Protein AF-A0A7J6GQM0-F1 (afdb_monomer)

Mean predicted aligned error: 21.77 Å

Structure (mmCIF, N/CA/C/O backbone):
data_AF-A0A7J6GQM0-F1
#
_entry.id   AF-A0A7J6GQM0-F1
#
loop_
_atom_site.group_PDB
_atom_site.id
_atom_site.type_symbol
_atom_site.label_atom_id
_atom_site.label_alt_id
_atom_site.label_comp_id
_atom_site.label_asym_id
_atom_site.label_entity_id
_atom_site.label_seq_id
_atom_site.pdbx_PDB_ins_code
_atom_site.Cartn_x
_atom_site.Cartn_y
_atom_site.Cartn_z
_atom_site.occupancy
_atom_site.B_iso_or_equiv
_atom_site.auth_seq_id
_atom_site.auth_comp_id
_atom_site.auth_asym_id
_atom_site.auth_atom_id
_atom_site.pdbx_PDB_model_num
ATOM 1 N N . MET A 1 1 ? -52.317 -37.912 -36.755 1.00 29.14 1 MET A N 1
ATOM 2 C CA . MET A 1 1 ? -51.676 -37.954 -38.094 1.00 29.14 1 MET A CA 1
ATOM 3 C C . MET A 1 1 ? -50.210 -37.571 -37.911 1.00 29.14 1 MET A C 1
ATOM 5 O O . MET A 1 1 ? -49.960 -36.454 -37.502 1.00 29.14 1 MET A O 1
ATOM 9 N N . ARG A 1 2 ? -49.258 -38.501 -37.773 1.00 28.95 2 ARG A N 1
ATOM 10 C CA . ARG A 1 2 ? -48.484 -39.226 -38.807 1.00 28.95 2 ARG A CA 1
ATOM 11 C C . ARG A 1 2 ? -47.806 -38.334 -39.877 1.00 28.95 2 ARG A C 1
ATOM 13 O O . ARG A 1 2 ? -48.496 -37.763 -40.707 1.00 28.95 2 ARG A O 1
ATOM 20 N N . VAL A 1 3 ? -46.462 -38.456 -39.889 1.00 28.52 3 VAL A N 1
ATOM 21 C CA . VAL A 1 3 ? -45.443 -38.267 -40.961 1.00 28.52 3 VAL A CA 1
ATOM 22 C C . VAL A 1 3 ? -45.070 -36.795 -41.310 1.00 28.52 3 VAL A C 1
ATOM 24 O O . VAL A 1 3 ? -45.959 -35.972 -41.415 1.00 28.52 3 VAL A O 1
ATOM 27 N N . ARG A 1 4 ? -43.803 -36.351 -41.486 1.00 32.09 4 ARG A N 1
ATOM 28 C CA . ARG A 1 4 ? -42.564 -36.996 -41.990 1.00 32.09 4 ARG A CA 1
ATOM 29 C C . ARG A 1 4 ? -41.253 -36.461 -41.381 1.00 32.09 4 ARG A C 1
ATOM 31 O O . ARG A 1 4 ? -41.116 -35.283 -41.087 1.00 32.09 4 ARG A O 1
ATOM 38 N N . LYS A 1 5 ? -40.283 -37.382 -41.279 1.00 39.91 5 LYS A N 1
ATOM 39 C CA . LYS A 1 5 ? -38.862 -37.182 -40.955 1.00 39.91 5 LYS A CA 1
ATOM 40 C C . LYS A 1 5 ? -38.153 -36.382 -42.057 1.00 39.91 5 LYS A C 1
ATOM 42 O O . LYS A 1 5 ? -38.300 -36.722 -43.229 1.00 39.91 5 LYS A O 1
ATOM 47 N N . ILE A 1 6 ? -37.339 -35.402 -41.667 1.00 41.41 6 ILE A N 1
ATOM 48 C CA . ILE A 1 6 ? -36.337 -34.759 -42.530 1.00 41.41 6 ILE A CA 1
ATOM 49 C C . ILE A 1 6 ? -35.056 -35.619 -42.483 1.00 41.41 6 ILE A C 1
ATOM 51 O O . ILE A 1 6 ? -34.670 -36.044 -41.390 1.00 41.41 6 ILE A O 1
ATOM 55 N N . PRO A 1 7 ? -34.398 -35.928 -43.617 1.00 42.06 7 PRO A N 1
ATOM 56 C CA . PRO A 1 7 ? -33.161 -36.707 -43.626 1.00 42.06 7 PRO A CA 1
ATOM 57 C C . PRO A 1 7 ? -32.012 -35.946 -42.948 1.00 42.06 7 PRO A C 1
ATOM 59 O O . PRO A 1 7 ? -31.762 -34.784 -43.257 1.00 42.06 7 PRO A O 1
ATOM 62 N N . PHE A 1 8 ? -31.270 -36.629 -42.075 1.00 39.94 8 PHE A N 1
ATOM 63 C CA . PHE A 1 8 ? -30.104 -36.119 -41.335 1.00 39.94 8 PHE A CA 1
ATOM 64 C C . PHE A 1 8 ? -29.053 -35.347 -42.182 1.00 39.94 8 PHE A C 1
ATOM 66 O O . PHE A 1 8 ? -28.513 -34.365 -41.673 1.00 39.94 8 PHE A O 1
ATOM 73 N N . PRO A 1 9 ? -28.810 -35.659 -43.477 1.00 42.69 9 PRO A N 1
ATOM 74 C CA . PRO A 1 9 ? -27.889 -34.878 -44.313 1.00 42.69 9 PRO A CA 1
ATOM 75 C C . PRO A 1 9 ? -28.345 -33.434 -44.591 1.00 42.69 9 PRO A C 1
ATOM 77 O O . PRO A 1 9 ? -27.513 -32.541 -44.724 1.00 42.69 9 PRO A O 1
ATOM 80 N N . LEU A 1 10 ? -29.659 -33.178 -44.636 1.00 40.97 10 LEU A N 1
ATOM 81 C CA . LEU A 1 10 ? -30.222 -31.842 -44.885 1.00 40.97 10 LEU A CA 1
ATOM 82 C C . LEU A 1 10 ? -30.111 -30.926 -43.659 1.00 40.97 10 LEU A C 1
ATOM 84 O O . LEU A 1 10 ? -29.972 -29.717 -43.818 1.00 40.97 10 LEU A O 1
ATOM 88 N N . LEU A 1 11 ? -30.101 -31.494 -42.447 1.00 44.31 11 LEU A N 1
ATOM 89 C CA . LEU A 1 11 ? -29.850 -30.740 -41.213 1.00 44.31 11 LEU A CA 1
ATOM 90 C C . LEU A 1 11 ? -28.381 -30.309 -41.097 1.00 44.31 11 LEU A C 1
ATOM 92 O O . LEU A 1 11 ? -28.103 -29.212 -40.622 1.00 44.31 11 LEU A O 1
ATOM 96 N N . ILE A 1 12 ? -27.452 -31.141 -41.581 1.00 49.47 12 ILE A N 1
ATOM 97 C CA . ILE A 1 12 ? -26.017 -30.823 -41.611 1.00 49.47 12 ILE A CA 1
ATOM 98 C C . ILE A 1 12 ? -25.740 -29.717 -42.635 1.00 49.47 12 ILE A C 1
ATOM 100 O O . ILE A 1 12 ? -25.023 -28.771 -42.326 1.00 49.47 12 ILE A O 1
ATOM 104 N N . PHE A 1 13 ? -26.374 -29.765 -43.811 1.00 44.88 13 PHE A N 1
ATOM 105 C CA . PHE A 1 13 ? -26.228 -28.705 -44.813 1.00 44.88 13 PHE A CA 1
ATOM 106 C C . PHE A 1 13 ? -26.787 -27.356 -44.324 1.00 44.88 13 PHE A C 1
ATOM 108 O O . PHE A 1 13 ? -26.188 -26.315 -44.582 1.00 44.88 13 PHE A O 1
ATOM 115 N N . PHE A 1 14 ? -27.882 -27.368 -43.551 1.00 40.97 14 PHE A N 1
ATOM 116 C CA . PHE A 1 14 ? -28.454 -26.156 -42.952 1.00 40.97 14 PHE A CA 1
ATOM 117 C C . PHE A 1 14 ? -27.559 -25.564 -41.849 1.00 40.97 14 PHE A C 1
ATOM 119 O O . PHE A 1 14 ? -27.432 -24.346 -41.758 1.00 40.97 14 PHE A O 1
ATOM 126 N N . PHE A 1 15 ? -26.890 -26.407 -41.053 1.00 43.44 15 PHE A N 1
ATOM 127 C CA . PHE A 1 15 ? -25.941 -25.961 -40.023 1.00 43.44 15 PHE A CA 1
ATOM 128 C C . PHE A 1 15 ? -24.617 -25.448 -40.608 1.00 43.44 15 PHE A C 1
ATOM 130 O O . PHE A 1 15 ? -24.075 -24.461 -40.116 1.00 43.44 15 PHE A O 1
ATOM 137 N N . VAL A 1 16 ? -24.127 -26.061 -41.690 1.00 46.06 16 VAL A N 1
ATOM 138 C CA . VAL A 1 16 ? -22.923 -25.599 -42.402 1.00 46.06 16 VAL A CA 1
ATOM 139 C C . VAL A 1 16 ? -23.194 -24.285 -43.146 1.00 46.06 16 VAL A C 1
ATOM 141 O O . VAL A 1 16 ? -22.364 -23.382 -43.103 1.00 46.06 16 VAL A O 1
ATOM 144 N N . ALA A 1 17 ? -24.380 -24.111 -43.742 1.00 36.34 17 ALA A N 1
ATOM 145 C CA . ALA A 1 17 ? -24.769 -22.850 -44.379 1.00 36.34 17 ALA A CA 1
ATOM 146 C C . ALA A 1 17 ? -24.942 -21.695 -43.370 1.00 36.34 17 ALA A C 1
ATOM 148 O O . ALA A 1 17 ? -24.562 -20.563 -43.670 1.00 36.34 17 ALA A O 1
ATOM 149 N N . LEU A 1 18 ? -25.439 -21.974 -42.156 1.00 35.12 18 LEU A N 1
ATOM 150 C CA . LEU A 1 18 ? -25.548 -20.964 -41.094 1.00 35.12 18 LEU A CA 1
ATOM 151 C C . LEU A 1 18 ? -24.172 -20.515 -40.575 1.00 35.12 18 LEU A C 1
ATOM 153 O O . LEU A 1 18 ? -23.980 -19.326 -40.324 1.00 35.12 18 LEU A O 1
ATOM 157 N N . LEU A 1 19 ? -23.202 -21.432 -40.493 1.00 35.22 19 LEU A N 1
ATOM 158 C CA . LEU A 1 19 ? -21.825 -21.134 -40.077 1.00 35.22 19 LEU A CA 1
ATOM 159 C C . LEU A 1 19 ? -21.033 -20.341 -41.129 1.00 35.22 19 LEU A C 1
ATOM 161 O O . LEU A 1 19 ? -20.202 -19.515 -40.765 1.00 35.22 19 LEU A O 1
ATOM 165 N N . ILE A 1 20 ? -21.330 -20.518 -42.420 1.00 36.22 20 ILE A N 1
ATOM 166 C CA . ILE A 1 20 ? -20.688 -19.752 -43.503 1.00 36.22 20 ILE A CA 1
ATOM 167 C C . ILE A 1 20 ? -21.278 -18.329 -43.617 1.00 36.22 20 ILE A C 1
ATOM 169 O O . ILE A 1 20 ? -20.591 -17.409 -44.054 1.00 36.22 20 ILE A O 1
ATOM 173 N N . SER A 1 21 ? -22.512 -18.098 -43.148 1.00 29.75 21 SER A N 1
ATOM 174 C CA . SER A 1 21 ? -23.171 -16.778 -43.213 1.00 29.75 21 SER A CA 1
ATOM 175 C C . SER A 1 21 ? -22.806 -15.781 -42.099 1.00 29.75 21 SER A C 1
ATOM 177 O O . SER A 1 21 ? -23.196 -14.621 -42.185 1.00 29.75 21 SER A O 1
ATOM 179 N N . TYR A 1 22 ? -22.033 -16.190 -41.085 1.00 31.69 22 TYR A N 1
ATOM 180 C CA . TYR A 1 22 ? -21.578 -15.308 -39.991 1.00 31.69 22 TYR A CA 1
ATOM 181 C C . TYR A 1 22 ? -20.083 -14.936 -40.058 1.00 31.69 22 TYR A C 1
ATOM 183 O O . TYR A 1 22 ? -19.583 -14.246 -39.174 1.00 31.69 22 TYR A O 1
ATOM 191 N N . GLY A 1 23 ? -19.371 -15.364 -41.108 1.00 29.86 23 GLY A N 1
ATOM 192 C CA . GLY A 1 23 ? -17.925 -15.159 -41.280 1.00 29.86 23 GLY A CA 1
ATOM 193 C C . GLY A 1 23 ? -17.512 -13.988 -42.179 1.00 29.86 23 GLY A C 1
ATOM 194 O O . GLY A 1 23 ? -16.373 -13.957 -42.631 1.00 29.86 23 GLY A O 1
ATOM 195 N N . GLY A 1 24 ? -18.403 -13.042 -42.486 1.00 32.16 24 GLY A N 1
ATOM 196 C CA . GLY A 1 24 ? -18.094 -11.940 -43.402 1.00 32.16 24 GLY A CA 1
ATOM 197 C C . GLY A 1 24 ? -18.663 -10.607 -42.939 1.00 32.16 24 GLY A C 1
ATOM 198 O O . GLY A 1 24 ? -19.796 -10.282 -43.278 1.00 32.16 24 GLY A O 1
ATOM 199 N N . GLY A 1 25 ? -17.866 -9.822 -42.206 1.00 27.19 25 GLY A N 1
ATOM 200 C CA . GLY A 1 25 ? -18.149 -8.400 -41.998 1.00 27.19 25 GLY A CA 1
ATOM 201 C C . GLY A 1 25 ? -17.739 -7.823 -40.644 1.00 27.19 25 GLY A C 1
ATOM 202 O O . GLY A 1 25 ? -18.605 -7.504 -39.840 1.00 27.19 25 GLY A O 1
ATOM 203 N N . ALA A 1 26 ? -16.441 -7.609 -40.428 1.00 25.06 26 ALA A N 1
ATOM 204 C CA . ALA A 1 26 ? -15.921 -6.468 -39.670 1.00 25.06 26 ALA A CA 1
ATOM 205 C C . ALA A 1 26 ? -14.442 -6.291 -40.036 1.00 25.06 26 ALA A C 1
ATOM 207 O O . ALA A 1 26 ? -13.631 -7.186 -39.833 1.00 25.06 26 ALA A O 1
ATOM 208 N N . VAL A 1 27 ? -14.138 -5.157 -40.660 1.00 24.62 27 VAL A N 1
ATOM 209 C CA . VAL A 1 27 ? -12.792 -4.735 -41.051 1.00 24.62 27 VAL A CA 1
ATOM 210 C C . VAL A 1 27 ? -12.012 -4.343 -39.800 1.00 24.62 27 VAL A C 1
ATOM 212 O O . VAL A 1 27 ? -12.531 -3.642 -38.931 1.00 24.62 27 VAL A O 1
ATOM 215 N N . ASP A 1 28 ? -10.776 -4.823 -39.752 1.00 24.88 28 ASP A N 1
ATOM 216 C CA . ASP A 1 28 ? -9.807 -4.682 -38.677 1.00 24.88 28 ASP A CA 1
ATOM 217 C C . ASP A 1 28 ? -9.418 -3.227 -38.380 1.00 24.88 28 ASP A C 1
ATOM 219 O O . ASP A 1 28 ? -8.971 -2.484 -39.254 1.00 24.88 28 ASP A O 1
ATOM 223 N N . LEU A 1 29 ? -9.541 -2.859 -37.106 1.00 27.70 29 LEU A N 1
ATOM 224 C CA . LEU A 1 29 ? -8.802 -1.789 -36.436 1.00 27.70 29 LEU A CA 1
ATOM 225 C C . LEU A 1 29 ? -8.517 -2.275 -35.003 1.00 27.70 29 LEU A C 1
ATOM 227 O O . LEU A 1 29 ? -9.018 -1.691 -34.042 1.00 27.70 29 LEU A O 1
ATOM 231 N N . SER A 1 30 ? -7.791 -3.390 -34.830 1.00 30.02 30 SER A N 1
ATOM 232 C CA . SER A 1 30 ? -7.350 -3.794 -33.479 1.00 30.02 30 SER A CA 1
ATOM 233 C C . SER A 1 30 ? -6.086 -4.658 -33.352 1.00 30.02 30 SER A C 1
ATOM 235 O O . SER A 1 30 ? -5.738 -5.003 -32.224 1.00 30.02 30 SER A O 1
ATOM 237 N N . GLU A 1 31 ? -5.338 -4.954 -34.419 1.00 25.91 31 GLU A N 1
ATOM 238 C CA . GLU A 1 31 ? -4.113 -5.771 -34.280 1.00 25.91 31 GLU A CA 1
ATOM 239 C C . GLU A 1 31 ? -2.927 -5.060 -33.591 1.00 25.91 31 GLU A C 1
ATOM 241 O O . GLU A 1 31 ? -2.050 -5.732 -33.054 1.00 25.91 31 GLU A O 1
ATOM 246 N N . ASP A 1 32 ? -2.931 -3.728 -33.460 1.00 25.86 32 ASP A N 1
ATOM 247 C CA . ASP A 1 32 ? -1.832 -2.998 -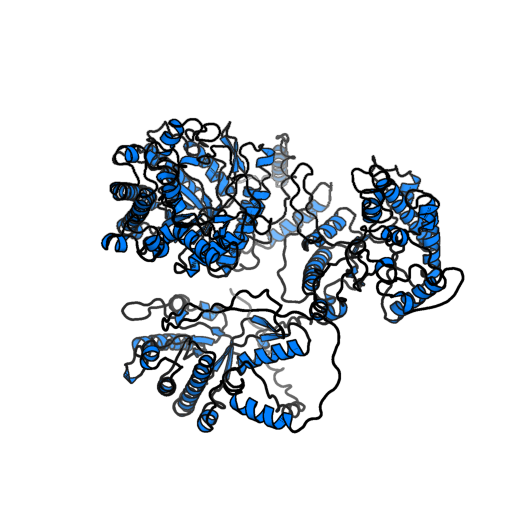32.798 1.00 25.86 32 ASP A CA 1
ATOM 248 C C . ASP A 1 32 ? -1.952 -2.898 -31.258 1.00 25.86 32 ASP A C 1
ATOM 250 O O . ASP A 1 32 ? -1.039 -2.407 -30.595 1.00 25.86 32 ASP A O 1
ATOM 254 N N . ALA A 1 33 ? -3.043 -3.379 -30.644 1.00 27.81 33 ALA A N 1
ATOM 255 C CA . ALA A 1 33 ? -3.247 -3.282 -29.188 1.00 27.81 33 ALA A CA 1
ATOM 256 C C . ALA A 1 33 ? -2.881 -4.561 -28.405 1.00 27.81 33 ALA A C 1
ATOM 258 O O . ALA A 1 33 ? -2.662 -4.500 -27.192 1.00 27.81 33 ALA A O 1
ATOM 259 N N . ALA A 1 34 ? -2.803 -5.719 -29.068 1.00 27.20 34 ALA A N 1
ATOM 260 C CA . ALA A 1 34 ? -2.588 -7.010 -28.406 1.00 27.20 34 ALA A CA 1
ATOM 261 C C . ALA A 1 34 ? -1.100 -7.321 -28.146 1.00 27.20 34 ALA A C 1
ATOM 263 O O . ALA A 1 34 ? -0.753 -7.938 -27.138 1.00 27.20 34 ALA A O 1
ATOM 264 N N . THR A 1 35 ? -0.197 -6.827 -28.994 1.00 24.97 35 THR A N 1
ATOM 265 C CA . THR A 1 35 ? 1.240 -7.164 -28.979 1.00 24.97 35 THR A CA 1
ATOM 266 C C . THR A 1 35 ? 2.061 -6.370 -27.956 1.00 24.97 35 THR A C 1
ATOM 268 O O . THR A 1 35 ? 3.233 -6.668 -27.739 1.00 24.97 35 THR A O 1
ATOM 271 N N . VAL A 1 36 ? 1.455 -5.386 -27.279 1.00 26.73 36 VAL A N 1
ATOM 272 C CA . VAL A 1 36 ? 2.123 -4.534 -26.271 1.00 26.73 36 VAL A CA 1
ATOM 273 C C . VAL A 1 36 ? 1.781 -4.954 -24.823 1.00 26.73 36 VAL A C 1
ATOM 275 O O . VAL A 1 36 ? 2.278 -4.381 -23.856 1.00 26.73 36 VAL A O 1
ATOM 278 N N . LEU A 1 37 ? 0.968 -6.004 -24.633 1.00 30.50 37 LEU A N 1
ATOM 279 C CA . LEU A 1 37 ? 0.473 -6.444 -23.315 1.00 30.50 37 LEU A CA 1
ATOM 280 C C . LEU A 1 37 ? 1.299 -7.558 -22.635 1.00 30.50 37 LEU A C 1
ATOM 282 O O . LEU A 1 37 ? 0.975 -7.957 -21.512 1.00 30.50 37 LEU A O 1
ATOM 286 N N . SER A 1 38 ? 2.398 -8.029 -23.232 1.00 26.70 38 SER A N 1
ATOM 287 C CA . SER A 1 38 ? 3.288 -9.042 -22.635 1.00 26.70 38 SER A CA 1
ATOM 288 C C . SER A 1 38 ? 4.434 -8.422 -21.814 1.00 26.70 38 SER A C 1
ATOM 290 O O . SER A 1 38 ? 5.616 -8.644 -22.080 1.00 26.70 38 SER A O 1
ATOM 292 N N . GLY A 1 39 ? 4.078 -7.624 -20.802 1.00 24.97 39 GLY A N 1
ATOM 293 C CA . GLY A 1 39 ? 4.976 -7.189 -19.722 1.00 24.97 39 GLY A CA 1
ATOM 294 C C . GLY A 1 39 ? 5.089 -8.237 -18.596 1.00 24.97 39 GLY A C 1
ATOM 295 O O . GLY A 1 39 ? 4.226 -9.105 -18.473 1.00 24.97 39 GLY A O 1
ATOM 296 N N . PRO A 1 40 ? 6.144 -8.184 -17.761 1.00 28.80 40 PRO A N 1
ATOM 297 C CA . PRO A 1 40 ? 6.618 -9.296 -16.934 1.00 28.80 40 PRO A CA 1
ATOM 298 C C . PRO A 1 40 ? 5.586 -9.743 -15.892 1.00 28.80 40 PRO A C 1
ATOM 300 O O . PRO A 1 40 ? 5.004 -8.924 -15.177 1.00 28.80 40 PRO A O 1
ATOM 303 N N . GLU A 1 41 ? 5.398 -11.057 -15.777 1.00 34.56 41 GLU A N 1
ATOM 304 C CA . GLU A 1 41 ? 4.544 -11.722 -14.789 1.00 34.56 41 GLU A CA 1
ATOM 305 C C . GLU A 1 41 ? 4.865 -11.258 -13.354 1.00 34.56 41 GLU A C 1
ATOM 307 O O . GLU A 1 41 ? 5.984 -10.859 -13.017 1.00 34.56 41 GLU A O 1
ATOM 312 N N . SER A 1 42 ? 3.845 -11.192 -12.495 1.00 31.31 42 SER A N 1
ATOM 313 C CA . SER A 1 42 ? 4.021 -11.001 -11.051 1.00 31.31 42 SER A CA 1
ATOM 314 C C . SER A 1 42 ? 4.877 -12.134 -10.484 1.00 31.31 42 SER A C 1
ATOM 316 O O . SER A 1 42 ? 4.828 -13.254 -10.973 1.00 31.31 42 SER A O 1
ATOM 318 N N . ASN A 1 43 ? 5.644 -11.858 -9.429 1.00 33.75 43 ASN A N 1
ATOM 319 C CA . ASN A 1 43 ? 6.389 -12.851 -8.646 1.00 33.75 43 ASN A CA 1
ATOM 320 C C . ASN A 1 43 ? 5.456 -13.882 -7.958 1.00 33.75 43 ASN A C 1
ATOM 322 O O . ASN A 1 43 ? 5.397 -13.923 -6.733 1.00 33.75 43 ASN A O 1
ATOM 326 N N . GLY A 1 44 ? 4.667 -14.666 -8.701 1.00 52.19 44 GLY A N 1
ATOM 327 C CA . GLY A 1 44 ? 3.773 -15.700 -8.168 1.00 52.19 44 GLY A CA 1
ATOM 328 C C . GLY A 1 44 ? 2.699 -15.210 -7.186 1.00 52.19 44 GLY A C 1
ATOM 329 O O . GLY A 1 44 ? 2.112 -16.036 -6.492 1.00 52.19 44 GLY A O 1
ATOM 330 N N . LEU A 1 45 ? 2.461 -13.894 -7.084 1.00 68.81 45 LEU A N 1
ATOM 331 C CA . LEU A 1 45 ? 1.446 -13.311 -6.206 1.00 68.81 45 LEU A CA 1
ATOM 332 C C . LEU A 1 45 ? 0.071 -13.341 -6.882 1.00 68.81 45 LEU A C 1
ATOM 334 O O . LEU A 1 45 ? -0.072 -12.791 -7.976 1.00 68.81 45 LEU A O 1
ATOM 338 N N . ASN A 1 46 ? -0.921 -13.946 -6.226 1.00 84.31 46 ASN A N 1
ATOM 339 C CA . ASN A 1 46 ? -2.327 -13.963 -6.646 1.00 84.31 46 ASN A CA 1
ATOM 340 C C . ASN A 1 46 ? -3.273 -13.833 -5.438 1.00 84.31 46 ASN A C 1
ATOM 342 O O . ASN A 1 46 ? -2.859 -13.988 -4.283 1.00 84.31 46 ASN A O 1
ATOM 346 N N . ARG A 1 47 ? -4.562 -13.570 -5.693 1.00 89.94 47 ARG A N 1
ATOM 347 C CA . ARG A 1 47 ? -5.566 -13.420 -4.625 1.00 89.94 47 ARG A CA 1
ATOM 348 C C . ARG A 1 47 ? -5.680 -14.631 -3.694 1.00 89.94 47 ARG A C 1
ATOM 350 O O . ARG A 1 47 ? -5.992 -14.450 -2.523 1.00 89.94 47 ARG A O 1
ATOM 357 N N . ALA A 1 48 ? -5.444 -15.848 -4.193 1.00 86.25 48 ALA A N 1
ATOM 358 C CA . ALA A 1 48 ? -5.671 -17.092 -3.451 1.00 86.25 48 ALA A CA 1
ATOM 359 C C . ALA A 1 48 ? -4.662 -17.304 -2.315 1.00 86.25 48 ALA A C 1
ATOM 361 O O . ALA A 1 48 ? -4.879 -18.140 -1.442 1.00 86.25 48 ALA A O 1
ATOM 362 N N . GLN A 1 49 ? -3.565 -16.548 -2.309 1.00 86.81 49 GLN A N 1
ATOM 363 C CA . GLN A 1 49 ? -2.605 -16.581 -1.213 1.00 86.81 49 GLN A CA 1
ATOM 364 C C . GLN A 1 49 ? -3.070 -15.768 -0.001 1.00 86.81 49 GLN A C 1
ATOM 366 O O . GLN A 1 49 ? -2.551 -15.986 1.091 1.00 86.81 49 GLN A O 1
ATOM 371 N N . PHE A 1 50 ? -4.012 -14.837 -0.165 1.00 90.44 50 PHE A N 1
ATOM 372 C CA . PHE A 1 50 ? -4.573 -14.062 0.940 1.00 90.44 50 PHE A CA 1
ATOM 373 C C . PHE A 1 50 ? -5.631 -14.875 1.702 1.00 90.44 50 PHE A C 1
ATOM 375 O O . PHE A 1 50 ? -6.208 -15.808 1.139 1.00 90.44 50 PHE A O 1
ATOM 382 N N . PRO A 1 51 ? -5.903 -14.546 2.981 1.00 90.19 51 PRO A N 1
ATOM 383 C CA . PRO A 1 51 ? -6.918 -15.234 3.767 1.00 90.19 51 PRO A CA 1
ATOM 384 C C . PRO A 1 51 ? -8.266 -15.306 3.048 1.00 90.19 51 PRO A C 1
ATOM 386 O O . PRO A 1 51 ? -8.673 -14.379 2.346 1.00 90.19 51 PRO A O 1
ATOM 389 N N . MET A 1 52 ? -8.990 -16.406 3.250 1.00 87.94 52 MET A N 1
ATOM 390 C CA . MET A 1 52 ? -10.336 -16.545 2.703 1.00 87.94 52 MET A CA 1
ATOM 391 C C . MET A 1 52 ? -11.220 -15.386 3.184 1.00 87.94 52 MET A C 1
ATOM 393 O O . MET A 1 52 ? -11.241 -15.063 4.369 1.00 87.94 52 MET A O 1
ATOM 397 N N . GLY A 1 53 ? -11.937 -14.752 2.255 1.00 88.75 53 GLY A N 1
ATOM 398 C CA . GLY A 1 53 ? -12.748 -13.567 2.541 1.00 88.75 53 GLY A CA 1
ATOM 399 C C . GLY A 1 53 ? -11.985 -12.237 2.519 1.00 88.75 53 GLY A C 1
ATOM 400 O O . GLY A 1 53 ? -12.607 -11.204 2.756 1.00 88.75 53 GLY A O 1
ATOM 401 N N . PHE A 1 54 ? -10.681 -12.228 2.209 1.00 96.38 54 PHE A N 1
ATOM 402 C CA . PHE A 1 54 ? -9.935 -10.987 1.995 1.00 96.38 54 PHE A CA 1
ATOM 403 C C . PHE A 1 54 ? -10.518 -10.206 0.811 1.00 96.38 54 PHE A C 1
ATOM 405 O O . PHE A 1 54 ? -10.672 -10.743 -0.291 1.00 96.38 54 PHE A O 1
ATOM 412 N N . VAL A 1 55 ? -10.850 -8.937 1.047 1.00 97.06 55 VAL A N 1
ATOM 413 C CA . VAL A 1 55 ? -11.544 -8.091 0.070 1.00 97.06 55 VAL A CA 1
ATOM 414 C C . VAL A 1 55 ? -10.543 -7.305 -0.763 1.00 97.06 55 VAL A C 1
ATOM 416 O O . VAL A 1 55 ? -9.753 -6.534 -0.221 1.00 97.06 55 VAL A O 1
ATOM 419 N N . PHE A 1 56 ? -10.630 -7.432 -2.085 1.00 98.19 56 PHE A N 1
ATOM 420 C CA . PHE A 1 56 ? -9.920 -6.555 -3.009 1.00 98.19 56 PHE A CA 1
ATOM 421 C C . PHE A 1 56 ? -10.893 -5.579 -3.656 1.00 98.19 56 PHE A C 1
ATOM 423 O O . PHE A 1 56 ? -11.835 -5.975 -4.343 1.00 98.19 56 PHE A O 1
ATOM 430 N N . GLY A 1 57 ? -10.659 -4.292 -3.438 1.00 98.00 57 GLY A N 1
ATOM 431 C CA . GLY A 1 57 ? -11.458 -3.218 -3.998 1.00 98.00 57 GLY A CA 1
ATOM 432 C C . GLY A 1 57 ? -10.616 -2.148 -4.673 1.00 98.00 57 GLY A C 1
ATOM 433 O O . GLY A 1 57 ? -9.386 -2.189 -4.714 1.00 98.00 57 GLY A O 1
ATOM 434 N N . THR A 1 58 ? -11.315 -1.150 -5.181 1.00 98.19 58 THR A N 1
ATOM 435 C CA . THR A 1 58 ? -10.749 0.125 -5.624 1.00 98.19 58 THR A CA 1
ATOM 436 C C . THR A 1 58 ? -11.648 1.247 -5.122 1.00 98.19 58 THR A C 1
ATOM 438 O O . THR A 1 58 ? -12.752 0.986 -4.623 1.00 98.19 58 THR A O 1
ATOM 441 N N . ALA A 1 59 ? -11.155 2.479 -5.154 1.00 97.62 59 ALA A N 1
ATOM 442 C CA . ALA A 1 59 ? -11.798 3.578 -4.464 1.00 97.62 59 ALA A CA 1
ATOM 443 C C . ALA A 1 59 ? -11.721 4.909 -5.223 1.00 97.62 59 ALA A C 1
ATOM 445 O O . ALA A 1 59 ? -10.862 5.104 -6.089 1.00 97.62 59 ALA A O 1
ATOM 446 N N . THR A 1 60 ? -12.656 5.803 -4.896 1.00 97.25 60 THR A N 1
ATOM 447 C CA . THR A 1 60 ? -12.712 7.200 -5.352 1.00 97.25 60 THR A CA 1
ATOM 448 C C . THR A 1 60 ? -13.275 8.109 -4.251 1.00 97.25 60 THR A C 1
ATOM 450 O O . THR A 1 60 ? -13.779 7.644 -3.225 1.00 97.25 60 THR A O 1
ATOM 453 N N . SER A 1 61 ? -13.223 9.421 -4.484 1.00 96.44 61 SER A N 1
ATOM 454 C CA . SER A 1 61 ? -13.870 10.453 -3.668 1.00 96.44 61 SER A CA 1
ATOM 455 C C . SER A 1 61 ? -14.943 11.186 -4.465 1.00 96.44 61 SER A C 1
ATOM 457 O O . SER A 1 61 ? -14.744 11.458 -5.648 1.00 96.44 61 SER A O 1
ATOM 459 N N . ALA A 1 62 ? -16.044 11.556 -3.812 1.00 97.44 62 ALA A N 1
ATOM 460 C CA . ALA A 1 62 ? -17.161 12.283 -4.402 1.00 97.44 62 ALA A CA 1
ATOM 461 C C . ALA A 1 62 ? -16.705 13.549 -5.138 1.00 97.44 62 ALA A C 1
ATOM 463 O O . ALA A 1 62 ? -16.980 13.698 -6.327 1.00 97.44 62 ALA A O 1
ATOM 464 N N . TYR A 1 63 ? -15.948 14.419 -4.461 1.00 97.38 63 TYR A N 1
ATOM 465 C CA . TYR A 1 63 ? -15.481 15.680 -5.045 1.00 97.38 63 TYR A CA 1
ATOM 466 C C . TYR A 1 63 ? -14.584 15.462 -6.270 1.00 97.38 63 TYR A C 1
ATOM 468 O O . TYR A 1 63 ? -14.628 16.222 -7.229 1.00 97.38 63 TYR A O 1
ATOM 476 N N . GLN A 1 64 ? -13.802 14.383 -6.260 1.00 97.00 64 GLN A N 1
ATOM 477 C CA . GLN A 1 64 ? -12.836 14.091 -7.311 1.00 97.00 64 GLN A CA 1
ATOM 478 C C . GLN A 1 64 ? -13.479 13.522 -8.580 1.00 97.00 64 GLN A C 1
ATOM 480 O O . GLN A 1 64 ? -12.933 13.729 -9.665 1.00 97.00 64 GLN A O 1
ATOM 485 N N . VAL A 1 65 ? -14.604 12.793 -8.468 1.00 97.88 65 VAL A N 1
ATOM 486 C CA . VAL A 1 65 ? -15.182 12.057 -9.611 1.00 97.88 65 VAL A CA 1
ATOM 487 C C . VAL A 1 65 ? -16.620 12.399 -9.981 1.00 97.88 65 VAL A C 1
ATOM 489 O O . VAL A 1 65 ? -16.984 12.207 -11.141 1.00 97.88 65 VAL A O 1
ATOM 492 N N . GLU A 1 66 ? -17.454 12.878 -9.055 1.00 97.94 66 GLU A N 1
ATOM 493 C CA . GLU A 1 66 ? -18.893 13.015 -9.318 1.00 97.94 66 GLU A CA 1
ATOM 494 C C . GLU A 1 66 ? -19.211 14.106 -10.334 1.00 97.94 66 GLU A C 1
ATOM 496 O O . GLU A 1 66 ? -19.983 13.852 -11.260 1.00 97.94 66 GLU A O 1
ATOM 501 N N . GLY A 1 67 ? -18.652 15.305 -10.146 1.00 94.62 67 GLY A N 1
ATOM 502 C CA . GLY A 1 67 ? -19.072 16.495 -10.879 1.00 94.62 67 GLY A CA 1
ATOM 503 C C . GLY A 1 67 ? -20.505 16.901 -10.548 1.00 94.62 67 GLY A C 1
ATOM 504 O O . GLY A 1 67 ? -21.004 16.671 -9.442 1.00 94.62 67 GLY A O 1
ATOM 505 N N . MET A 1 68 ? -21.197 17.510 -11.515 1.00 94.12 68 MET A N 1
ATOM 506 C CA . MET A 1 68 ? -22.566 18.007 -11.340 1.00 94.12 68 MET A CA 1
ATOM 507 C C . MET A 1 68 ? -22.700 18.898 -10.097 1.00 94.12 68 MET A C 1
ATOM 509 O O . MET A 1 68 ? -23.629 18.748 -9.297 1.00 94.12 68 MET A O 1
ATOM 513 N N . ALA A 1 69 ? -21.732 19.802 -9.918 1.00 92.00 69 ALA A N 1
ATOM 514 C CA . ALA A 1 69 ? -21.647 20.668 -8.744 1.00 92.00 69 ALA A CA 1
ATOM 515 C C . ALA A 1 69 ? -22.744 21.745 -8.717 1.00 92.00 69 ALA A C 1
ATOM 517 O O . ALA A 1 69 ? -23.253 22.064 -7.648 1.00 92.00 69 ALA A O 1
ATOM 518 N N . LEU A 1 70 ? -23.133 22.258 -9.894 1.00 91.81 70 LEU A N 1
ATOM 519 C CA . LEU A 1 70 ? -24.013 23.428 -10.063 1.00 91.81 70 LEU A CA 1
ATOM 520 C C . LEU A 1 70 ? -25.466 23.082 -10.445 1.00 91.81 70 LEU A C 1
ATOM 522 O O . LEU A 1 70 ? -26.259 23.966 -10.773 1.00 91.81 70 LEU A O 1
ATOM 526 N N . LYS A 1 71 ? -25.824 21.794 -10.486 1.00 92.62 71 LYS A N 1
ATOM 527 C CA . LYS A 1 71 ? -27.143 21.308 -10.931 1.00 92.62 71 LYS A CA 1
ATOM 528 C C . LYS A 1 71 ? -27.736 20.324 -9.925 1.00 92.62 71 LYS A C 1
ATOM 530 O O . LYS A 1 71 ? -27.070 19.864 -9.004 1.00 92.62 71 LYS A O 1
ATOM 535 N N . ASP A 1 72 ? -29.023 20.021 -10.098 1.00 93.50 72 ASP A N 1
ATOM 536 C CA . ASP A 1 72 ? -29.780 19.067 -9.273 1.00 93.50 72 ASP A CA 1
ATOM 537 C C . ASP A 1 72 ? -29.730 19.324 -7.760 1.00 93.50 72 ASP A C 1
ATOM 539 O O . ASP A 1 72 ? -29.875 18.408 -6.951 1.00 93.50 72 ASP A O 1
ATOM 543 N N . GLY A 1 73 ? -29.607 20.599 -7.387 1.00 93.25 73 GLY A N 1
ATOM 544 C CA . GLY A 1 73 ? -29.822 21.074 -6.026 1.00 93.25 73 GLY A CA 1
ATOM 545 C C . GLY A 1 73 ? -28.723 20.710 -5.034 1.00 93.25 73 GLY A C 1
ATOM 546 O O . GLY A 1 73 ? -28.994 20.763 -3.844 1.00 93.25 73 GLY A O 1
ATOM 547 N N . ARG A 1 74 ? -27.519 20.323 -5.481 1.00 96.56 74 ARG A N 1
ATOM 548 C CA . ARG A 1 74 ? -26.338 20.265 -4.603 1.00 96.56 74 ARG A CA 1
ATOM 549 C C . ARG A 1 74 ? -25.963 21.688 -4.160 1.00 96.56 74 ARG A C 1
ATOM 551 O O . ARG A 1 74 ? -25.908 22.580 -5.000 1.00 96.56 74 ARG A O 1
ATOM 558 N N . GLY A 1 75 ? -25.710 21.883 -2.866 1.00 96.88 75 GLY A N 1
ATOM 559 C CA . GLY A 1 75 ? -25.135 23.126 -2.339 1.00 96.88 75 GLY A CA 1
ATOM 560 C C . GLY A 1 75 ? -23.614 23.177 -2.542 1.00 96.88 75 GLY A C 1
ATOM 561 O O . GLY A 1 75 ? -23.000 22.133 -2.779 1.00 96.88 75 GLY A O 1
ATOM 562 N N . PRO A 1 76 ? -22.979 24.357 -2.465 1.00 97.12 76 PRO A N 1
ATOM 563 C CA . PRO A 1 76 ? -21.525 24.454 -2.514 1.00 97.12 76 PRO A CA 1
ATOM 564 C C . PRO A 1 76 ? -20.883 23.785 -1.291 1.00 97.12 76 PRO A C 1
ATOM 566 O O . PRO A 1 76 ? -21.393 23.837 -0.170 1.00 97.12 76 PRO A O 1
ATOM 569 N N . SER A 1 77 ? -19.739 23.152 -1.515 1.00 97.38 77 SER A N 1
ATOM 570 C CA . SER A 1 77 ? -18.817 22.731 -0.462 1.00 97.38 77 SER A CA 1
ATOM 571 C C . SER A 1 77 ? -17.691 23.747 -0.289 1.00 97.38 77 SER A C 1
ATOM 573 O O . SER A 1 77 ? -17.426 24.536 -1.199 1.00 97.38 77 SER A O 1
ATOM 575 N N . ILE A 1 78 ? -16.959 23.648 0.820 1.00 97.00 78 ILE A N 1
ATOM 576 C CA . ILE A 1 78 ? -15.782 24.484 1.092 1.00 97.00 78 ILE A CA 1
ATOM 577 C C . ILE A 1 78 ? -14.740 24.432 -0.032 1.00 97.00 78 ILE A C 1
ATOM 579 O O . ILE A 1 78 ? -14.055 25.417 -0.285 1.00 97.00 78 ILE A O 1
ATOM 583 N N . TRP A 1 79 ? -14.631 23.314 -0.761 1.00 96.44 79 TRP A N 1
ATOM 584 C CA . TRP A 1 79 ? -13.724 23.216 -1.906 1.00 96.44 79 TRP A CA 1
ATOM 585 C C . TRP A 1 79 ? -14.204 24.011 -3.118 1.00 96.44 79 TRP A C 1
ATOM 587 O O . TRP A 1 79 ? -13.378 24.620 -3.792 1.00 96.44 79 TRP A O 1
ATOM 597 N N . ASP A 1 80 ? -15.515 24.063 -3.366 1.00 95.19 80 ASP A N 1
ATOM 598 C CA . ASP A 1 80 ? -16.069 24.845 -4.477 1.00 95.19 80 ASP A CA 1
ATOM 599 C C . ASP A 1 80 ? -15.747 26.330 -4.287 1.00 95.19 80 ASP A C 1
ATOM 601 O O . ASP A 1 80 ? -15.282 27.003 -5.206 1.00 95.19 80 ASP A O 1
ATOM 605 N N . VAL A 1 81 ? -15.930 26.829 -3.064 1.00 94.25 81 VAL A N 1
ATOM 606 C CA . VAL A 1 81 ? -15.643 28.224 -2.716 1.00 94.25 81 VAL A CA 1
ATOM 607 C C . VAL A 1 81 ? -14.142 28.500 -2.693 1.00 94.25 81 VAL A C 1
ATOM 609 O O . VAL A 1 81 ? -13.692 29.495 -3.262 1.00 94.25 81 VAL A O 1
ATOM 612 N N . PHE A 1 82 ? -13.348 27.604 -2.107 1.00 92.75 82 PHE A N 1
ATOM 613 C CA . PHE A 1 82 ? -11.893 27.750 -2.021 1.00 92.75 82 PHE A CA 1
ATOM 614 C C . PHE A 1 82 ? -11.227 27.863 -3.400 1.00 92.75 82 PHE A C 1
ATOM 616 O O . PHE A 1 82 ? -10.350 28.708 -3.593 1.00 92.75 82 PHE A O 1
ATOM 623 N N . ILE A 1 83 ? -11.671 27.052 -4.366 1.00 92.44 83 ILE A N 1
ATOM 624 C CA . ILE A 1 83 ? -11.168 27.076 -5.746 1.00 92.44 83 ILE A CA 1
ATOM 625 C C . ILE A 1 83 ? -11.613 28.355 -6.463 1.00 92.44 83 ILE A C 1
ATOM 627 O O . ILE A 1 83 ? -10.785 29.036 -7.067 1.00 92.44 83 ILE A O 1
ATOM 631 N N . ASN A 1 84 ? -12.899 28.705 -6.375 1.00 88.81 84 ASN A N 1
ATOM 632 C CA . ASN A 1 84 ? -13.463 29.835 -7.116 1.00 88.81 84 ASN A CA 1
ATOM 633 C C . ASN A 1 84 ? -12.969 31.201 -6.613 1.00 88.81 84 ASN A C 1
ATOM 635 O O . ASN A 1 84 ? -12.815 32.128 -7.408 1.00 88.81 84 ASN A O 1
ATOM 639 N N . ASN A 1 85 ? -12.677 31.329 -5.316 1.00 85.94 85 ASN A N 1
ATOM 640 C CA . ASN A 1 85 ? -12.285 32.606 -4.717 1.00 85.94 85 ASN A CA 1
ATOM 641 C C . ASN A 1 85 ? -10.788 32.924 -4.834 1.00 85.94 85 ASN A C 1
ATOM 643 O O . ASN A 1 85 ? -10.390 34.052 -4.542 1.00 85.94 85 ASN A O 1
ATOM 647 N N . THR A 1 86 ? -9.950 31.971 -5.259 1.00 81.00 86 THR A N 1
ATOM 648 C CA . THR A 1 86 ? -8.491 32.166 -5.292 1.00 81.00 86 THR A CA 1
ATOM 649 C C . THR A 1 86 ? -7.880 31.726 -6.627 1.00 81.00 86 THR A C 1
ATOM 651 O O . THR A 1 86 ? -7.383 30.603 -6.755 1.00 81.00 86 THR A O 1
ATOM 654 N N . PRO A 1 87 ? -7.855 32.608 -7.644 1.00 83.94 87 PRO A N 1
ATOM 655 C CA . PRO A 1 87 ? -7.164 32.326 -8.899 1.00 83.94 87 PRO A CA 1
ATOM 656 C C . PRO A 1 87 ? -5.680 31.989 -8.684 1.00 83.94 87 PRO A C 1
ATOM 658 O O . PRO A 1 87 ? -4.993 32.616 -7.879 1.00 83.94 87 PRO A O 1
ATOM 661 N N . GLY A 1 88 ? -5.169 31.004 -9.423 1.00 83.69 88 GLY A N 1
ATOM 662 C CA . GLY A 1 88 ? -3.782 30.528 -9.352 1.00 83.69 88 GLY A CA 1
ATOM 663 C C . GLY A 1 88 ? -3.513 29.507 -8.243 1.00 83.69 88 GLY A C 1
ATOM 664 O O . GLY A 1 88 ? -2.398 28.997 -8.138 1.00 83.69 88 GLY A O 1
ATOM 665 N N . LEU A 1 89 ? -4.515 29.189 -7.419 1.00 86.19 89 LEU A N 1
ATOM 666 C CA . LEU A 1 89 ? -4.374 28.262 -6.299 1.00 86.19 89 LEU A CA 1
ATOM 667 C C . LEU A 1 89 ? -4.301 26.795 -6.746 1.00 86.19 89 LEU A C 1
ATOM 669 O O . LEU A 1 89 ? -3.490 26.024 -6.218 1.00 86.19 89 LEU A O 1
ATOM 673 N N . ILE A 1 90 ? -5.154 26.422 -7.702 1.00 90.06 90 ILE A N 1
ATOM 674 C CA . ILE A 1 90 ? -5.192 25.098 -8.331 1.00 90.06 90 ILE A CA 1
ATOM 675 C C . ILE A 1 90 ? -4.362 25.130 -9.607 1.00 90.06 90 ILE A C 1
ATOM 677 O O . ILE A 1 90 ? -4.422 26.098 -10.369 1.00 90.06 90 ILE A O 1
ATOM 681 N N . ALA A 1 91 ? -3.611 24.060 -9.870 1.00 89.56 91 ALA A N 1
ATOM 682 C CA . ALA A 1 91 ? -2.860 23.934 -11.112 1.00 89.56 91 ALA A CA 1
ATOM 683 C C . ALA A 1 91 ? -3.774 24.157 -12.334 1.00 89.56 91 ALA A C 1
ATOM 685 O O . ALA A 1 91 ? -4.843 23.553 -12.454 1.00 89.56 91 ALA A O 1
ATOM 686 N N . ASN A 1 92 ? -3.349 25.052 -13.231 1.00 89.50 92 ASN A N 1
ATOM 687 C CA . ASN A 1 92 ? -4.097 25.481 -14.419 1.00 89.50 92 ASN A CA 1
ATOM 688 C C . ASN A 1 92 ? -5.519 26.014 -14.136 1.00 89.50 92 ASN A C 1
ATOM 690 O O . ASN A 1 92 ? -6.351 26.000 -15.039 1.00 89.50 92 ASN A O 1
ATOM 694 N N . ASN A 1 93 ? -5.808 26.477 -12.910 1.00 90.50 93 ASN A N 1
ATOM 695 C CA . ASN A 1 93 ? -7.140 26.924 -12.475 1.00 90.50 93 ASN A CA 1
ATOM 696 C C . ASN A 1 93 ? -8.252 25.892 -12.745 1.00 90.50 93 ASN A C 1
ATOM 698 O O . ASN A 1 93 ? -9.379 26.259 -13.070 1.00 90.50 93 ASN A O 1
ATOM 702 N N . GLY A 1 94 ? -7.933 24.596 -12.653 1.00 90.56 94 GLY A N 1
ATOM 703 C CA . GLY A 1 94 ? -8.924 23.540 -12.847 1.00 90.56 94 GLY A CA 1
ATOM 704 C C . GLY A 1 94 ? -10.026 23.575 -11.783 1.00 90.56 94 GLY A C 1
ATOM 705 O O . GLY A 1 94 ? -9.760 23.895 -10.625 1.00 90.56 94 GLY A O 1
ATOM 706 N N . THR A 1 95 ? -11.241 23.173 -12.164 1.00 92.81 95 THR A N 1
ATOM 707 C CA . THR A 1 95 ? -12.381 23.000 -11.250 1.00 92.81 95 THR A CA 1
ATOM 708 C C . THR A 1 95 ? -12.887 21.557 -11.258 1.00 92.81 95 THR A C 1
ATOM 710 O O . THR A 1 95 ? -12.639 20.790 -12.199 1.00 92.81 95 THR A O 1
ATOM 713 N N . ALA A 1 96 ? -13.621 21.190 -10.208 1.00 93.50 96 ALA A N 1
ATOM 714 C CA . ALA A 1 96 ? -14.304 19.904 -10.085 1.00 93.50 96 ALA A CA 1
ATOM 715 C C . ALA A 1 96 ? -15.798 19.979 -10.465 1.00 93.50 96 ALA A C 1
ATOM 717 O O . ALA A 1 96 ? -16.551 19.048 -10.186 1.00 93.50 96 ALA A O 1
ATOM 718 N N . ASP A 1 97 ? -16.241 21.056 -11.132 1.00 94.00 97 ASP A N 1
ATOM 719 C CA . ASP A 1 97 ? -17.664 21.267 -11.451 1.00 94.00 97 ASP A CA 1
ATOM 720 C C . ASP A 1 97 ? -18.255 20.119 -12.279 1.00 94.00 97 ASP A C 1
ATOM 722 O O . ASP A 1 97 ? -19.397 19.697 -12.068 1.00 94.00 97 ASP A O 1
ATOM 726 N N . VAL A 1 98 ? -17.450 19.615 -13.221 1.00 94.94 98 VAL A N 1
ATOM 727 C CA . VAL A 1 98 ? -17.734 18.437 -14.054 1.00 94.94 98 VAL A CA 1
ATOM 728 C C . VAL A 1 98 ? -16.929 17.219 -13.595 1.00 94.94 98 VAL A C 1
ATOM 730 O O . VAL A 1 98 ? -17.434 16.101 -13.683 1.00 94.94 98 VAL A O 1
ATOM 733 N N . ALA A 1 99 ? -15.707 17.416 -13.085 1.00 94.88 99 ALA A N 1
ATOM 734 C CA . ALA A 1 99 ? -14.791 16.336 -12.715 1.00 94.88 99 ALA A CA 1
ATOM 735 C C . ALA A 1 99 ? -14.647 15.306 -13.856 1.00 94.88 99 ALA A C 1
ATOM 737 O O . ALA A 1 99 ? -14.301 15.667 -14.981 1.00 94.88 99 ALA A O 1
ATOM 738 N N . VAL A 1 100 ? -14.964 14.033 -13.593 1.00 97.31 100 VAL A N 1
ATOM 739 C CA . VAL A 1 100 ? -15.081 12.986 -14.626 1.00 97.31 100 VAL A CA 1
ATOM 740 C C . VAL A 1 100 ? -16.512 12.483 -14.825 1.00 97.31 100 VAL A C 1
ATOM 742 O O . VAL A 1 100 ? -16.737 11.457 -15.477 1.00 97.31 100 VAL A O 1
ATOM 745 N N . ASP A 1 101 ? -17.486 13.234 -14.311 1.00 97.38 101 ASP A N 1
ATOM 746 C CA . ASP A 1 101 ? -18.924 13.034 -14.494 1.00 97.38 101 ASP A CA 1
ATOM 747 C C . ASP A 1 101 ? -19.422 11.629 -14.109 1.00 97.38 101 ASP A C 1
ATOM 749 O O . ASP A 1 101 ? -20.270 11.023 -14.776 1.00 97.38 101 ASP A O 1
ATOM 753 N N . GLN A 1 102 ? -18.897 11.069 -13.013 1.00 97.25 102 GLN A N 1
ATOM 754 C CA . GLN A 1 102 ? -19.396 9.798 -12.482 1.00 97.25 102 GLN A CA 1
ATOM 755 C C . GLN A 1 102 ? -20.882 9.892 -12.100 1.00 97.25 102 GLN A C 1
ATOM 757 O O . GLN A 1 102 ? -21.595 8.887 -12.190 1.00 97.25 102 GLN A O 1
ATOM 762 N N . TYR A 1 103 ? -21.384 11.091 -11.770 1.00 97.75 103 TYR A N 1
ATOM 763 C CA . TYR A 1 103 ? -22.798 11.317 -11.464 1.00 97.75 103 TYR A CA 1
ATOM 764 C C . TYR A 1 103 ? -23.738 10.710 -12.523 1.00 97.75 103 TYR A C 1
ATOM 766 O O . TYR A 1 103 ? -24.739 10.060 -12.194 1.00 97.75 103 TYR A O 1
ATOM 774 N N . HIS A 1 104 ? -23.381 10.847 -13.803 1.00 97.56 104 HIS A N 1
ATOM 775 C CA . HIS A 1 104 ? -24.113 10.234 -14.911 1.00 97.56 104 HIS A CA 1
ATOM 776 C C . HIS A 1 104 ? -23.524 8.893 -15.364 1.00 97.56 104 HIS A C 1
ATOM 778 O O . HIS A 1 104 ? -24.263 8.027 -15.841 1.00 97.56 104 HIS A O 1
ATOM 784 N N . ARG A 1 105 ? -22.209 8.702 -15.213 1.00 98.00 105 ARG A N 1
ATOM 785 C CA . ARG A 1 105 ? -21.458 7.592 -15.827 1.00 98.00 105 ARG A CA 1
ATOM 786 C C . ARG A 1 105 ? -21.126 6.429 -14.896 1.00 98.00 105 ARG A C 1
ATOM 788 O O . ARG A 1 105 ? -20.495 5.475 -15.337 1.00 98.00 105 ARG A O 1
ATOM 795 N N . TYR A 1 106 ? -21.632 6.424 -13.663 1.00 97.81 106 TYR A N 1
ATOM 796 C CA . TYR A 1 106 ? -21.391 5.362 -12.675 1.00 97.81 106 TYR A CA 1
ATOM 797 C C . TYR A 1 106 ? -21.574 3.927 -13.208 1.00 97.81 106 TYR A C 1
ATOM 799 O O . TYR A 1 106 ? -20.868 3.017 -12.783 1.00 97.81 106 TYR A O 1
ATOM 807 N N . ARG A 1 107 ? -22.494 3.691 -14.157 1.00 98.25 107 ARG A N 1
ATOM 808 C CA . ARG A 1 107 ? -22.682 2.359 -14.763 1.00 98.25 107 ARG A CA 1
ATOM 809 C C . ARG A 1 107 ? -21.472 1.906 -15.577 1.00 98.25 107 ARG A C 1
ATOM 811 O O . ARG A 1 107 ? -21.129 0.730 -15.528 1.00 98.25 107 ARG A O 1
ATOM 818 N N . GLU A 1 108 ? -20.862 2.815 -16.335 1.00 97.69 108 GLU A N 1
ATOM 819 C CA . GLU A 1 108 ? -19.650 2.555 -17.118 1.00 97.69 108 GLU A CA 1
ATOM 820 C C . GLU A 1 108 ? -18.500 2.181 -16.177 1.00 97.69 108 GLU A C 1
ATOM 822 O O . GLU A 1 108 ? -17.895 1.120 -16.335 1.00 97.69 108 GLU A O 1
ATOM 827 N N . ASP A 1 109 ? -18.300 2.984 -15.131 1.00 97.69 109 ASP A N 1
ATOM 828 C CA . ASP A 1 109 ? -17.239 2.791 -14.141 1.00 97.69 109 ASP A CA 1
ATOM 829 C C . ASP A 1 109 ? -17.399 1.449 -13.392 1.00 97.69 109 ASP A C 1
ATOM 831 O O . ASP A 1 109 ? -16.452 0.667 -13.284 1.00 97.69 109 ASP A O 1
ATOM 835 N N . ILE A 1 110 ? -18.619 1.107 -12.958 1.00 98.38 110 ILE A N 1
ATOM 836 C CA . ILE A 1 110 ? -18.914 -0.163 -12.266 1.00 98.38 110 ILE A CA 1
ATOM 837 C C . ILE A 1 110 ? -18.774 -1.369 -13.203 1.00 98.38 110 ILE A C 1
ATOM 839 O O . ILE A 1 110 ? -18.292 -2.428 -12.793 1.00 98.38 110 ILE A O 1
ATOM 843 N N . ASN A 1 111 ? -19.159 -1.231 -14.474 1.00 97.62 111 ASN A N 1
ATOM 844 C CA . ASN A 1 111 ? -18.964 -2.296 -15.457 1.00 97.62 111 ASN A CA 1
ATOM 845 C C . ASN A 1 111 ? -17.476 -2.583 -15.682 1.00 97.62 111 ASN A C 1
ATOM 847 O O . ASN A 1 111 ? -17.106 -3.748 -15.837 1.00 97.62 111 ASN A O 1
ATOM 851 N N . ILE A 1 112 ? -16.625 -1.550 -15.675 1.00 96.38 112 ILE A N 1
ATOM 852 C CA . ILE A 1 112 ? -15.170 -1.721 -15.725 1.00 96.38 112 ILE A CA 1
ATOM 853 C C . ILE A 1 112 ? -14.697 -2.472 -14.479 1.00 96.38 112 ILE A C 1
ATOM 855 O O . ILE A 1 112 ? -14.064 -3.513 -14.620 1.00 96.38 112 ILE A O 1
ATOM 859 N N . MET A 1 113 ? -15.079 -2.039 -13.274 1.00 96.50 113 MET A N 1
ATOM 860 C CA . MET A 1 113 ? -14.707 -2.735 -12.032 1.00 96.50 113 MET A CA 1
ATOM 861 C C . MET A 1 113 ? -15.060 -4.224 -12.049 1.00 96.50 113 MET A C 1
ATOM 863 O O . MET A 1 113 ? -14.237 -5.064 -11.684 1.00 96.50 113 MET A O 1
ATOM 867 N N . LYS A 1 114 ? -16.271 -4.552 -12.516 1.00 95.00 114 LYS A N 1
ATOM 868 C CA . LYS A 1 114 ? -16.741 -5.934 -12.629 1.00 95.00 114 LYS A CA 1
ATOM 869 C C . LYS A 1 114 ? -15.877 -6.742 -13.597 1.00 95.00 114 LYS A C 1
ATOM 871 O O . LYS A 1 114 ? -15.509 -7.868 -13.280 1.00 95.00 114 LYS A O 1
ATOM 876 N N . LYS A 1 115 ? -15.532 -6.171 -14.757 1.00 94.25 115 LYS A N 1
ATOM 877 C CA . LYS A 1 115 ? -14.628 -6.807 -15.733 1.00 94.25 115 LYS A CA 1
ATOM 878 C C . LYS A 1 115 ? -13.230 -7.041 -15.158 1.00 94.25 115 LYS A C 1
ATOM 880 O O . LYS A 1 115 ? -12.588 -8.013 -15.537 1.00 94.25 115 LYS A O 1
ATOM 885 N N . LEU A 1 116 ? -12.775 -6.178 -14.252 1.00 92.50 116 LEU A N 1
ATOM 886 C CA . LEU A 1 116 ? -11.470 -6.261 -13.593 1.00 92.50 116 LEU A CA 1
ATOM 887 C C . LEU A 1 116 ? -11.461 -7.156 -12.337 1.00 92.50 116 LEU A C 1
ATOM 889 O O . LEU A 1 116 ? -10.464 -7.177 -11.622 1.00 92.50 116 LEU A O 1
ATOM 893 N N . ASN A 1 117 ? -12.536 -7.905 -12.064 1.00 95.12 117 ASN A N 1
ATOM 894 C CA . ASN A 1 117 ? -12.642 -8.861 -10.951 1.00 95.12 117 ASN A CA 1
ATOM 895 C C . ASN A 1 117 ? -12.549 -8.259 -9.529 1.00 95.12 117 ASN A C 1
ATOM 897 O O . ASN A 1 117 ? -12.289 -8.994 -8.572 1.00 95.12 117 ASN A O 1
ATOM 901 N N . PHE A 1 118 ? -12.799 -6.956 -9.352 1.00 96.69 118 PHE A N 1
ATOM 902 C CA . PHE A 1 118 ? -12.863 -6.342 -8.018 1.00 96.69 118 PHE A CA 1
ATOM 903 C C . PHE A 1 118 ? -14.107 -6.788 -7.234 1.00 96.69 118 PHE A C 1
ATOM 905 O O . PHE A 1 118 ? -15.201 -6.905 -7.784 1.00 96.69 118 PHE A O 1
ATOM 912 N N . ASP A 1 119 ? -13.943 -6.991 -5.925 1.00 97.38 119 ASP A N 1
ATOM 913 C CA . ASP A 1 119 ? -15.003 -7.445 -5.017 1.00 97.38 119 ASP A CA 1
ATOM 914 C C . ASP A 1 119 ? -15.779 -6.273 -4.384 1.00 97.38 119 ASP A C 1
ATOM 916 O O . ASP A 1 119 ? -16.938 -6.424 -3.985 1.00 97.38 119 ASP A O 1
ATOM 920 N N . ALA A 1 120 ? -15.147 -5.101 -4.262 1.00 98.38 120 ALA A N 1
ATOM 921 C CA . ALA A 1 120 ? -15.695 -3.965 -3.526 1.00 98.38 120 ALA A CA 1
ATOM 922 C C . ALA A 1 120 ? -15.374 -2.607 -4.157 1.00 98.38 120 ALA A C 1
ATOM 924 O O . ALA A 1 120 ? -14.330 -2.418 -4.784 1.00 98.38 120 ALA A O 1
ATOM 925 N N . TYR A 1 121 ? -16.266 -1.645 -3.922 1.00 98.75 121 TYR A N 1
ATOM 926 C CA . TYR A 1 121 ? -16.068 -0.247 -4.278 1.00 98.75 121 TYR A CA 1
ATOM 927 C C . TYR A 1 121 ? -16.180 0.635 -3.046 1.00 98.75 121 TYR A C 1
ATOM 929 O O . TYR A 1 121 ? -17.219 0.641 -2.378 1.00 98.75 121 TYR A O 1
ATOM 937 N N . ARG A 1 122 ? -15.118 1.392 -2.768 1.00 98.69 122 ARG A N 1
ATOM 938 C CA . ARG A 1 122 ? -15.147 2.440 -1.754 1.00 98.69 122 ARG A CA 1
ATOM 939 C C . ARG A 1 122 ? -15.393 3.794 -2.412 1.00 98.69 122 ARG A C 1
ATOM 941 O O . ARG A 1 122 ? -14.594 4.245 -3.222 1.00 98.69 122 ARG A O 1
ATOM 948 N N . PHE A 1 123 ? -16.475 4.450 -2.025 1.00 98.62 123 PHE A N 1
ATOM 949 C CA . PHE A 1 123 ? -16.855 5.777 -2.510 1.00 98.62 123 PHE A CA 1
ATOM 950 C C . PHE A 1 123 ? -17.238 6.659 -1.324 1.00 98.62 123 PHE A C 1
ATOM 952 O O . PHE A 1 123 ? -17.512 6.142 -0.237 1.00 98.62 123 PHE A O 1
ATOM 959 N N . SER A 1 124 ? -17.269 7.979 -1.508 1.00 98.62 124 SER A N 1
ATOM 960 C CA . SER A 1 124 ? -17.824 8.882 -0.499 1.00 98.62 124 SER A CA 1
ATOM 961 C C . SER A 1 124 ? -19.188 9.434 -0.890 1.00 98.62 124 SER A C 1
ATOM 963 O O . SER A 1 124 ? -19.527 9.512 -2.068 1.00 98.62 124 SER A O 1
ATOM 965 N N . ILE A 1 125 ? -19.978 9.786 0.120 1.00 98.81 125 ILE A N 1
ATOM 966 C CA . ILE A 1 125 ? -21.259 10.473 -0.035 1.00 98.81 125 ILE A CA 1
ATOM 967 C C . ILE A 1 125 ? -21.002 11.957 0.214 1.00 98.81 125 ILE A C 1
ATOM 969 O O . ILE A 1 125 ? -20.461 12.321 1.253 1.00 98.81 125 ILE A O 1
ATOM 973 N N . SER A 1 126 ? -21.370 12.809 -0.738 1.00 98.44 126 SER A N 1
ATOM 974 C CA . SER A 1 126 ? -21.163 14.246 -0.626 1.00 98.44 126 SER A CA 1
ATOM 975 C C . SER A 1 126 ? -22.223 14.869 0.270 1.00 98.44 126 SER A C 1
ATOM 977 O O . SER A 1 126 ? -23.410 14.904 -0.078 1.00 98.44 126 SER A O 1
ATOM 979 N N . TRP A 1 127 ? -21.795 15.390 1.421 1.00 98.56 127 TRP A N 1
ATOM 980 C CA . TRP A 1 127 ? -22.692 15.986 2.411 1.00 98.56 127 TRP A CA 1
ATOM 981 C C . TRP A 1 127 ? -23.488 17.147 1.802 1.00 98.56 127 TRP A C 1
ATOM 983 O O . TRP A 1 127 ? -24.716 17.145 1.858 1.00 98.56 127 TRP A O 1
ATOM 993 N N . SER A 1 128 ? -22.822 18.059 1.092 1.00 97.62 128 SER A N 1
ATOM 994 C CA . SER A 1 128 ? -23.459 19.199 0.409 1.00 97.62 128 SER A CA 1
ATOM 995 C C . SER A 1 128 ? -24.434 18.789 -0.706 1.00 97.62 128 SER A C 1
ATOM 997 O O . SER A 1 128 ? -25.320 19.557 -1.092 1.00 97.62 128 SER A O 1
ATOM 999 N N . ARG A 1 129 ? -24.328 17.556 -1.222 1.00 98.12 129 ARG A N 1
ATOM 1000 C CA . ARG A 1 129 ? -25.300 16.998 -2.172 1.00 98.12 129 ARG A CA 1
ATOM 1001 C C . ARG A 1 129 ? -26.546 16.455 -1.481 1.00 98.12 129 ARG A C 1
ATOM 1003 O O . ARG A 1 129 ? -27.613 16.521 -2.087 1.00 98.12 129 ARG A O 1
ATOM 1010 N N . ILE A 1 130 ? -26.424 15.911 -0.269 1.00 98.56 130 ILE A N 1
ATOM 1011 C CA . ILE A 1 130 ? -27.556 15.398 0.521 1.00 98.56 130 ILE A CA 1
ATOM 1012 C C . ILE A 1 130 ? -28.281 16.536 1.245 1.00 98.56 130 ILE A C 1
ATOM 1014 O O . ILE A 1 130 ? -29.504 16.634 1.141 1.00 98.56 130 ILE A O 1
ATOM 1018 N N . PHE A 1 131 ? -27.534 17.407 1.924 1.00 98.38 131 PHE A N 1
ATOM 1019 C CA . PHE A 1 131 ? -28.024 18.583 2.642 1.00 98.38 131 PHE A CA 1
ATOM 1020 C C . PHE A 1 131 ? -27.343 19.842 2.089 1.00 98.38 131 PHE A C 1
ATOM 1022 O O . PHE A 1 131 ? -26.238 20.177 2.518 1.00 98.38 131 PHE A O 1
ATOM 1029 N N . PRO A 1 132 ? -27.983 20.549 1.139 1.00 97.19 132 PRO A N 1
ATOM 1030 C CA . PRO A 1 132 ? -27.394 21.723 0.491 1.00 97.19 132 PRO A CA 1
ATOM 1031 C C . PRO A 1 132 ? -27.036 22.853 1.459 1.00 97.19 132 PRO A C 1
ATOM 1033 O O . PRO A 1 132 ? -25.989 23.466 1.298 1.00 97.19 132 PRO A O 1
ATOM 1036 N N . ASP A 1 133 ? -27.852 23.058 2.498 1.00 95.56 133 ASP A N 1
ATOM 1037 C CA . ASP A 1 133 ? -27.644 24.079 3.541 1.00 95.56 133 ASP A CA 1
ATOM 1038 C C . ASP A 1 133 ? -26.859 23.538 4.760 1.00 95.56 133 ASP A C 1
ATOM 1040 O O . ASP A 1 133 ? -26.865 24.130 5.849 1.00 95.56 133 ASP A O 1
ATOM 1044 N N . GLY A 1 134 ? -26.245 22.360 4.595 1.00 94.62 134 GLY A N 1
ATOM 1045 C CA . GLY A 1 134 ? -25.533 21.581 5.609 1.00 94.62 134 GLY A CA 1
ATOM 1046 C C . GLY A 1 134 ? -26.425 20.764 6.543 1.00 94.62 134 GLY A C 1
ATOM 1047 O O . GLY A 1 134 ? -26.090 19.632 6.886 1.00 94.62 134 GLY A O 1
ATOM 1048 N N . THR A 1 135 ? -27.604 21.280 6.879 1.00 95.38 135 THR A N 1
ATOM 1049 C CA . THR A 1 135 ? -28.610 20.607 7.712 1.00 95.38 135 THR A CA 1
ATOM 1050 C C . THR A 1 135 ? -30.023 20.838 7.170 1.00 95.38 135 THR A C 1
ATOM 1052 O O . THR A 1 135 ? -30.242 21.610 6.235 1.00 95.38 135 THR A O 1
ATOM 1055 N N . GLY A 1 136 ? -31.019 20.160 7.745 1.00 93.88 136 GLY A N 1
ATOM 1056 C CA . GLY A 1 136 ? -32.428 20.431 7.456 1.00 93.88 136 GLY A CA 1
ATOM 1057 C C . GLY A 1 136 ? -32.928 19.815 6.147 1.00 93.88 136 GLY A C 1
ATOM 1058 O O . GLY A 1 136 ? -33.233 18.623 6.098 1.00 93.88 136 GLY A O 1
ATOM 1059 N N . LYS A 1 137 ? -33.120 20.626 5.097 1.00 95.19 137 LYS A N 1
ATOM 1060 C CA . LYS A 1 137 ? -33.832 20.188 3.884 1.00 95.19 137 LYS A CA 1
ATOM 1061 C C . LYS A 1 137 ? -32.993 19.202 3.066 1.00 95.19 137 LYS A C 1
ATOM 1063 O O . LYS A 1 137 ? -31.940 19.543 2.539 1.00 95.19 137 LYS A O 1
ATOM 1068 N N . VAL A 1 138 ? -33.523 17.992 2.890 1.00 98.44 138 VAL A N 1
ATOM 1069 C CA . VAL A 1 138 ? -32.908 16.939 2.071 1.00 98.44 138 VAL A CA 1
ATOM 1070 C C . VAL A 1 138 ? -33.059 17.246 0.579 1.00 98.44 138 VAL A C 1
ATOM 1072 O O . VAL A 1 138 ? -34.162 17.511 0.088 1.00 98.44 138 VAL A O 1
ATOM 1075 N N . ASN A 1 139 ? -31.970 17.103 -0.173 1.00 98.19 139 ASN A N 1
ATOM 1076 C CA . ASN A 1 139 ? -32.002 17.026 -1.627 1.00 98.19 139 ASN A CA 1
ATOM 1077 C C . ASN A 1 139 ? -32.231 15.578 -2.095 1.00 98.19 139 ASN A C 1
ATOM 1079 O O . ASN A 1 139 ? -31.306 14.779 -2.270 1.00 98.19 139 ASN A O 1
ATOM 1083 N N . TRP A 1 140 ? -33.491 15.249 -2.376 1.00 98.06 140 TRP A N 1
ATOM 1084 C CA . TRP A 1 140 ? -33.880 13.910 -2.823 1.00 98.06 140 TRP A CA 1
ATOM 1085 C C . TRP A 1 140 ? -33.294 13.496 -4.180 1.00 98.06 140 TRP A C 1
ATOM 1087 O O . TRP A 1 140 ? -33.179 12.298 -4.438 1.00 98.06 140 TRP A O 1
ATOM 1097 N N . LYS A 1 141 ? -32.858 14.435 -5.037 1.00 98.00 141 LYS A N 1
ATOM 1098 C CA . LYS A 1 141 ? -32.135 14.081 -6.273 1.00 98.00 141 LYS A CA 1
ATOM 1099 C C . LYS A 1 141 ? -30.729 13.558 -5.977 1.00 98.00 141 LYS A C 1
ATOM 1101 O O . LYS A 1 141 ? -30.289 12.601 -6.617 1.00 98.00 141 LYS A O 1
ATOM 1106 N N . GLY A 1 142 ? -30.056 14.142 -4.984 1.00 97.81 142 GLY A N 1
ATOM 1107 C CA . GLY A 1 142 ? -28.798 13.635 -4.436 1.00 97.81 142 GLY A CA 1
ATOM 1108 C C . GLY A 1 142 ? -28.962 12.228 -3.864 1.00 97.81 142 GLY A C 1
ATOM 1109 O O . GLY A 1 142 ? -28.244 11.311 -4.256 1.00 97.81 142 GLY A O 1
ATOM 1110 N N . VAL A 1 143 ? -29.990 12.023 -3.035 1.00 98.75 143 VAL A N 1
ATOM 1111 C CA . VAL A 1 143 ? -30.342 10.696 -2.493 1.00 98.75 143 VAL A CA 1
ATOM 1112 C C . VAL A 1 143 ? -30.619 9.683 -3.611 1.00 98.75 143 VAL A C 1
ATOM 1114 O O . VAL A 1 143 ? -30.132 8.552 -3.569 1.00 98.75 143 VAL A O 1
ATOM 1117 N N . ALA A 1 144 ? -31.362 10.083 -4.646 1.00 98.50 144 ALA A N 1
ATOM 1118 C CA . ALA A 1 144 ? -31.660 9.225 -5.787 1.00 98.50 144 ALA A CA 1
ATOM 1119 C C . ALA A 1 144 ? -30.399 8.814 -6.562 1.00 98.50 144 ALA A C 1
ATOM 1121 O O . ALA A 1 144 ? -30.351 7.699 -7.079 1.00 98.50 144 ALA A O 1
ATOM 1122 N N . TYR A 1 145 ? -29.382 9.674 -6.652 1.00 98.62 145 TYR A N 1
ATOM 1123 C CA . TYR A 1 145 ? -28.099 9.313 -7.256 1.00 98.62 145 TYR A CA 1
ATOM 1124 C C . TYR A 1 145 ? -27.391 8.203 -6.473 1.00 98.62 145 TYR A C 1
ATOM 1126 O O . TYR A 1 145 ? -27.088 7.163 -7.060 1.00 98.62 145 TYR A O 1
ATOM 1134 N N . TYR A 1 146 ? -27.214 8.362 -5.158 1.00 98.81 146 TYR A N 1
ATOM 1135 C CA . TYR A 1 146 ? -26.549 7.337 -4.346 1.00 98.81 146 TYR A CA 1
ATOM 1136 C C . TYR A 1 146 ? -27.333 6.025 -4.296 1.00 98.81 146 TYR A C 1
ATOM 1138 O O . TYR A 1 146 ? -26.721 4.964 -4.371 1.00 98.81 146 TYR A O 1
ATOM 1146 N N . ASN A 1 147 ? -28.672 6.067 -4.281 1.00 98.75 147 ASN A N 1
ATOM 1147 C CA . ASN A 1 147 ? -29.484 4.857 -4.442 1.00 98.75 147 ASN A CA 1
ATOM 1148 C C . ASN A 1 147 ? -29.165 4.136 -5.758 1.00 98.75 147 ASN A C 1
ATOM 1150 O O . ASN A 1 147 ? -28.834 2.955 -5.734 1.00 98.75 147 ASN A O 1
ATOM 1154 N N . ARG A 1 148 ? -29.168 4.846 -6.897 1.00 98.62 148 ARG A N 1
ATOM 1155 C CA . ARG A 1 148 ? -28.830 4.241 -8.198 1.00 98.62 148 ARG A CA 1
ATOM 1156 C C . ARG A 1 148 ? -27.414 3.665 -8.228 1.00 98.62 148 ARG A C 1
ATOM 1158 O O . ARG A 1 148 ? -27.218 2.603 -8.816 1.00 98.62 148 ARG A O 1
ATOM 1165 N N . LEU A 1 149 ? -26.447 4.357 -7.623 1.00 98.69 149 LEU A N 1
ATOM 1166 C CA . LEU A 1 149 ? -25.065 3.893 -7.520 1.00 98.69 149 LEU A CA 1
ATOM 1167 C C . LEU A 1 149 ? -24.987 2.591 -6.709 1.00 98.69 149 LEU A C 1
ATOM 1169 O O . LEU A 1 149 ? -24.496 1.583 -7.214 1.00 98.69 149 LEU A O 1
ATOM 1173 N N . ILE A 1 150 ? -25.523 2.596 -5.486 1.00 98.88 150 ILE A N 1
ATOM 1174 C CA . ILE A 1 150 ? -25.505 1.459 -4.554 1.00 98.88 150 ILE A CA 1
ATOM 1175 C C . ILE A 1 150 ? -26.251 0.255 -5.136 1.00 98.88 150 ILE A C 1
ATOM 1177 O O . ILE A 1 150 ? -25.728 -0.860 -5.122 1.00 98.88 150 ILE A O 1
ATOM 1181 N N . ASP A 1 151 ? -27.434 0.474 -5.708 1.00 98.69 151 ASP A N 1
ATOM 1182 C CA . ASP A 1 151 ? -28.226 -0.589 -6.330 1.00 98.69 151 ASP A CA 1
ATOM 1183 C C . ASP A 1 151 ? -27.479 -1.222 -7.505 1.00 98.69 151 ASP A C 1
ATOM 1185 O O . ASP A 1 151 ? -27.496 -2.443 -7.679 1.00 98.69 151 ASP A O 1
ATOM 1189 N N . TYR A 1 152 ? -26.786 -0.412 -8.309 1.00 98.69 152 TYR A N 1
ATOM 1190 C CA . TYR A 1 152 ? -26.030 -0.918 -9.449 1.00 98.69 152 TYR A CA 1
ATOM 1191 C C . TYR A 1 152 ? -24.742 -1.644 -9.036 1.00 98.69 152 TYR A C 1
ATOM 1193 O O . TYR A 1 152 ? -24.389 -2.636 -9.680 1.00 98.69 152 TYR A O 1
ATOM 1201 N N . LEU A 1 153 ? -24.077 -1.219 -7.953 1.00 98.69 153 LEU A N 1
ATOM 1202 C CA . LEU A 1 153 ? -22.953 -1.950 -7.349 1.00 98.69 153 LEU A CA 1
ATOM 1203 C C . LEU A 1 153 ? -23.390 -3.355 -6.933 1.00 98.69 153 LEU A C 1
ATOM 1205 O O . LEU A 1 153 ? -22.827 -4.345 -7.406 1.00 98.69 153 LEU A O 1
ATOM 1209 N N . LEU A 1 154 ? -24.459 -3.445 -6.138 1.00 98.56 154 LEU A N 1
ATOM 1210 C CA . LEU A 1 154 ? -24.984 -4.719 -5.650 1.00 98.56 154 LEU A CA 1
ATOM 1211 C C . LEU A 1 154 ? -25.480 -5.610 -6.790 1.00 98.56 154 LEU A C 1
ATOM 1213 O O . LEU A 1 154 ? -25.127 -6.788 -6.845 1.00 98.56 154 LEU A O 1
ATOM 1217 N N . LYS A 1 155 ? -26.210 -5.044 -7.762 1.00 98.12 155 LYS A N 1
ATOM 1218 C CA . LYS A 1 155 ? -26.619 -5.759 -8.984 1.00 98.12 155 LYS A CA 1
ATOM 1219 C C . LYS A 1 155 ? -25.420 -6.309 -9.765 1.00 98.12 155 LYS A C 1
ATOM 1221 O O . LYS A 1 155 ? -25.527 -7.337 -10.433 1.00 98.12 155 LYS A O 1
ATOM 1226 N N . SER A 1 156 ? -24.280 -5.629 -9.697 1.00 97.44 156 SER A N 1
ATOM 1227 C CA . SER A 1 156 ? -23.042 -6.031 -10.368 1.00 97.44 156 SER A CA 1
ATOM 1228 C C . SER A 1 156 ? -22.202 -7.022 -9.559 1.00 97.44 156 SER A C 1
ATOM 1230 O O . SER A 1 156 ? -21.217 -7.526 -10.097 1.00 97.44 156 SER A O 1
ATOM 1232 N N . GLY A 1 157 ? -22.609 -7.353 -8.328 1.00 96.88 157 GLY A N 1
ATOM 1233 C CA . GLY A 1 157 ? -21.865 -8.223 -7.414 1.00 96.88 157 GLY A CA 1
ATOM 1234 C C . GLY A 1 157 ? -20.704 -7.522 -6.705 1.00 96.88 157 GLY A C 1
ATOM 1235 O O . GLY A 1 157 ? -19.804 -8.197 -6.217 1.00 96.88 157 GLY A O 1
ATOM 1236 N N . ILE A 1 158 ? -20.706 -6.187 -6.669 1.00 98.38 158 ILE A N 1
ATOM 1237 C CA . ILE A 1 158 ? -19.667 -5.366 -6.042 1.00 98.38 158 ILE A CA 1
ATOM 1238 C C . ILE A 1 158 ? -20.196 -4.832 -4.710 1.00 98.38 158 ILE A C 1
ATOM 1240 O O . ILE A 1 158 ? -21.270 -4.233 -4.639 1.00 98.38 158 ILE A O 1
ATOM 1244 N N . THR A 1 159 ? -19.426 -5.035 -3.644 1.00 98.62 159 THR A N 1
ATOM 1245 C CA . THR A 1 159 ? -19.819 -4.644 -2.286 1.00 98.62 159 THR A CA 1
ATOM 1246 C C . THR A 1 159 ? -19.569 -3.148 -2.050 1.00 98.62 159 THR A C 1
ATOM 1248 O O . THR A 1 159 ? -18.438 -2.694 -2.245 1.00 98.62 159 THR A O 1
ATOM 1251 N N . PRO A 1 160 ? -20.568 -2.366 -1.597 1.00 98.69 160 PRO A N 1
ATOM 1252 C CA . PRO A 1 160 ? -20.389 -0.949 -1.293 1.00 98.69 160 PRO A CA 1
ATOM 1253 C C . PRO A 1 160 ? -19.675 -0.726 0.052 1.00 98.69 160 PRO A C 1
ATOM 1255 O O . PRO A 1 160 ? -20.036 -1.311 1.080 1.00 98.69 160 PRO A O 1
ATOM 1258 N N . TYR A 1 161 ? -18.685 0.165 0.036 1.00 98.69 161 TYR A N 1
ATOM 1259 C CA . TYR A 1 161 ? -17.984 0.703 1.203 1.00 98.69 161 TYR A CA 1
ATOM 1260 C C . TYR A 1 161 ? -18.147 2.227 1.194 1.00 98.69 161 TYR A C 1
ATOM 1262 O O . TYR A 1 161 ? -17.531 2.910 0.378 1.00 98.69 161 TYR A O 1
ATOM 1270 N N . ALA A 1 162 ? -19.006 2.763 2.057 1.00 98.69 162 ALA A N 1
ATOM 1271 C CA . ALA A 1 162 ? -19.366 4.178 2.008 1.00 98.69 162 ALA A CA 1
ATOM 1272 C C . ALA A 1 162 ? -18.581 4.988 3.042 1.00 98.69 162 ALA A C 1
ATOM 1274 O O . ALA A 1 162 ? -18.623 4.697 4.239 1.00 98.69 162 ALA A O 1
ATOM 1275 N N . ASN A 1 163 ? -17.908 6.035 2.573 1.00 98.62 163 ASN A N 1
ATOM 1276 C CA . ASN A 1 163 ? -17.277 7.048 3.405 1.00 98.62 163 ASN A CA 1
ATOM 1277 C C . ASN A 1 163 ? -18.176 8.290 3.512 1.00 98.62 163 ASN A C 1
ATOM 1279 O O . ASN A 1 163 ? -18.577 8.857 2.500 1.00 98.62 163 ASN A O 1
ATOM 1283 N N . LEU A 1 164 ? -18.508 8.717 4.726 1.00 98.81 164 LEU A N 1
ATOM 1284 C CA . LEU A 1 164 ? -19.475 9.793 4.951 1.00 98.81 164 LEU A CA 1
ATOM 1285 C C . LEU A 1 164 ? -18.895 11.177 4.658 1.00 98.81 164 LEU A C 1
ATOM 1287 O O . LEU A 1 164 ? -19.635 12.047 4.213 1.00 98.81 164 LEU A O 1
ATOM 1291 N N . TYR A 1 165 ? -17.594 11.372 4.882 1.00 98.69 165 TYR A N 1
ATOM 1292 C CA . TYR A 1 165 ? -16.929 12.652 4.657 1.00 98.69 165 TYR A CA 1
ATOM 1293 C C . TYR A 1 165 ? -15.560 12.487 4.003 1.00 98.69 165 TYR A C 1
ATOM 1295 O O . TYR A 1 165 ? -14.666 11.825 4.548 1.00 98.69 165 TYR A O 1
ATOM 1303 N N . HIS A 1 166 ? -15.373 13.137 2.852 1.00 98.12 166 HIS A N 1
ATOM 1304 C CA . HIS A 1 166 ? -14.100 13.170 2.135 1.00 98.12 166 HIS A CA 1
ATOM 1305 C C . HIS A 1 166 ? -13.753 14.613 1.745 1.00 98.12 166 HIS A C 1
ATOM 1307 O O . HIS A 1 166 ? -13.703 14.966 0.571 1.00 98.12 166 HIS A O 1
ATOM 1313 N N . TYR A 1 167 ? -13.490 15.426 2.773 1.00 97.06 167 TYR A N 1
ATOM 1314 C CA . TYR A 1 167 ? -13.049 16.831 2.711 1.00 97.06 167 TYR A CA 1
ATOM 1315 C C . TYR A 1 167 ? -14.093 17.852 2.244 1.00 97.06 167 TYR A C 1
ATOM 1317 O O . TYR A 1 167 ? -13.809 19.046 2.243 1.00 97.06 167 TYR A O 1
ATOM 1325 N N . ASP A 1 168 ? -15.292 17.421 1.878 1.00 94.88 168 ASP A N 1
ATOM 1326 C CA . ASP A 1 168 ? -16.304 18.211 1.182 1.00 94.88 168 ASP A CA 1
ATOM 1327 C C . ASP A 1 168 ? -17.405 18.755 2.111 1.00 94.88 168 ASP A C 1
ATOM 1329 O O . ASP A 1 168 ? -18.600 18.567 1.862 1.00 94.88 168 ASP A O 1
ATOM 1333 N N . LEU A 1 169 ? -16.999 19.458 3.180 1.00 98.38 169 LEU A N 1
ATOM 1334 C CA . LEU A 1 169 ? -17.920 20.127 4.113 1.00 98.38 169 LEU A CA 1
ATOM 1335 C C . LEU A 1 169 ? -18.850 21.091 3.353 1.00 98.38 169 LEU A C 1
ATOM 1337 O O . LEU A 1 169 ? -18.353 21.836 2.507 1.00 98.38 169 LEU A O 1
ATOM 1341 N N . PRO A 1 170 ? -20.167 21.115 3.632 1.00 98.50 170 PRO A N 1
ATOM 1342 C CA . PRO A 1 170 ? -21.065 22.132 3.090 1.00 98.50 170 PRO A CA 1
ATOM 1343 C C . PRO A 1 170 ? -20.607 23.536 3.497 1.00 98.50 170 PRO A C 1
ATOM 1345 O O . PRO A 1 170 ? -20.417 23.796 4.686 1.00 98.50 170 PRO A O 1
ATOM 1348 N N . GLU A 1 171 ? -20.468 24.441 2.527 1.00 97.75 171 GLU A N 1
ATOM 1349 C CA . GLU A 1 171 ? -19.974 25.807 2.763 1.00 97.75 171 GLU A CA 1
ATOM 1350 C C . GLU A 1 171 ? -20.824 26.543 3.802 1.00 97.75 171 GLU A C 1
ATOM 1352 O O . GLU A 1 171 ? -20.306 27.229 4.674 1.00 97.75 171 GLU A O 1
ATOM 1357 N N . THR A 1 172 ? -22.138 26.327 3.781 1.00 97.31 172 THR A N 1
ATOM 1358 C CA . THR A 1 172 ? -23.068 26.964 4.716 1.00 97.31 172 THR A CA 1
ATOM 1359 C C . THR A 1 172 ? -22.731 26.687 6.188 1.00 97.31 172 THR A C 1
ATOM 1361 O O . THR A 1 172 ? -23.059 27.501 7.048 1.00 97.31 172 THR A O 1
ATOM 1364 N N . LEU A 1 173 ? -22.081 25.563 6.518 1.00 98.25 173 LEU A N 1
ATOM 1365 C CA . LEU A 1 173 ? -21.628 25.287 7.890 1.00 98.25 173 LEU A CA 1
ATOM 1366 C C . LEU A 1 173 ? -20.358 26.078 8.245 1.00 98.25 173 LEU A C 1
ATOM 1368 O O . LEU A 1 173 ? -20.202 26.517 9.387 1.00 98.25 173 LEU A O 1
ATOM 1372 N N . GLU A 1 174 ? -19.476 26.304 7.269 1.00 97.25 174 GLU A N 1
ATOM 1373 C CA . GLU A 1 174 ? -18.326 27.203 7.419 1.00 97.25 174 GLU A CA 1
ATOM 1374 C C . GLU A 1 174 ? -18.803 28.654 7.607 1.00 97.25 174 GLU A C 1
ATOM 1376 O O . GLU A 1 174 ? -18.374 29.321 8.544 1.00 97.25 174 GLU A O 1
ATOM 1381 N N . GLU A 1 175 ? -19.780 29.115 6.823 1.00 97.00 175 GLU A N 1
ATOM 1382 C CA . GLU A 1 175 ? -20.356 30.463 6.952 1.00 97.00 175 GLU A CA 1
ATOM 1383 C C . GLU A 1 175 ? -21.102 30.676 8.278 1.00 97.00 175 GLU A C 1
ATOM 1385 O O . GLU A 1 175 ? -20.968 31.726 8.909 1.00 97.00 175 GLU A O 1
ATOM 1390 N N . LYS A 1 176 ? -21.898 29.690 8.720 1.00 96.62 176 LYS A N 1
ATOM 1391 C CA . LYS A 1 176 ? -22.727 29.812 9.933 1.00 96.62 176 LYS A CA 1
ATOM 1392 C C . LYS A 1 176 ? -21.894 29.883 11.205 1.00 96.62 176 LYS A C 1
ATOM 1394 O O . LYS A 1 176 ? -22.241 30.637 12.115 1.00 96.62 176 LYS A O 1
ATOM 1399 N N . TYR A 1 177 ? -20.862 29.049 11.315 1.00 97.69 177 TYR A N 1
ATOM 1400 C CA . TYR A 1 177 ? -20.148 28.888 12.581 1.00 97.69 177 TYR A CA 1
ATOM 1401 C C . TYR A 1 177 ? -18.675 28.484 12.450 1.00 97.69 177 TYR A C 1
ATOM 1403 O O . TYR A 1 177 ? -18.074 28.128 13.462 1.00 97.69 177 TYR A O 1
ATOM 1411 N N . LEU A 1 178 ? -18.074 28.580 11.260 1.00 97.12 178 LEU A N 1
ATOM 1412 C CA . LEU A 1 178 ? -16.682 28.196 10.970 1.00 97.12 178 LEU A CA 1
ATOM 1413 C C . LEU A 1 178 ? -16.430 26.678 11.017 1.00 97.12 178 LEU A C 1
ATOM 1415 O O . LEU A 1 178 ? -15.357 26.223 11.420 1.00 97.12 178 LEU A O 1
ATOM 1419 N N . GLY A 1 179 ? -17.434 25.880 10.643 1.00 97.06 179 GLY A N 1
ATOM 1420 C CA . GLY A 1 179 ? -17.249 24.461 10.349 1.00 97.06 179 GLY A CA 1
ATOM 1421 C C . GLY A 1 179 ? -16.603 23.677 11.493 1.00 97.06 179 GLY A C 1
ATOM 1422 O O . GLY A 1 179 ? -17.129 23.623 12.607 1.00 97.06 179 GLY A O 1
ATOM 1423 N N . TRP A 1 180 ? -15.451 23.054 11.224 1.00 98.31 180 TRP A N 1
ATOM 1424 C CA . TRP A 1 180 ? -14.813 22.109 12.148 1.00 98.31 180 TRP A CA 1
ATOM 1425 C C . TRP A 1 180 ? -14.287 22.724 13.444 1.00 98.31 180 TRP A C 1
ATOM 1427 O O . TRP A 1 180 ? -14.053 21.984 14.398 1.00 98.31 180 TRP A O 1
ATOM 1437 N N . ILE A 1 181 ? -14.120 24.046 13.537 1.00 98.12 181 ILE A N 1
ATOM 1438 C CA . ILE A 1 181 ? -13.635 24.677 14.776 1.00 98.12 181 ILE A CA 1
ATOM 1439 C C . ILE A 1 181 ? -14.753 25.015 15.774 1.00 98.12 181 ILE A C 1
ATOM 1441 O O . ILE A 1 181 ? -14.467 25.476 16.879 1.00 98.12 181 ILE A O 1
ATOM 1445 N N . ASN A 1 182 ? -16.015 24.722 15.447 1.00 98.38 182 ASN A N 1
ATOM 1446 C CA . ASN A 1 182 ? -17.151 24.880 16.353 1.00 98.38 182 ASN A CA 1
ATOM 1447 C C . ASN A 1 182 ? -17.733 23.524 16.769 1.00 98.38 182 ASN A C 1
ATOM 1449 O O . ASN A 1 182 ? -17.922 22.645 15.934 1.00 98.38 182 ASN A O 1
ATOM 1453 N N . LYS A 1 183 ? -18.074 23.362 18.056 1.00 97.75 183 LYS A N 1
ATOM 1454 C CA . LYS A 1 183 ? -18.641 22.110 18.583 1.00 97.75 183 LYS A CA 1
ATOM 1455 C C . LYS A 1 183 ? -20.004 21.741 17.974 1.00 97.75 183 LYS A C 1
ATOM 1457 O O . LYS A 1 183 ? -20.329 20.560 17.969 1.00 97.75 183 LYS A O 1
ATOM 1462 N N . GLN A 1 184 ? -20.771 22.691 17.425 1.00 98.44 184 GLN A N 1
ATOM 1463 C CA . GLN A 1 184 ? -22.064 22.405 16.778 1.00 98.44 184 GLN A CA 1
ATOM 1464 C C . GLN A 1 184 ? -21.938 21.393 15.624 1.00 98.44 184 GLN A C 1
ATOM 1466 O O . GLN A 1 184 ? -22.840 20.585 15.416 1.00 98.44 184 GLN A O 1
ATOM 1471 N N . VAL A 1 185 ? -20.790 21.363 14.934 1.00 98.50 185 VAL A N 1
ATOM 1472 C CA . VAL A 1 185 ? -20.533 20.423 13.828 1.00 98.50 185 VAL A CA 1
ATOM 1473 C C . VAL A 1 185 ? -20.637 18.952 14.244 1.00 98.50 185 VAL A C 1
ATOM 1475 O O . VAL A 1 185 ? -20.898 18.101 13.399 1.00 98.50 185 VAL A O 1
ATOM 1478 N N . ILE A 1 186 ? -20.444 18.653 15.535 1.00 98.75 186 ILE A N 1
ATOM 1479 C CA . ILE A 1 186 ? -20.489 17.293 16.078 1.00 98.75 186 ILE A CA 1
ATOM 1480 C C . ILE A 1 186 ? -21.894 16.715 15.923 1.00 98.75 186 ILE A C 1
ATOM 1482 O O . ILE A 1 186 ? -22.045 15.611 15.399 1.00 98.75 186 ILE A O 1
ATOM 1486 N N . GLU A 1 187 ? -22.915 17.472 16.326 1.00 98.44 187 GLU A N 1
ATOM 1487 C CA . GLU A 1 187 ? -24.309 17.044 16.196 1.00 98.44 187 GLU A CA 1
ATOM 1488 C C . GLU A 1 187 ? -24.770 17.078 14.740 1.00 98.44 187 GLU A C 1
ATOM 1490 O O . GLU A 1 187 ? -25.364 16.109 14.271 1.00 98.44 187 GLU A O 1
ATOM 1495 N N . ASP A 1 188 ? -24.416 18.124 13.990 1.00 98.69 188 ASP A N 1
ATOM 1496 C CA . ASP A 1 188 ? -24.817 18.266 12.586 1.00 98.69 188 ASP A CA 1
ATOM 1497 C C . ASP A 1 188 ? -24.246 17.125 11.715 1.00 98.69 188 ASP A C 1
ATOM 1499 O O . ASP A 1 188 ? -24.946 16.564 10.865 1.00 98.69 188 ASP A O 1
ATOM 1503 N N . PHE A 1 189 ? -22.991 16.718 11.954 1.00 98.88 189 PHE A N 1
ATOM 1504 C CA . PHE A 1 189 ? -22.397 15.554 11.288 1.00 98.88 189 PHE A CA 1
ATOM 1505 C C . PHE A 1 189 ? -23.066 14.248 11.722 1.00 98.88 189 PHE A C 1
ATOM 1507 O O . PHE A 1 189 ? -23.304 13.371 10.889 1.00 98.88 189 PHE A O 1
ATOM 1514 N N . ALA A 1 190 ? -23.375 14.099 13.010 1.00 98.75 190 ALA A N 1
ATOM 1515 C CA . ALA A 1 190 ? -24.013 12.899 13.531 1.00 98.75 190 ALA A CA 1
ATOM 1516 C C . ALA A 1 190 ? -25.457 12.737 13.001 1.00 98.75 190 ALA A C 1
ATOM 1518 O O . ALA A 1 190 ? -25.861 11.615 12.685 1.00 98.75 190 ALA A O 1
ATOM 1519 N N . ASP A 1 191 ? -26.193 13.839 12.813 1.00 98.69 191 ASP A N 1
ATOM 1520 C CA . ASP A 1 191 ? -27.504 13.891 12.147 1.00 98.69 191 ASP A CA 1
ATOM 1521 C C . ASP A 1 191 ? -27.406 13.489 10.670 1.00 98.69 191 ASP A C 1
ATOM 1523 O O . ASP A 1 191 ? -28.187 12.658 10.191 1.00 98.69 191 ASP A O 1
ATOM 1527 N N . TYR A 1 192 ? -26.416 14.021 9.948 1.00 98.88 192 TYR A N 1
ATOM 1528 C CA . TYR A 1 192 ? -26.143 13.630 8.565 1.00 98.88 192 TYR A CA 1
ATOM 1529 C C . TYR A 1 192 ? -25.778 12.141 8.444 1.00 98.88 192 TYR A C 1
ATOM 1531 O O . TYR A 1 192 ? -26.324 11.431 7.592 1.00 98.88 192 TYR A O 1
ATOM 1539 N N . ALA A 1 193 ? -24.903 11.643 9.319 1.00 98.88 193 ALA A N 1
ATOM 1540 C CA . ALA A 1 193 ? -24.519 10.237 9.371 1.00 98.88 193 ALA A CA 1
ATOM 1541 C C . ALA A 1 193 ? -25.733 9.336 9.645 1.00 98.88 193 ALA A C 1
ATOM 1543 O O . ALA A 1 193 ? -25.954 8.363 8.924 1.00 98.88 193 ALA A O 1
ATOM 1544 N N . GLU A 1 194 ? -26.565 9.692 10.628 1.00 98.75 194 GLU A N 1
ATOM 1545 C CA . GLU A 1 194 ? -27.807 8.985 10.947 1.00 98.75 194 GLU A CA 1
ATOM 1546 C C . GLU A 1 194 ? -28.780 8.950 9.764 1.00 98.75 194 GLU A C 1
ATOM 1548 O O . GLU A 1 194 ? -29.345 7.893 9.464 1.00 98.75 194 GLU A O 1
ATOM 1553 N N . PHE A 1 195 ? -28.936 10.063 9.042 1.00 98.88 195 PHE A N 1
ATOM 1554 C CA . PHE A 1 195 ? -29.732 10.091 7.818 1.00 98.88 195 PHE A CA 1
ATOM 1555 C C . PHE A 1 195 ? -29.195 9.100 6.772 1.00 98.88 195 PHE A C 1
ATOM 1557 O O . PHE A 1 195 ? -29.972 8.333 6.193 1.00 98.88 195 PHE A O 1
ATOM 1564 N N . CYS A 1 196 ? -27.878 9.062 6.557 1.00 98.88 196 CYS A N 1
ATOM 1565 C CA . CYS A 1 196 ? -27.237 8.118 5.640 1.00 98.88 196 CYS A CA 1
ATOM 1566 C C . CYS A 1 196 ? -27.420 6.657 6.080 1.00 98.88 196 CYS A C 1
ATOM 1568 O O . CYS A 1 196 ? -27.772 5.814 5.250 1.00 98.88 196 CYS A O 1
ATOM 1570 N N . PHE A 1 197 ? -27.261 6.349 7.371 1.00 98.81 197 PHE A N 1
ATOM 1571 C CA . PHE A 1 197 ? -27.490 5.003 7.911 1.00 98.81 197 PHE A CA 1
ATOM 1572 C C . PHE A 1 197 ? -28.936 4.559 7.716 1.00 98.81 197 PHE A C 1
ATOM 1574 O O . PHE A 1 197 ? -29.183 3.444 7.256 1.00 98.81 197 PHE A O 1
ATOM 1581 N N . LYS A 1 198 ? -29.897 5.439 8.002 1.00 98.62 198 LYS A N 1
ATOM 1582 C CA . LYS A 1 198 ? -31.323 5.162 7.810 1.00 98.62 198 LYS A CA 1
ATOM 1583 C C . LYS A 1 198 ? -31.678 4.938 6.339 1.00 98.62 198 LYS A C 1
ATOM 1585 O O . LYS A 1 198 ? -32.507 4.087 6.037 1.00 98.62 198 LYS A O 1
ATOM 1590 N N . THR A 1 199 ? -31.068 5.704 5.438 1.00 98.69 199 THR A N 1
ATOM 1591 C CA . THR A 1 199 ? -31.447 5.734 4.016 1.00 98.69 199 THR A CA 1
ATOM 1592 C C . THR A 1 199 ? -30.762 4.647 3.187 1.00 98.69 199 THR A C 1
ATOM 1594 O O . THR A 1 199 ? -31.360 4.132 2.244 1.00 98.69 199 THR A O 1
ATOM 1597 N N . PHE A 1 200 ? -29.515 4.299 3.516 1.00 98.81 200 PHE A N 1
ATOM 1598 C CA . PHE A 1 200 ? -28.688 3.397 2.705 1.00 98.81 200 PHE A CA 1
ATOM 1599 C C . PHE A 1 200 ? -28.183 2.160 3.462 1.00 98.81 200 PHE A C 1
ATOM 1601 O O . PHE A 1 200 ? -27.646 1.239 2.845 1.00 98.81 200 PHE A O 1
ATOM 1608 N N . GLY A 1 201 ? -28.305 2.120 4.792 1.00 98.38 201 GLY A N 1
ATOM 1609 C CA . GLY A 1 201 ? -27.735 1.059 5.632 1.00 98.38 201 GLY A CA 1
ATOM 1610 C C . GLY A 1 201 ? -28.445 -0.295 5.534 1.00 98.38 201 GLY A C 1
ATOM 1611 O O . GLY A 1 201 ? -27.924 -1.320 5.985 1.00 98.38 201 GLY A O 1
ATOM 1612 N N . ASP A 1 202 ? -29.596 -0.349 4.862 1.00 97.56 202 ASP A N 1
ATOM 1613 C CA . ASP A 1 202 ? -30.205 -1.601 4.414 1.00 97.56 202 ASP A CA 1
ATOM 1614 C C . ASP A 1 202 ? -29.268 -2.366 3.456 1.00 97.56 202 ASP A C 1
ATOM 1616 O O . ASP A 1 202 ? -29.127 -3.587 3.576 1.00 97.56 202 ASP A O 1
ATOM 1620 N N . ARG A 1 203 ? -28.532 -1.636 2.605 1.00 98.44 203 ARG A N 1
ATOM 1621 C CA . ARG A 1 203 ? -27.634 -2.148 1.552 1.00 98.44 203 ARG A CA 1
ATOM 1622 C C . ARG A 1 203 ? -26.143 -1.951 1.846 1.00 98.44 203 ARG A C 1
ATOM 1624 O O . ARG A 1 203 ? -25.326 -2.775 1.440 1.00 98.44 203 ARG A O 1
ATOM 1631 N N . VAL A 1 204 ? -25.772 -0.895 2.567 1.00 98.62 204 VAL A N 1
ATOM 1632 C CA . VAL A 1 204 ? -24.379 -0.583 2.922 1.00 98.62 204 VAL A CA 1
ATOM 1633 C C . VAL A 1 204 ? -24.034 -1.167 4.289 1.00 98.62 204 VAL A C 1
ATOM 1635 O O . VAL A 1 204 ? -24.653 -0.833 5.296 1.00 98.62 204 VAL A O 1
ATOM 1638 N N . LYS A 1 205 ? -23.018 -2.038 4.325 1.00 98.12 205 LYS A N 1
ATOM 1639 C CA . LYS A 1 205 ? -22.584 -2.754 5.542 1.00 98.12 205 LYS A CA 1
ATOM 1640 C C . LYS A 1 205 ? -21.195 -2.362 6.037 1.00 98.12 205 LYS A C 1
ATOM 1642 O O . LYS A 1 205 ? -20.770 -2.834 7.087 1.00 98.12 205 LYS A O 1
ATOM 1647 N N . ASN A 1 206 ? -20.487 -1.517 5.294 1.00 98.31 206 ASN A N 1
ATOM 1648 C CA . ASN A 1 206 ? -19.159 -1.034 5.647 1.00 98.31 206 ASN A CA 1
ATOM 1649 C C . ASN A 1 206 ? -19.181 0.492 5.606 1.00 98.31 206 ASN A C 1
ATOM 1651 O O . ASN A 1 206 ? -19.249 1.075 4.523 1.00 98.31 206 ASN A O 1
ATOM 1655 N N . TRP A 1 207 ? -19.152 1.102 6.786 1.00 98.81 207 TRP A N 1
ATOM 1656 C CA . TRP A 1 207 ? -19.225 2.545 6.965 1.00 98.81 207 TRP A CA 1
ATOM 1657 C C . TRP A 1 207 ? -17.887 3.108 7.415 1.00 98.81 207 TRP A C 1
ATOM 1659 O O . TRP A 1 207 ? -17.234 2.561 8.304 1.00 98.81 207 TRP A O 1
ATOM 1669 N N . MET A 1 208 ? -17.506 4.236 6.835 1.00 98.62 208 MET A N 1
ATOM 1670 C CA . MET A 1 208 ? -16.372 5.031 7.277 1.00 98.62 208 MET A CA 1
ATOM 1671 C C . MET A 1 208 ? -16.833 6.454 7.541 1.00 98.62 208 MET A C 1
ATOM 1673 O O . MET A 1 208 ? -17.566 7.016 6.732 1.00 98.62 208 MET A O 1
ATOM 1677 N N . THR A 1 209 ? -16.449 7.041 8.671 1.00 98.81 209 THR A N 1
ATOM 1678 C CA . THR A 1 209 ? -16.881 8.409 8.986 1.00 98.81 209 THR A CA 1
ATOM 1679 C C . THR A 1 209 ? -16.068 9.440 8.208 1.00 98.81 209 THR A C 1
ATOM 1681 O O . THR A 1 209 ? -16.640 10.236 7.470 1.00 98.81 209 THR A O 1
ATOM 1684 N N . PHE A 1 210 ? -14.742 9.401 8.343 1.00 98.81 210 PHE A N 1
ATOM 1685 C CA . PHE A 1 210 ? -13.822 10.385 7.777 1.00 98.81 210 PHE A CA 1
ATOM 1686 C C . PHE A 1 210 ? -12.725 9.707 6.967 1.00 98.81 210 PHE A C 1
ATOM 1688 O O . PHE A 1 210 ? -12.175 8.691 7.406 1.00 98.81 210 PHE A O 1
ATOM 1695 N N . ASN A 1 211 ? -12.371 10.322 5.835 1.00 98.62 211 ASN A N 1
ATOM 1696 C CA . ASN A 1 211 ? -11.081 10.108 5.192 1.00 98.62 211 ASN A CA 1
ATOM 1697 C C . ASN A 1 211 ? -10.049 11.095 5.730 1.00 98.62 211 ASN A C 1
ATOM 1699 O O . ASN A 1 211 ? -10.304 12.295 5.691 1.00 98.62 211 ASN A O 1
ATOM 1703 N N . GLU A 1 212 ? -8.915 10.584 6.217 1.00 98.12 212 GLU A N 1
ATOM 1704 C CA . GLU A 1 212 ? -7.694 11.346 6.520 1.00 98.12 212 GLU A CA 1
ATOM 1705 C C . GLU A 1 212 ? -7.961 12.652 7.302 1.00 98.12 212 GLU A C 1
ATOM 1707 O O . GLU A 1 212 ? -7.583 13.747 6.878 1.00 98.12 212 GLU A O 1
ATOM 1712 N N . PRO A 1 213 ? -8.621 12.586 8.474 1.00 98.31 213 PRO A N 1
ATOM 1713 C CA . PRO A 1 213 ? -9.016 13.781 9.226 1.00 98.31 213 PRO A CA 1
ATOM 1714 C C . PRO A 1 213 ? -7.820 14.657 9.645 1.00 98.31 213 PRO A C 1
ATOM 1716 O O . PRO A 1 213 ? -7.976 15.861 9.859 1.00 98.31 213 PRO A O 1
ATOM 1719 N N . ARG A 1 214 ? -6.603 14.093 9.698 1.00 97.25 214 ARG A N 1
ATOM 1720 C CA . ARG A 1 214 ? -5.370 14.862 9.896 1.00 97.25 214 ARG A CA 1
ATOM 1721 C C . ARG A 1 214 ? -5.130 15.848 8.761 1.00 97.25 214 ARG A C 1
ATOM 1723 O O . ARG A 1 214 ? -4.718 16.969 9.031 1.00 97.25 214 ARG A O 1
ATOM 1730 N N . VAL A 1 215 ? -5.366 15.458 7.511 1.00 96.44 215 VAL A N 1
ATOM 1731 C CA . VAL A 1 215 ? -5.191 16.342 6.353 1.00 96.44 215 VAL A CA 1
ATOM 1732 C C . VAL A 1 215 ? -6.147 17.529 6.447 1.00 96.44 215 VAL A C 1
ATOM 1734 O O . VAL A 1 215 ? -5.718 18.657 6.222 1.00 96.44 215 VAL A O 1
ATOM 1737 N N . VAL A 1 216 ? -7.395 17.308 6.873 1.00 97.88 216 VAL A N 1
ATOM 1738 C CA . VAL A 1 216 ? -8.372 18.385 7.119 1.00 97.88 216 VAL A CA 1
ATOM 1739 C C . VAL A 1 216 ? -7.848 19.360 8.173 1.00 97.88 216 VAL A C 1
ATOM 1741 O O . VAL A 1 216 ? -7.769 20.558 7.922 1.00 97.88 216 VAL A O 1
ATOM 1744 N N . ALA A 1 217 ? -7.433 18.852 9.335 1.00 98.00 217 ALA A N 1
ATOM 1745 C CA . ALA A 1 217 ? -6.959 19.689 10.433 1.00 98.00 217 ALA A CA 1
ATOM 1746 C C . ALA A 1 217 ? -5.637 20.410 10.103 1.00 98.00 217 ALA A C 1
ATOM 1748 O O . ALA A 1 217 ? -5.525 21.624 10.258 1.00 98.00 217 ALA A O 1
ATOM 1749 N N . ALA A 1 218 ? -4.634 19.676 9.618 1.00 95.69 218 ALA A N 1
ATOM 1750 C CA . ALA A 1 218 ? -3.291 20.195 9.383 1.00 95.69 218 ALA A CA 1
ATOM 1751 C C . ALA A 1 218 ? -3.185 21.028 8.100 1.00 95.69 218 ALA A C 1
ATOM 1753 O O . ALA A 1 218 ? -2.514 22.052 8.096 1.00 95.69 218 ALA A O 1
ATOM 1754 N N . LEU A 1 219 ? -3.807 20.622 6.990 1.00 95.25 219 LEU A N 1
ATOM 1755 C CA . LEU A 1 219 ? -3.703 21.391 5.744 1.00 95.25 219 LEU A CA 1
ATOM 1756 C C . LEU A 1 219 ? -4.793 22.461 5.624 1.00 95.25 219 LEU A C 1
ATOM 1758 O O . LEU A 1 219 ? -4.576 23.456 4.940 1.00 95.25 219 LEU A O 1
ATOM 1762 N N . GLY A 1 220 ? -5.938 22.281 6.288 1.00 95.88 220 GLY A N 1
ATOM 1763 C CA . GLY A 1 220 ? -7.042 23.243 6.276 1.00 95.88 220 GLY A CA 1
ATOM 1764 C C . GLY A 1 220 ? -6.904 24.383 7.287 1.00 95.88 220 GLY A C 1
ATOM 1765 O O . GLY A 1 220 ? -7.289 25.503 6.961 1.00 95.88 220 GLY A O 1
ATOM 1766 N N . TYR A 1 221 ? -6.344 24.113 8.478 1.00 97.62 221 TYR A N 1
ATOM 1767 C CA . TYR A 1 221 ? -6.336 25.058 9.610 1.00 97.62 221 TYR A CA 1
ATOM 1768 C C . TYR A 1 221 ? -4.934 25.425 10.151 1.00 97.62 221 TYR A C 1
ATOM 1770 O O . TYR A 1 221 ? -4.840 26.248 11.063 1.00 97.62 221 TYR A O 1
ATOM 1778 N N . ASP A 1 222 ? -3.838 24.836 9.639 1.00 96.31 222 ASP A N 1
ATOM 1779 C CA . ASP A 1 222 ? -2.463 25.190 10.057 1.00 96.31 222 ASP A CA 1
ATOM 1780 C C . ASP A 1 222 ? -1.720 26.007 8.997 1.00 96.31 222 ASP A C 1
ATOM 1782 O O . ASP A 1 222 ? -1.270 27.114 9.282 1.00 96.31 222 ASP A O 1
ATOM 1786 N N . ASN A 1 223 ? -1.595 25.482 7.773 1.00 93.50 223 ASN A N 1
ATOM 1787 C CA . ASN A 1 223 ? -0.874 26.138 6.672 1.00 93.50 223 ASN A CA 1
ATOM 1788 C C . ASN A 1 223 ? -1.788 26.610 5.525 1.00 93.50 223 ASN A C 1
ATOM 1790 O O . ASN A 1 223 ? -1.302 27.221 4.574 1.00 93.50 223 ASN A O 1
ATOM 1794 N N . GLY A 1 224 ? -3.094 26.336 5.614 1.00 92.81 224 GLY A N 1
ATOM 1795 C CA . GLY A 1 224 ? -4.102 26.752 4.637 1.00 92.81 224 GLY A CA 1
ATOM 1796 C C . GLY A 1 224 ? -3.880 26.223 3.217 1.00 92.81 224 GLY A C 1
ATOM 1797 O O . GLY A 1 224 ? -4.339 26.833 2.251 1.00 92.81 224 GLY A O 1
ATOM 1798 N N . LEU A 1 225 ? -3.153 25.112 3.052 1.00 91.94 225 LEU A N 1
ATOM 1799 C CA . LEU A 1 225 ? -2.961 24.488 1.743 1.00 91.94 225 LEU A CA 1
ATOM 1800 C C . LEU A 1 225 ? -4.261 23.896 1.185 1.00 91.94 225 LEU A C 1
ATOM 1802 O O . LEU A 1 225 ? -4.434 23.892 -0.037 1.00 91.94 225 LEU A O 1
ATOM 1806 N N . HIS A 1 226 ? -5.155 23.405 2.043 1.00 94.06 226 HIS A N 1
ATOM 1807 C CA . HIS A 1 226 ? -6.466 22.852 1.682 1.00 94.06 226 HIS A CA 1
ATOM 1808 C C . HIS A 1 226 ? -7.598 23.756 2.182 1.00 94.06 226 HIS A C 1
ATOM 1810 O O . HIS A 1 226 ? -7.384 24.595 3.055 1.00 94.06 226 HIS A O 1
ATOM 1816 N N . ALA A 1 227 ? -8.810 23.561 1.652 1.00 94.38 227 ALA A N 1
ATOM 1817 C CA . ALA A 1 227 ? -10.005 24.223 2.169 1.00 94.38 227 ALA A CA 1
ATOM 1818 C C . ALA A 1 227 ? -10.193 23.912 3.677 1.00 94.38 227 ALA A C 1
ATOM 1820 O O . ALA A 1 227 ? -9.915 22.782 4.093 1.00 94.38 227 ALA A O 1
ATOM 1821 N N . PRO A 1 228 ? -10.643 24.876 4.505 1.00 95.56 228 PRO A N 1
ATOM 1822 C CA . PRO A 1 228 ? -11.103 26.224 4.143 1.00 95.56 228 PRO A CA 1
ATOM 1823 C C . PRO A 1 228 ? -9.984 27.276 3.990 1.00 95.56 228 PRO A C 1
ATOM 1825 O O . PRO A 1 228 ? -10.274 28.454 3.809 1.00 95.56 228 PRO A O 1
ATOM 1828 N N . GLY A 1 229 ? -8.705 26.890 4.045 1.00 94.44 229 GLY A N 1
ATOM 1829 C CA . GLY A 1 229 ? -7.593 27.810 3.800 1.00 94.44 229 GLY A CA 1
ATOM 1830 C C . GLY A 1 229 ? -7.316 28.763 4.959 1.00 94.44 229 GLY A C 1
ATOM 1831 O O . GLY A 1 229 ? -7.044 29.940 4.732 1.00 94.44 229 GLY A O 1
ATOM 1832 N N . ARG A 1 230 ? -7.409 28.276 6.201 1.00 95.50 230 ARG A N 1
ATOM 1833 C CA . ARG A 1 230 ? -7.199 29.070 7.416 1.00 95.50 230 ARG A CA 1
ATOM 1834 C C . ARG A 1 230 ? -5.801 28.839 7.981 1.00 95.50 230 ARG A C 1
ATOM 1836 O O . ARG A 1 230 ? -5.358 27.704 8.132 1.00 95.50 230 ARG A O 1
ATOM 1843 N N . CYS A 1 231 ? -5.092 29.922 8.282 1.00 96.00 231 CYS A N 1
ATOM 1844 C CA . CYS A 1 231 ? -3.751 29.883 8.861 1.00 96.00 231 CYS A CA 1
ATOM 1845 C C . CYS A 1 231 ? -3.314 31.255 9.393 1.00 96.00 231 CYS A C 1
ATOM 1847 O O . CYS A 1 231 ? -3.910 32.285 9.082 1.00 96.00 231 CYS A O 1
ATOM 1849 N N . SER A 1 232 ? -2.225 31.280 10.159 1.00 95.31 232 SER A N 1
ATOM 1850 C CA . SER A 1 232 ? -1.549 32.497 10.620 1.00 95.31 232 SER A CA 1
ATOM 1851 C C . SER A 1 232 ? -0.070 32.498 10.221 1.00 95.31 232 SER A C 1
ATOM 1853 O O . SER A 1 232 ? 0.548 31.442 10.066 1.00 95.31 232 SER A O 1
ATOM 1855 N N . LYS A 1 233 ? 0.535 33.685 10.086 1.00 91.94 233 LYS A N 1
ATOM 1856 C CA . LYS A 1 233 ? 1.988 33.810 9.876 1.00 91.94 233 LYS A CA 1
ATOM 1857 C C . LYS A 1 233 ? 2.759 33.176 11.054 1.00 91.94 233 LYS A C 1
ATOM 1859 O O . LYS A 1 233 ? 2.301 33.311 12.186 1.00 91.94 233 LYS A O 1
ATOM 1864 N N . PRO A 1 234 ? 3.923 32.541 10.822 1.00 91.25 234 PRO A N 1
ATOM 1865 C CA . PRO A 1 234 ? 4.627 32.403 9.540 1.00 91.25 234 PRO A CA 1
ATOM 1866 C C . PRO A 1 234 ? 4.202 31.191 8.683 1.00 91.25 234 PRO A C 1
ATOM 1868 O O . PRO A 1 234 ? 4.798 30.970 7.633 1.00 91.25 234 PRO A O 1
ATOM 1871 N N . PHE A 1 235 ? 3.205 30.402 9.093 1.00 90.62 235 PHE A N 1
ATOM 1872 C CA . PHE A 1 235 ? 2.902 29.093 8.487 1.00 90.62 235 PHE A CA 1
ATOM 1873 C C . PHE A 1 235 ? 2.172 29.167 7.142 1.00 90.62 235 PHE A C 1
ATOM 1875 O O . PHE A 1 235 ? 2.269 28.245 6.334 1.00 90.62 235 PHE A O 1
ATOM 1882 N N . GLY A 1 236 ? 1.486 30.275 6.874 1.00 89.56 236 GLY A N 1
ATOM 1883 C CA . GLY A 1 236 ? 0.928 30.582 5.564 1.00 89.56 236 GLY A CA 1
ATOM 1884 C C . GLY A 1 236 ? 0.464 32.034 5.469 1.00 89.56 236 GLY A C 1
ATOM 1885 O O . GLY A 1 236 ? 0.604 32.816 6.413 1.00 89.56 236 GLY A O 1
ATOM 1886 N N . ASN A 1 237 ? -0.067 32.404 4.304 1.00 89.75 237 ASN A N 1
ATOM 1887 C CA . ASN A 1 237 ? -0.515 33.766 3.998 1.00 89.75 237 ASN A CA 1
ATOM 1888 C C . ASN A 1 237 ? -2.043 33.839 3.845 1.00 89.75 237 ASN A C 1
ATOM 1890 O O . ASN A 1 237 ? -2.550 34.380 2.865 1.00 89.75 237 ASN A O 1
ATOM 1894 N N . CYS A 1 238 ? -2.764 33.234 4.788 1.00 91.56 238 CYS A N 1
ATOM 1895 C CA . CYS A 1 238 ? -4.222 33.221 4.804 1.00 91.56 238 CYS A CA 1
ATOM 1896 C C . CYS A 1 238 ? -4.786 34.546 5.328 1.00 91.56 238 CYS A C 1
ATOM 1898 O O . CYS A 1 238 ? -4.122 35.280 6.063 1.00 91.56 238 CYS A O 1
ATOM 1900 N N . THR A 1 239 ? -6.032 34.843 4.963 1.00 89.88 239 THR A N 1
ATOM 1901 C CA . THR A 1 239 ? -6.749 36.052 5.403 1.00 89.88 239 THR A CA 1
ATOM 1902 C C . THR A 1 239 ? -7.284 35.939 6.832 1.00 89.88 239 THR A C 1
ATOM 1904 O O . THR A 1 239 ? -7.517 36.958 7.478 1.00 89.88 239 THR A O 1
ATOM 1907 N N . ALA A 1 240 ? -7.459 34.716 7.334 1.00 93.75 240 ALA A N 1
ATOM 1908 C CA . ALA A 1 240 ? -7.921 34.412 8.681 1.00 93.75 240 ALA A CA 1
ATOM 1909 C C . ALA A 1 240 ? -7.375 33.054 9.151 1.00 93.75 240 ALA A C 1
ATOM 1911 O O . ALA A 1 240 ? -6.922 32.239 8.346 1.00 93.75 240 ALA A O 1
ATOM 1912 N N . GLY A 1 241 ? -7.473 32.805 10.456 1.00 96.31 241 GLY A N 1
ATOM 1913 C CA . GLY A 1 241 ? -7.097 31.544 11.086 1.00 96.31 241 GLY A CA 1
ATOM 1914 C C . GLY A 1 241 ? -6.073 31.711 12.202 1.00 96.31 241 GLY A C 1
ATOM 1915 O O . GLY A 1 241 ? -5.473 32.773 12.376 1.00 96.31 241 GLY A O 1
ATOM 1916 N N . ASN A 1 242 ? -5.869 30.643 12.967 1.00 96.94 242 ASN A N 1
ATOM 1917 C CA . ASN A 1 242 ? -4.866 30.593 14.027 1.00 96.94 242 ASN A CA 1
ATOM 1918 C C . ASN A 1 242 ? -4.216 29.208 14.079 1.00 96.94 242 ASN A C 1
ATOM 1920 O O . ASN A 1 242 ? -4.725 28.291 14.729 1.00 96.94 242 ASN A O 1
ATOM 1924 N N . SER A 1 243 ? -3.052 29.099 13.439 1.00 97.12 243 SER A N 1
ATOM 1925 C CA . SER A 1 243 ? -2.243 27.879 13.329 1.00 97.12 243 SER A CA 1
ATOM 1926 C C . SER A 1 243 ? -1.878 27.275 14.692 1.00 97.12 243 SER A C 1
ATOM 1928 O O . SER A 1 243 ? -1.698 26.066 14.818 1.00 97.12 243 SER A O 1
ATOM 1930 N N . ALA A 1 244 ? -1.815 28.090 15.751 1.00 95.69 244 ALA A N 1
ATOM 1931 C CA . ALA A 1 244 ? -1.470 27.616 17.086 1.00 95.69 244 ALA A CA 1
ATOM 1932 C C . ALA A 1 244 ? -2.586 26.781 17.740 1.00 95.69 244 ALA A C 1
ATOM 1934 O O . ALA A 1 244 ? -2.284 25.937 18.588 1.00 95.69 244 ALA A O 1
ATOM 1935 N N . THR A 1 245 ? -3.857 27.024 17.400 1.00 97.44 245 THR A N 1
ATOM 1936 C CA . THR A 1 245 ? -5.013 26.448 18.117 1.00 97.44 245 THR A CA 1
ATOM 1937 C C . THR A 1 245 ? -6.044 25.785 17.211 1.00 97.44 245 THR A C 1
ATOM 1939 O O . THR A 1 245 ? -6.558 24.728 17.568 1.00 97.44 245 THR A O 1
ATOM 1942 N N . GLU A 1 246 ? -6.354 26.364 16.049 1.00 98.44 246 GLU A N 1
ATOM 1943 C CA . GLU A 1 246 ? -7.423 25.872 15.167 1.00 98.44 246 GLU A CA 1
ATOM 1944 C C . GLU A 1 246 ? -7.215 24.425 14.680 1.00 98.44 246 GLU A C 1
ATOM 1946 O O . GLU A 1 246 ? -8.186 23.671 14.752 1.00 98.44 246 GLU A O 1
ATOM 1951 N N . PRO A 1 247 ? -6.000 23.958 14.303 1.00 98.50 247 PRO A N 1
ATOM 1952 C CA . PRO A 1 247 ? -5.787 22.555 13.925 1.00 98.50 247 PRO A CA 1
ATOM 1953 C C . PRO A 1 247 ? -6.184 21.572 15.031 1.00 98.50 247 PRO A C 1
ATOM 1955 O O . PRO A 1 247 ? -6.784 20.531 14.767 1.00 98.50 247 PRO A O 1
ATOM 1958 N N . TYR A 1 248 ? -5.881 21.912 16.286 1.00 98.69 248 TYR A N 1
ATOM 1959 C CA . TYR A 1 248 ? -6.181 21.070 17.442 1.00 98.69 248 TYR A CA 1
ATOM 1960 C C . TYR A 1 248 ? -7.666 21.068 17.793 1.00 98.69 248 TYR A C 1
ATOM 1962 O O . TYR A 1 248 ? -8.199 20.014 18.134 1.00 98.69 248 TYR A O 1
ATOM 1970 N N . ILE A 1 249 ? -8.344 22.209 17.655 1.00 98.81 249 ILE A N 1
ATOM 1971 C CA . ILE A 1 249 ? -9.798 22.303 17.843 1.00 98.81 249 ILE A CA 1
ATOM 1972 C C . ILE A 1 249 ? -10.523 21.516 16.743 1.00 98.81 249 ILE A C 1
ATOM 1974 O O . ILE A 1 249 ? -11.389 20.699 17.053 1.00 98.81 249 ILE A O 1
ATOM 1978 N N . ALA A 1 250 ? -10.125 21.695 15.479 1.00 98.81 250 ALA A N 1
ATOM 1979 C CA . ALA A 1 250 ? -10.705 20.983 14.344 1.00 98.81 250 ALA A CA 1
ATOM 1980 C C . ALA A 1 250 ? -10.543 19.462 14.484 1.00 98.81 250 ALA A C 1
ATOM 1982 O O . ALA A 1 250 ? -11.519 18.723 14.374 1.00 98.81 250 ALA A O 1
ATOM 1983 N N . ALA A 1 251 ? -9.336 18.979 14.798 1.00 98.75 251 ALA A N 1
ATOM 1984 C CA . ALA A 1 251 ? -9.100 17.551 15.012 1.00 98.75 251 ALA A CA 1
ATOM 1985 C C . ALA A 1 251 ? -9.882 16.988 16.204 1.00 98.75 251 ALA A C 1
ATOM 1987 O O . ALA A 1 251 ? -10.401 15.876 16.123 1.00 98.75 251 ALA A O 1
ATOM 1988 N N . HIS A 1 252 ? -9.999 17.745 17.298 1.00 98.88 252 HIS A N 1
ATOM 1989 C CA . HIS A 1 252 ? -10.794 17.336 18.453 1.00 98.88 252 HIS A CA 1
ATOM 1990 C C . HIS A 1 252 ? -12.271 17.169 18.084 1.00 98.88 252 HIS A C 1
ATOM 1992 O O . HIS A 1 252 ? -12.853 16.117 18.347 1.00 98.88 252 HIS A O 1
ATOM 1998 N N . ASN A 1 253 ? -12.856 18.145 17.386 1.00 98.88 253 ASN A N 1
ATOM 1999 C CA . ASN A 1 253 ? -14.243 18.062 16.934 1.00 98.88 253 ASN A CA 1
ATOM 2000 C C . ASN A 1 253 ? -14.446 16.959 15.884 1.00 98.88 253 ASN A C 1
ATOM 2002 O O . ASN A 1 253 ? -15.477 16.294 15.919 1.00 98.88 253 ASN A O 1
ATOM 2006 N N . LEU A 1 254 ? -13.474 16.689 15.005 1.00 98.88 254 LEU A N 1
ATOM 2007 C CA . LEU A 1 254 ? -13.510 15.546 14.076 1.00 98.88 254 LEU A CA 1
ATOM 2008 C C . LEU A 1 254 ? -13.535 14.199 14.822 1.00 98.88 254 LEU A C 1
ATOM 2010 O O . LEU A 1 254 ? -14.324 13.319 14.476 1.00 98.88 254 LEU A O 1
ATOM 2014 N N . ILE A 1 255 ? -12.721 14.039 15.874 1.00 98.94 255 ILE A N 1
ATOM 2015 C CA . ILE A 1 255 ? -12.718 12.832 16.722 1.00 98.94 255 ILE A CA 1
ATOM 2016 C C . ILE A 1 255 ? -14.066 12.667 17.438 1.00 98.94 255 ILE A C 1
ATOM 2018 O O . ILE A 1 255 ? -14.626 11.570 17.448 1.00 98.94 255 ILE A O 1
ATOM 2022 N N . LEU A 1 256 ? -14.622 13.749 17.988 1.00 98.94 256 LEU A N 1
ATOM 2023 C CA . LEU A 1 256 ? -15.935 13.720 18.640 1.00 98.94 256 LEU A CA 1
ATOM 2024 C C . LEU A 1 256 ? -17.069 13.427 17.653 1.00 98.94 256 LEU A C 1
ATOM 2026 O O . LEU A 1 256 ? -17.934 12.609 17.949 1.00 98.94 256 LEU A O 1
ATOM 2030 N N . SER A 1 257 ? -17.028 14.020 16.460 1.00 98.94 257 SER A N 1
ATOM 2031 C CA . SER A 1 257 ? -17.995 13.770 15.381 1.00 98.94 257 SER A CA 1
ATOM 2032 C C . SER A 1 257 ? -17.964 12.307 14.928 1.00 98.94 257 SER A C 1
ATOM 2034 O O . SER A 1 257 ? -19.009 11.701 14.689 1.00 98.94 257 SER A O 1
ATOM 2036 N N . HIS A 1 258 ? -16.771 11.703 14.859 1.00 98.88 258 HIS A N 1
ATOM 2037 C CA . HIS A 1 258 ? -16.603 10.280 14.551 1.00 98.88 258 HIS A CA 1
ATOM 2038 C C . HIS A 1 258 ? -17.279 9.421 15.619 1.00 98.88 258 HIS A C 1
ATOM 2040 O O . HIS A 1 258 ? -18.109 8.568 15.303 1.00 98.88 258 HIS A O 1
ATOM 2046 N N . ALA A 1 259 ? -16.951 9.688 16.880 1.00 98.88 259 ALA A N 1
ATOM 2047 C CA . ALA A 1 259 ? -17.458 8.933 18.010 1.00 98.88 259 ALA A CA 1
ATOM 2048 C C . ALA A 1 259 ? -18.986 9.075 18.168 1.00 98.88 259 ALA A C 1
ATOM 2050 O O . ALA A 1 259 ? -19.666 8.077 18.408 1.00 98.88 259 ALA A O 1
ATOM 2051 N N . ALA A 1 260 ? -19.541 10.268 17.928 1.00 98.88 260 ALA A N 1
ATOM 2052 C CA . ALA A 1 260 ? -20.983 10.519 17.920 1.00 98.88 260 ALA A CA 1
ATOM 2053 C C . ALA A 1 260 ? -21.701 9.737 16.804 1.00 98.88 260 ALA A C 1
ATOM 2055 O O . ALA A 1 260 ? -22.700 9.058 17.058 1.00 98.88 260 ALA A O 1
ATOM 2056 N N . ALA A 1 261 ? -21.168 9.742 15.576 1.00 98.88 261 ALA A N 1
ATOM 2057 C CA . ALA A 1 261 ? -21.725 8.960 14.470 1.00 98.88 261 ALA A CA 1
ATOM 2058 C C . ALA A 1 261 ? -21.677 7.444 14.746 1.00 98.88 261 ALA A C 1
ATOM 2060 O O . ALA A 1 261 ? -22.652 6.732 14.493 1.00 98.88 261 ALA A O 1
ATOM 2061 N N . VAL A 1 262 ? -20.574 6.947 15.316 1.00 98.88 262 VAL A N 1
ATOM 2062 C CA . VAL A 1 262 ? -20.428 5.537 15.717 1.00 98.88 262 VAL A CA 1
ATOM 2063 C C . VAL A 1 262 ? -21.429 5.173 16.804 1.00 98.88 262 VAL A C 1
ATOM 2065 O O . VAL A 1 262 ? -22.096 4.144 16.697 1.00 98.88 262 VAL A O 1
ATOM 2068 N N . GLN A 1 263 ? -21.577 6.015 17.826 1.00 98.56 263 GLN A N 1
ATOM 2069 C CA . GLN A 1 263 ? -22.544 5.802 18.896 1.00 98.56 263 GLN A CA 1
ATOM 2070 C C . GLN A 1 263 ? -23.970 5.690 18.336 1.00 98.56 263 GLN A C 1
ATOM 2072 O O . GLN A 1 263 ? -24.665 4.720 18.647 1.00 98.56 263 GLN A O 1
ATOM 2077 N N . ARG A 1 264 ? -24.376 6.604 17.443 1.00 98.56 264 ARG A N 1
ATOM 2078 C CA . ARG A 1 264 ? -25.691 6.559 16.783 1.00 98.56 264 ARG A CA 1
ATOM 2079 C C . ARG A 1 264 ? -25.871 5.303 15.934 1.00 98.56 264 ARG A C 1
ATOM 2081 O O . ARG A 1 264 ? -26.918 4.661 16.022 1.00 98.56 264 ARG A O 1
ATOM 2088 N N . TYR A 1 265 ? -24.855 4.907 15.164 1.00 98.75 265 TYR A N 1
ATOM 2089 C CA . TYR A 1 265 ? -24.900 3.675 14.375 1.00 98.75 265 TYR A CA 1
ATOM 2090 C C . TYR A 1 265 ? -25.107 2.439 15.259 1.00 98.75 265 TYR A C 1
ATOM 2092 O O . TYR A 1 265 ? -26.026 1.653 15.023 1.00 98.75 265 TYR A O 1
ATOM 2100 N N . ARG A 1 266 ? -24.299 2.296 16.316 1.00 98.44 266 ARG A N 1
ATOM 2101 C CA . ARG A 1 266 ? -24.355 1.158 17.247 1.00 98.44 266 ARG A CA 1
ATOM 2102 C C . ARG A 1 266 ? -25.692 1.069 17.980 1.00 98.44 266 ARG A C 1
ATOM 2104 O O . ARG A 1 266 ? -26.252 -0.018 18.084 1.00 98.44 266 ARG A O 1
ATOM 2111 N N . GLN A 1 267 ? -26.209 2.200 18.458 1.00 98.06 267 GLN A N 1
ATOM 2112 C CA . GLN A 1 267 ? -27.438 2.246 19.253 1.00 98.06 267 GLN A CA 1
ATOM 2113 C C . GLN A 1 267 ? -28.707 2.044 18.422 1.00 98.06 267 GLN A C 1
ATOM 2115 O O . GLN A 1 267 ? -29.636 1.394 18.893 1.00 98.06 267 GLN A O 1
ATOM 2120 N N . LYS A 1 268 ? -28.765 2.612 17.212 1.00 98.44 268 LYS A N 1
ATOM 2121 C CA . LYS A 1 268 ? -30.011 2.682 16.433 1.00 98.44 268 LYS A CA 1
ATOM 2122 C C . LYS A 1 268 ? -30.073 1.707 15.259 1.00 98.44 268 LYS A C 1
ATOM 2124 O O . LYS A 1 268 ? -31.168 1.343 14.856 1.00 98.44 268 LYS A O 1
ATOM 2129 N N . PHE A 1 269 ? -28.934 1.301 14.692 1.00 98.44 269 PHE A N 1
ATOM 2130 C CA . PHE A 1 269 ? -28.915 0.631 13.384 1.00 98.44 269 PHE A CA 1
ATOM 2131 C C . PHE A 1 269 ? -28.141 -0.687 13.358 1.00 98.44 269 PHE A C 1
ATOM 2133 O O . PHE A 1 269 ? -28.540 -1.602 12.642 1.00 98.44 269 PHE A O 1
ATOM 2140 N N . GLN A 1 270 ? -27.052 -0.830 14.119 1.00 97.38 270 GLN A N 1
ATOM 2141 C CA . GLN A 1 270 ? -26.141 -1.969 13.974 1.00 97.38 270 GLN A CA 1
ATOM 2142 C C . GLN A 1 270 ? -26.812 -3.322 14.249 1.00 97.38 270 GLN A C 1
ATOM 2144 O O . GLN A 1 270 ? -26.530 -4.284 13.535 1.00 97.38 270 GLN A O 1
ATOM 2149 N N . ALA A 1 271 ? -27.720 -3.397 15.227 1.00 96.75 271 ALA A N 1
ATOM 2150 C CA . ALA A 1 271 ? -28.436 -4.632 15.556 1.00 96.75 271 ALA A CA 1
ATOM 2151 C C . ALA A 1 271 ? -29.277 -5.162 14.377 1.00 96.75 271 ALA A C 1
ATOM 2153 O O . ALA A 1 271 ? -29.279 -6.363 14.102 1.00 96.75 271 ALA A O 1
ATOM 2154 N N . GLU A 1 272 ? -29.946 -4.266 13.648 1.00 96.44 272 GLU A N 1
ATOM 2155 C CA . GLU A 1 272 ? -30.804 -4.612 12.509 1.00 96.44 272 GLU A CA 1
ATOM 2156 C C . GLU A 1 272 ? -30.002 -4.736 11.209 1.00 96.44 272 GLU A C 1
ATOM 2158 O O . GLU A 1 272 ? -30.132 -5.709 10.463 1.00 96.44 272 GLU A O 1
ATOM 2163 N N . GLN A 1 273 ? -29.135 -3.758 10.940 1.00 97.56 273 GLN A N 1
ATOM 2164 C CA . GLN A 1 273 ? -28.404 -3.649 9.682 1.00 97.56 273 GLN A CA 1
ATOM 2165 C C . GLN A 1 273 ? -27.189 -4.573 9.618 1.00 97.56 273 GLN A C 1
ATOM 2167 O O . GLN A 1 273 ? -26.788 -4.938 8.513 1.00 97.56 273 GLN A O 1
ATOM 2172 N N . LYS A 1 274 ? -26.615 -4.969 10.762 1.00 97.31 274 LYS A N 1
ATOM 2173 C CA . LYS A 1 274 ? -25.456 -5.877 10.885 1.00 97.31 274 LYS A CA 1
ATOM 2174 C C . LYS A 1 274 ? -24.196 -5.421 10.137 1.00 97.31 274 LYS A C 1
ATOM 2176 O O . LYS A 1 274 ? -23.360 -6.244 9.773 1.00 97.31 274 LYS A O 1
ATOM 2181 N N . GLY A 1 275 ? -24.060 -4.124 9.867 1.00 97.44 275 GLY A N 1
ATOM 2182 C CA . GLY A 1 275 ? -22.830 -3.562 9.305 1.00 97.44 275 GLY A CA 1
ATOM 2183 C C . GLY A 1 275 ? -21.800 -3.198 10.377 1.00 97.44 275 GLY A C 1
ATOM 2184 O O . GLY A 1 275 ? -22.081 -3.241 11.576 1.00 97.44 275 GLY A O 1
ATOM 2185 N N . ARG A 1 276 ? -20.624 -2.775 9.922 1.00 98.19 276 ARG A N 1
ATOM 2186 C CA . ARG A 1 276 ? -19.498 -2.310 10.740 1.00 98.19 276 ARG A CA 1
ATOM 2187 C C . ARG A 1 276 ? -19.119 -0.876 10.385 1.00 98.19 276 ARG A C 1
ATOM 2189 O O . ARG A 1 276 ? -19.284 -0.470 9.231 1.00 98.19 276 ARG A O 1
ATOM 2196 N N . ILE A 1 277 ? -18.578 -0.145 11.352 1.00 98.69 277 ILE A N 1
ATOM 2197 C CA . ILE A 1 277 ? -18.195 1.262 11.201 1.00 98.69 277 ILE A CA 1
ATOM 2198 C C . ILE A 1 277 ? -16.759 1.527 11.671 1.00 98.69 277 ILE A C 1
ATOM 2200 O O . ILE A 1 277 ? -16.297 0.961 12.661 1.00 98.69 277 ILE A O 1
ATOM 2204 N N . GLY A 1 278 ? -16.044 2.383 10.945 1.00 98.44 278 GLY A N 1
ATOM 2205 C CA . GLY A 1 278 ? -14.658 2.742 11.232 1.00 98.44 278 GLY A CA 1
ATOM 2206 C C . GLY A 1 278 ? -14.285 4.147 10.761 1.00 98.44 278 GLY A C 1
ATOM 2207 O O . GLY A 1 278 ? -15.136 4.952 10.377 1.00 98.44 278 GLY A O 1
ATOM 2208 N N . ILE A 1 279 ? -12.986 4.430 10.778 1.00 98.69 279 ILE A N 1
ATOM 2209 C CA . ILE A 1 279 ? -12.375 5.684 10.314 1.00 98.69 279 ILE A CA 1
ATOM 2210 C C . ILE A 1 279 ? -11.162 5.371 9.437 1.00 98.69 279 ILE A C 1
ATOM 2212 O O . ILE A 1 279 ? -10.532 4.331 9.626 1.00 98.69 279 ILE A O 1
ATOM 2216 N N . LEU A 1 280 ? -10.840 6.239 8.478 1.00 98.69 280 LEU A N 1
ATOM 2217 C CA . LEU A 1 280 ? -9.711 6.063 7.565 1.00 98.69 280 LEU A CA 1
ATOM 2218 C C . LEU A 1 280 ? -8.628 7.089 7.888 1.00 98.69 280 LEU A C 1
ATOM 2220 O O . LEU A 1 280 ? -8.897 8.289 7.898 1.00 98.69 280 LEU A O 1
ATOM 2224 N N . LEU A 1 281 ? -7.415 6.623 8.160 1.00 98.69 281 LEU A N 1
ATOM 2225 C CA . LEU A 1 281 ? -6.299 7.450 8.607 1.00 98.69 281 LEU A CA 1
ATOM 2226 C C . LEU A 1 281 ? -5.154 7.369 7.602 1.00 98.69 281 LEU A C 1
ATOM 2228 O O . LEU A 1 281 ? -4.731 6.273 7.231 1.00 98.69 281 LEU A O 1
ATOM 2232 N N . ASP A 1 282 ? -4.613 8.515 7.199 1.00 96.69 282 ASP A N 1
ATOM 2233 C CA . ASP A 1 282 ? -3.348 8.553 6.477 1.00 96.69 282 ASP A CA 1
ATOM 2234 C C . ASP A 1 282 ? -2.201 8.209 7.419 1.00 96.69 282 ASP A C 1
ATOM 2236 O O . ASP A 1 282 ? -2.143 8.681 8.556 1.00 96.69 282 ASP A O 1
ATOM 2240 N N . PHE A 1 283 ? -1.268 7.387 6.943 1.00 97.31 283 PHE A N 1
ATOM 2241 C CA . PHE A 1 283 ? -0.088 7.045 7.719 1.00 97.31 283 PHE A CA 1
ATOM 2242 C C . PHE A 1 283 ? 1.145 6.871 6.833 1.00 97.31 283 PHE A C 1
ATOM 2244 O O . PHE A 1 283 ? 1.344 5.839 6.196 1.00 97.31 283 PHE A O 1
ATOM 2251 N N . SER A 1 284 ? 2.023 7.871 6.846 1.00 95.44 284 SER A N 1
ATOM 2252 C CA . SER A 1 284 ? 3.372 7.742 6.294 1.00 95.44 284 SER A CA 1
ATOM 2253 C C . SER A 1 284 ? 4.281 7.039 7.296 1.00 95.44 284 SER A C 1
ATOM 2255 O O . SER A 1 284 ? 4.249 7.339 8.491 1.00 95.44 284 SER A O 1
ATOM 2257 N N . TRP A 1 285 ? 5.146 6.137 6.826 1.00 97.50 285 TRP A N 1
ATOM 2258 C CA . TRP A 1 285 ? 6.158 5.584 7.722 1.00 97.50 285 TRP A CA 1
ATOM 2259 C C . TRP A 1 285 ? 7.279 6.600 7.959 1.00 97.50 285 TRP A C 1
ATOM 2261 O O . TRP A 1 285 ? 7.880 7.110 7.014 1.00 97.50 285 TRP A O 1
ATOM 2271 N N . TYR A 1 286 ? 7.605 6.839 9.227 1.00 95.94 286 TYR A N 1
ATOM 2272 C CA . TYR A 1 286 ? 8.690 7.725 9.640 1.00 95.94 286 TYR A CA 1
ATOM 2273 C C . TYR A 1 286 ? 9.870 6.913 10.171 1.00 95.94 286 TYR A C 1
ATOM 2275 O O . TYR A 1 286 ? 9.843 6.408 11.297 1.00 95.94 286 TYR A O 1
ATOM 2283 N N . GLU A 1 287 ? 10.905 6.771 9.347 1.00 96.25 287 GLU A N 1
ATOM 2284 C CA . GLU A 1 287 ? 12.127 6.043 9.678 1.00 96.25 287 GLU A CA 1
ATOM 2285 C C . GLU A 1 287 ? 13.171 7.002 10.268 1.00 96.25 287 GLU A C 1
ATOM 2287 O O . GLU A 1 287 ? 13.444 8.031 9.662 1.00 96.25 287 GLU A O 1
ATOM 2292 N N . PRO A 1 288 ? 13.822 6.701 11.401 1.00 91.56 288 PRO A N 1
ATOM 2293 C CA . PRO A 1 288 ? 14.894 7.559 11.900 1.00 91.56 288 PRO A CA 1
ATOM 2294 C C . PRO A 1 288 ? 16.079 7.591 10.916 1.00 91.56 288 PRO A C 1
ATOM 2296 O O . PRO A 1 288 ? 16.552 6.545 10.453 1.00 91.56 288 PRO A O 1
ATOM 2299 N N . LEU A 1 289 ? 16.589 8.788 10.610 1.00 92.88 289 LEU A N 1
ATOM 2300 C CA . LEU A 1 289 ? 17.707 8.990 9.683 1.00 92.88 289 LEU A CA 1
ATOM 2301 C C . LEU A 1 289 ? 18.952 8.231 10.163 1.00 92.88 289 LEU A C 1
ATOM 2303 O O . LEU A 1 289 ? 19.584 7.495 9.391 1.00 92.88 289 LEU A O 1
ATOM 2307 N N . THR A 1 290 ? 19.274 8.330 11.456 1.00 89.88 290 THR A N 1
ATOM 2308 C CA . THR A 1 290 ? 20.398 7.626 12.085 1.00 89.88 290 THR A CA 1
ATOM 2309 C C . THR A 1 290 ? 19.968 6.693 13.229 1.00 89.88 290 THR A C 1
ATOM 2311 O O . THR A 1 290 ? 18.793 6.469 13.500 1.00 89.88 290 THR A O 1
ATOM 2314 N N . ARG A 1 291 ? 20.948 6.056 13.888 1.00 85.62 291 ARG A N 1
ATOM 2315 C CA . ARG A 1 291 ? 20.747 5.258 15.117 1.00 85.62 291 ARG A CA 1
ATOM 2316 C C . ARG A 1 291 ? 20.665 6.127 16.374 1.00 85.62 291 ARG A C 1
ATOM 2318 O O . ARG A 1 291 ? 20.549 5.564 17.458 1.00 85.62 291 ARG A O 1
ATOM 2325 N N . SER A 1 292 ? 20.793 7.449 16.253 1.00 90.44 292 SER A N 1
ATOM 2326 C CA . SER A 1 292 ? 20.852 8.333 17.410 1.00 90.44 292 SER A CA 1
ATOM 2327 C C . SER A 1 292 ? 19.546 8.273 18.204 1.00 90.44 292 SER A C 1
ATOM 2329 O O . SER A 1 292 ? 18.457 8.081 17.655 1.00 90.44 292 SER A O 1
ATOM 2331 N N . LYS A 1 293 ? 19.651 8.443 19.522 1.00 92.75 293 LYS A N 1
ATOM 2332 C CA . LYS A 1 293 ? 18.480 8.525 20.402 1.00 92.75 293 LYS A CA 1
ATOM 2333 C C . LYS A 1 293 ? 17.553 9.673 19.979 1.00 92.75 293 LYS A C 1
ATOM 2335 O O . LYS A 1 293 ? 16.339 9.509 19.996 1.00 92.75 293 LYS A O 1
ATOM 2340 N N . ALA A 1 294 ? 18.136 10.791 19.544 1.00 93.12 294 ALA A N 1
ATOM 2341 C CA . ALA A 1 294 ? 17.408 11.969 19.094 1.00 93.12 294 ALA A CA 1
ATOM 2342 C C . ALA A 1 294 ? 16.551 11.686 17.848 1.00 93.12 294 ALA A C 1
ATOM 2344 O O . ALA A 1 294 ? 15.348 11.926 17.887 1.00 93.12 294 ALA A O 1
ATOM 2345 N N . ASP A 1 295 ? 17.114 11.074 16.800 1.00 94.00 295 ASP A N 1
ATOM 2346 C CA . ASP A 1 295 ? 16.362 10.760 15.574 1.00 94.00 295 ASP A CA 1
ATOM 2347 C C . ASP A 1 295 ? 15.269 9.718 15.822 1.00 94.00 295 ASP A C 1
ATOM 2349 O O . ASP A 1 295 ? 14.187 9.799 15.246 1.00 94.00 295 ASP A O 1
ATOM 2353 N N . ASN A 1 296 ? 15.519 8.743 16.705 1.00 94.12 296 ASN A N 1
ATOM 2354 C CA . ASN A 1 296 ? 14.494 7.771 17.095 1.00 94.12 296 ASN A CA 1
ATOM 2355 C C . ASN A 1 296 ? 13.321 8.444 17.816 1.00 94.12 296 ASN A C 1
ATOM 2357 O O . ASN A 1 296 ? 12.167 8.109 17.546 1.00 94.12 296 ASN A O 1
ATOM 2361 N N . TYR A 1 297 ? 13.597 9.412 18.693 1.00 95.00 297 TYR A N 1
ATOM 2362 C CA . TYR A 1 297 ? 12.549 10.209 19.321 1.00 95.00 297 TYR A CA 1
ATOM 2363 C C . TYR A 1 297 ? 11.840 11.118 18.325 1.00 95.00 297 TYR A C 1
ATOM 2365 O O . TYR A 1 297 ? 10.617 11.160 18.357 1.00 95.00 297 TYR A O 1
ATOM 2373 N N . ALA A 1 298 ? 12.552 11.771 17.406 1.00 94.50 298 ALA A N 1
ATOM 2374 C CA . ALA A 1 298 ? 11.935 12.560 16.342 1.00 94.50 298 ALA A CA 1
ATOM 2375 C C . ALA A 1 298 ? 10.991 11.704 15.481 1.00 94.50 298 ALA A C 1
ATOM 2377 O O . ALA A 1 298 ? 9.846 12.083 15.254 1.00 94.50 298 ALA A O 1
ATOM 2378 N N . ALA A 1 299 ? 11.414 10.499 15.091 1.00 95.12 299 ALA A N 1
ATOM 2379 C CA . ALA A 1 299 ? 10.570 9.566 14.350 1.00 95.12 299 ALA A CA 1
ATOM 2380 C C . ALA A 1 299 ? 9.336 9.106 15.154 1.00 95.12 299 ALA A C 1
ATOM 2382 O O . ALA A 1 299 ? 8.263 8.942 14.577 1.00 95.12 299 ALA A O 1
ATOM 2383 N N . GLN A 1 300 ? 9.456 8.906 16.474 1.00 96.62 300 GLN A N 1
ATOM 2384 C CA . GLN A 1 300 ? 8.301 8.588 17.325 1.00 96.62 300 GLN A CA 1
ATOM 2385 C C . GLN A 1 300 ? 7.345 9.780 17.457 1.00 96.62 300 GLN A C 1
ATOM 2387 O O . GLN A 1 300 ? 6.153 9.601 17.223 1.00 96.62 300 GLN A O 1
ATOM 2392 N N . ARG A 1 301 ? 7.861 10.995 17.705 1.00 96.38 301 ARG A N 1
ATOM 2393 C CA . ARG A 1 301 ? 7.057 12.230 17.705 1.00 96.38 301 ARG A CA 1
ATOM 2394 C C . ARG A 1 301 ? 6.301 12.396 16.387 1.00 96.38 301 ARG A C 1
ATOM 2396 O O . ARG A 1 301 ? 5.121 12.721 16.408 1.00 96.38 301 ARG A O 1
ATOM 2403 N N . ALA A 1 302 ? 6.950 12.115 15.255 1.00 96.81 302 ALA A N 1
ATOM 2404 C CA . ALA A 1 302 ? 6.315 12.175 13.942 1.00 96.81 302 ALA A CA 1
ATOM 2405 C C . ALA A 1 302 ? 5.110 11.224 13.826 1.00 96.81 302 ALA A C 1
ATOM 2407 O O . ALA A 1 302 ? 4.055 11.621 13.341 1.00 96.81 302 ALA A O 1
ATOM 2408 N N . ARG A 1 303 ? 5.228 9.986 14.331 1.00 97.88 303 ARG A N 1
ATOM 2409 C CA . ARG A 1 303 ? 4.109 9.025 14.362 1.00 97.88 303 ARG A CA 1
ATOM 2410 C C . ARG A 1 303 ? 2.990 9.456 15.312 1.00 97.88 303 ARG A C 1
ATOM 2412 O O . ARG A 1 303 ? 1.824 9.316 14.944 1.00 97.88 303 ARG A O 1
ATOM 2419 N N . ASP A 1 304 ? 3.330 10.003 16.478 1.00 97.75 304 ASP A N 1
ATOM 2420 C CA . ASP A 1 304 ? 2.351 10.472 17.468 1.00 97.75 304 ASP A CA 1
ATOM 2421 C C . ASP A 1 304 ? 1.527 11.648 16.934 1.00 97.75 304 ASP A C 1
ATOM 2423 O O . ASP A 1 304 ? 0.305 11.615 17.009 1.00 97.75 304 ASP A O 1
ATOM 2427 N N . PHE A 1 305 ? 2.172 12.640 16.315 1.00 97.50 305 PHE A N 1
ATOM 2428 C CA . PHE A 1 305 ? 1.502 13.800 15.710 1.00 97.50 305 PHE A CA 1
ATOM 2429 C C . PHE A 1 305 ? 0.818 13.498 14.365 1.00 97.50 305 PHE A C 1
ATOM 2431 O O . PHE A 1 305 ? 0.054 14.332 13.874 1.00 97.50 305 PHE A O 1
ATOM 2438 N N . HIS A 1 306 ? 1.077 12.334 13.756 1.00 97.00 306 HIS A N 1
ATOM 2439 C CA . HIS A 1 306 ? 0.436 11.899 12.509 1.00 97.00 306 HIS A CA 1
ATOM 2440 C C . HIS A 1 306 ? -0.719 10.936 12.776 1.00 97.00 306 HIS A C 1
ATOM 2442 O O . HIS A 1 306 ? -1.869 11.364 12.837 1.00 97.00 306 HIS A O 1
ATOM 2448 N N . VAL A 1 307 ? -0.433 9.638 12.904 1.00 97.88 307 VAL A N 1
ATOM 2449 C CA . VAL A 1 307 ? -1.471 8.610 13.071 1.00 97.88 307 VAL A CA 1
ATOM 2450 C C . VAL A 1 307 ? -1.955 8.551 14.521 1.00 97.88 307 VAL A C 1
ATOM 2452 O O . VAL A 1 307 ? -3.151 8.387 14.766 1.00 97.88 307 VAL A O 1
ATOM 2455 N N . GLY A 1 308 ? -1.044 8.753 15.483 1.00 98.19 308 GLY A N 1
ATOM 2456 C CA . GLY A 1 308 ? -1.334 8.718 16.917 1.00 98.19 308 GLY A CA 1
ATOM 2457 C C . GLY A 1 308 ? -2.376 9.748 17.345 1.00 98.19 308 GLY A C 1
ATOM 2458 O O . GLY A 1 308 ? -3.220 9.439 18.180 1.00 98.19 308 GLY A O 1
ATOM 2459 N N . TRP A 1 309 ? -2.384 10.922 16.716 1.00 98.50 309 TRP A N 1
ATOM 2460 C CA . TRP A 1 309 ? -3.298 12.021 17.021 1.00 98.50 309 TRP A CA 1
ATOM 2461 C C . TRP A 1 309 ? -4.776 11.612 16.944 1.00 98.50 309 TRP A C 1
ATOM 2463 O O . TRP A 1 309 ? -5.583 12.099 17.733 1.00 98.50 309 TRP A O 1
ATOM 2473 N N . PHE A 1 310 ? -5.116 10.672 16.056 1.00 98.75 310 PHE A N 1
ATOM 2474 C CA . PHE A 1 310 ? -6.483 10.183 15.870 1.00 98.75 310 PHE A CA 1
ATOM 2475 C C . PHE A 1 310 ? -6.700 8.783 16.445 1.00 98.75 310 PHE A C 1
ATOM 2477 O O . PHE A 1 310 ? -7.675 8.563 17.162 1.00 98.75 310 PHE A O 1
ATOM 2484 N N . ILE A 1 311 ? -5.803 7.827 16.176 1.00 98.50 311 ILE A N 1
ATOM 2485 C CA . ILE A 1 311 ? -6.031 6.439 16.607 1.00 98.50 311 ILE A CA 1
ATOM 2486 C C . ILE A 1 311 ? -5.818 6.249 18.117 1.00 98.50 311 ILE A C 1
ATOM 2488 O O . ILE A 1 311 ? -6.481 5.410 18.722 1.00 98.50 311 ILE A O 1
ATOM 2492 N N . HIS A 1 312 ? -4.929 7.024 18.751 1.00 98.56 312 HIS A N 1
ATOM 2493 C CA . HIS A 1 312 ? -4.635 6.872 20.180 1.00 98.56 312 HIS A CA 1
ATOM 2494 C C . HIS A 1 312 ? -5.838 7.269 21.058 1.00 98.56 312 HIS A C 1
ATOM 2496 O O . HIS A 1 312 ? -6.220 6.444 21.890 1.00 98.56 312 HIS A O 1
ATOM 2502 N N . PRO A 1 313 ? -6.536 8.403 20.814 1.00 98.56 313 PRO A N 1
ATOM 2503 C CA . PRO A 1 313 ? -7.802 8.696 21.489 1.00 98.56 313 PRO A CA 1
ATOM 2504 C C . PRO A 1 313 ? -8.863 7.620 21.276 1.00 98.56 313 PRO A C 1
ATOM 2506 O O . PRO A 1 313 ? -9.495 7.189 22.236 1.00 98.56 313 PRO A O 1
ATOM 2509 N N . ILE A 1 314 ? -9.024 7.127 20.045 1.00 98.69 314 ILE A N 1
ATOM 2510 C CA . ILE A 1 314 ? -10.035 6.109 19.724 1.00 98.69 314 ILE A CA 1
ATOM 2511 C C . ILE A 1 314 ? -9.755 4.790 20.455 1.00 98.69 314 ILE A C 1
ATOM 2513 O O . ILE A 1 314 ? -10.688 4.107 20.861 1.00 98.69 314 ILE A O 1
ATOM 2517 N N . VAL A 1 315 ? -8.494 4.411 20.661 1.00 98.00 315 VAL A N 1
ATOM 2518 C CA . VAL A 1 315 ? -8.142 3.147 21.334 1.00 98.00 315 VAL A CA 1
ATOM 2519 C C . VAL A 1 315 ? -8.105 3.304 22.856 1.00 98.00 315 VAL A C 1
ATOM 2521 O O . VAL A 1 315 ? -8.639 2.462 23.581 1.00 98.00 315 VAL A O 1
ATOM 2524 N N . TYR A 1 316 ? -7.489 4.375 23.355 1.00 97.44 316 TYR A N 1
ATOM 2525 C CA . TYR A 1 316 ? -7.151 4.515 24.773 1.00 97.44 316 TYR A CA 1
ATOM 2526 C C . TYR A 1 316 ? -8.024 5.521 25.528 1.00 97.44 316 TYR A C 1
ATOM 2528 O O . TYR A 1 316 ? -8.202 5.359 26.740 1.00 97.44 316 TYR A O 1
ATOM 2536 N N . GLY A 1 317 ? -8.663 6.459 24.824 1.00 96.88 317 GLY A N 1
ATOM 2537 C CA . GLY A 1 317 ? -9.475 7.534 25.403 1.00 96.88 317 GLY A CA 1
ATOM 2538 C C . GLY A 1 317 ? -8.686 8.801 25.745 1.00 96.88 317 GLY A C 1
ATOM 2539 O O . GLY A 1 317 ? -9.219 9.674 26.415 1.00 96.88 317 GLY A O 1
ATOM 2540 N N . GLU A 1 318 ? -7.433 8.913 25.302 1.00 96.81 318 GLU A N 1
ATOM 2541 C CA . GLU A 1 318 ? -6.543 10.046 25.581 1.00 96.81 318 GLU A CA 1
ATOM 2542 C C . GLU A 1 318 ? -5.672 10.386 24.364 1.00 96.81 318 GLU A C 1
ATOM 2544 O O . GLU A 1 318 ? -5.497 9.564 23.462 1.00 96.81 318 GLU A O 1
ATOM 2549 N N . TYR A 1 319 ? -5.132 11.604 24.310 1.00 98.62 319 TYR A N 1
ATOM 2550 C CA . TYR A 1 319 ? -4.146 11.961 23.288 1.00 98.62 319 TYR A CA 1
ATOM 2551 C C . TYR A 1 319 ? -2.781 11.336 23.608 1.00 98.62 319 TYR A C 1
ATOM 2553 O O . TYR A 1 319 ? -2.494 11.064 24.771 1.00 98.62 319 TYR A O 1
ATOM 2561 N N . PRO A 1 320 ? -1.893 11.129 22.612 1.00 98.25 320 PRO A N 1
ATOM 2562 C CA . PRO A 1 320 ? -0.539 10.671 22.895 1.00 98.25 320 PRO A CA 1
ATOM 2563 C C . PRO A 1 320 ? 0.158 11.613 23.884 1.00 98.25 320 PRO A C 1
ATOM 2565 O O . PRO A 1 320 ? 0.231 12.819 23.640 1.00 98.25 320 PRO A O 1
ATOM 2568 N N . ARG A 1 321 ? 0.747 11.065 24.951 1.00 96.94 321 ARG A N 1
ATOM 2569 C CA . ARG A 1 321 ? 1.451 11.835 25.996 1.00 96.94 321 ARG A CA 1
ATOM 2570 C C . ARG A 1 321 ? 2.457 12.847 25.436 1.00 96.94 321 ARG A C 1
ATOM 2572 O O . ARG A 1 321 ? 2.566 13.969 25.917 1.00 96.94 321 ARG A O 1
ATOM 2579 N N . THR A 1 322 ? 3.174 12.472 24.379 1.00 95.69 322 THR A N 1
ATOM 2580 C CA . THR A 1 322 ? 4.109 13.356 23.675 1.00 95.69 322 THR A CA 1
ATOM 2581 C C . THR A 1 322 ? 3.435 14.611 23.112 1.00 95.69 322 THR A C 1
ATOM 2583 O O . THR A 1 322 ? 4.020 15.690 23.179 1.00 95.69 322 THR A O 1
ATOM 2586 N N . MET A 1 323 ? 2.211 14.504 22.592 1.00 97.44 323 MET A N 1
ATOM 2587 C CA . MET A 1 323 ? 1.441 15.668 22.146 1.00 97.44 323 MET A CA 1
ATOM 2588 C C . MET A 1 323 ? 0.977 16.512 23.331 1.00 97.44 323 MET A C 1
ATOM 2590 O O . MET A 1 323 ? 1.112 17.732 23.286 1.00 97.44 323 MET A O 1
ATOM 2594 N N . GLU A 1 324 ? 0.488 15.888 24.404 1.00 97.38 324 GLU A N 1
ATOM 2595 C CA . GLU A 1 324 ? 0.044 16.607 25.607 1.00 97.38 324 GLU A CA 1
ATOM 2596 C C . GLU A 1 324 ? 1.171 17.451 26.219 1.00 97.38 324 GLU A C 1
ATOM 2598 O O . GLU A 1 324 ? 0.974 18.623 26.542 1.00 97.38 324 GLU A O 1
ATOM 2603 N N . GLU A 1 325 ? 2.375 16.881 26.322 1.00 95.25 325 GLU A N 1
ATOM 2604 C CA . GLU A 1 325 ? 3.554 17.549 26.884 1.00 95.25 325 GLU A CA 1
ATOM 2605 C C . GLU A 1 325 ? 4.079 18.688 25.992 1.00 95.25 325 GLU A C 1
ATOM 2607 O O . GLU A 1 325 ? 4.561 19.707 26.496 1.00 95.25 325 GLU A O 1
ATOM 2612 N N . ILE A 1 326 ? 4.008 18.534 24.666 1.00 93.88 326 ILE A N 1
ATOM 2613 C CA . ILE A 1 326 ? 4.537 19.515 23.707 1.00 93.88 326 ILE A CA 1
ATOM 2614 C C . ILE A 1 326 ? 3.549 20.658 23.467 1.00 93.88 326 ILE A C 1
ATOM 2616 O O . ILE A 1 326 ? 3.934 21.829 23.523 1.00 93.88 326 ILE A O 1
ATOM 2620 N N . VAL A 1 327 ? 2.288 20.325 23.197 1.00 95.69 327 VAL A N 1
ATOM 2621 C CA . VAL A 1 327 ? 1.245 21.284 22.808 1.00 95.69 327 VAL A CA 1
ATOM 2622 C C . VAL A 1 327 ? 0.662 21.979 24.044 1.00 95.69 327 VAL A C 1
ATOM 2624 O O . VAL A 1 327 ? 0.345 23.175 24.011 1.00 95.69 327 VAL A O 1
ATOM 2627 N N . GLY A 1 328 ? 0.570 21.258 25.165 1.00 95.00 328 GLY A N 1
ATOM 2628 C CA . GLY A 1 328 ? 0.102 21.781 26.441 1.00 95.00 328 GLY A CA 1
ATOM 2629 C C . GLY A 1 328 ? -1.340 22.281 26.370 1.00 95.00 328 GLY A C 1
ATOM 2630 O O . GLY A 1 328 ? -2.225 21.620 25.840 1.00 95.00 328 GLY A O 1
ATOM 2631 N N . LYS A 1 329 ? -1.588 23.487 26.894 1.00 95.50 329 LYS A N 1
ATOM 2632 C CA . LYS A 1 329 ? -2.942 24.062 27.031 1.00 95.50 329 LYS A CA 1
ATOM 2633 C C . LYS A 1 329 ? -3.672 24.318 25.704 1.00 95.50 329 LYS A C 1
ATOM 2635 O O . LYS A 1 329 ? -4.871 24.562 25.738 1.00 95.50 329 LYS A O 1
ATOM 2640 N N . ARG A 1 330 ? -2.964 24.313 24.566 1.00 96.75 330 ARG A N 1
ATOM 2641 C CA . ARG A 1 330 ? -3.569 24.487 23.232 1.00 96.75 330 ARG A CA 1
ATOM 2642 C C . ARG A 1 330 ? -4.254 23.216 22.732 1.00 96.75 330 ARG A C 1
ATOM 2644 O O . ARG A 1 330 ? -5.111 23.314 21.861 1.00 96.75 330 ARG A O 1
ATOM 2651 N N . LEU A 1 331 ? -3.889 22.051 23.274 1.00 98.06 331 LEU A N 1
ATOM 2652 C CA . LEU A 1 331 ? -4.542 20.786 22.970 1.00 98.06 331 LEU A CA 1
ATOM 2653 C C . LEU A 1 331 ? -5.841 20.705 23.789 1.00 98.06 331 LEU A C 1
ATOM 2655 O O . LEU A 1 331 ? -5.772 20.776 25.022 1.00 98.06 331 LEU A O 1
ATOM 2659 N N . PRO A 1 332 ? -7.018 20.583 23.148 1.00 97.88 332 PRO A N 1
ATOM 2660 C CA . PRO A 1 332 ? -8.270 20.401 23.869 1.00 97.88 332 PRO A CA 1
ATOM 2661 C C . PRO A 1 332 ? -8.236 19.147 24.747 1.00 97.88 332 PRO A C 1
ATOM 2663 O O . PRO A 1 332 ? -7.515 18.191 24.465 1.00 97.88 332 PRO A O 1
ATOM 2666 N N . LYS A 1 333 ? -9.036 19.142 25.812 1.00 96.56 333 LYS A N 1
ATOM 2667 C CA . LYS A 1 333 ? -9.172 17.994 26.712 1.00 96.56 333 LYS A CA 1
ATOM 2668 C C . LYS A 1 333 ? -10.535 17.357 26.527 1.00 96.56 333 LYS A C 1
ATOM 2670 O O . LYS A 1 333 ? -11.526 18.078 26.461 1.00 96.56 333 LYS A O 1
ATOM 2675 N N . PHE A 1 334 ? -10.566 16.030 26.500 1.00 97.94 334 PHE A N 1
ATOM 2676 C CA . PHE A 1 334 ? -11.817 15.289 26.564 1.00 97.94 334 PHE A CA 1
ATOM 2677 C C . PHE A 1 334 ? -12.396 15.357 27.982 1.00 97.94 334 PHE A C 1
ATOM 2679 O O . PHE A 1 334 ? -11.680 15.184 28.971 1.00 97.94 334 PHE A O 1
ATOM 2686 N N . THR A 1 335 ? -13.695 15.606 28.071 1.00 97.88 335 THR A N 1
ATOM 2687 C CA . THR A 1 335 ? -14.514 15.379 29.269 1.00 97.88 335 THR A CA 1
ATOM 2688 C C . THR A 1 335 ? -14.703 13.881 29.518 1.00 97.88 335 THR A C 1
ATOM 2690 O O . THR A 1 335 ? -14.458 13.062 28.633 1.00 97.88 335 THR A O 1
ATOM 2693 N N . GLU A 1 336 ? -15.157 13.485 30.708 1.00 97.56 336 GLU A N 1
ATOM 2694 C CA . GLU A 1 336 ? -15.375 12.065 31.019 1.00 97.56 336 GLU A CA 1
ATOM 2695 C C . GLU A 1 336 ? -16.414 11.411 30.094 1.00 97.56 336 GLU A C 1
ATOM 2697 O O . GLU A 1 336 ? -16.270 10.248 29.708 1.00 97.56 336 GLU A O 1
ATOM 2702 N N . GLU A 1 337 ? -17.452 12.154 29.717 1.00 96.94 337 GLU A N 1
ATOM 2703 C CA . GLU A 1 337 ? -18.482 11.737 28.766 1.00 96.94 337 GLU A CA 1
ATOM 2704 C C . GLU A 1 337 ? -17.897 11.552 27.363 1.00 96.94 337 GLU A C 1
ATOM 2706 O O . GLU A 1 337 ? -18.140 10.527 26.720 1.00 96.94 337 GLU A O 1
ATOM 2711 N N . GLU A 1 338 ? -17.075 12.501 26.910 1.00 98.19 338 GLU A N 1
ATOM 2712 C CA . GLU A 1 338 ? -16.389 12.416 25.620 1.00 98.19 338 GLU A CA 1
ATOM 2713 C C . GLU A 1 338 ? -15.411 11.223 25.591 1.00 98.19 338 GLU A C 1
ATOM 2715 O O . GLU A 1 338 ? -15.398 10.481 24.611 1.00 98.19 338 GLU A O 1
ATOM 2720 N N . ILE A 1 339 ? -14.665 10.952 26.672 1.00 98.38 339 ILE A N 1
ATOM 2721 C CA . ILE A 1 339 ? -13.776 9.775 26.777 1.00 98.38 339 ILE A CA 1
ATOM 2722 C C . ILE A 1 339 ? -14.570 8.474 26.613 1.00 98.38 339 ILE A C 1
ATOM 2724 O O . ILE A 1 339 ? -14.161 7.594 25.850 1.00 98.38 339 ILE A O 1
ATOM 2728 N N . LYS A 1 340 ? -15.713 8.345 27.303 1.00 96.81 340 LYS A N 1
ATOM 2729 C CA . LYS A 1 340 ? -16.592 7.163 27.205 1.00 96.81 340 LYS A CA 1
ATOM 2730 C C . LYS A 1 340 ? -17.129 6.963 25.788 1.00 96.81 340 LYS A C 1
ATOM 2732 O O . LYS A 1 340 ? -17.324 5.824 25.375 1.00 96.81 340 LYS A O 1
ATOM 2737 N N . MET A 1 341 ? -17.375 8.052 25.061 1.00 97.06 341 MET A N 1
ATOM 2738 C CA . MET A 1 341 ? -17.857 8.010 23.682 1.00 97.06 341 MET A CA 1
ATOM 2739 C C . MET A 1 341 ? -16.738 7.658 22.689 1.00 97.06 341 MET A C 1
ATOM 2741 O O . MET A 1 341 ? -16.951 6.844 21.794 1.00 97.06 341 MET A O 1
ATOM 2745 N N . VAL A 1 342 ? -15.550 8.253 22.841 1.00 98.56 342 VAL A N 1
ATOM 2746 C CA . VAL A 1 342 ? -14.423 8.115 21.902 1.00 98.56 342 VAL A CA 1
ATOM 2747 C C . VAL A 1 342 ? -13.716 6.768 22.049 1.00 98.56 342 VAL A C 1
ATOM 2749 O O . VAL A 1 342 ? -13.372 6.140 21.044 1.00 98.56 342 VAL A O 1
ATOM 2752 N N . LYS A 1 343 ? -13.506 6.289 23.276 1.00 98.19 343 LYS A N 1
ATOM 2753 C CA . LYS A 1 343 ? -12.769 5.047 23.521 1.00 98.19 343 LYS A CA 1
ATOM 2754 C C . LYS A 1 343 ? -13.523 3.830 22.974 1.00 98.19 343 LYS A C 1
ATOM 2756 O O . LYS A 1 343 ? -14.648 3.540 23.365 1.00 98.19 343 LYS A O 1
ATOM 2761 N N . GLY A 1 344 ? -12.878 3.078 22.088 1.00 96.69 344 GLY A N 1
ATOM 2762 C CA . GLY A 1 344 ? -13.443 1.914 21.409 1.00 96.69 344 GLY A CA 1
ATOM 2763 C C . GLY A 1 344 ? -14.439 2.255 20.295 1.00 96.69 344 GLY A C 1
ATOM 2764 O O . GLY A 1 344 ? -15.194 1.374 19.873 1.00 96.69 344 GLY A O 1
ATOM 2765 N N . SER A 1 345 ? -14.474 3.496 19.799 1.00 98.25 345 SER A N 1
ATOM 2766 C CA . SER A 1 345 ? -15.415 3.953 18.758 1.00 98.25 345 SER A CA 1
ATOM 2767 C C . SER A 1 345 ? -15.105 3.448 17.336 1.00 98.25 345 SER A C 1
ATOM 2769 O O . SER A 1 345 ? -15.448 4.086 16.354 1.00 98.25 345 SER A O 1
ATOM 2771 N N . MET A 1 346 ? -14.524 2.259 17.176 1.00 97.62 346 MET A N 1
ATOM 2772 C CA . MET A 1 346 ? -14.305 1.655 15.858 1.00 97.62 346 MET A CA 1
ATOM 2773 C C . MET A 1 346 ? -14.502 0.138 15.880 1.00 97.62 346 MET A C 1
ATOM 2775 O O . MET A 1 346 ? -14.146 -0.522 16.855 1.00 97.62 346 MET A O 1
ATOM 2779 N N . ASP A 1 347 ? -15.036 -0.414 14.791 1.00 98.31 347 ASP A N 1
ATOM 2780 C CA . ASP A 1 347 ? -15.064 -1.859 14.521 1.00 98.31 347 ASP A CA 1
ATOM 2781 C C . ASP A 1 347 ? -13.861 -2.284 13.651 1.00 98.31 347 ASP A C 1
ATOM 2783 O O . ASP A 1 347 ? -13.427 -3.439 13.663 1.00 98.31 347 ASP A O 1
ATOM 2787 N N . PHE A 1 348 ? -13.322 -1.339 12.876 1.00 98.56 348 PHE A N 1
ATOM 2788 C CA . PHE A 1 348 ? -12.101 -1.459 12.082 1.00 98.56 348 PHE A CA 1
ATOM 2789 C C . PHE A 1 348 ? -11.462 -0.076 11.881 1.00 98.56 348 PHE A C 1
ATOM 2791 O O . PHE A 1 348 ? -12.141 0.947 11.973 1.00 98.56 348 PHE A O 1
ATOM 2798 N N . VAL A 1 349 ? -10.175 -0.047 11.538 1.00 98.62 349 VAL A N 1
ATOM 2799 C CA . VAL A 1 349 ? -9.467 1.163 11.099 1.00 98.62 349 VAL A CA 1
ATOM 2800 C C . VAL A 1 349 ? -8.995 0.990 9.661 1.00 98.62 349 VAL A C 1
ATOM 2802 O O . VAL A 1 349 ? -8.457 -0.052 9.284 1.00 98.62 349 VAL A O 1
ATOM 2805 N N . GLY A 1 350 ? -9.225 1.994 8.828 1.00 98.38 350 GLY A N 1
ATOM 2806 C CA . GLY A 1 350 ? -8.623 2.059 7.510 1.00 98.38 350 GLY A CA 1
ATOM 2807 C C . GLY A 1 350 ? -7.297 2.797 7.550 1.00 98.38 350 GLY A C 1
ATOM 2808 O O . GLY A 1 350 ? -7.173 3.802 8.247 1.00 98.38 350 GLY A O 1
ATOM 2809 N N . ILE A 1 351 ? -6.314 2.299 6.813 1.00 98.50 351 ILE A N 1
ATOM 2810 C CA . ILE A 1 351 ? -5.010 2.936 6.657 1.00 98.50 351 ILE A CA 1
ATOM 2811 C C . ILE A 1 351 ? -4.825 3.313 5.189 1.00 98.50 351 ILE A C 1
ATOM 2813 O O . ILE A 1 351 ? -4.865 2.449 4.311 1.00 98.50 351 ILE A O 1
ATOM 2817 N N . ASN A 1 352 ? -4.597 4.597 4.937 1.00 98.31 352 ASN A N 1
ATOM 2818 C CA . ASN A 1 352 ? -4.157 5.113 3.648 1.00 98.31 352 ASN A CA 1
ATOM 2819 C C . ASN A 1 352 ? -2.633 5.228 3.688 1.00 98.31 352 ASN A C 1
ATOM 2821 O O . ASN A 1 352 ? -2.072 5.917 4.545 1.00 98.31 352 ASN A O 1
ATOM 2825 N N . GLN A 1 353 ? -1.946 4.514 2.800 1.00 97.00 353 GLN A N 1
ATOM 2826 C CA . GLN A 1 353 ? -0.490 4.411 2.840 1.00 97.00 353 GLN A CA 1
ATOM 2827 C C . GLN A 1 353 ? 0.082 4.556 1.435 1.00 97.00 353 GLN A C 1
ATOM 2829 O O . GLN A 1 353 ? -0.223 3.770 0.540 1.00 97.00 353 GLN A O 1
ATOM 2834 N N . TYR A 1 354 ? 0.943 5.559 1.264 1.00 94.12 354 TYR A N 1
ATOM 2835 C CA . TYR A 1 354 ? 1.547 5.890 -0.026 1.00 94.12 354 TYR A CA 1
ATOM 2836 C C . TYR A 1 354 ? 3.078 5.863 0.013 1.00 94.12 354 TYR A C 1
ATOM 2838 O O . TYR A 1 354 ? 3.708 5.384 -0.929 1.00 94.12 354 TYR A O 1
ATOM 2846 N N . THR A 1 355 ? 3.687 6.358 1.098 1.00 95.31 355 THR A N 1
ATOM 2847 C CA . THR A 1 355 ? 5.113 6.723 1.142 1.00 95.31 355 THR A CA 1
ATOM 2848 C C . THR A 1 355 ? 5.736 6.547 2.537 1.00 95.31 355 THR A C 1
ATOM 2850 O O . THR A 1 355 ? 5.059 6.235 3.523 1.00 95.31 355 THR A O 1
ATOM 2853 N N . ALA A 1 356 ? 7.051 6.749 2.615 1.00 96.00 356 ALA A N 1
ATOM 2854 C CA . ALA A 1 356 ? 7.828 6.823 3.845 1.00 96.00 356 ALA A CA 1
ATOM 2855 C C . ALA A 1 356 ? 8.887 7.933 3.748 1.00 96.00 356 ALA A C 1
ATOM 2857 O O . ALA A 1 356 ? 9.332 8.273 2.651 1.00 96.00 356 ALA A O 1
ATOM 2858 N N . TYR A 1 357 ? 9.333 8.451 4.893 1.00 92.94 357 TYR A N 1
ATOM 2859 C CA . TYR A 1 357 ? 10.376 9.479 4.981 1.00 92.94 357 TYR A CA 1
ATOM 2860 C C . TYR A 1 357 ? 11.440 9.112 6.013 1.00 92.94 357 TYR A C 1
ATOM 2862 O O . TYR A 1 357 ? 11.132 8.459 7.016 1.00 92.94 357 TYR A O 1
ATOM 2870 N N . TYR A 1 358 ? 12.679 9.575 5.803 1.00 95.44 358 TYR A N 1
ATOM 2871 C CA . TYR A 1 358 ? 13.639 9.638 6.899 1.00 95.44 358 TYR A CA 1
ATOM 2872 C C . TYR A 1 358 ? 13.373 10.884 7.740 1.00 95.44 358 TYR A C 1
ATOM 2874 O O . TYR A 1 358 ? 13.140 11.964 7.202 1.00 95.44 358 TYR A O 1
ATOM 2882 N N . ILE A 1 359 ? 13.443 10.730 9.056 1.00 94.31 359 ILE A N 1
ATOM 2883 C CA . ILE A 1 359 ? 13.222 11.788 10.035 1.00 94.31 359 ILE A CA 1
ATOM 2884 C C . ILE A 1 359 ? 14.447 11.928 10.929 1.00 94.31 359 ILE A C 1
ATOM 2886 O O . ILE A 1 359 ? 14.992 10.932 11.408 1.00 94.31 359 ILE A O 1
ATOM 2890 N N . TYR A 1 360 ? 14.868 13.162 11.175 1.00 94.56 360 TYR A N 1
ATOM 2891 C CA . TYR A 1 360 ? 15.945 13.481 12.106 1.00 94.56 360 TYR A CA 1
ATOM 2892 C C . TYR A 1 360 ? 15.507 14.531 13.124 1.00 94.56 360 TYR A C 1
ATOM 2894 O O . TYR A 1 360 ? 14.539 15.267 12.910 1.00 94.56 360 TYR A O 1
ATOM 2902 N N . ASP A 1 361 ? 16.215 14.588 14.247 1.00 95.62 361 ASP A N 1
ATOM 2903 C CA . ASP A 1 361 ? 16.042 15.673 15.207 1.00 95.62 361 ASP A CA 1
ATOM 2904 C C . ASP A 1 361 ? 16.826 16.903 14.724 1.00 95.62 361 ASP A C 1
ATOM 2906 O O . ASP A 1 361 ? 18.047 16.823 14.576 1.00 95.62 361 ASP A O 1
ATOM 2910 N N . PRO A 1 362 ? 16.171 18.046 14.459 1.00 92.44 362 PRO A N 1
ATOM 2911 C CA . PRO A 1 362 ? 16.855 19.211 13.910 1.00 92.44 362 PRO A CA 1
ATOM 2912 C C . PRO A 1 362 ? 17.757 19.918 14.933 1.00 92.44 362 PRO A C 1
ATOM 2914 O O . PRO A 1 362 ? 18.434 20.877 14.569 1.00 92.44 362 PRO A O 1
ATOM 2917 N N . HIS A 1 363 ? 17.759 19.485 16.203 1.00 88.25 363 HIS A N 1
ATOM 2918 C CA . HIS A 1 363 ? 18.474 20.117 17.317 1.00 88.25 363 HIS A CA 1
ATOM 2919 C C . HIS A 1 363 ? 18.166 21.612 17.472 1.00 88.25 363 HIS A C 1
ATOM 2921 O O . HIS A 1 363 ? 18.969 22.384 17.997 1.00 88.25 363 HIS A O 1
ATOM 2927 N N . GLN A 1 364 ? 16.981 22.021 17.022 1.00 82.56 364 GLN A N 1
ATOM 2928 C CA . GLN A 1 364 ? 16.517 23.392 17.133 1.00 82.56 364 GLN A CA 1
ATOM 2929 C C . GLN A 1 364 ? 15.870 23.622 18.503 1.00 82.56 364 GLN A C 1
ATOM 2931 O O . GLN A 1 364 ? 15.130 22.754 18.988 1.00 82.56 364 GLN A O 1
ATOM 2936 N N . PRO A 1 365 ? 16.124 24.782 19.138 1.00 79.06 365 PRO A N 1
ATOM 2937 C CA . PRO A 1 365 ? 15.392 25.176 20.333 1.00 79.06 365 PRO A CA 1
ATOM 2938 C C . PRO A 1 365 ? 13.898 25.303 20.011 1.00 79.06 365 PRO A C 1
ATOM 2940 O O . PRO A 1 365 ? 13.520 25.513 18.859 1.00 79.06 365 PRO A O 1
ATOM 2943 N N . LYS A 1 366 ? 13.040 25.200 21.035 1.00 73.50 366 LYS A N 1
ATOM 2944 C CA . LYS A 1 366 ? 11.596 25.413 20.857 1.00 73.50 366 LYS A CA 1
ATOM 2945 C C . LYS A 1 366 ? 11.360 26.775 20.195 1.00 73.50 366 LYS A C 1
ATOM 2947 O O . LYS A 1 366 ? 11.789 27.797 20.734 1.00 73.50 366 LYS A O 1
ATOM 2952 N N . SER A 1 367 ? 10.698 26.767 19.037 1.00 77.00 367 SER A N 1
ATOM 2953 C CA . SER A 1 367 ? 10.319 27.994 18.338 1.00 77.00 367 SER A CA 1
ATOM 2954 C C . SER A 1 367 ? 9.399 28.845 19.214 1.00 77.00 367 SER A C 1
ATOM 2956 O O . SER A 1 367 ? 8.630 28.317 20.022 1.00 77.00 367 SER A O 1
ATOM 2958 N N . LYS A 1 368 ? 9.482 30.170 19.057 1.00 82.25 368 LYS A N 1
ATOM 2959 C CA . LYS A 1 368 ? 8.497 31.095 19.635 1.00 82.25 368 LYS A CA 1
ATOM 2960 C C . LYS A 1 368 ? 7.194 31.097 18.833 1.00 82.25 368 LYS A C 1
ATOM 2962 O O . LYS A 1 368 ? 6.149 31.404 19.400 1.00 82.25 368 LYS A O 1
ATOM 2967 N N . ASP A 1 369 ? 7.265 30.738 17.553 1.00 88.25 369 ASP A N 1
ATOM 2968 C CA . ASP A 1 369 ? 6.108 30.633 16.672 1.00 88.25 369 ASP A CA 1
ATOM 2969 C C . ASP A 1 369 ? 5.395 29.300 16.926 1.00 88.25 369 ASP A C 1
ATOM 2971 O O . ASP A 1 369 ? 6.001 28.230 16.837 1.00 88.25 369 ASP A O 1
ATOM 2975 N N . LEU A 1 370 ? 4.108 29.371 17.269 1.00 91.56 370 LEU A N 1
ATOM 2976 C CA . LEU A 1 370 ? 3.286 28.216 17.629 1.00 91.56 370 LEU A CA 1
ATOM 2977 C C . LEU A 1 370 ? 2.427 27.787 16.435 1.00 91.56 370 LEU A C 1
ATOM 2979 O O . LEU A 1 370 ? 1.621 28.576 15.949 1.00 91.56 370 LEU A O 1
ATOM 2983 N N . GLY A 1 371 ? 2.561 26.536 16.002 1.00 92.25 371 GLY A N 1
ATOM 2984 C CA . GLY A 1 371 ? 1.796 25.955 14.896 1.00 92.25 371 GLY A CA 1
ATOM 2985 C C . GLY A 1 371 ? 1.982 24.443 14.840 1.00 92.25 371 GLY A C 1
ATOM 2986 O O . GLY A 1 371 ? 2.998 23.931 15.323 1.00 92.25 371 GLY A O 1
ATOM 2987 N N . TYR A 1 372 ? 1.026 23.719 14.258 1.00 94.25 372 TYR A N 1
ATOM 2988 C CA . TYR A 1 372 ? 1.053 22.251 14.255 1.00 94.25 372 TYR A CA 1
ATOM 2989 C C . TYR A 1 372 ? 2.308 21.699 13.556 1.00 94.25 372 TYR A C 1
ATOM 2991 O O . TYR A 1 372 ? 3.004 20.863 14.139 1.00 94.25 372 TYR A O 1
ATOM 2999 N N . GLN A 1 373 ? 2.674 22.217 12.373 1.00 87.62 373 GLN A N 1
ATOM 3000 C CA . GLN A 1 373 ? 3.900 21.797 11.670 1.00 87.62 373 GLN A CA 1
ATOM 3001 C C . GLN A 1 373 ? 5.180 22.044 12.484 1.00 87.62 373 GLN A C 1
ATOM 3003 O O . GLN A 1 373 ? 6.190 21.379 12.254 1.00 87.62 373 GLN A O 1
ATOM 3008 N N . GLN A 1 374 ? 5.170 23.001 13.414 1.00 89.81 374 GLN A N 1
ATOM 3009 C CA . GLN A 1 374 ? 6.335 23.334 14.231 1.00 89.81 374 GLN A CA 1
ATOM 3010 C C . GLN A 1 374 ? 6.396 22.518 15.528 1.00 89.81 374 GLN A C 1
ATOM 3012 O O . GLN A 1 374 ? 7.493 22.237 16.018 1.00 89.81 374 GLN A O 1
ATOM 3017 N N . ASP A 1 375 ? 5.244 22.111 16.067 1.00 92.44 375 ASP A N 1
ATOM 3018 C CA . ASP A 1 375 ? 5.126 21.497 17.392 1.00 92.44 375 ASP A CA 1
ATOM 3019 C C . ASP A 1 375 ? 5.869 20.153 17.495 1.00 92.44 375 ASP A C 1
ATOM 3021 O O . ASP A 1 375 ? 6.639 19.947 18.434 1.00 92.44 375 ASP A O 1
ATOM 3025 N N . TRP A 1 376 ? 5.745 19.254 16.513 1.00 90.94 376 TRP A N 1
ATOM 3026 C CA . TRP A 1 376 ? 6.477 17.974 16.539 1.00 90.94 376 TRP A CA 1
ATOM 3027 C C . TRP A 1 376 ? 8.011 18.110 16.426 1.00 90.94 376 TRP A C 1
ATOM 3029 O O . TRP A 1 376 ? 8.731 17.182 16.815 1.00 90.94 376 TRP A O 1
ATOM 3039 N N . ASN A 1 377 ? 8.514 19.266 15.962 1.00 90.31 377 ASN A N 1
ATOM 3040 C CA . ASN A 1 377 ? 9.931 19.622 15.818 1.00 90.31 377 ASN A CA 1
ATOM 3041 C C . ASN A 1 377 ? 10.788 18.494 15.208 1.00 90.31 377 ASN A C 1
ATOM 3043 O O . ASN A 1 377 ? 11.617 17.874 15.888 1.00 90.31 377 ASN A O 1
ATOM 3047 N N . VAL A 1 378 ? 10.544 18.194 13.930 1.00 92.69 378 VAL A N 1
ATOM 3048 C CA . VAL A 1 378 ? 11.230 17.134 13.179 1.00 92.69 378 VAL A CA 1
ATOM 3049 C C . VAL A 1 378 ? 11.770 17.654 11.849 1.00 92.69 378 VAL A C 1
ATOM 3051 O O . VAL A 1 378 ? 11.151 18.498 11.205 1.00 92.69 378 VAL A O 1
ATOM 3054 N N . GLY A 1 379 ? 12.923 17.138 11.428 1.00 92.00 379 GLY A N 1
ATOM 3055 C CA . GLY A 1 379 ? 13.491 17.386 10.108 1.00 92.00 379 GLY A CA 1
ATOM 3056 C C . GLY A 1 379 ? 13.207 16.231 9.151 1.00 92.00 379 GLY A C 1
ATOM 3057 O O . GLY A 1 379 ? 13.315 15.066 9.536 1.00 92.00 379 GLY A O 1
ATOM 3058 N N . TYR A 1 380 ? 12.873 16.549 7.900 1.00 92.56 380 TYR A N 1
ATOM 3059 C CA . TYR A 1 380 ? 12.695 15.567 6.830 1.00 92.56 380 TYR A CA 1
ATOM 3060 C C . TYR A 1 380 ? 13.996 15.375 6.058 1.00 92.56 380 TYR A C 1
ATOM 3062 O O . TYR A 1 380 ? 14.608 16.339 5.600 1.00 92.56 380 TYR A O 1
ATOM 3070 N N . ALA A 1 381 ? 14.384 14.122 5.860 1.00 89.62 381 ALA A N 1
ATOM 3071 C CA . ALA A 1 381 ? 15.444 13.735 4.947 1.00 89.62 381 ALA A CA 1
ATOM 3072 C C . ALA A 1 381 ? 14.870 12.809 3.866 1.00 89.62 381 ALA A C 1
ATOM 3074 O O . ALA A 1 381 ? 14.242 11.786 4.143 1.00 89.62 381 ALA A O 1
ATOM 3075 N N . PHE A 1 382 ? 15.085 13.182 2.607 1.00 87.19 382 PHE A N 1
ATOM 3076 C CA . PHE A 1 382 ? 14.612 12.416 1.447 1.00 87.19 382 PHE A CA 1
ATOM 3077 C C . PHE A 1 382 ? 15.659 11.426 0.932 1.00 87.19 382 PHE A C 1
ATOM 3079 O O . PHE A 1 382 ? 15.358 10.548 0.126 1.00 87.19 382 PHE A O 1
ATOM 3086 N N . GLU A 1 383 ? 16.885 11.543 1.435 1.00 86.25 383 GLU A N 1
ATOM 3087 C CA . GLU A 1 383 ? 18.011 10.687 1.116 1.00 86.25 383 GLU A CA 1
ATOM 3088 C C . GLU A 1 383 ? 18.870 10.424 2.350 1.00 86.25 383 GLU A C 1
ATOM 3090 O O . GLU A 1 383 ? 18.844 11.161 3.338 1.00 86.25 383 GLU A O 1
ATOM 3095 N N . LYS A 1 384 ? 19.654 9.355 2.277 1.00 83.38 384 LYS A N 1
ATOM 3096 C CA . LYS A 1 384 ? 20.640 8.982 3.278 1.00 83.38 384 LYS A CA 1
ATOM 3097 C C . LYS A 1 384 ? 21.945 8.661 2.570 1.00 83.38 384 LYS A C 1
ATOM 3099 O O . LYS A 1 384 ? 21.988 7.764 1.735 1.00 83.38 384 LYS A O 1
ATOM 3104 N N . ASN A 1 385 ? 23.008 9.391 2.909 1.00 84.94 385 ASN A N 1
ATOM 3105 C CA . ASN A 1 385 ? 24.325 9.267 2.273 1.00 84.94 385 ASN A CA 1
ATOM 3106 C C . ASN A 1 385 ? 24.267 9.420 0.734 1.00 84.94 385 ASN A C 1
ATOM 3108 O O . ASN A 1 385 ? 24.886 8.641 0.013 1.00 84.94 385 ASN A O 1
ATOM 3112 N N . GLY A 1 386 ? 23.479 10.378 0.228 1.00 83.50 386 GLY A N 1
ATOM 3113 C CA . GLY A 1 386 ? 23.300 10.620 -1.213 1.00 83.50 386 GLY A CA 1
ATOM 3114 C C . GLY A 1 386 ? 22.415 9.599 -1.947 1.00 83.50 386 GLY A C 1
ATOM 3115 O O . GLY A 1 386 ? 22.338 9.617 -3.179 1.00 83.50 386 GLY A O 1
ATOM 3116 N N . VAL A 1 387 ? 21.762 8.685 -1.215 1.00 85.56 387 VAL A N 1
ATOM 3117 C CA . VAL A 1 387 ? 20.829 7.692 -1.767 1.00 85.56 387 VAL A CA 1
ATOM 3118 C C . VAL A 1 387 ? 19.398 8.034 -1.339 1.00 85.56 387 VAL A C 1
ATOM 3120 O O . VAL A 1 387 ? 19.113 7.987 -0.139 1.00 85.56 387 VAL A O 1
ATOM 3123 N N . PRO A 1 388 ? 18.488 8.363 -2.277 1.00 85.56 388 PRO A N 1
ATOM 3124 C CA . PRO A 1 388 ? 17.077 8.595 -1.973 1.00 85.56 388 PRO A CA 1
ATOM 3125 C C . PRO A 1 388 ? 16.422 7.410 -1.258 1.00 85.56 388 PRO A C 1
ATOM 3127 O O . PRO A 1 388 ? 16.774 6.258 -1.515 1.00 85.56 388 PRO A O 1
ATOM 3130 N N . ILE A 1 389 ? 15.436 7.679 -0.399 1.00 89.19 389 ILE A N 1
ATOM 3131 C CA . ILE A 1 389 ? 14.698 6.630 0.333 1.00 89.19 389 ILE A CA 1
ATOM 3132 C C . ILE A 1 389 ? 13.969 5.646 -0.602 1.00 89.19 389 ILE A C 1
ATOM 3134 O O . ILE A 1 389 ? 13.789 4.476 -0.260 1.00 89.19 389 ILE A O 1
ATOM 3138 N N . GLY A 1 390 ? 13.593 6.115 -1.792 1.00 91.50 390 GLY A N 1
ATOM 3139 C CA . GLY A 1 390 ? 13.025 5.329 -2.880 1.00 91.50 390 GLY A CA 1
ATOM 3140 C C . GLY A 1 390 ? 12.899 6.163 -4.161 1.00 91.50 390 GLY A C 1
ATOM 3141 O O . GLY A 1 390 ? 13.180 7.366 -4.138 1.00 91.50 390 GLY A O 1
ATOM 3142 N N . PRO A 1 391 ? 12.492 5.557 -5.290 1.00 92.25 391 PRO A N 1
ATOM 3143 C CA . PRO A 1 391 ? 12.102 6.295 -6.490 1.00 92.25 391 PRO A CA 1
ATOM 3144 C C . PRO A 1 391 ? 10.950 7.260 -6.186 1.00 92.25 391 PRO A C 1
ATOM 3146 O O . PRO A 1 391 ? 10.050 6.917 -5.424 1.00 92.25 391 PRO A O 1
ATOM 3149 N N . ARG A 1 392 ? 10.954 8.457 -6.775 1.00 91.00 392 ARG A N 1
ATOM 3150 C CA . ARG A 1 392 ? 9.861 9.430 -6.614 1.00 91.00 392 ARG A CA 1
ATOM 3151 C C . ARG A 1 392 ? 8.851 9.275 -7.752 1.00 91.00 392 ARG A C 1
ATOM 3153 O O . ARG A 1 392 ? 9.270 9.091 -8.893 1.00 91.00 392 ARG A O 1
ATOM 3160 N N . ALA A 1 393 ? 7.557 9.337 -7.444 1.00 92.88 393 ALA A N 1
ATOM 3161 C CA . ALA A 1 393 ? 6.505 9.434 -8.460 1.00 92.88 393 ALA A CA 1
ATOM 3162 C C . ALA A 1 393 ? 6.393 10.877 -8.999 1.00 92.88 393 ALA A C 1
ATOM 3164 O O . ALA A 1 393 ? 7.293 11.696 -8.777 1.00 92.88 393 ALA A O 1
ATOM 3165 N N . ASN A 1 394 ? 5.319 11.193 -9.728 1.00 93.69 394 ASN A N 1
ATOM 3166 C CA . ASN A 1 394 ? 5.103 12.540 -10.260 1.00 93.69 394 ASN A CA 1
ATOM 3167 C C . ASN A 1 394 ? 4.914 13.576 -9.136 1.00 93.69 394 ASN A C 1
ATOM 3169 O O . ASN A 1 394 ? 5.514 14.654 -9.167 1.00 93.69 394 ASN A O 1
ATOM 3173 N N . SER A 1 395 ? 4.156 13.230 -8.097 1.00 89.62 395 SER A N 1
ATOM 3174 C CA . SER A 1 395 ? 3.960 14.085 -6.932 1.00 89.62 395 SER A CA 1
ATOM 3175 C C . SER A 1 395 ? 5.255 14.273 -6.140 1.00 89.62 395 SER A C 1
ATOM 3177 O O . SER A 1 395 ? 5.914 13.313 -5.740 1.00 89.62 395 SER A O 1
ATOM 3179 N N . TYR A 1 396 ? 5.596 15.529 -5.827 1.00 88.00 396 TYR A N 1
ATOM 3180 C CA . TYR A 1 396 ? 6.843 15.880 -5.128 1.00 88.00 396 TYR A CA 1
ATOM 3181 C C . TYR A 1 396 ? 6.990 15.223 -3.745 1.00 88.00 396 TYR A C 1
ATOM 3183 O O . TYR A 1 396 ? 8.108 15.073 -3.247 1.00 88.00 396 TYR A O 1
ATOM 3191 N N . TRP A 1 397 ? 5.870 14.852 -3.125 1.00 88.69 397 TRP A N 1
ATOM 3192 C CA . TRP A 1 397 ? 5.798 14.250 -1.801 1.00 88.69 397 TRP A CA 1
ATOM 3193 C C . TRP A 1 397 ? 5.836 12.712 -1.827 1.00 88.69 397 TRP A C 1
ATOM 3195 O O . TRP A 1 397 ? 6.120 12.108 -0.792 1.00 88.69 397 TRP A O 1
ATOM 3205 N N . LEU A 1 398 ? 5.586 12.057 -2.966 1.00 93.12 398 LEU A N 1
ATOM 3206 C CA . LEU A 1 398 ? 5.361 10.609 -3.032 1.00 93.12 398 LEU A CA 1
ATOM 3207 C C . LEU A 1 398 ? 6.634 9.853 -3.438 1.00 93.12 398 LEU A C 1
ATOM 3209 O O . LEU A 1 398 ? 7.073 9.905 -4.589 1.00 93.12 398 LEU A O 1
ATOM 3213 N N . TYR A 1 399 ? 7.195 9.093 -2.496 1.00 94.38 399 TYR A N 1
ATOM 3214 C CA . TYR A 1 399 ? 8.289 8.153 -2.736 1.00 94.38 399 TYR A CA 1
ATOM 3215 C C . TYR A 1 399 ? 7.780 6.710 -2.669 1.00 94.38 399 TYR A C 1
ATOM 3217 O O . TYR A 1 399 ? 7.012 6.336 -1.783 1.00 94.38 399 TYR A O 1
ATOM 3225 N N . GLN A 1 400 ? 8.237 5.879 -3.601 1.00 94.62 400 GLN A N 1
ATOM 3226 C CA . GLN A 1 400 ? 7.888 4.467 -3.701 1.00 94.62 400 GLN A CA 1
ATOM 3227 C C . GLN A 1 400 ? 8.752 3.665 -2.720 1.00 94.62 400 GLN A C 1
ATOM 3229 O O . GLN A 1 400 ? 9.912 3.350 -2.992 1.00 94.62 400 GLN A O 1
ATOM 3234 N N . VAL A 1 401 ? 8.193 3.370 -1.547 1.00 95.19 401 VAL A N 1
ATOM 3235 C CA . VAL A 1 401 ? 8.893 2.756 -0.413 1.00 95.19 401 VAL A CA 1
ATOM 3236 C C . VAL A 1 401 ? 8.050 1.606 0.167 1.00 95.19 401 VAL A C 1
ATOM 3238 O O . VAL A 1 401 ? 7.458 1.748 1.241 1.00 95.19 401 VAL A O 1
ATOM 3241 N N . PRO A 1 402 ? 7.983 0.443 -0.512 1.00 94.44 402 PRO A N 1
ATOM 3242 C CA . PRO A 1 402 ? 7.062 -0.646 -0.159 1.00 94.44 402 PRO A CA 1
ATOM 3243 C C . PRO A 1 402 ? 7.262 -1.181 1.266 1.00 94.44 402 PRO A C 1
ATOM 3245 O O . PRO A 1 402 ? 6.291 -1.449 1.969 1.00 94.44 402 PRO A O 1
ATOM 3248 N N . TRP A 1 403 ? 8.503 -1.266 1.760 1.00 94.94 403 TRP A N 1
ATOM 3249 C CA . TRP A 1 403 ? 8.778 -1.716 3.134 1.00 94.94 403 TRP A CA 1
ATOM 3250 C C . TRP A 1 403 ? 8.186 -0.783 4.208 1.00 94.94 403 TRP A C 1
ATOM 3252 O O . TRP A 1 403 ? 8.017 -1.194 5.359 1.00 94.94 403 TRP A O 1
ATOM 3262 N N . GLY A 1 404 ? 7.864 0.467 3.851 1.00 93.31 404 GLY A N 1
ATOM 3263 C CA . GLY A 1 404 ? 7.161 1.410 4.719 1.00 93.31 404 GLY A CA 1
ATOM 3264 C C . GLY A 1 404 ? 5.747 0.935 5.054 1.00 93.31 404 GLY A C 1
ATOM 3265 O O . GLY A 1 404 ? 5.342 1.037 6.209 1.00 93.31 404 GLY A O 1
ATOM 3266 N N . LEU A 1 405 ? 5.042 0.315 4.098 1.00 97.62 405 LEU A N 1
ATOM 3267 C CA . LEU A 1 405 ? 3.714 -0.264 4.316 1.00 97.62 405 LEU A CA 1
ATOM 3268 C C . LEU A 1 405 ? 3.747 -1.361 5.385 1.00 97.62 405 LEU A C 1
ATOM 3270 O O . LEU A 1 405 ? 2.978 -1.320 6.346 1.00 97.62 405 LEU A O 1
ATOM 3274 N N . TYR A 1 406 ? 4.677 -2.310 5.255 1.00 97.44 406 TYR A N 1
ATOM 3275 C CA . TYR A 1 406 ? 4.870 -3.374 6.241 1.00 97.44 406 TYR A CA 1
ATOM 3276 C C . TYR A 1 406 ? 5.129 -2.803 7.645 1.00 97.44 406 TYR A C 1
ATOM 3278 O O . TYR A 1 406 ? 4.538 -3.257 8.630 1.00 97.44 406 TYR A O 1
ATOM 3286 N N . LYS A 1 407 ? 5.972 -1.767 7.754 1.00 96.50 407 LYS A N 1
ATOM 3287 C CA . LYS A 1 407 ? 6.263 -1.117 9.040 1.00 96.50 407 LYS A CA 1
ATOM 3288 C C . LYS A 1 407 ? 5.063 -0.363 9.611 1.00 96.50 407 LYS A C 1
ATOM 3290 O O . LYS A 1 407 ? 4.819 -0.469 10.808 1.00 96.50 407 LYS A O 1
ATOM 3295 N N . CYS A 1 408 ? 4.280 0.332 8.786 1.00 97.88 408 CYS A N 1
ATOM 3296 C CA . CYS A 1 408 ? 3.032 0.962 9.223 1.00 97.88 408 CYS A CA 1
ATOM 3297 C C . CYS A 1 408 ? 2.067 -0.073 9.815 1.00 97.88 408 CYS A C 1
ATOM 3299 O O . CYS A 1 408 ? 1.597 0.087 10.938 1.00 97.88 408 CYS A O 1
ATOM 3301 N N . LEU A 1 409 ? 1.812 -1.166 9.094 1.00 97.81 409 LEU A N 1
ATOM 3302 C CA . LEU A 1 409 ? 0.865 -2.203 9.509 1.00 97.81 409 LEU A CA 1
ATOM 3303 C C . LEU A 1 409 ? 1.308 -2.935 10.784 1.00 97.81 409 LEU A C 1
ATOM 3305 O O . LEU A 1 409 ? 0.511 -3.134 11.703 1.00 97.81 409 LEU A O 1
ATOM 3309 N N . THR A 1 410 ? 2.588 -3.292 10.879 1.00 96.62 410 THR A N 1
ATOM 3310 C CA . THR A 1 410 ? 3.139 -3.917 12.093 1.00 96.62 410 THR A CA 1
ATOM 3311 C C . THR A 1 410 ? 3.166 -2.945 13.274 1.00 96.62 410 THR A C 1
ATOM 3313 O O . THR A 1 410 ? 2.870 -3.349 14.398 1.00 96.62 410 THR A O 1
ATOM 3316 N N . TYR A 1 411 ? 3.414 -1.652 13.043 1.00 97.75 411 TYR A N 1
ATOM 3317 C CA . TYR A 1 411 ? 3.293 -0.624 14.078 1.00 97.75 411 TYR A CA 1
ATOM 3318 C C . TYR A 1 411 ? 1.868 -0.543 14.630 1.00 97.75 411 TYR A C 1
ATOM 3320 O O . TYR A 1 411 ? 1.689 -0.587 15.847 1.00 97.75 411 TYR A O 1
ATOM 3328 N N . ILE A 1 412 ? 0.851 -0.521 13.758 1.00 97.62 412 ILE A N 1
ATOM 3329 C CA . ILE A 1 412 ? -0.552 -0.526 14.194 1.00 97.62 412 ILE A CA 1
ATOM 3330 C C . ILE A 1 412 ? -0.864 -1.767 15.037 1.00 97.62 412 ILE A C 1
ATOM 3332 O O . ILE A 1 412 ? -1.452 -1.656 16.115 1.00 97.62 412 ILE A O 1
ATOM 3336 N N . LYS A 1 413 ? -0.394 -2.942 14.599 1.00 97.19 413 LYS A N 1
ATOM 3337 C CA . LYS A 1 413 ? -0.528 -4.192 15.354 1.00 97.19 413 LYS A CA 1
ATOM 3338 C C . LYS A 1 413 ? 0.051 -4.092 16.764 1.00 97.19 413 LYS A C 1
ATOM 3340 O O . LYS A 1 413 ? -0.627 -4.457 17.723 1.00 97.19 413 LYS A O 1
ATOM 3345 N N . HIS A 1 414 ? 1.290 -3.625 16.890 1.00 95.31 414 HIS A N 1
ATOM 3346 C CA . HIS A 1 414 ? 2.018 -3.642 18.160 1.00 95.31 414 HIS A CA 1
ATOM 3347 C C . HIS A 1 414 ? 1.593 -2.536 19.132 1.00 95.31 414 HIS A C 1
ATOM 3349 O O . HIS A 1 414 ? 1.634 -2.760 20.338 1.00 95.31 414 HIS A O 1
ATOM 3355 N N . HIS A 1 415 ? 1.172 -1.372 18.632 1.00 95.69 415 HIS A N 1
ATOM 3356 C CA . HIS A 1 415 ? 0.882 -0.205 19.472 1.00 95.69 415 HIS A CA 1
ATOM 3357 C C . HIS A 1 415 ? -0.601 0.004 19.786 1.00 95.69 415 HIS A C 1
ATOM 3359 O O . HIS A 1 415 ? -0.908 0.757 20.708 1.00 95.69 415 HIS A O 1
ATOM 3365 N N . TYR A 1 416 ? -1.513 -0.652 19.061 1.00 96.69 416 TYR A N 1
ATOM 3366 C CA . TYR A 1 416 ? -2.959 -0.431 19.200 1.00 96.69 416 TYR A CA 1
ATOM 3367 C C . TYR A 1 416 ? -3.775 -1.725 19.331 1.00 96.69 416 TYR A C 1
ATOM 3369 O O . TYR A 1 416 ? -4.975 -1.730 19.075 1.00 96.69 416 TYR A O 1
ATOM 3377 N N . GLY A 1 417 ? -3.141 -2.831 19.740 1.00 91.25 417 GLY A N 1
ATOM 3378 C CA . GLY A 1 417 ? -3.846 -4.074 20.082 1.00 91.25 417 GLY A CA 1
ATOM 3379 C C . GLY A 1 417 ? -4.317 -4.906 18.884 1.00 91.25 417 GLY A C 1
ATOM 3380 O O . GLY A 1 417 ? -5.296 -5.634 19.005 1.00 91.25 417 GLY A O 1
ATOM 3381 N N . ASN A 1 418 ? -3.626 -4.820 17.741 1.00 96.69 418 ASN A N 1
ATOM 3382 C CA . ASN A 1 418 ? -3.951 -5.549 16.503 1.00 96.69 418 ASN A CA 1
ATOM 3383 C C . ASN A 1 418 ? -5.418 -5.406 16.044 1.00 96.69 418 ASN A C 1
ATOM 3385 O O . ASN A 1 418 ? -6.095 -6.421 15.843 1.00 96.69 418 ASN A O 1
ATOM 3389 N N . PRO A 1 419 ? -5.918 -4.165 15.871 1.00 97.38 419 PRO A N 1
ATOM 3390 C CA . PRO A 1 419 ? -7.288 -3.941 15.425 1.00 97.38 419 PRO A CA 1
ATOM 3391 C C . PRO A 1 419 ? -7.498 -4.522 14.021 1.00 97.38 419 PRO A C 1
ATOM 3393 O O . PRO A 1 419 ? -6.543 -4.766 13.285 1.00 97.38 419 PRO A O 1
ATOM 3396 N N . THR A 1 420 ? -8.754 -4.719 13.620 1.00 98.44 420 THR A N 1
ATOM 3397 C CA . THR A 1 420 ? -9.076 -5.040 12.223 1.00 98.44 420 THR A CA 1
ATOM 3398 C C . THR A 1 420 ? -8.672 -3.871 11.329 1.00 98.44 420 THR A C 1
ATOM 3400 O O . THR A 1 420 ? -9.159 -2.756 11.517 1.00 98.44 420 THR A O 1
ATOM 3403 N N . VAL A 1 421 ? -7.807 -4.127 10.351 1.00 98.44 421 VAL A N 1
ATOM 3404 C CA . VAL A 1 421 ? -7.284 -3.125 9.419 1.00 98.44 421 VAL A CA 1
ATOM 3405 C C . VAL A 1 421 ? -7.826 -3.359 8.011 1.00 98.44 421 VAL A C 1
ATOM 3407 O O . VAL A 1 421 ? -7.898 -4.488 7.524 1.00 98.44 421 VAL A O 1
ATOM 3410 N N . ILE A 1 422 ? -8.160 -2.275 7.319 1.00 98.38 422 ILE A N 1
ATOM 3411 C CA . ILE A 1 422 ? -8.352 -2.255 5.866 1.00 98.38 422 ILE A CA 1
ATOM 3412 C C . ILE A 1 422 ? -7.287 -1.331 5.283 1.00 98.38 422 ILE A C 1
ATOM 3414 O O . ILE A 1 422 ? -7.171 -0.193 5.725 1.00 98.38 422 ILE A O 1
ATOM 3418 N N . LEU A 1 423 ? -6.520 -1.777 4.288 1.00 98.44 423 LEU A N 1
ATOM 3419 C CA . LEU A 1 423 ? -5.705 -0.836 3.522 1.00 98.44 423 LEU A CA 1
ATOM 3420 C C . LEU A 1 423 ? -6.631 -0.107 2.547 1.00 98.44 423 LEU A C 1
ATOM 3422 O O . LEU A 1 423 ? -7.037 -0.676 1.537 1.00 98.44 423 LEU A O 1
ATOM 3426 N N . SER A 1 424 ? -7.060 1.095 2.916 1.00 96.69 424 SER A N 1
ATOM 3427 C CA . SER A 1 424 ? -8.196 1.797 2.307 1.00 96.69 424 SER A CA 1
ATOM 3428 C C . SER A 1 424 ? -7.827 2.677 1.121 1.00 96.69 424 SER A C 1
ATOM 3430 O O . SER A 1 424 ? -8.715 2.981 0.317 1.00 96.69 424 SER A O 1
ATOM 3432 N N . GLU A 1 425 ? -6.549 3.043 1.007 1.00 97.50 425 GLU A N 1
ATOM 3433 C CA . GLU A 1 425 ? -5.956 3.705 -0.155 1.00 97.50 425 GLU A CA 1
ATOM 3434 C C . GLU A 1 425 ? -4.467 3.367 -0.277 1.00 97.50 425 GLU A C 1
ATOM 3436 O O . GLU A 1 425 ? -3.713 3.444 0.697 1.00 97.50 425 GLU A O 1
ATOM 3441 N N . ASN A 1 426 ? -4.038 3.006 -1.484 1.00 97.94 426 ASN A N 1
ATOM 3442 C CA . ASN A 1 426 ? -2.638 2.791 -1.833 1.00 97.94 426 ASN A CA 1
ATOM 3443 C C . ASN A 1 426 ? -2.459 2.968 -3.347 1.00 97.94 426 ASN A C 1
ATOM 3445 O O . ASN A 1 426 ? -3.232 2.399 -4.117 1.00 97.94 426 ASN A O 1
ATOM 3449 N N . GLY A 1 427 ? -1.463 3.738 -3.785 1.00 96.06 427 GLY A N 1
ATOM 3450 C CA . GLY A 1 427 ? -1.255 4.036 -5.205 1.00 96.06 427 GLY A CA 1
ATOM 3451 C C . GLY A 1 427 ? -0.081 4.975 -5.474 1.00 96.06 427 GLY A C 1
ATOM 3452 O O . GLY A 1 427 ? 0.619 5.402 -4.563 1.00 96.06 427 GLY A O 1
ATOM 3453 N N . MET A 1 428 ? 0.136 5.314 -6.739 1.00 96.25 428 MET A N 1
ATOM 3454 C CA . MET A 1 428 ? 1.125 6.310 -7.171 1.00 96.25 428 MET A CA 1
ATOM 3455 C C . MET A 1 428 ? 0.538 7.190 -8.274 1.00 96.25 428 MET A C 1
ATOM 3457 O O . MET A 1 428 ? -0.506 6.842 -8.816 1.00 96.25 428 MET A O 1
ATOM 3461 N N . ASP A 1 429 ? 1.184 8.295 -8.637 1.00 95.38 429 ASP A N 1
ATOM 3462 C CA . ASP A 1 429 ? 0.708 9.159 -9.715 1.00 95.38 429 ASP A CA 1
ATOM 3463 C C . ASP A 1 429 ? 1.657 9.310 -10.899 1.00 95.38 429 ASP A C 1
ATOM 3465 O O . ASP A 1 429 ? 2.880 9.351 -10.751 1.00 95.38 429 ASP A O 1
ATOM 3469 N N . ASP A 1 430 ? 1.046 9.444 -12.074 1.00 94.25 430 ASP A N 1
ATOM 3470 C CA . ASP A 1 430 ? 1.708 9.815 -13.320 1.00 94.25 430 ASP A CA 1
ATOM 3471 C C . ASP A 1 430 ? 1.427 11.293 -13.660 1.00 94.25 430 ASP A C 1
ATOM 3473 O O . ASP A 1 430 ? 0.453 11.868 -13.155 1.00 94.25 430 ASP A O 1
ATOM 3477 N N . PRO A 1 431 ? 2.245 11.926 -14.522 1.00 94.31 431 PRO A N 1
ATOM 3478 C CA . PRO A 1 431 ? 1.994 13.284 -14.996 1.00 94.31 431 PRO A CA 1
ATOM 3479 C C . PRO A 1 431 ? 0.652 13.410 -15.729 1.00 94.31 431 PRO A C 1
ATOM 3481 O O . PRO A 1 431 ? 0.293 12.583 -16.566 1.00 94.31 431 PRO A O 1
ATOM 3484 N N . GLY A 1 432 ? -0.083 14.492 -15.474 1.00 90.31 432 GLY A N 1
ATOM 3485 C CA . GLY A 1 432 ? -1.400 14.728 -16.077 1.00 90.31 432 GLY A CA 1
ATOM 3486 C C . GLY A 1 432 ? -1.381 14.960 -17.589 1.00 90.31 432 GLY A C 1
ATOM 3487 O O . GLY A 1 432 ? -2.366 14.655 -18.265 1.00 90.31 432 GLY A O 1
ATOM 3488 N N . ASN A 1 433 ? -0.253 15.441 -18.121 1.00 90.75 433 ASN A N 1
ATOM 3489 C CA . ASN A 1 433 ? -0.025 15.693 -19.548 1.00 90.75 433 ASN A CA 1
ATOM 3490 C C . ASN A 1 433 ? 0.463 14.459 -20.330 1.00 90.75 433 ASN A C 1
ATOM 3492 O O . ASN A 1 433 ? 0.831 14.597 -21.496 1.00 90.75 433 ASN A O 1
ATOM 3496 N N . VAL A 1 434 ? 0.490 13.277 -19.705 1.00 90.44 434 VAL A N 1
ATOM 3497 C CA . VAL A 1 434 ? 0.829 12.025 -20.387 1.00 90.44 434 VAL A CA 1
ATOM 3498 C C . VAL A 1 434 ? -0.143 11.761 -21.544 1.00 90.44 434 VAL A C 1
ATOM 3500 O O . VAL A 1 434 ? -1.359 11.958 -21.418 1.00 90.44 434 VAL A O 1
ATOM 3503 N N . THR A 1 435 ? 0.395 11.333 -22.689 1.00 84.94 435 THR A N 1
ATOM 3504 C CA . THR A 1 435 ? -0.420 10.981 -23.858 1.00 84.94 435 THR A CA 1
ATOM 3505 C C . THR A 1 435 ? -1.263 9.740 -23.560 1.00 84.94 435 THR A C 1
ATOM 3507 O O . THR A 1 435 ? -0.940 8.977 -22.651 1.00 84.94 435 THR A O 1
ATOM 3510 N N . LEU A 1 436 ? -2.352 9.515 -24.304 1.00 82.88 436 LEU A N 1
ATOM 3511 C CA . LEU A 1 436 ? -3.160 8.307 -24.113 1.00 82.88 436 LEU A CA 1
ATOM 3512 C C . LEU A 1 436 ? -2.311 7.024 -24.263 1.00 82.88 436 LEU A C 1
ATOM 3514 O O . LEU A 1 436 ? -2.332 6.239 -23.322 1.00 82.88 436 LEU A O 1
ATOM 3518 N N . PRO A 1 437 ? -1.525 6.807 -25.341 1.00 79.62 437 PRO A N 1
ATOM 3519 C CA . PRO A 1 437 ? -0.686 5.610 -25.457 1.00 79.62 437 PRO A CA 1
ATOM 3520 C C . PRO A 1 437 ? 0.263 5.416 -24.267 1.00 79.62 437 PRO A C 1
ATOM 3522 O O . PRO A 1 437 ? 0.257 4.356 -23.646 1.00 79.62 437 PRO A O 1
ATOM 3525 N N . ASP A 1 438 ? 1.005 6.457 -23.880 1.00 80.62 438 ASP A N 1
ATOM 3526 C CA . ASP A 1 438 ? 1.951 6.372 -22.759 1.00 80.62 438 ASP A CA 1
ATOM 3527 C C . ASP A 1 438 ? 1.228 6.135 -21.423 1.00 80.62 438 ASP A C 1
ATOM 3529 O O . ASP A 1 438 ? 1.682 5.361 -20.583 1.00 80.62 438 ASP A O 1
ATOM 3533 N N . GLY A 1 439 ? 0.067 6.768 -21.240 1.00 81.56 439 GLY A N 1
ATOM 3534 C CA . GLY A 1 439 ? -0.758 6.652 -20.043 1.00 81.56 439 GLY A CA 1
ATOM 3535 C C . GLY A 1 439 ? -1.428 5.287 -19.896 1.00 81.56 439 GLY A C 1
ATOM 3536 O O . GLY A 1 439 ? -1.763 4.903 -18.776 1.00 81.56 439 GLY A O 1
ATOM 3537 N N . LEU A 1 440 ? -1.615 4.546 -20.994 1.00 80.56 440 LEU A N 1
ATOM 3538 C CA . LEU A 1 440 ? -2.064 3.153 -20.958 1.00 80.56 440 LEU A CA 1
ATOM 3539 C C . LEU A 1 440 ? -0.926 2.195 -20.577 1.00 80.56 440 LEU A C 1
ATOM 3541 O O . LEU A 1 440 ? -1.200 1.180 -19.935 1.00 80.56 440 LEU A O 1
ATOM 3545 N N . HIS A 1 441 ? 0.330 2.521 -20.903 1.00 85.62 441 HIS A N 1
ATOM 3546 C CA . HIS A 1 441 ? 1.523 1.711 -20.618 1.00 85.62 441 HIS A CA 1
ATOM 3547 C C . HIS A 1 441 ? 2.187 2.052 -19.269 1.00 85.62 441 HIS A C 1
ATOM 3549 O O . HIS A 1 441 ? 3.377 2.352 -19.174 1.00 85.62 441 HIS A O 1
ATOM 3555 N N . ASP A 1 442 ? 1.429 1.941 -18.178 1.00 86.00 442 ASP A N 1
ATOM 3556 C CA . ASP A 1 442 ? 1.828 2.353 -16.826 1.00 86.00 442 ASP A CA 1
ATOM 3557 C C . ASP A 1 442 ? 2.604 1.278 -16.027 1.00 86.00 442 ASP A C 1
ATOM 3559 O O . ASP A 1 442 ? 2.287 0.943 -14.880 1.00 86.00 442 ASP A O 1
ATOM 3563 N N . SER A 1 443 ? 3.685 0.738 -16.601 1.00 86.25 443 SER A N 1
ATOM 3564 C CA . SER A 1 443 ? 4.473 -0.345 -15.977 1.00 86.25 443 SER A CA 1
ATOM 3565 C C . SER A 1 443 ? 5.043 0.002 -14.595 1.00 86.25 443 SER A C 1
ATOM 3567 O O . SER A 1 443 ? 5.186 -0.876 -13.738 1.00 86.25 443 SER A O 1
ATOM 3569 N N . THR A 1 444 ? 5.347 1.278 -14.345 1.00 87.88 444 THR A N 1
ATOM 3570 C CA . THR A 1 444 ? 5.800 1.759 -13.028 1.00 87.88 444 THR A CA 1
ATOM 3571 C C . THR A 1 444 ? 4.727 1.536 -11.963 1.00 87.88 444 THR A C 1
ATOM 3573 O O . THR A 1 444 ? 5.034 1.035 -10.880 1.00 87.88 444 THR A O 1
ATOM 3576 N N . ARG A 1 445 ? 3.456 1.798 -12.294 1.00 93.56 445 ARG A N 1
ATOM 3577 C CA . ARG A 1 445 ? 2.311 1.574 -11.405 1.00 93.56 445 ARG A CA 1
ATOM 3578 C C . ARG A 1 445 ? 2.095 0.091 -11.114 1.00 93.56 445 ARG A C 1
ATOM 3580 O O . ARG A 1 445 ? 1.842 -0.278 -9.969 1.00 93.56 445 ARG A O 1
ATOM 3587 N N . ILE A 1 446 ? 2.276 -0.780 -12.110 1.00 90.81 446 ILE A N 1
ATOM 3588 C CA . ILE A 1 446 ? 2.255 -2.239 -11.899 1.00 90.81 446 ILE A CA 1
ATOM 3589 C C . ILE A 1 446 ? 3.315 -2.655 -10.872 1.00 90.81 446 ILE A C 1
ATOM 3591 O O . ILE A 1 446 ? 3.020 -3.407 -9.942 1.00 90.81 446 ILE A O 1
ATOM 3595 N N . ASN A 1 447 ? 4.549 -2.166 -11.016 1.00 88.56 447 ASN A N 1
ATOM 3596 C CA . ASN A 1 447 ? 5.644 -2.497 -10.100 1.00 88.56 447 ASN A CA 1
ATOM 3597 C C . ASN A 1 447 ? 5.418 -1.931 -8.690 1.00 88.56 447 ASN A C 1
ATOM 3599 O O . ASN A 1 447 ? 5.718 -2.611 -7.701 1.00 88.56 447 ASN A O 1
ATOM 3603 N N . TYR A 1 448 ? 4.831 -0.735 -8.588 1.00 94.06 448 TYR A N 1
ATOM 3604 C CA . TYR A 1 448 ? 4.368 -0.172 -7.323 1.00 94.06 448 TYR A CA 1
ATOM 3605 C C . TYR A 1 448 ? 3.392 -1.135 -6.636 1.00 94.06 448 TYR A C 1
ATOM 3607 O O . TYR A 1 448 ? 3.687 -1.632 -5.549 1.00 94.06 448 TYR A O 1
ATOM 3615 N N . TYR A 1 449 ? 2.293 -1.508 -7.299 1.00 96.62 449 TYR A N 1
ATOM 3616 C CA . TYR A 1 449 ? 1.296 -2.399 -6.704 1.00 96.62 449 TYR A CA 1
ATOM 3617 C C . TYR A 1 449 ? 1.864 -3.770 -6.341 1.00 96.62 449 TYR A C 1
ATOM 3619 O O . TYR A 1 449 ? 1.654 -4.235 -5.221 1.00 96.62 449 TYR A O 1
ATOM 3627 N N . LYS A 1 450 ? 2.646 -4.395 -7.230 1.00 92.62 450 LYS A N 1
ATOM 3628 C CA . LYS A 1 450 ? 3.304 -5.682 -6.950 1.00 92.62 450 LYS A CA 1
ATOM 3629 C C . LYS A 1 450 ? 4.156 -5.628 -5.681 1.00 92.62 450 LYS A C 1
ATOM 3631 O O . LYS A 1 450 ? 4.078 -6.537 -4.857 1.00 92.62 450 LYS A O 1
ATOM 3636 N N . SER A 1 451 ? 4.973 -4.586 -5.526 1.00 91.94 451 SER A N 1
ATOM 3637 C CA . SER A 1 451 ? 5.889 -4.469 -4.387 1.00 91.94 451 SER A CA 1
ATOM 3638 C C . SER A 1 451 ? 5.167 -4.157 -3.072 1.00 91.94 451 SER A C 1
ATOM 3640 O O . SER A 1 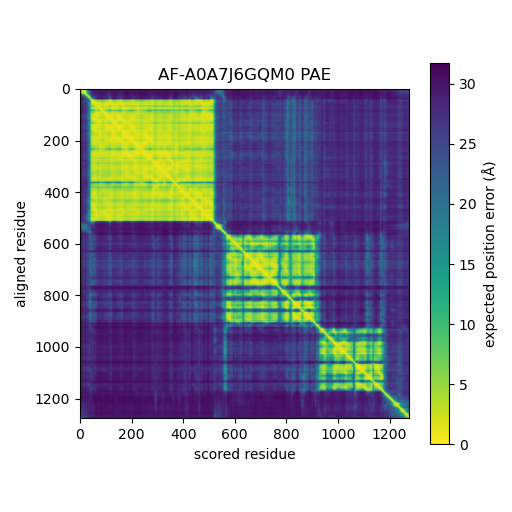451 ? 5.488 -4.761 -2.050 1.00 91.94 451 SER A O 1
ATOM 3642 N N . TYR A 1 452 ? 4.145 -3.297 -3.087 1.00 96.62 452 TYR A N 1
ATOM 3643 C CA . TYR A 1 452 ? 3.356 -2.982 -1.892 1.00 96.62 452 TYR A CA 1
ATOM 3644 C C . TYR A 1 452 ? 2.459 -4.157 -1.475 1.00 96.62 452 TYR A C 1
ATOM 3646 O O . TYR A 1 452 ? 2.409 -4.502 -0.297 1.00 96.62 452 TYR A O 1
ATOM 3654 N N . ILE A 1 453 ? 1.815 -4.847 -2.422 1.00 96.75 453 ILE A N 1
ATOM 3655 C CA . ILE A 1 453 ? 0.994 -6.034 -2.128 1.00 96.75 453 ILE A CA 1
ATOM 3656 C C . ILE A 1 453 ? 1.854 -7.184 -1.575 1.00 96.75 453 ILE A C 1
ATOM 3658 O O . ILE A 1 453 ? 1.390 -7.925 -0.708 1.00 96.75 453 ILE A O 1
ATOM 3662 N N . ALA A 1 454 ? 3.119 -7.310 -1.992 1.00 93.38 454 ALA A N 1
ATOM 3663 C CA . ALA A 1 454 ? 4.053 -8.270 -1.400 1.00 93.38 454 ALA A CA 1
ATOM 3664 C C . ALA A 1 454 ? 4.355 -7.965 0.083 1.00 93.38 454 ALA A C 1
ATOM 3666 O O . ALA A 1 454 ? 4.329 -8.867 0.921 1.00 93.38 454 ALA A O 1
ATOM 3667 N N . GLU A 1 455 ? 4.593 -6.698 0.430 1.00 95.81 455 GLU A N 1
ATOM 3668 C CA . GLU A 1 455 ? 4.835 -6.269 1.817 1.00 95.81 455 GLU A CA 1
ATOM 3669 C C . GLU A 1 455 ? 3.566 -6.348 2.681 1.00 95.81 455 GLU A C 1
ATOM 3671 O O . GLU A 1 455 ? 3.631 -6.729 3.852 1.00 95.81 455 GLU A O 1
ATOM 3676 N N . LEU A 1 456 ? 2.394 -6.087 2.092 1.00 97.00 456 LEU A N 1
ATOM 3677 C CA . LEU A 1 456 ? 1.101 -6.359 2.718 1.00 97.00 456 LEU A CA 1
ATOM 3678 C C . LEU A 1 456 ? 0.939 -7.849 3.026 1.00 97.00 456 LEU A C 1
ATOM 3680 O O . LEU A 1 456 ? 0.581 -8.208 4.146 1.00 97.00 456 LEU A O 1
ATOM 3684 N N . LYS A 1 457 ? 1.220 -8.721 2.052 1.00 95.31 457 LYS A N 1
ATOM 3685 C CA . LYS A 1 457 ? 1.129 -10.172 2.231 1.00 95.31 457 LYS A CA 1
ATOM 3686 C C . LYS A 1 457 ? 2.035 -10.648 3.360 1.00 95.31 457 LYS A C 1
ATOM 3688 O O . LYS A 1 457 ? 1.598 -11.408 4.216 1.00 95.31 457 LYS A O 1
ATOM 3693 N N . LYS A 1 458 ? 3.264 -10.138 3.405 1.00 92.69 458 LYS A N 1
ATOM 3694 C CA . LYS A 1 458 ? 4.201 -10.403 4.496 1.00 92.69 458 LYS A CA 1
ATOM 3695 C C . LYS A 1 458 ? 3.638 -9.975 5.857 1.00 92.69 458 LYS A C 1
ATOM 3697 O O . LYS A 1 458 ? 3.710 -10.745 6.807 1.00 92.69 458 LYS A O 1
ATOM 3702 N N . ALA A 1 459 ? 3.035 -8.789 5.959 1.00 92.69 459 ALA A N 1
ATOM 3703 C CA . ALA A 1 459 ? 2.402 -8.336 7.201 1.00 92.69 459 ALA A CA 1
ATOM 3704 C C . ALA A 1 459 ? 1.231 -9.247 7.629 1.00 92.69 459 ALA A C 1
ATOM 3706 O O . ALA A 1 459 ? 1.094 -9.566 8.812 1.00 92.69 459 ALA A O 1
ATOM 3707 N N . VAL A 1 460 ? 0.419 -9.707 6.671 1.00 94.50 460 VAL A N 1
ATOM 3708 C CA . VAL A 1 460 ? -0.670 -10.670 6.907 1.00 94.50 460 VAL A CA 1
ATOM 3709 C C . VAL A 1 460 ? -0.127 -12.017 7.395 1.00 94.50 460 VAL A C 1
ATOM 3711 O O . VAL A 1 460 ? -0.631 -12.551 8.381 1.00 94.50 460 VAL A O 1
ATOM 3714 N N . ASP A 1 461 ? 0.937 -12.534 6.777 1.00 91.00 461 ASP A N 1
ATOM 3715 C CA . ASP A 1 461 ? 1.580 -13.798 7.176 1.00 91.00 461 ASP A CA 1
ATOM 3716 C C . ASP A 1 461 ? 2.192 -13.737 8.579 1.00 91.00 461 ASP A C 1
ATOM 3718 O O . ASP A 1 461 ? 2.249 -14.740 9.290 1.00 91.00 461 ASP A O 1
ATOM 3722 N N . GLU A 1 462 ? 2.599 -12.546 9.013 1.00 90.94 462 GLU A N 1
ATOM 3723 C CA . GLU A 1 462 ? 3.073 -12.285 10.372 1.00 90.94 462 GLU A CA 1
ATOM 3724 C C . GLU A 1 462 ? 1.935 -11.962 11.359 1.00 90.94 462 GLU A C 1
ATOM 3726 O O . GLU A 1 462 ? 2.178 -11.611 12.518 1.00 90.94 462 GLU A O 1
ATOM 3731 N N . GLY A 1 463 ? 0.676 -12.106 10.944 1.00 93.00 463 GLY A N 1
ATOM 3732 C CA . GLY A 1 463 ? -0.502 -12.022 11.806 1.00 93.00 463 GLY A CA 1
ATOM 3733 C C . GLY A 1 463 ? -0.997 -10.603 12.086 1.00 93.00 463 GLY A C 1
ATOM 3734 O O . GLY A 1 463 ? -1.609 -10.377 13.134 1.00 93.00 463 GLY A O 1
ATOM 3735 N N . VAL A 1 464 ? -0.711 -9.630 11.215 1.00 96.25 464 VAL A N 1
ATOM 3736 C CA . VAL A 1 464 ? -1.475 -8.370 11.209 1.00 96.25 464 VAL A CA 1
ATOM 3737 C C . VAL A 1 464 ? -2.891 -8.669 10.713 1.00 96.25 464 VAL A C 1
ATOM 3739 O O . VAL A 1 464 ? -3.064 -9.306 9.675 1.00 96.25 464 VAL A O 1
ATOM 3742 N N . ASN A 1 465 ? -3.907 -8.204 11.444 1.00 97.50 465 ASN A N 1
ATOM 3743 C CA . ASN A 1 465 ? -5.316 -8.442 11.122 1.00 97.50 465 ASN A CA 1
ATOM 3744 C C . ASN A 1 465 ? -5.815 -7.538 9.973 1.00 97.50 465 ASN A C 1
ATOM 3746 O O . ASN A 1 465 ? -6.681 -6.687 10.169 1.00 97.50 465 ASN A O 1
ATOM 3750 N N . VAL A 1 466 ? -5.241 -7.687 8.774 1.00 97.75 466 VAL A N 1
ATOM 3751 C CA . VAL A 1 466 ? -5.693 -6.968 7.573 1.00 97.75 466 VAL A CA 1
ATOM 3752 C C . VAL A 1 466 ? -6.722 -7.804 6.819 1.00 97.75 466 VAL A C 1
ATOM 3754 O O . VAL A 1 466 ? -6.459 -8.957 6.484 1.00 97.75 466 VAL A O 1
ATOM 3757 N N . VAL A 1 467 ? -7.879 -7.213 6.519 1.00 97.12 467 VAL A N 1
ATOM 3758 C CA . VAL A 1 467 ? -9.021 -7.917 5.900 1.00 97.12 467 VAL A CA 1
ATOM 3759 C C . VAL A 1 467 ? -9.384 -7.410 4.504 1.00 97.12 467 VAL A C 1
ATOM 3761 O O . VAL A 1 467 ? -10.278 -7.960 3.860 1.00 97.12 467 VAL A O 1
ATOM 3764 N N . GLY A 1 468 ? -8.716 -6.363 4.017 1.00 97.06 468 GLY A N 1
ATOM 3765 C CA . GLY A 1 468 ? -8.929 -5.881 2.659 1.00 97.06 468 GLY A CA 1
ATOM 3766 C C . GLY A 1 468 ? -7.895 -4.874 2.169 1.00 97.06 468 GLY A C 1
ATOM 3767 O O . GLY A 1 468 ? -7.161 -4.281 2.963 1.00 97.06 468 GLY A O 1
ATOM 3768 N N . TYR A 1 469 ? -7.869 -4.695 0.850 1.00 98.50 469 TYR A N 1
ATOM 3769 C CA . TYR A 1 469 ? -6.981 -3.807 0.103 1.00 98.50 469 TYR A CA 1
ATOM 3770 C C . TYR A 1 469 ? -7.774 -3.028 -0.949 1.00 98.50 469 TYR A C 1
ATOM 3772 O O . TYR A 1 469 ? -8.497 -3.631 -1.743 1.00 98.50 469 TYR A O 1
ATOM 3780 N N . PHE A 1 470 ? -7.608 -1.708 -0.981 1.00 98.62 470 PHE A N 1
ATOM 3781 C CA . PHE A 1 470 ? -8.249 -0.810 -1.934 1.00 98.62 470 PHE A CA 1
ATOM 3782 C C . PHE A 1 470 ? -7.199 -0.048 -2.743 1.00 98.62 470 PHE A C 1
ATOM 3784 O O . PHE A 1 470 ? -6.482 0.803 -2.215 1.00 98.62 470 PHE A O 1
ATOM 3791 N N . ALA A 1 471 ? -7.132 -0.345 -4.042 1.00 98.31 471 ALA A N 1
ATOM 3792 C CA . ALA A 1 471 ? -6.275 0.378 -4.974 1.00 98.31 471 ALA A CA 1
ATOM 3793 C C . ALA A 1 471 ? -6.781 1.817 -5.154 1.00 98.31 471 ALA A C 1
ATOM 3795 O O . ALA A 1 471 ? -7.955 2.025 -5.492 1.00 98.31 471 ALA A O 1
ATOM 3796 N N . TRP A 1 472 ? -5.890 2.790 -4.959 1.00 97.69 472 TRP A N 1
ATOM 3797 C CA . TRP A 1 472 ? -6.146 4.194 -5.248 1.00 97.69 472 TRP A CA 1
ATOM 3798 C C . TRP A 1 472 ? -5.510 4.589 -6.588 1.00 97.69 472 TRP A C 1
ATOM 3800 O O . TRP A 1 472 ? -4.296 4.448 -6.741 1.00 97.69 472 TRP A O 1
ATOM 3810 N N . SER A 1 473 ? -6.271 5.048 -7.577 1.00 96.19 473 SER A N 1
ATOM 3811 C CA . SER A 1 473 ? -7.741 5.172 -7.630 1.00 96.19 473 SER A CA 1
ATOM 3812 C C . SER A 1 473 ? -8.322 4.399 -8.812 1.00 96.19 473 SER A C 1
ATOM 3814 O O . SER A 1 473 ? -7.588 3.881 -9.655 1.00 96.19 473 SER A O 1
ATOM 3816 N N . LEU A 1 474 ? -9.653 4.277 -8.878 1.00 97.94 474 LEU A N 1
ATOM 3817 C CA . LEU A 1 474 ? -10.298 3.646 -10.034 1.00 97.94 474 LEU A CA 1
ATOM 3818 C C . LEU A 1 474 ? -10.047 4.461 -11.310 1.00 97.94 474 LEU A C 1
ATOM 3820 O O . LEU A 1 474 ? -9.628 3.902 -12.318 1.00 97.94 474 LEU A O 1
ATOM 3824 N N . LEU A 1 475 ? -10.297 5.771 -11.259 1.00 97.75 475 LEU A N 1
ATOM 3825 C CA . LEU A 1 475 ? -10.288 6.677 -12.409 1.00 97.75 475 LEU A CA 1
ATOM 3826 C C . LEU A 1 475 ? -9.234 7.767 -12.229 1.00 97.75 475 LEU A C 1
ATOM 3828 O O . LEU A 1 475 ? -9.102 8.316 -11.135 1.00 97.75 475 LEU A O 1
ATOM 3832 N N . ASP A 1 476 ? -8.565 8.156 -13.313 1.00 97.62 476 ASP A N 1
ATOM 3833 C CA . ASP A 1 476 ? -7.915 9.467 -13.362 1.00 97.62 476 ASP A CA 1
ATOM 3834 C C . ASP A 1 476 ? -8.980 10.541 -13.121 1.00 97.62 476 ASP A C 1
ATOM 3836 O O . ASP A 1 476 ? -10.086 10.438 -13.652 1.00 97.62 476 ASP A O 1
ATOM 3840 N N . ASN A 1 477 ? -8.685 11.531 -12.282 1.00 96.62 477 ASN A N 1
ATOM 3841 C CA . ASN A 1 477 ? -9.707 12.406 -11.710 1.00 96.62 477 ASN A CA 1
ATOM 3842 C C . ASN A 1 477 ? -9.135 13.795 -11.343 1.00 96.62 477 ASN A C 1
ATOM 3844 O O . ASN A 1 477 ? -8.018 14.126 -11.737 1.00 96.62 477 ASN A O 1
ATOM 3848 N N . PHE A 1 478 ? -9.918 14.621 -10.641 1.00 96.25 478 PHE A N 1
ATOM 3849 C CA . PHE A 1 478 ? -9.467 15.910 -10.108 1.00 96.25 478 PHE A CA 1
ATOM 3850 C C . PHE A 1 478 ? -8.677 15.724 -8.795 1.00 96.25 478 PHE A C 1
ATOM 3852 O O . PHE A 1 478 ? -9.257 15.431 -7.753 1.00 96.25 478 PHE A O 1
ATOM 3859 N N . GLU A 1 479 ? -7.361 15.939 -8.813 1.00 94.50 479 GLU A N 1
ATOM 3860 C CA . GLU A 1 479 ? -6.444 15.666 -7.693 1.00 94.50 479 GLU A CA 1
ATOM 3861 C C . GLU A 1 479 ? -6.185 16.912 -6.821 1.00 94.50 479 GLU A C 1
ATOM 3863 O O . GLU A 1 479 ? -5.051 17.375 -6.642 1.00 94.50 479 GLU A O 1
ATOM 3868 N N . TRP A 1 480 ? -7.258 17.474 -6.256 1.00 93.06 480 TRP A N 1
ATOM 3869 C CA . TRP A 1 480 ? -7.206 18.574 -5.281 1.00 93.06 480 TRP A CA 1
ATOM 3870 C C . TRP A 1 480 ? -6.393 19.785 -5.791 1.00 93.06 480 TRP A C 1
ATOM 3872 O O . TRP A 1 480 ? -6.690 20.345 -6.844 1.00 93.06 480 TRP A O 1
ATOM 3882 N N . ARG A 1 481 ? -5.333 20.199 -5.075 1.00 90.19 481 ARG A N 1
ATOM 3883 C CA . ARG A 1 481 ? -4.432 21.303 -5.467 1.00 90.19 481 ARG A CA 1
ATOM 3884 C C . ARG A 1 481 ? -3.701 21.056 -6.789 1.00 90.19 481 ARG A C 1
ATOM 3886 O O . ARG A 1 481 ? -3.340 22.021 -7.465 1.00 90.19 481 ARG A O 1
ATOM 3893 N N . LEU A 1 482 ? -3.495 19.793 -7.164 1.00 91.62 482 LEU A N 1
ATOM 3894 C CA . LEU A 1 482 ? -2.859 19.422 -8.429 1.00 91.62 482 LEU A CA 1
ATOM 3895 C C . LEU A 1 482 ? -3.832 19.491 -9.617 1.00 91.62 482 LEU A C 1
ATOM 3897 O O . LEU A 1 482 ? -3.389 19.345 -10.759 1.00 91.62 482 LEU A O 1
ATOM 3901 N N . GLY A 1 483 ? -5.129 19.738 -9.395 1.00 93.50 483 GLY A N 1
ATOM 3902 C CA . GLY A 1 48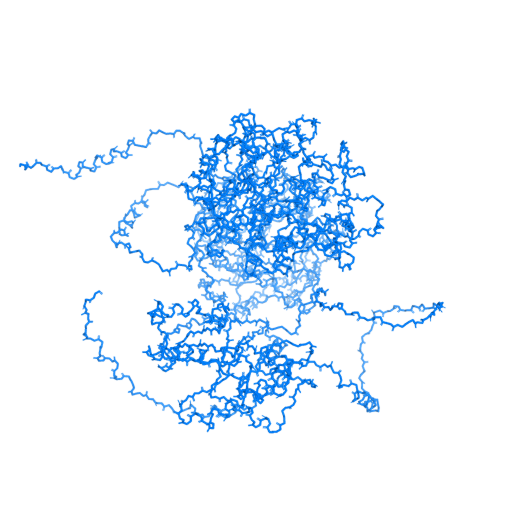3 ? -6.133 19.750 -10.459 1.00 93.50 483 GLY A CA 1
ATOM 3903 C C . GLY A 1 483 ? -6.039 18.487 -11.318 1.00 93.50 483 GLY A C 1
ATOM 3904 O O . GLY A 1 483 ? -6.007 17.378 -10.801 1.00 93.50 483 GLY A O 1
ATOM 3905 N N . TYR A 1 484 ? -5.908 18.653 -12.633 1.00 94.69 484 TYR A N 1
ATOM 3906 C CA . TYR A 1 484 ? -5.745 17.542 -13.584 1.00 94.69 484 TYR A CA 1
ATOM 3907 C C . TYR A 1 484 ? -4.282 17.278 -13.991 1.00 94.69 484 TYR A C 1
ATOM 3909 O O . TYR A 1 484 ? -4.022 16.602 -14.985 1.00 94.69 484 TYR A O 1
ATOM 3917 N N . THR A 1 485 ? -3.303 17.838 -13.266 1.00 94.94 485 THR A N 1
ATOM 3918 C CA . THR A 1 485 ? -1.862 17.683 -13.577 1.00 94.94 485 THR A CA 1
ATOM 3919 C C . THR A 1 485 ? -1.230 16.416 -13.000 1.00 94.94 485 THR A C 1
ATOM 3921 O O . THR A 1 485 ? -0.044 16.166 -13.214 1.00 94.94 485 THR A O 1
ATOM 3924 N N . SER A 1 486 ? -2.019 15.593 -12.315 1.00 94.81 486 SER A N 1
ATOM 3925 C CA . SER A 1 486 ? -1.618 14.313 -11.739 1.00 94.81 486 SER A CA 1
ATOM 3926 C C . SER A 1 486 ? -2.698 13.262 -12.012 1.00 94.81 486 SER A C 1
ATOM 3928 O O . SER A 1 486 ? -3.874 13.599 -12.152 1.00 94.81 486 SER A O 1
ATOM 3930 N N . ARG A 1 487 ? -2.290 11.997 -12.157 1.00 95.81 487 ARG A N 1
ATOM 3931 C CA . ARG A 1 487 ? -3.158 10.871 -12.536 1.00 95.81 487 ARG A CA 1
ATOM 3932 C C . ARG A 1 487 ? -2.913 9.656 -11.639 1.00 95.81 487 ARG A C 1
ATOM 3934 O O . ARG A 1 487 ? -1.899 8.971 -11.793 1.00 95.81 487 ARG A O 1
ATOM 3941 N N . PHE A 1 488 ? -3.844 9.355 -10.729 1.00 96.25 488 PHE A N 1
ATOM 3942 C CA . PHE A 1 488 ? -3.790 8.167 -9.854 1.00 96.25 488 PHE A CA 1
ATOM 3943 C C . PHE A 1 488 ? -4.597 6.959 -10.357 1.00 96.25 488 PHE A C 1
ATOM 3945 O O . PHE A 1 488 ? -4.464 5.866 -9.804 1.00 96.25 488 PHE A O 1
ATOM 3952 N N . GLY A 1 489 ? -5.428 7.115 -11.385 1.00 96.44 489 GLY A N 1
ATOM 3953 C CA . GLY A 1 489 ? -6.346 6.069 -11.815 1.00 96.44 489 GLY A CA 1
ATOM 3954 C C . GLY A 1 489 ? -5.649 4.861 -12.417 1.00 96.44 489 GLY A C 1
ATOM 3955 O O . GLY A 1 489 ? -4.696 5.010 -13.181 1.00 96.44 489 GLY A O 1
ATOM 3956 N N . ILE A 1 490 ? -6.180 3.665 -12.167 1.00 98.00 490 ILE A N 1
ATOM 3957 C CA . ILE A 1 490 ? -5.896 2.472 -12.988 1.00 98.00 490 ILE A CA 1
ATOM 3958 C C . ILE A 1 490 ? -6.680 2.488 -14.314 1.00 98.00 490 ILE A C 1
ATOM 3960 O O . ILE A 1 490 ? -6.404 1.710 -15.224 1.00 98.00 490 ILE A O 1
ATOM 3964 N N . VAL A 1 491 ? -7.654 3.392 -14.446 1.00 97.44 491 VAL A N 1
ATOM 3965 C CA . VAL A 1 491 ? -8.381 3.691 -15.682 1.00 97.44 491 VAL A CA 1
ATOM 3966 C C . VAL A 1 491 ? -8.050 5.116 -16.106 1.00 97.44 491 VAL A C 1
ATOM 3968 O O . VAL A 1 491 ? -8.302 6.074 -15.373 1.00 97.44 491 VAL A O 1
ATOM 3971 N N . TYR A 1 492 ? -7.497 5.256 -17.306 1.00 98.00 492 TYR A N 1
ATOM 3972 C CA . TYR A 1 492 ? -7.259 6.548 -17.927 1.00 98.00 492 TYR A CA 1
ATOM 3973 C C . TYR A 1 492 ? -8.593 7.203 -18.282 1.00 98.00 492 TYR A C 1
ATOM 3975 O O . TYR A 1 492 ? -9.451 6.573 -18.906 1.00 98.00 492 TYR A O 1
ATOM 3983 N N . VAL A 1 493 ? -8.750 8.475 -17.922 1.00 97.12 493 VAL A N 1
ATOM 3984 C CA . VAL A 1 493 ? -9.870 9.305 -18.371 1.00 97.12 493 VAL A CA 1
ATOM 3985 C C . VAL A 1 493 ? -9.335 10.404 -19.275 1.00 97.12 493 VAL A C 1
ATOM 3987 O O . VAL A 1 493 ? -8.484 11.204 -18.874 1.00 97.12 493 VAL A O 1
ATOM 3990 N N . ASP A 1 494 ? -9.847 10.441 -20.502 1.00 94.69 494 ASP A N 1
ATOM 3991 C CA . ASP A 1 494 ? -9.634 11.562 -21.412 1.00 94.69 494 ASP A CA 1
ATOM 3992 C C . ASP A 1 494 ? -10.497 12.735 -20.938 1.00 94.69 494 ASP A C 1
ATOM 3994 O O . ASP A 1 494 ? -11.716 12.711 -21.081 1.00 94.69 494 ASP A O 1
ATOM 3998 N N . PHE A 1 495 ? -9.886 13.764 -20.351 1.00 93.75 495 PHE A N 1
ATOM 3999 C CA . PHE A 1 495 ? -10.622 14.888 -19.768 1.00 93.75 495 PHE A CA 1
ATOM 4000 C C . PHE A 1 495 ? -11.349 15.763 -20.806 1.00 93.75 495 PHE A C 1
ATOM 4002 O O . PHE A 1 495 ? -12.184 16.578 -20.421 1.00 93.75 495 PHE A O 1
ATOM 4009 N N . HIS A 1 496 ? -11.100 15.587 -22.110 1.00 91.31 496 HIS A N 1
ATOM 4010 C CA . HIS A 1 496 ? -11.805 16.332 -23.158 1.00 91.31 496 HIS A CA 1
ATOM 4011 C C . HIS A 1 496 ? -13.184 15.749 -23.479 1.00 91.31 496 HIS A C 1
ATOM 4013 O O . HIS A 1 496 ? -14.128 16.492 -23.741 1.00 91.31 496 HIS A O 1
ATOM 4019 N N . ASN A 1 497 ? -13.310 14.420 -23.489 1.00 94.12 497 ASN A N 1
ATOM 4020 C CA . ASN A 1 497 ? -14.546 13.721 -23.880 1.00 94.12 497 ASN A CA 1
ATOM 4021 C C . ASN A 1 497 ? -15.069 12.743 -22.813 1.00 94.12 497 ASN A C 1
ATOM 4023 O O . ASN A 1 497 ? -16.121 12.122 -22.992 1.00 94.12 497 ASN A O 1
ATOM 4027 N N . LEU A 1 498 ? -14.342 12.626 -21.704 1.00 95.00 498 LEU A N 1
ATOM 4028 C CA . LEU A 1 498 ? -14.607 11.777 -20.551 1.00 95.00 498 LEU A CA 1
ATOM 4029 C C . LEU A 1 498 ? -14.670 10.280 -20.882 1.00 95.00 498 LEU A C 1
ATOM 4031 O O . LEU A 1 498 ? -15.316 9.523 -20.162 1.00 95.00 498 LEU A O 1
ATOM 4035 N N . LYS A 1 499 ? -14.029 9.804 -21.953 1.00 95.06 499 LYS A N 1
ATOM 4036 C CA . LYS A 1 499 ? -13.934 8.361 -22.224 1.00 95.06 499 LYS A CA 1
ATOM 4037 C C . LYS A 1 499 ? -12.973 7.678 -21.250 1.00 95.06 499 LYS A C 1
ATOM 4039 O O . LYS A 1 499 ? -11.940 8.245 -20.893 1.00 95.06 499 LYS A O 1
ATOM 4044 N N . ARG A 1 500 ? -13.324 6.455 -20.840 1.00 96.06 500 ARG A N 1
ATOM 4045 C CA . ARG A 1 500 ? -12.548 5.607 -19.925 1.00 96.06 500 ARG A CA 1
ATOM 4046 C C . ARG A 1 500 ? -11.767 4.547 -20.699 1.00 96.06 500 ARG A C 1
ATOM 4048 O O . ARG A 1 500 ? -12.350 3.822 -21.503 1.00 96.06 500 ARG A O 1
ATOM 4055 N N . TYR A 1 501 ? -10.483 4.394 -20.391 1.00 95.50 501 TYR A N 1
ATOM 4056 C CA . TYR A 1 501 ? -9.610 3.378 -20.979 1.00 95.50 501 TYR A CA 1
ATOM 4057 C C . TYR A 1 501 ? -8.819 2.663 -19.870 1.00 95.50 501 TYR A C 1
ATOM 4059 O O . TYR A 1 501 ? -7.989 3.295 -19.215 1.00 95.50 501 TYR A O 1
ATOM 4067 N N . PRO A 1 502 ? -9.070 1.369 -19.594 1.00 94.94 502 PRO A N 1
ATOM 4068 C CA . PRO A 1 502 ? -8.290 0.623 -18.605 1.00 94.94 502 PRO A CA 1
ATOM 4069 C C . PRO A 1 502 ? -6.798 0.601 -18.972 1.00 94.94 502 PRO A C 1
ATOM 4071 O O . PRO A 1 502 ? -6.453 0.251 -20.101 1.00 94.94 502 PRO A O 1
ATOM 4074 N N . LYS A 1 503 ? -5.924 0.968 -18.026 1.00 94.38 503 LYS A N 1
ATOM 4075 C CA . LYS A 1 503 ? -4.461 0.944 -18.200 1.00 94.38 503 LYS A CA 1
ATOM 4076 C C . LYS A 1 503 ? -3.916 -0.480 -18.031 1.00 94.38 503 LYS A C 1
ATOM 4078 O O . LYS A 1 503 ? -4.631 -1.380 -17.579 1.00 94.38 503 LYS A O 1
ATOM 4083 N N . MET A 1 504 ? -2.638 -0.709 -18.328 1.00 89.31 504 MET A N 1
ATOM 4084 C CA . MET A 1 504 ? -2.000 -2.010 -18.089 1.00 89.31 504 MET A CA 1
ATOM 4085 C C . MET A 1 504 ? -2.085 -2.446 -16.617 1.00 89.31 504 MET A C 1
ATOM 4087 O O . MET A 1 504 ? -2.258 -3.634 -16.340 1.00 89.31 504 MET A O 1
ATOM 4091 N N . SER A 1 505 ? -2.031 -1.511 -15.668 1.00 92.31 505 SER A N 1
ATOM 4092 C CA . SER A 1 505 ? -2.257 -1.784 -14.243 1.00 92.31 505 SER A CA 1
ATOM 4093 C C . SER A 1 505 ? -3.647 -2.339 -13.928 1.00 92.31 505 SER A C 1
ATOM 4095 O O . SER A 1 505 ? -3.762 -3.241 -13.094 1.00 92.31 505 SER A O 1
ATOM 4097 N N . ALA A 1 506 ? -4.694 -1.884 -14.623 1.00 93.44 506 ALA A N 1
ATOM 4098 C CA . ALA A 1 506 ? -6.033 -2.448 -14.494 1.00 93.44 506 ALA A CA 1
ATOM 4099 C C . ALA A 1 506 ? -6.067 -3.909 -14.964 1.00 93.44 506 ALA A C 1
ATOM 4101 O O . ALA A 1 506 ? -6.543 -4.777 -14.232 1.00 93.44 506 ALA A O 1
ATOM 4102 N N . TYR A 1 507 ? -5.500 -4.211 -16.134 1.00 90.56 507 TYR A N 1
ATOM 4103 C CA . TYR A 1 507 ? -5.415 -5.592 -16.630 1.00 90.56 507 TYR A CA 1
ATOM 4104 C C . TYR A 1 507 ? -4.520 -6.481 -15.757 1.00 90.56 507 TYR A C 1
ATOM 4106 O O . TYR A 1 507 ? -4.789 -7.671 -15.590 1.00 90.56 507 TYR A O 1
ATOM 4114 N N . TRP A 1 508 ? -3.485 -5.914 -15.135 1.00 92.50 508 TRP A N 1
ATOM 4115 C CA . TRP A 1 508 ? -2.701 -6.627 -14.133 1.00 92.50 508 TRP A CA 1
ATOM 4116 C C . TRP A 1 508 ? -3.554 -7.009 -12.914 1.00 92.50 508 TRP A C 1
ATOM 4118 O O . TRP A 1 508 ? -3.513 -8.168 -12.496 1.00 92.50 508 TRP A O 1
ATOM 4128 N N . PHE A 1 509 ? -4.374 -6.089 -12.386 1.00 94.00 509 PHE A N 1
ATOM 4129 C CA . PHE A 1 509 ? -5.332 -6.410 -11.321 1.00 94.00 509 PHE A CA 1
ATOM 4130 C C . PHE A 1 509 ? -6.346 -7.463 -11.764 1.00 94.00 509 PHE A C 1
ATOM 4132 O O . PHE A 1 509 ? -6.597 -8.393 -11.007 1.00 94.00 509 PHE A O 1
ATOM 4139 N N . GLN A 1 510 ? -6.870 -7.381 -12.990 1.00 92.69 510 GLN A N 1
ATOM 4140 C CA . GLN A 1 510 ? -7.795 -8.385 -13.524 1.00 92.69 510 GLN A CA 1
ATOM 4141 C C . GLN A 1 510 ? -7.218 -9.804 -13.427 1.00 92.69 510 GLN A C 1
ATOM 4143 O O . GLN A 1 510 ? -7.917 -10.706 -12.960 1.00 92.69 510 GLN A O 1
ATOM 4148 N N . LYS A 1 511 ? -5.945 -9.979 -13.815 1.00 90.00 511 LYS A N 1
ATOM 4149 C CA . LYS A 1 511 ? -5.216 -11.254 -13.703 1.00 90.00 511 LYS A CA 1
ATOM 4150 C C . LYS A 1 511 ? -4.942 -11.636 -12.246 1.00 90.00 511 LYS A C 1
ATOM 4152 O O . LYS A 1 511 ? -5.190 -12.767 -11.849 1.00 90.00 511 LYS A O 1
ATOM 4157 N N . PHE A 1 512 ? -4.457 -10.699 -11.430 1.00 91.50 512 PHE A N 1
ATOM 4158 C CA . PHE A 1 512 ? -4.172 -10.933 -10.007 1.00 91.50 512 PHE A CA 1
ATOM 4159 C C . PHE A 1 512 ? -5.423 -11.363 -9.212 1.00 91.50 512 PHE A C 1
ATOM 4161 O O . PHE A 1 512 ? -5.327 -12.180 -8.289 1.00 91.50 512 PHE A O 1
ATOM 4168 N N . LEU A 1 513 ? -6.587 -10.820 -9.580 1.00 93.31 513 LEU A N 1
ATOM 4169 C CA . LEU A 1 513 ? -7.886 -11.038 -8.944 1.00 93.31 513 LEU A CA 1
ATOM 4170 C C . LEU A 1 513 ? -8.716 -12.158 -9.578 1.00 93.31 513 LEU A C 1
ATOM 4172 O O . LEU A 1 513 ? -9.843 -12.391 -9.120 1.00 93.31 513 LEU A O 1
ATOM 4176 N N . ASP A 1 514 ? -8.190 -12.848 -10.591 1.00 86.06 514 ASP A N 1
ATOM 4177 C CA . ASP A 1 514 ? -8.908 -13.930 -11.252 1.00 86.06 514 ASP A CA 1
ATOM 4178 C C . ASP A 1 514 ? -9.258 -15.040 -10.248 1.00 86.06 514 ASP A C 1
ATOM 4180 O O . ASP A 1 514 ? -8.411 -15.570 -9.524 1.00 86.06 514 ASP A O 1
ATOM 4184 N N . LYS A 1 515 ? -10.553 -15.357 -10.183 1.00 68.69 515 LYS A N 1
ATOM 4185 C CA . LYS A 1 515 ? -11.119 -16.395 -9.315 1.00 68.69 515 LYS A CA 1
ATOM 4186 C C . LYS A 1 515 ? -10.953 -17.791 -9.923 1.00 68.69 515 LYS A C 1
ATOM 4188 O O . LYS A 1 515 ? -11.022 -18.766 -9.182 1.00 68.69 515 LYS A O 1
ATOM 4193 N N . ASN A 1 516 ? -10.713 -17.874 -11.234 1.00 52.03 516 ASN A N 1
ATOM 4194 C CA . ASN A 1 516 ? -10.502 -19.115 -11.981 1.00 52.03 516 ASN A CA 1
ATOM 4195 C C . ASN A 1 516 ? -9.031 -19.545 -12.023 1.00 52.03 516 ASN A C 1
ATOM 4197 O O . ASN A 1 516 ? -8.723 -20.602 -12.573 1.00 52.03 516 ASN A O 1
ATOM 4201 N N . TYR A 1 517 ? -8.120 -18.763 -11.432 1.00 43.91 517 TYR A N 1
ATOM 4202 C CA . TYR A 1 517 ? -6.746 -19.197 -11.220 1.00 43.91 517 TYR A CA 1
ATOM 4203 C C . TYR A 1 517 ? -6.750 -20.323 -10.176 1.00 43.91 517 TYR A C 1
ATOM 4205 O O . TYR A 1 517 ? -6.764 -20.081 -8.966 1.00 43.91 517 TYR A O 1
ATOM 4213 N N . TYR A 1 518 ? -6.806 -21.568 -10.654 1.00 33.72 518 TYR A N 1
ATOM 4214 C CA . TYR A 1 518 ? -6.774 -22.765 -9.823 1.00 33.72 518 TYR A CA 1
ATOM 4215 C C . TYR A 1 518 ? -5.463 -22.800 -9.034 1.00 33.72 518 TYR A C 1
ATOM 4217 O O . TYR A 1 518 ? -4.392 -23.093 -9.559 1.00 33.72 518 TYR A O 1
ATOM 4225 N N . SER A 1 519 ? -5.548 -22.512 -7.737 1.00 31.80 519 SER A N 1
ATOM 4226 C CA . SER A 1 519 ? -4.535 -22.970 -6.795 1.00 31.80 519 SER A CA 1
ATOM 4227 C C . SER A 1 519 ? -4.649 -24.498 -6.711 1.00 31.80 519 SER A C 1
ATOM 4229 O O . SER A 1 519 ? -5.746 -24.978 -6.413 1.00 31.80 519 SER A O 1
ATOM 4231 N N . PRO A 1 520 ? -3.566 -25.279 -6.890 1.00 31.30 520 PRO A N 1
ATOM 4232 C CA . PRO A 1 520 ? -3.588 -26.741 -6.735 1.00 31.30 520 PRO A CA 1
ATOM 4233 C C . PRO A 1 520 ? -3.978 -27.234 -5.326 1.00 31.30 520 PRO A C 1
ATOM 4235 O O . PRO A 1 520 ? -3.945 -28.428 -5.058 1.00 31.30 520 PRO A O 1
ATOM 4238 N N . TYR A 1 521 ? -4.316 -26.330 -4.401 1.00 28.19 521 TYR A N 1
ATOM 4239 C CA . TYR A 1 521 ? -4.552 -26.618 -2.987 1.00 28.19 521 TYR A CA 1
ATOM 4240 C C . TYR A 1 521 ? -6.029 -26.594 -2.559 1.00 28.19 521 TYR A C 1
ATOM 4242 O O . TYR A 1 521 ? -6.308 -26.628 -1.362 1.00 28.19 521 TYR A O 1
ATOM 4250 N N . LEU A 1 522 ? -6.986 -26.559 -3.493 1.00 28.94 522 LEU A N 1
ATOM 4251 C CA . LEU A 1 522 ? -8.417 -26.665 -3.173 1.00 28.94 522 LEU A CA 1
ATOM 4252 C C . LEU A 1 522 ? -9.118 -27.722 -4.040 1.00 28.94 522 LEU A C 1
ATOM 4254 O O . LEU A 1 522 ? -9.968 -27.400 -4.864 1.00 28.94 522 LEU A O 1
ATOM 4258 N N . GLU A 1 523 ? -8.813 -29.000 -3.810 1.00 26.25 523 GLU A N 1
ATOM 4259 C CA . GLU A 1 523 ? -9.694 -30.100 -4.219 1.00 26.25 523 GLU A CA 1
ATOM 4260 C C . GLU A 1 523 ? -10.501 -30.616 -3.024 1.00 26.25 523 GLU A C 1
ATOM 4262 O O . GLU A 1 523 ? -9.995 -31.307 -2.142 1.00 26.25 523 GLU A O 1
ATOM 4267 N N . ASN A 1 524 ? -11.787 -30.268 -3.009 1.00 27.31 524 ASN A N 1
ATOM 4268 C CA . ASN A 1 524 ? -12.862 -31.242 -2.815 1.00 27.31 524 ASN A CA 1
ATOM 4269 C C . ASN A 1 524 ? -14.209 -30.586 -3.140 1.00 27.31 524 ASN A C 1
ATOM 4271 O O . ASN A 1 524 ? -14.963 -30.172 -2.263 1.00 27.31 524 ASN A O 1
ATOM 4275 N N . SER A 1 525 ? -14.535 -30.513 -4.430 1.00 27.14 525 SER A N 1
ATOM 4276 C CA . SER A 1 525 ? -15.935 -30.516 -4.854 1.00 27.14 525 SER A CA 1
ATOM 4277 C C . SER A 1 525 ? -16.049 -31.272 -6.174 1.00 27.14 525 SER A C 1
ATOM 4279 O O . SER A 1 525 ? -15.524 -30.886 -7.211 1.00 27.14 525 SER A O 1
ATOM 4281 N N . SER A 1 526 ? -16.671 -32.441 -6.091 1.00 28.16 526 SER A N 1
ATOM 4282 C CA . SER A 1 526 ? -16.870 -33.376 -7.187 1.00 28.16 526 SER A CA 1
ATOM 4283 C C . SER A 1 526 ? -17.881 -32.836 -8.200 1.00 28.16 526 SER A C 1
ATOM 4285 O O . SER A 1 526 ? -19.074 -32.783 -7.894 1.00 28.16 526 SER A O 1
ATOM 4287 N N . MET A 1 527 ? -17.443 -32.545 -9.427 1.00 25.06 527 MET A N 1
ATOM 4288 C CA . MET A 1 527 ? -18.330 -32.465 -10.592 1.00 25.06 527 MET A CA 1
ATOM 4289 C C . MET A 1 527 ? -17.890 -33.515 -11.620 1.00 25.06 527 MET A C 1
ATOM 4291 O O . MET A 1 527 ? -16.801 -33.446 -12.181 1.00 25.06 527 MET A O 1
ATOM 4295 N N . LYS A 1 528 ? -18.717 -34.549 -11.817 1.00 30.19 528 LYS A N 1
ATOM 4296 C CA . LYS A 1 528 ? -18.448 -35.661 -12.740 1.00 30.19 528 LYS A CA 1
ATOM 4297 C C . LYS A 1 528 ? -18.745 -35.224 -14.179 1.00 30.19 528 LYS A C 1
ATOM 4299 O O . LYS A 1 528 ? -19.911 -35.048 -14.526 1.00 30.19 528 LYS A O 1
ATOM 4304 N N . ILE A 1 529 ? -17.717 -35.094 -15.019 1.00 34.00 529 ILE A N 1
ATOM 4305 C CA . ILE A 1 529 ? -17.879 -34.946 -16.475 1.00 34.00 529 ILE A CA 1
ATOM 4306 C C . ILE A 1 529 ? -18.072 -36.347 -17.092 1.00 34.00 529 ILE A C 1
ATOM 4308 O O . ILE A 1 529 ? -17.295 -37.254 -16.784 1.00 34.00 529 ILE A O 1
ATOM 4312 N N . PRO A 1 530 ? -19.094 -36.575 -17.939 1.00 34.25 530 PRO A N 1
ATOM 4313 C CA . PRO A 1 530 ? -19.335 -37.877 -18.556 1.00 34.25 530 PRO A CA 1
ATOM 4314 C C . PRO A 1 530 ? -18.217 -38.303 -19.535 1.00 34.25 530 PRO A C 1
ATOM 4316 O O . PRO A 1 530 ? -17.806 -37.492 -20.368 1.00 34.25 530 PRO A O 1
ATOM 4319 N N . PRO A 1 531 ? -17.799 -39.586 -19.543 1.00 37.00 531 PRO A N 1
ATOM 4320 C CA . PRO A 1 531 ? -16.725 -40.104 -20.406 1.00 37.00 531 PRO A CA 1
ATOM 4321 C C . PRO A 1 531 ? -16.919 -39.894 -21.920 1.00 37.00 531 PRO A C 1
ATOM 4323 O O . PRO A 1 531 ? -15.950 -39.886 -22.673 1.00 37.00 531 PRO A O 1
ATOM 4326 N N . TRP A 1 532 ? -18.156 -39.693 -22.386 1.00 41.66 532 TRP A N 1
ATOM 4327 C CA . TRP A 1 532 ? -18.445 -39.472 -23.806 1.00 41.66 532 TRP A CA 1
ATOM 4328 C C . TRP A 1 532 ? -18.066 -38.063 -24.293 1.00 41.66 532 TRP A C 1
ATOM 4330 O O . TRP A 1 532 ? -17.760 -37.893 -25.471 1.00 41.66 532 TRP A O 1
ATOM 4340 N N . LEU A 1 533 ? -18.022 -37.068 -23.398 1.00 33.88 533 LEU A N 1
ATOM 4341 C CA . LEU A 1 533 ? -17.634 -35.695 -23.741 1.00 33.88 533 LEU A CA 1
ATOM 4342 C C . LEU A 1 533 ? -16.115 -35.583 -23.968 1.00 33.88 533 LEU A C 1
ATOM 4344 O O . LEU A 1 533 ? -15.665 -34.825 -24.820 1.00 33.88 533 LEU A O 1
ATOM 4348 N N . ILE A 1 534 ? -15.331 -36.408 -23.264 1.00 42.12 534 ILE A N 1
ATOM 4349 C CA . ILE A 1 534 ? -13.870 -36.502 -23.413 1.00 42.12 534 ILE A CA 1
ATOM 4350 C C . ILE A 1 534 ? -13.507 -37.141 -24.762 1.00 42.12 534 ILE A C 1
ATOM 4352 O O . ILE A 1 534 ? -12.615 -36.664 -25.456 1.00 42.12 534 ILE A O 1
ATOM 4356 N N . LEU A 1 535 ? -14.247 -38.169 -25.189 1.00 40.69 535 LEU A N 1
ATOM 4357 C CA . LEU A 1 535 ? -14.036 -38.816 -26.490 1.00 40.69 535 LEU A CA 1
ATOM 4358 C C . LEU A 1 535 ? -14.445 -37.925 -27.677 1.00 40.69 535 LEU A C 1
ATOM 4360 O O . LEU A 1 535 ? -13.823 -37.993 -28.739 1.00 40.69 535 LEU A O 1
ATOM 4364 N N . LEU A 1 536 ? -15.443 -37.053 -27.498 1.00 37.75 536 LEU A N 1
ATOM 4365 C CA . LEU A 1 536 ? -15.842 -36.066 -28.506 1.00 37.75 536 LEU A CA 1
ATOM 4366 C C . LEU A 1 536 ? -14.784 -34.959 -28.670 1.00 37.75 536 LEU A C 1
ATOM 4368 O O . LEU A 1 536 ? -14.473 -34.560 -29.787 1.00 37.75 536 LEU A O 1
ATOM 4372 N N . LEU A 1 537 ? -14.177 -34.506 -27.570 1.00 35.78 537 LEU A N 1
ATOM 4373 C CA . LEU A 1 537 ? -13.117 -33.492 -27.605 1.00 35.78 537 LEU A CA 1
ATOM 4374 C C . LEU A 1 537 ? -11.800 -34.043 -28.180 1.00 35.78 537 LEU A C 1
ATOM 4376 O O . LEU A 1 537 ? -11.137 -33.358 -28.956 1.00 35.78 537 LEU A O 1
ATOM 4380 N N . LEU A 1 538 ? -11.465 -35.306 -27.892 1.00 36.78 538 LEU A N 1
ATOM 4381 C CA . LEU A 1 538 ? -10.280 -35.972 -28.451 1.00 36.78 538 LEU A CA 1
ATOM 4382 C C . LEU A 1 538 ? -10.402 -36.245 -29.960 1.00 36.78 538 LEU A C 1
ATOM 4384 O O . LEU A 1 538 ? -9.413 -36.166 -30.685 1.00 36.78 538 LEU A O 1
ATOM 4388 N N . SER A 1 539 ? -11.611 -36.515 -30.459 1.00 37.56 539 SER A N 1
ATOM 4389 C CA . SER A 1 539 ? -11.841 -36.742 -31.895 1.00 37.56 539 SER A CA 1
ATOM 4390 C C . SER A 1 539 ? -11.851 -35.448 -32.718 1.00 37.56 539 SER A C 1
ATOM 4392 O O . SER A 1 539 ? -11.417 -35.463 -33.870 1.00 37.56 539 SER A O 1
ATOM 4394 N N . ILE A 1 540 ? -12.252 -34.318 -32.124 1.00 37.38 540 ILE A N 1
ATOM 4395 C CA . ILE A 1 540 ? -12.163 -32.988 -32.754 1.00 37.38 540 ILE A CA 1
ATOM 4396 C C . ILE A 1 540 ? -10.703 -32.506 -32.814 1.00 37.38 540 ILE A C 1
ATOM 4398 O O . ILE A 1 540 ? -10.276 -31.979 -33.842 1.00 37.38 540 ILE A O 1
ATOM 4402 N N . ALA A 1 541 ? -9.907 -32.765 -31.769 1.00 33.84 541 ALA A N 1
ATOM 4403 C CA . ALA A 1 541 ? -8.483 -32.423 -31.742 1.00 33.84 541 ALA A CA 1
ATOM 4404 C C . ALA A 1 541 ? -7.664 -33.186 -32.804 1.00 33.84 541 ALA A C 1
ATOM 4406 O O . ALA A 1 541 ? -6.777 -32.612 -33.430 1.00 33.84 541 ALA A O 1
ATOM 4407 N N . GLN A 1 542 ? -8.005 -34.450 -33.086 1.00 33.28 542 GLN A N 1
ATOM 4408 C CA . GLN A 1 542 ? -7.321 -35.255 -34.109 1.00 33.28 542 GLN A CA 1
ATOM 4409 C C . GLN A 1 542 ? -7.588 -34.758 -35.547 1.00 33.28 542 GLN A C 1
ATOM 4411 O O . GLN A 1 542 ? -6.747 -34.933 -36.428 1.00 33.28 542 GLN A O 1
ATOM 4416 N N . PHE A 1 543 ? -8.742 -34.126 -35.796 1.00 32.53 543 PHE A N 1
ATOM 4417 C CA . PHE A 1 543 ? -9.129 -33.640 -37.127 1.00 32.53 543 PHE A CA 1
ATOM 4418 C C . PHE A 1 543 ? -8.482 -32.285 -37.474 1.00 32.53 543 PHE A C 1
ATOM 4420 O O . PHE A 1 543 ? -8.163 -32.032 -38.634 1.00 32.53 543 PHE A O 1
ATOM 4427 N N . MET A 1 544 ? -8.206 -31.448 -36.468 1.00 32.06 544 MET A N 1
ATOM 4428 C CA . MET A 1 544 ? -7.614 -30.111 -36.641 1.00 32.06 544 MET A CA 1
ATOM 4429 C C . MET A 1 544 ? -6.094 -30.127 -36.899 1.00 32.06 544 MET A C 1
ATOM 4431 O O . MET A 1 544 ? -5.539 -29.126 -37.336 1.00 32.06 544 MET A O 1
ATOM 4435 N N . ILE A 1 545 ? -5.413 -31.262 -36.696 1.00 33.25 545 ILE A N 1
ATOM 4436 C CA . ILE A 1 545 ? -3.948 -31.385 -36.851 1.00 33.25 545 ILE A CA 1
ATOM 4437 C C . ILE A 1 545 ? -3.516 -31.645 -38.318 1.00 33.25 545 ILE A C 1
ATOM 4439 O O . ILE A 1 545 ? -2.330 -31.609 -38.637 1.00 33.25 545 ILE A O 1
ATOM 4443 N N . SER A 1 546 ? -4.451 -31.860 -39.256 1.00 28.55 546 SER A N 1
ATOM 4444 C CA . SER A 1 546 ? -4.124 -32.375 -40.604 1.00 28.55 546 SER A CA 1
ATOM 4445 C C . SER A 1 546 ? -4.054 -31.344 -41.748 1.00 28.55 546 SER A C 1
ATOM 4447 O O . SER A 1 546 ? -3.713 -31.730 -42.863 1.00 28.55 546 SER A O 1
ATOM 4449 N N . TYR A 1 547 ? -4.332 -30.052 -41.530 1.00 28.45 547 TYR A N 1
ATOM 4450 C CA . TYR A 1 547 ? -4.243 -29.015 -42.578 1.00 28.45 547 TYR A CA 1
ATOM 4451 C C . TYR A 1 547 ? -3.736 -27.693 -41.985 1.00 28.45 547 TYR A C 1
ATOM 4453 O O . TYR A 1 547 ? -4.394 -27.100 -41.139 1.00 28.45 547 TYR A O 1
ATOM 4461 N N . GLY A 1 548 ? -2.530 -27.273 -42.378 1.00 26.58 548 GLY A N 1
ATOM 4462 C CA . GLY A 1 548 ? -1.760 -26.245 -41.673 1.00 26.58 548 GLY A CA 1
ATOM 4463 C C . GLY A 1 548 ? -1.942 -24.795 -42.125 1.00 26.58 548 GLY A C 1
ATOM 4464 O O . GLY A 1 548 ? -2.577 -24.524 -43.136 1.00 26.58 548 GLY A O 1
ATOM 4465 N N . ALA A 1 549 ? -1.301 -23.889 -41.381 1.00 26.08 549 ALA A N 1
ATOM 4466 C CA . ALA A 1 549 ? -0.516 -22.728 -41.829 1.00 26.08 549 ALA A CA 1
ATOM 4467 C C . ALA A 1 549 ? -0.006 -22.000 -40.571 1.00 26.08 549 ALA A C 1
ATOM 4469 O O . ALA A 1 549 ? -0.787 -21.667 -39.687 1.00 26.08 549 ALA A O 1
ATOM 4470 N N . GLY A 1 550 ? 1.311 -21.817 -40.468 1.00 33.69 550 GLY A N 1
ATOM 4471 C CA . GLY A 1 550 ? 1.961 -21.225 -39.303 1.00 33.69 550 GLY A CA 1
ATOM 4472 C C . GLY A 1 550 ? 1.803 -19.708 -39.239 1.00 33.69 550 GLY A C 1
ATOM 4473 O O . GLY A 1 550 ? 2.231 -19.002 -40.150 1.00 33.69 550 GLY A O 1
ATOM 4474 N N . ALA A 1 551 ? 1.257 -19.234 -38.124 1.00 24.27 551 ALA A N 1
ATOM 4475 C CA . ALA A 1 551 ? 1.428 -17.893 -37.586 1.00 24.27 551 ALA A CA 1
ATOM 4476 C C . ALA A 1 551 ? 1.200 -17.960 -36.063 1.00 24.27 551 ALA A C 1
ATOM 4478 O O . ALA A 1 551 ? 0.230 -18.568 -35.640 1.00 24.27 551 ALA A O 1
ATOM 4479 N N . VAL A 1 552 ? 2.124 -17.354 -35.303 1.00 28.47 552 VAL A N 1
ATOM 4480 C CA . VAL A 1 552 ? 2.013 -16.845 -33.915 1.00 28.47 552 VAL A CA 1
ATOM 4481 C C . VAL A 1 552 ? 1.393 -17.760 -32.842 1.00 28.47 552 VAL A C 1
ATOM 4483 O O . VAL A 1 552 ? 0.199 -17.986 -32.862 1.00 28.47 552 VAL A O 1
ATOM 4486 N N . GLU A 1 553 ? 2.185 -18.135 -31.824 1.00 26.12 553 GLU A N 1
ATOM 4487 C CA . GLU A 1 553 ? 1.794 -18.162 -30.393 1.00 26.12 553 GLU A CA 1
ATOM 4488 C C . GLU A 1 553 ? 2.938 -18.742 -29.546 1.00 26.12 553 GLU A C 1
ATOM 4490 O O . GLU A 1 553 ? 3.167 -19.944 -29.522 1.00 26.12 553 GLU A O 1
ATOM 4495 N N . LEU A 1 554 ? 3.682 -17.882 -28.848 1.00 30.55 554 LEU A N 1
ATOM 4496 C CA . LEU A 1 554 ? 4.656 -18.284 -27.827 1.00 30.55 554 LEU A CA 1
ATOM 4497 C C . LEU A 1 554 ? 4.442 -17.421 -26.591 1.00 30.55 554 LEU A C 1
ATOM 4499 O O . LEU A 1 554 ? 5.206 -16.495 -26.322 1.00 30.55 554 LEU A O 1
ATOM 4503 N N . SER A 1 555 ? 3.344 -17.662 -25.870 1.00 30.17 555 SER A N 1
ATOM 4504 C CA . SER A 1 555 ? 3.184 -17.076 -24.532 1.00 30.17 555 SER A CA 1
ATOM 4505 C C . SER A 1 555 ? 2.251 -17.807 -23.559 1.00 30.17 555 SER A C 1
ATOM 4507 O O . SER A 1 555 ? 2.237 -17.415 -22.396 1.00 30.17 555 SER A O 1
ATOM 4509 N N . GLU A 1 556 ? 1.529 -18.869 -23.945 1.00 30.77 556 GLU A N 1
ATOM 4510 C CA . GLU A 1 556 ? 0.486 -19.434 -23.062 1.00 30.77 556 GLU A CA 1
ATOM 4511 C C . GLU A 1 556 ? 0.808 -20.767 -22.352 1.00 30.77 556 GLU A C 1
ATOM 4513 O O . GLU A 1 556 ? 0.297 -20.986 -21.254 1.00 30.77 556 GLU A O 1
ATOM 4518 N N . GLU A 1 557 ? 1.696 -21.636 -22.848 1.00 25.86 557 GLU A N 1
ATOM 4519 C CA . GLU A 1 557 ? 1.804 -23.003 -22.282 1.00 25.86 557 GLU A CA 1
ATOM 4520 C C . GLU A 1 557 ? 2.767 -23.181 -21.082 1.00 25.86 557 GLU A C 1
ATOM 4522 O O . GLU A 1 557 ? 2.796 -24.238 -20.459 1.00 25.86 557 GLU A O 1
ATOM 4527 N N . ALA A 1 558 ? 3.507 -22.151 -20.659 1.00 30.11 558 ALA A N 1
ATOM 4528 C CA . ALA A 1 558 ? 4.542 -22.279 -19.616 1.00 30.11 558 ALA A CA 1
ATOM 4529 C C . ALA A 1 558 ? 4.041 -22.225 -18.147 1.00 30.11 558 ALA A C 1
ATOM 4531 O O . ALA A 1 558 ? 4.856 -22.230 -17.208 1.00 30.11 558 ALA A O 1
ATOM 4532 N N . SER A 1 559 ? 2.727 -22.112 -17.917 1.00 28.45 559 SER A N 1
ATOM 4533 C CA . SER A 1 559 ? 2.152 -21.636 -16.643 1.00 28.45 559 SER A CA 1
ATOM 4534 C C . SER A 1 559 ? 1.797 -22.714 -15.603 1.00 28.45 559 SER A C 1
ATOM 4536 O O . SER A 1 559 ? 1.447 -22.373 -14.469 1.00 28.45 559 SER A O 1
ATOM 4538 N N . THR A 1 560 ? 1.967 -24.008 -15.887 1.00 23.58 560 THR A N 1
ATOM 4539 C CA . THR A 1 560 ? 1.781 -25.052 -14.864 1.00 23.58 560 THR A CA 1
ATOM 4540 C C . THR A 1 560 ? 3.029 -25.200 -13.994 1.00 23.58 560 THR A C 1
ATOM 4542 O O . THR A 1 560 ? 4.000 -25.859 -14.356 1.00 23.58 560 THR A O 1
ATOM 4545 N N . PHE A 1 561 ? 3.012 -24.585 -12.811 1.00 28.45 561 PHE A N 1
ATOM 4546 C CA . PHE A 1 561 ? 3.972 -24.876 -11.747 1.00 28.45 561 PHE A CA 1
ATOM 4547 C C . PHE A 1 561 ? 3.535 -26.167 -11.038 1.00 28.45 561 PHE A C 1
ATOM 4549 O O . PHE A 1 561 ? 2.631 -26.147 -10.202 1.00 28.45 561 PHE A O 1
ATOM 4556 N N . SER A 1 562 ? 4.173 -27.297 -11.349 1.00 25.84 562 SER A N 1
ATOM 4557 C CA . SER A 1 562 ? 4.249 -28.412 -10.401 1.00 25.84 562 SER A CA 1
ATOM 4558 C C . SER A 1 562 ? 4.943 -27.883 -9.141 1.00 25.84 562 SER A C 1
ATOM 4560 O O . SER A 1 562 ? 6.011 -27.275 -9.240 1.00 25.84 562 SER A O 1
ATOM 4562 N N . GLY A 1 563 ? 4.310 -28.023 -7.974 1.00 25.86 563 GLY A N 1
ATOM 4563 C CA . GLY A 1 563 ? 4.832 -27.508 -6.705 1.00 25.86 563 GLY A CA 1
ATOM 4564 C C . GLY A 1 563 ? 6.246 -28.014 -6.378 1.00 25.86 563 GLY A C 1
ATOM 4565 O O . GLY A 1 563 ? 6.761 -28.908 -7.048 1.00 25.86 563 GLY A O 1
ATOM 4566 N N . PRO A 1 564 ? 6.895 -27.477 -5.329 1.00 28.16 564 PRO A N 1
ATOM 4567 C CA . PRO A 1 564 ? 8.091 -28.106 -4.801 1.00 28.16 564 PRO A CA 1
ATOM 4568 C C . PRO A 1 564 ? 7.675 -29.461 -4.220 1.00 28.16 564 PRO A C 1
ATOM 4570 O O . PRO A 1 564 ? 7.209 -29.550 -3.085 1.00 28.16 564 PRO A O 1
ATOM 4573 N N . GLU A 1 565 ? 7.832 -30.527 -5.001 1.00 30.19 565 GLU A N 1
ATOM 4574 C CA . GLU A 1 565 ? 8.080 -31.834 -4.413 1.00 30.19 565 GLU A CA 1
ATOM 4575 C C . GLU A 1 565 ? 9.248 -31.655 -3.437 1.00 30.19 565 GLU A C 1
ATOM 4577 O O . GLU A 1 565 ? 10.252 -31.013 -3.754 1.00 30.19 565 GLU A O 1
ATOM 4582 N N . ASN A 1 566 ? 9.085 -32.145 -2.210 1.00 32.72 566 ASN A N 1
ATOM 4583 C CA . ASN A 1 566 ? 10.065 -32.058 -1.128 1.00 32.72 566 ASN A CA 1
ATOM 4584 C C . ASN A 1 566 ? 11.303 -32.939 -1.405 1.00 32.72 566 ASN A C 1
ATOM 4586 O O . ASN A 1 566 ? 11.663 -33.799 -0.603 1.00 32.72 566 ASN A O 1
ATOM 4590 N N . GLY A 1 567 ? 11.971 -32.724 -2.537 1.00 36.53 567 GLY A N 1
ATOM 4591 C CA . GLY A 1 567 ? 13.168 -33.423 -2.967 1.00 36.53 567 GLY A CA 1
ATOM 4592 C C . GLY A 1 567 ? 14.212 -32.441 -3.475 1.00 36.53 567 GLY A C 1
ATOM 4593 O O . GLY A 1 567 ? 13.940 -31.625 -4.350 1.00 36.53 567 GLY A O 1
ATOM 4594 N N . GLY A 1 568 ? 15.427 -32.495 -2.930 1.00 47.91 568 GLY A N 1
ATOM 4595 C CA . GLY A 1 568 ? 16.548 -31.753 -3.503 1.00 47.91 568 GLY A CA 1
ATOM 4596 C C . GLY A 1 568 ? 16.792 -32.166 -4.959 1.00 47.91 568 GLY A C 1
ATOM 4597 O O . GLY A 1 568 ? 16.676 -33.342 -5.301 1.00 47.91 568 GLY A O 1
ATOM 4598 N N . LEU A 1 569 ? 17.145 -31.200 -5.810 1.00 57.88 569 LEU A N 1
ATOM 4599 C CA . LEU A 1 569 ? 17.499 -31.444 -7.209 1.00 57.88 569 LEU A CA 1
ATOM 4600 C C . LEU A 1 569 ? 18.688 -32.420 -7.284 1.00 57.88 569 LEU A C 1
ATOM 4602 O O . LEU A 1 569 ? 19.714 -32.188 -6.640 1.00 57.88 569 LEU A O 1
ATOM 4606 N N . SER A 1 570 ? 18.568 -33.503 -8.055 1.00 63.69 570 SER A N 1
ATOM 4607 C CA . SER A 1 570 ? 19.608 -34.538 -8.163 1.00 63.69 570 SER A CA 1
ATOM 4608 C C . SER A 1 570 ? 19.976 -34.847 -9.615 1.00 63.69 570 SER A C 1
ATOM 4610 O O . SER A 1 570 ? 19.181 -34.656 -10.534 1.00 63.69 570 SER A O 1
ATOM 4612 N N . ARG A 1 571 ? 21.188 -35.384 -9.839 1.00 66.69 571 ARG A N 1
ATOM 4613 C CA . ARG A 1 571 ? 21.663 -35.767 -11.188 1.00 66.69 571 ARG A CA 1
ATOM 4614 C C . ARG A 1 571 ? 20.744 -36.769 -11.880 1.00 66.69 571 ARG A C 1
ATOM 4616 O O . ARG A 1 571 ? 20.662 -36.754 -13.100 1.00 66.69 571 ARG A O 1
ATOM 4623 N N . ALA A 1 572 ? 20.072 -37.621 -11.106 1.00 66.75 572 ALA A N 1
ATOM 4624 C CA . ALA A 1 572 ? 19.192 -38.665 -11.620 1.00 66.75 572 ALA A CA 1
ATOM 4625 C C . ALA A 1 572 ? 17.933 -38.114 -12.303 1.00 66.75 572 ALA A C 1
ATOM 4627 O O . ALA A 1 572 ? 17.274 -38.847 -13.030 1.00 66.75 572 ALA A O 1
ATOM 4628 N N . GLN A 1 573 ? 17.597 -36.844 -12.068 1.00 73.62 573 GLN A N 1
ATOM 4629 C CA . GLN A 1 573 ? 16.432 -36.220 -12.682 1.00 73.62 573 GLN A CA 1
ATOM 4630 C C . GLN A 1 573 ? 16.725 -35.734 -14.115 1.00 73.62 573 GLN A C 1
ATOM 4632 O O . GLN A 1 573 ? 15.790 -35.516 -14.877 1.00 73.62 573 GLN A O 1
ATOM 4637 N N . PHE A 1 574 ? 17.994 -35.578 -14.509 1.00 78.38 574 PHE A N 1
ATOM 4638 C CA . PHE A 1 574 ? 18.366 -35.178 -15.870 1.00 78.38 574 PHE A CA 1
ATOM 4639 C C . PHE A 1 574 ? 18.472 -36.394 -16.804 1.00 78.38 574 PHE A C 1
ATOM 4641 O O . PHE A 1 574 ? 18.735 -37.501 -16.325 1.00 78.38 574 PHE A O 1
ATOM 4648 N N . PRO A 1 575 ? 18.301 -36.211 -18.130 1.00 77.31 575 PRO A N 1
ATOM 4649 C CA . PRO A 1 575 ? 18.382 -37.299 -19.098 1.00 77.31 575 PRO A CA 1
ATOM 4650 C C . PRO A 1 575 ? 19.662 -38.129 -18.962 1.00 77.31 575 PRO A C 1
ATOM 4652 O O . PRO A 1 575 ? 20.743 -37.620 -18.655 1.00 77.31 575 PRO A O 1
ATOM 4655 N N . MET A 1 576 ? 19.552 -39.430 -19.224 1.00 74.00 576 MET A N 1
ATOM 4656 C CA . MET A 1 576 ? 20.713 -40.316 -19.232 1.00 74.00 576 MET A CA 1
ATOM 4657 C C . MET A 1 576 ? 21.735 -39.818 -20.267 1.00 74.00 576 MET A C 1
ATOM 4659 O O . MET A 1 576 ? 21.395 -39.619 -21.428 1.00 74.00 576 MET A O 1
ATOM 4663 N N . GLY A 1 577 ? 22.981 -39.597 -19.838 1.00 73.50 577 GLY A N 1
ATOM 4664 C CA . GLY A 1 577 ? 24.031 -39.007 -20.678 1.00 73.50 577 GLY A CA 1
ATOM 4665 C C . GLY A 1 577 ? 24.187 -37.486 -20.556 1.00 73.50 577 GLY A C 1
ATOM 4666 O O . GLY A 1 577 ? 25.092 -36.938 -21.181 1.00 73.50 577 GLY A O 1
ATOM 4667 N N . PHE A 1 578 ? 23.382 -36.809 -19.725 1.00 80.88 578 PHE A N 1
ATOM 4668 C CA . PHE A 1 578 ? 23.527 -35.374 -19.466 1.00 80.88 578 PHE A CA 1
ATOM 4669 C C . PHE A 1 578 ? 24.893 -35.038 -18.842 1.00 80.88 578 PHE A C 1
ATOM 4671 O O . PHE A 1 578 ? 25.303 -35.603 -17.818 1.00 80.88 578 PHE A O 1
ATOM 4678 N N . VAL A 1 579 ? 25.605 -34.094 -19.457 1.00 80.62 579 VAL A N 1
ATOM 4679 C CA . VAL A 1 579 ? 26.980 -33.729 -19.104 1.00 80.62 579 VAL A CA 1
ATOM 4680 C C . VAL A 1 579 ? 26.977 -32.667 -18.009 1.00 80.62 579 VAL A C 1
ATOM 4682 O O . VAL A 1 579 ? 26.547 -31.541 -18.224 1.00 80.62 579 VAL A O 1
ATOM 4685 N N . PHE A 1 580 ? 27.510 -33.002 -16.836 1.00 79.38 580 PHE A N 1
ATOM 4686 C CA . PHE A 1 580 ? 27.805 -32.020 -15.790 1.00 79.38 580 PHE A CA 1
ATOM 4687 C C . PHE A 1 580 ? 29.294 -31.698 -15.813 1.00 79.38 580 PHE A C 1
ATOM 4689 O O . PHE A 1 580 ? 30.121 -32.577 -15.552 1.00 79.38 580 PHE A O 1
ATOM 4696 N N . GLY A 1 581 ? 29.617 -30.450 -16.129 1.00 70.94 581 GLY A N 1
ATOM 4697 C CA . GLY A 1 581 ? 30.974 -29.945 -16.253 1.00 70.94 581 GLY A CA 1
ATOM 4698 C C . GLY A 1 581 ? 31.217 -28.688 -15.424 1.00 70.94 581 GLY A C 1
ATOM 4699 O O . GLY A 1 581 ? 30.351 -28.163 -14.726 1.00 70.94 581 GLY A O 1
ATOM 4700 N N . THR A 1 582 ? 32.442 -28.203 -15.518 1.00 73.75 582 THR A N 1
ATOM 4701 C CA . THR A 1 582 ? 32.914 -26.935 -14.965 1.00 73.75 582 THR A CA 1
ATOM 4702 C C . THR A 1 582 ? 33.909 -26.349 -15.959 1.00 73.75 582 THR A C 1
ATOM 4704 O O . THR A 1 582 ? 34.506 -27.106 -16.732 1.00 73.75 582 THR A O 1
ATOM 4707 N N . ALA A 1 583 ? 34.040 -25.028 -15.989 1.00 71.25 583 ALA A N 1
ATOM 4708 C CA . ALA A 1 583 ? 34.782 -24.326 -17.027 1.00 71.25 583 ALA A CA 1
ATOM 4709 C C . ALA A 1 583 ? 35.841 -23.365 -16.450 1.00 71.25 583 ALA A C 1
ATOM 4711 O O . ALA A 1 583 ? 35.767 -22.930 -15.297 1.00 71.25 583 ALA A O 1
ATOM 4712 N N . THR A 1 584 ? 36.863 -23.093 -17.264 1.00 69.50 584 THR A N 1
ATOM 4713 C CA . THR A 1 584 ? 38.016 -22.216 -16.991 1.00 69.50 584 THR A CA 1
ATOM 4714 C C . THR A 1 584 ? 38.443 -21.511 -18.281 1.00 69.50 584 THR A C 1
ATOM 4716 O O . THR A 1 584 ? 38.148 -22.007 -19.368 1.00 69.50 584 THR A O 1
ATOM 4719 N N . SER A 1 585 ? 39.222 -20.430 -18.183 1.00 76.94 585 SER A N 1
ATOM 4720 C CA . SER A 1 585 ? 39.830 -19.730 -19.329 1.00 76.94 585 SER A CA 1
ATOM 4721 C C . SER A 1 585 ? 41.346 -19.645 -19.206 1.00 76.94 585 SER A C 1
ATOM 4723 O O . SER A 1 585 ? 41.851 -19.406 -18.112 1.00 76.94 585 SER A O 1
ATOM 4725 N N . ALA A 1 586 ? 42.069 -19.777 -20.322 1.00 71.25 586 ALA A N 1
ATOM 4726 C CA . ALA A 1 586 ? 43.532 -19.804 -20.354 1.00 71.25 586 ALA A CA 1
ATOM 4727 C C . ALA A 1 586 ? 44.166 -18.556 -19.715 1.00 71.25 586 ALA A C 1
ATOM 4729 O O . ALA A 1 586 ? 44.949 -18.682 -18.773 1.00 71.25 586 ALA A O 1
ATOM 4730 N N . TYR A 1 587 ? 43.777 -17.350 -20.150 1.00 71.81 587 TYR A N 1
ATOM 4731 C CA . TYR A 1 587 ? 44.320 -16.101 -19.592 1.00 71.81 587 TYR A CA 1
ATOM 4732 C C . TYR A 1 587 ? 43.973 -15.919 -18.113 1.00 71.81 587 TYR A C 1
ATOM 4734 O O . TYR A 1 587 ? 44.745 -15.354 -17.340 1.00 71.81 587 TYR A O 1
ATOM 4742 N N . GLN A 1 588 ? 42.812 -16.441 -17.720 1.00 60.94 588 GLN A N 1
ATOM 4743 C CA 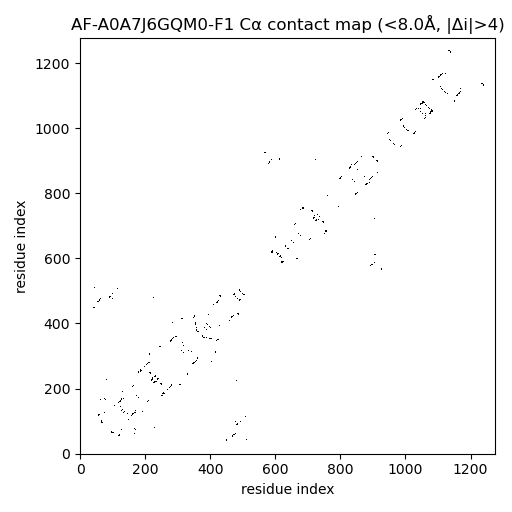. GLN A 1 588 ? 42.332 -16.352 -16.358 1.00 60.94 588 GLN A CA 1
ATOM 4744 C C . GLN A 1 588 ? 43.105 -17.275 -15.427 1.00 60.94 588 GLN A C 1
ATOM 4746 O O . GLN A 1 588 ? 43.321 -16.868 -14.299 1.00 60.94 588 GLN A O 1
ATOM 4751 N N . VAL A 1 589 ? 43.560 -18.467 -15.843 1.00 49.47 589 VAL A N 1
ATOM 4752 C CA . VAL A 1 589 ? 44.113 -19.464 -14.899 1.00 49.47 589 VAL A CA 1
ATOM 4753 C C . VAL A 1 589 ? 45.562 -19.913 -15.144 1.00 49.47 589 VAL A C 1
ATOM 4755 O O . VAL A 1 589 ? 46.208 -20.426 -14.227 1.00 49.47 589 VAL A O 1
ATOM 4758 N N . GLU A 1 590 ? 46.106 -19.756 -16.352 1.00 69.88 590 GLU A N 1
ATOM 4759 C CA . GLU A 1 590 ? 47.416 -20.335 -16.692 1.00 69.88 590 GLU A CA 1
ATOM 4760 C C . GLU A 1 590 ? 48.600 -19.529 -16.147 1.00 69.88 590 GLU A C 1
ATOM 4762 O O . GLU A 1 590 ? 49.538 -20.126 -15.613 1.00 69.88 590 GLU A O 1
ATOM 4767 N N . GLY A 1 591 ? 48.555 -18.196 -16.275 1.00 65.56 591 GLY A N 1
ATOM 4768 C CA . GLY A 1 591 ? 49.662 -17.296 -15.942 1.00 65.56 591 GLY A CA 1
ATOM 4769 C C . GLY A 1 591 ? 50.846 -17.368 -16.918 1.00 65.56 591 GLY A C 1
ATOM 4770 O O . GLY A 1 591 ? 50.726 -17.762 -18.077 1.00 65.56 591 GLY A O 1
ATOM 4771 N N . MET A 1 592 ? 52.032 -16.996 -16.431 1.00 65.44 592 MET A N 1
ATOM 4772 C CA . MET A 1 592 ? 53.340 -17.231 -17.054 1.00 65.44 592 MET A CA 1
ATOM 4773 C C . MET A 1 592 ? 53.527 -16.591 -18.437 1.00 65.44 592 MET A C 1
ATOM 4775 O O . MET A 1 592 ? 54.159 -17.168 -19.329 1.00 65.44 592 MET A O 1
ATOM 4779 N N . ALA A 1 593 ? 53.048 -15.353 -18.593 1.00 60.81 593 ALA A N 1
ATOM 4780 C CA . ALA A 1 593 ? 52.903 -14.660 -19.874 1.00 60.81 593 ALA A CA 1
ATOM 4781 C C . ALA A 1 593 ? 54.172 -14.574 -20.759 1.00 60.81 593 ALA A C 1
ATOM 4783 O O . ALA A 1 593 ? 54.066 -14.340 -21.966 1.00 60.81 593 ALA A O 1
ATOM 4784 N N . HIS A 1 594 ? 55.364 -14.791 -20.185 1.00 66.69 594 HIS A N 1
ATOM 4785 C CA . HIS A 1 594 ? 56.675 -14.633 -20.833 1.00 66.69 594 HIS A CA 1
ATOM 4786 C C . HIS A 1 594 ? 57.624 -15.832 -20.657 1.00 66.69 594 HIS A C 1
ATOM 4788 O O . HIS A 1 594 ? 58.847 -15.692 -20.732 1.00 66.69 594 HIS A O 1
ATOM 4794 N N . LYS A 1 595 ? 57.096 -17.024 -20.368 1.00 63.62 595 LYS A N 1
ATOM 4795 C CA . LYS A 1 595 ? 57.904 -18.210 -20.047 1.00 63.62 595 LYS A CA 1
ATOM 4796 C C . LYS A 1 595 ? 57.662 -19.336 -21.050 1.00 63.62 595 LYS A C 1
ATOM 4798 O O . LYS A 1 595 ? 56.660 -19.365 -21.754 1.00 63.62 595 LYS A O 1
ATOM 4803 N N . ASP A 1 596 ? 58.634 -20.244 -21.151 1.00 65.38 596 ASP A N 1
ATOM 4804 C CA . ASP A 1 596 ? 58.583 -21.432 -22.018 1.00 65.38 596 ASP A CA 1
ATOM 4805 C C . ASP A 1 596 ? 58.272 -21.169 -23.509 1.00 65.38 596 ASP A C 1
ATOM 4807 O O . ASP A 1 596 ? 57.862 -22.074 -24.228 1.00 65.38 596 ASP A O 1
ATOM 4811 N N . GLY A 1 597 ? 58.542 -19.956 -24.002 1.00 65.69 597 GLY A N 1
ATOM 4812 C CA . GLY A 1 597 ? 58.338 -19.586 -25.405 1.00 65.69 597 GLY A CA 1
ATOM 4813 C C . GLY A 1 597 ? 56.912 -19.144 -25.754 1.00 65.69 597 GLY A C 1
ATOM 4814 O O . GLY A 1 597 ? 56.605 -19.028 -26.939 1.00 65.69 597 GLY A O 1
ATOM 4815 N N . ARG A 1 598 ? 56.041 -18.883 -24.764 1.00 78.12 598 ARG A N 1
ATOM 4816 C CA . ARG A 1 598 ? 54.745 -18.215 -24.985 1.00 78.12 598 ARG A CA 1
ATOM 4817 C C . ARG A 1 598 ? 54.979 -16.777 -25.474 1.00 78.12 598 ARG A C 1
ATOM 4819 O O . ARG A 1 598 ? 55.644 -15.995 -24.797 1.00 78.12 598 ARG A O 1
ATOM 4826 N N . GLY A 1 599 ? 54.441 -16.439 -26.647 1.00 73.88 599 GLY A N 1
ATOM 4827 C CA . GLY A 1 599 ? 54.402 -15.060 -27.147 1.00 73.88 599 GLY A CA 1
ATOM 4828 C C . GLY A 1 599 ? 53.314 -14.228 -26.449 1.00 73.88 599 GLY A C 1
ATOM 4829 O O . GLY A 1 599 ? 52.372 -14.809 -25.912 1.00 73.88 599 GLY A O 1
ATOM 4830 N N . PRO A 1 600 ? 53.417 -12.886 -26.439 1.00 81.00 600 PRO A N 1
ATOM 4831 C CA . PRO A 1 600 ? 52.403 -12.031 -25.824 1.00 81.00 600 PRO A CA 1
ATOM 4832 C C . PRO A 1 600 ? 51.063 -12.102 -26.573 1.00 81.00 600 PRO A C 1
ATOM 4834 O O . PRO A 1 600 ? 51.027 -12.168 -27.805 1.00 81.00 600 PRO A O 1
ATOM 4837 N N . SER A 1 601 ? 49.971 -12.045 -25.817 1.00 87.00 601 SER A N 1
ATOM 4838 C CA . SER A 1 601 ? 48.611 -11.806 -26.311 1.00 87.00 601 SER A CA 1
ATOM 4839 C C . SER A 1 601 ? 48.262 -10.314 -26.267 1.00 87.00 601 SER A C 1
ATOM 4841 O O . SER A 1 601 ? 48.942 -9.536 -25.592 1.00 87.00 601 SER A O 1
ATOM 4843 N N . ILE A 1 602 ? 47.168 -9.925 -26.924 1.00 85.50 602 ILE A N 1
ATOM 4844 C CA . ILE A 1 602 ? 46.634 -8.555 -26.865 1.00 85.50 602 ILE A CA 1
ATOM 4845 C C . ILE A 1 602 ? 46.321 -8.109 -25.428 1.00 85.50 602 ILE A C 1
ATOM 4847 O O . ILE A 1 602 ? 46.495 -6.939 -25.093 1.00 85.50 602 ILE A O 1
ATOM 4851 N N . TRP A 1 603 ? 45.937 -9.035 -24.540 1.00 82.88 603 TRP A N 1
ATOM 4852 C CA . TRP A 1 603 ? 45.702 -8.728 -23.128 1.00 82.88 603 TRP A CA 1
ATOM 4853 C C . TRP A 1 603 ? 46.994 -8.403 -22.381 1.00 82.88 603 TRP A C 1
ATOM 4855 O O . TRP A 1 603 ? 47.010 -7.440 -21.621 1.00 82.88 603 TRP A O 1
ATOM 4865 N N . ASP A 1 604 ? 48.097 -9.104 -22.670 1.00 81.88 604 ASP A N 1
ATOM 4866 C CA . ASP A 1 604 ? 49.411 -8.847 -22.052 1.00 81.88 604 ASP A CA 1
ATOM 4867 C C . ASP A 1 604 ? 49.953 -7.446 -22.363 1.00 81.88 604 ASP A C 1
ATOM 4869 O O . ASP A 1 604 ? 50.782 -6.911 -21.624 1.00 81.88 604 ASP A O 1
ATOM 4873 N N . VAL A 1 605 ? 49.516 -6.855 -23.476 1.00 84.12 605 VAL A N 1
ATOM 4874 C CA . VAL A 1 605 ? 49.845 -5.476 -23.849 1.00 84.12 605 VAL A CA 1
ATOM 4875 C C . VAL A 1 605 ? 48.820 -4.502 -23.280 1.00 84.12 605 VAL A C 1
ATOM 4877 O O . VAL A 1 605 ? 49.201 -3.483 -22.707 1.00 84.12 605 VAL A O 1
ATOM 4880 N N . PHE A 1 606 ? 47.531 -4.825 -23.380 1.00 83.06 606 PHE A N 1
ATOM 4881 C CA . PHE A 1 606 ? 46.440 -3.952 -22.955 1.00 83.06 606 PHE A CA 1
ATOM 4882 C C . PHE A 1 606 ? 46.483 -3.613 -21.458 1.00 83.06 606 PHE A C 1
ATOM 4884 O O . PHE A 1 606 ? 46.312 -2.448 -21.093 1.00 83.06 606 PHE A O 1
ATOM 4891 N N . ILE A 1 607 ? 46.778 -4.590 -20.591 1.00 78.62 607 ILE A N 1
ATOM 4892 C CA . ILE A 1 607 ? 46.816 -4.397 -19.128 1.00 78.62 607 ILE A CA 1
ATOM 4893 C C . ILE A 1 607 ? 48.000 -3.550 -18.638 1.00 78.62 607 ILE A C 1
ATOM 4895 O O . ILE A 1 607 ? 47.999 -3.110 -17.493 1.00 78.62 607 ILE A O 1
ATOM 4899 N N . LYS A 1 608 ? 49.011 -3.303 -19.484 1.00 80.12 608 LYS A N 1
ATOM 4900 C CA . LYS A 1 608 ? 50.180 -2.478 -19.123 1.00 80.12 608 LYS A CA 1
ATOM 4901 C C . LYS A 1 608 ? 49.859 -0.986 -19.067 1.00 80.12 608 LYS A C 1
ATOM 4903 O O . LYS A 1 608 ? 50.650 -0.214 -18.531 1.00 80.12 608 LYS A O 1
ATOM 4908 N N . ASN A 1 609 ? 48.711 -0.578 -19.602 1.00 75.38 609 ASN A N 1
ATOM 4909 C CA . ASN A 1 609 ? 48.233 0.794 -19.519 1.00 75.38 609 ASN A CA 1
ATOM 4910 C C . ASN A 1 609 ? 47.660 1.068 -18.111 1.00 75.38 609 ASN A C 1
ATOM 4912 O O . ASN A 1 609 ? 46.683 0.421 -17.719 1.00 75.38 609 ASN A O 1
ATOM 4916 N N . PRO A 1 610 ? 48.220 2.025 -17.347 1.00 69.44 610 PRO A N 1
ATOM 4917 C CA . PRO A 1 610 ? 47.774 2.306 -15.984 1.00 69.44 610 PRO A CA 1
ATOM 4918 C C . PRO A 1 610 ? 46.293 2.699 -15.921 1.00 69.44 610 PRO A C 1
ATOM 4920 O O . PRO A 1 610 ? 45.815 3.478 -16.745 1.00 69.44 610 PRO A O 1
ATOM 4923 N N . GLY A 1 611 ? 45.569 2.187 -14.924 1.00 63.75 611 GLY A N 1
ATOM 4924 C CA . GLY A 1 611 ? 44.162 2.532 -14.687 1.00 63.75 611 GLY A CA 1
ATOM 4925 C C . GLY A 1 611 ? 43.143 1.815 -15.581 1.00 63.75 611 GLY A C 1
ATOM 4926 O O . GLY A 1 611 ? 41.947 2.056 -15.430 1.00 63.75 611 GLY A O 1
ATOM 4927 N N . ILE A 1 612 ? 43.579 0.923 -16.482 1.00 69.31 612 ILE A N 1
ATOM 4928 C CA . ILE A 1 612 ? 42.685 0.065 -17.282 1.00 69.31 612 ILE A CA 1
ATOM 4929 C C . ILE A 1 612 ? 42.083 -1.066 -16.441 1.00 69.31 612 ILE A C 1
ATOM 4931 O O . ILE A 1 612 ? 40.902 -1.370 -16.590 1.00 69.31 612 ILE A O 1
ATOM 4935 N N . VAL A 1 613 ? 42.881 -1.678 -15.565 1.00 62.75 613 VAL A N 1
ATOM 4936 C CA . VAL A 1 613 ? 42.447 -2.716 -14.621 1.00 62.75 613 VAL A CA 1
ATOM 4937 C C . VAL A 1 613 ? 42.451 -2.122 -13.218 1.00 62.75 613 VAL A C 1
ATOM 4939 O O . VAL A 1 613 ? 43.375 -1.393 -12.844 1.00 62.75 613 VAL A O 1
ATOM 4942 N N . ALA A 1 614 ? 41.426 -2.427 -12.425 1.00 57.00 614 ALA A N 1
ATOM 4943 C CA . ALA A 1 614 ? 41.359 -1.978 -11.042 1.00 57.00 614 ALA A CA 1
ATOM 4944 C C . ALA A 1 614 ? 42.601 -2.444 -10.247 1.00 57.00 614 ALA A C 1
ATOM 4946 O O . ALA A 1 614 ? 43.020 -3.597 -10.339 1.00 57.00 614 ALA A O 1
ATOM 4947 N N . ASN A 1 615 ? 43.220 -1.526 -9.495 1.00 59.94 615 ASN A N 1
ATOM 4948 C CA . ASN A 1 615 ? 44.487 -1.720 -8.766 1.00 59.94 615 ASN A CA 1
ATOM 4949 C C . ASN A 1 615 ? 45.710 -2.105 -9.629 1.00 59.94 615 ASN A C 1
ATOM 4951 O O . ASN A 1 615 ? 46.719 -2.534 -9.076 1.00 59.94 615 ASN A O 1
ATOM 4955 N N . ASN A 1 616 ? 45.653 -1.937 -10.958 1.00 63.19 616 ASN A N 1
ATOM 4956 C CA . ASN A 1 616 ? 46.711 -2.337 -11.899 1.00 63.19 616 ASN A CA 1
ATOM 4957 C C . ASN A 1 616 ? 47.098 -3.833 -11.803 1.00 63.19 616 ASN A C 1
ATOM 4959 O O . ASN A 1 616 ? 48.262 -4.187 -11.986 1.00 63.19 616 ASN A O 1
ATOM 4963 N N . GLY A 1 617 ? 46.137 -4.714 -11.490 1.00 61.34 617 GLY A N 1
ATOM 4964 C CA . GLY A 1 617 ? 46.367 -6.163 -11.440 1.00 61.34 617 GLY A CA 1
ATOM 4965 C C . GLY A 1 617 ? 46.758 -6.758 -12.801 1.00 61.34 617 GLY A C 1
ATOM 4966 O O . GLY A 1 617 ? 46.351 -6.248 -13.845 1.00 61.34 617 GLY A O 1
ATOM 4967 N N . THR A 1 618 ? 47.529 -7.855 -12.797 1.00 67.25 618 THR A N 1
ATOM 4968 C CA . THR A 1 618 ? 47.999 -8.528 -14.022 1.00 67.25 618 THR A CA 1
ATOM 4969 C C . THR A 1 618 ? 47.678 -10.024 -14.037 1.00 67.25 618 THR A C 1
ATOM 4971 O O . THR A 1 618 ? 47.620 -10.658 -12.984 1.00 67.25 618 THR A O 1
ATOM 4974 N N . GLY A 1 619 ? 47.515 -10.601 -15.234 1.00 62.28 619 GLY A N 1
ATOM 4975 C CA . GLY A 1 619 ? 47.400 -12.051 -15.457 1.00 62.28 619 GLY A CA 1
ATOM 4976 C C . GLY A 1 619 ? 48.752 -12.771 -15.580 1.00 62.28 619 GLY A C 1
ATOM 4977 O O . GLY A 1 619 ? 48.798 -13.925 -15.990 1.00 62.28 619 GLY A O 1
ATOM 4978 N N . GLU A 1 620 ? 49.874 -12.113 -15.256 1.00 67.75 620 GLU A N 1
ATOM 4979 C CA . GLU A 1 620 ? 51.224 -12.655 -15.496 1.00 67.75 620 GLU A CA 1
ATOM 4980 C C . GLU A 1 620 ? 51.555 -13.897 -14.657 1.00 67.75 620 GLU A C 1
ATOM 4982 O O . GLU A 1 620 ? 52.384 -14.701 -15.076 1.00 67.75 620 GLU A O 1
ATOM 4987 N N . VAL A 1 621 ? 50.923 -14.069 -13.492 1.00 59.97 621 VAL A N 1
ATOM 4988 C CA . VAL A 1 621 ? 51.051 -15.262 -12.628 1.00 59.97 621 VAL A CA 1
ATOM 4989 C C . VAL A 1 621 ? 49.701 -15.966 -12.472 1.00 59.97 621 VAL A C 1
ATOM 4991 O O . VAL A 1 621 ? 49.645 -17.192 -12.524 1.00 59.97 621 VAL A O 1
ATOM 4994 N N . SER A 1 622 ? 48.617 -15.194 -12.341 1.00 61.50 622 SER A N 1
ATOM 4995 C CA . SER A 1 622 ? 47.268 -15.684 -12.050 1.00 61.50 622 SER A CA 1
ATOM 4996 C C . SER A 1 622 ? 47.248 -16.813 -10.994 1.00 61.50 622 SER A C 1
ATOM 4998 O O . SER A 1 622 ? 47.816 -16.614 -9.922 1.00 61.50 622 SER A O 1
ATOM 5000 N N . VAL A 1 623 ? 46.653 -17.989 -11.262 1.00 53.16 623 VAL A N 1
ATOM 5001 C CA . VAL A 1 623 ? 46.658 -19.159 -10.348 1.00 53.16 623 VAL A CA 1
ATOM 5002 C C . VAL A 1 623 ? 47.729 -20.211 -10.667 1.00 53.16 623 VAL A C 1
ATOM 5004 O O . VAL A 1 623 ? 47.739 -21.289 -10.068 1.00 53.16 623 VAL A O 1
ATOM 5007 N N . ASP A 1 624 ? 48.624 -19.914 -11.611 1.00 61.41 624 ASP A N 1
ATOM 5008 C CA . ASP A 1 624 ? 49.761 -20.747 -12.015 1.00 61.41 624 ASP A CA 1
ATOM 5009 C C . ASP A 1 624 ? 49.417 -22.220 -12.339 1.00 61.41 624 ASP A C 1
ATOM 5011 O O . ASP A 1 624 ? 50.104 -23.168 -11.933 1.00 61.41 624 ASP A O 1
ATOM 5015 N N . GLN A 1 625 ? 48.331 -22.458 -13.088 1.00 54.03 625 GLN A N 1
ATOM 5016 C CA . GLN A 1 625 ? 47.944 -23.824 -13.474 1.00 54.03 625 GLN A CA 1
ATOM 5017 C C . GLN A 1 625 ? 49.003 -24.500 -14.371 1.00 54.03 625 GLN A C 1
ATOM 5019 O O . GLN A 1 625 ? 49.173 -25.725 -14.333 1.00 54.03 625 GLN A O 1
ATOM 5024 N N . TYR A 1 626 ? 49.761 -23.705 -15.133 1.00 54.94 626 TYR A N 1
ATOM 5025 C CA . TYR A 1 626 ? 50.733 -24.166 -16.123 1.00 54.94 626 TYR A CA 1
ATOM 5026 C C . TYR A 1 626 ? 51.884 -25.002 -15.521 1.00 54.94 626 TYR A C 1
ATOM 5028 O O . TYR A 1 626 ? 52.301 -26.015 -16.093 1.00 54.94 626 TYR A O 1
ATOM 5036 N N . HIS A 1 627 ? 52.381 -24.652 -14.328 1.00 54.44 627 HIS A N 1
ATOM 5037 C CA . HIS A 1 627 ? 53.515 -25.342 -13.695 1.00 54.44 627 HIS A CA 1
ATOM 5038 C C . HIS A 1 627 ? 53.245 -26.780 -13.252 1.00 54.44 627 HIS A C 1
ATOM 5040 O O . HIS A 1 627 ? 54.196 -27.532 -13.015 1.00 54.44 627 HIS A O 1
ATOM 5046 N N . ARG A 1 628 ? 51.980 -27.198 -13.178 1.00 53.97 628 ARG A N 1
ATOM 5047 C CA . ARG A 1 628 ? 51.617 -28.537 -12.698 1.00 53.97 628 ARG A CA 1
ATOM 5048 C C . ARG A 1 628 ? 52.012 -29.654 -13.675 1.00 53.97 628 ARG A C 1
ATOM 5050 O O . ARG A 1 628 ? 52.064 -30.812 -13.271 1.00 53.97 628 ARG A O 1
ATOM 5057 N N . TYR A 1 629 ? 52.349 -29.332 -14.933 1.00 48.34 629 TYR A N 1
ATOM 5058 C CA . TYR A 1 629 ? 52.649 -30.321 -15.974 1.00 48.34 629 TYR A CA 1
ATOM 5059 C C . TYR A 1 629 ? 53.665 -29.755 -17.015 1.00 48.34 629 TYR A C 1
ATOM 5061 O O . TYR A 1 629 ? 53.244 -28.985 -17.873 1.00 48.34 629 TYR A O 1
ATOM 5069 N N . LYS A 1 630 ? 54.966 -30.155 -17.050 1.00 44.94 630 LYS A N 1
ATOM 5070 C CA . LYS A 1 630 ? 56.034 -29.595 -17.962 1.00 44.94 630 LYS A CA 1
ATOM 5071 C C . LYS A 1 630 ? 56.680 -30.562 -18.996 1.00 44.94 630 LYS A C 1
ATOM 5073 O O . LYS A 1 630 ? 56.811 -31.750 -18.731 1.00 44.94 630 LYS A O 1
ATOM 5078 N N . GLY A 1 631 ? 57.098 -30.049 -20.175 1.00 41.78 631 GLY A N 1
ATOM 5079 C CA . GLY A 1 631 ? 57.850 -30.739 -21.268 1.00 41.78 631 GLY A CA 1
ATOM 5080 C C . GLY A 1 631 ? 58.585 -29.751 -22.216 1.00 41.78 631 GLY A C 1
ATOM 5081 O O . GLY A 1 631 ? 58.444 -28.556 -21.996 1.00 41.78 631 GLY A O 1
ATOM 5082 N N . THR A 1 632 ? 59.382 -30.184 -23.220 1.00 37.34 632 THR A N 1
ATOM 5083 C CA . THR A 1 632 ? 60.341 -29.346 -24.019 1.00 37.34 632 THR A CA 1
ATOM 5084 C C . THR A 1 632 ? 60.190 -29.439 -25.571 1.00 37.34 632 THR A C 1
ATOM 5086 O O . THR A 1 632 ? 59.941 -30.524 -26.083 1.00 37.34 632 THR A O 1
ATOM 5089 N N . GLY A 1 633 ? 60.378 -28.335 -26.343 1.00 33.50 633 GLY A N 1
ATOM 5090 C CA . GLY A 1 633 ? 60.580 -28.321 -27.828 1.00 33.50 633 GLY A CA 1
ATOM 5091 C C . GLY A 1 633 ? 60.313 -26.965 -28.566 1.00 33.50 633 GLY A C 1
ATOM 5092 O O . GLY A 1 633 ? 59.987 -26.006 -27.880 1.00 33.50 633 GLY A O 1
ATOM 5093 N N . LYS A 1 634 ? 60.506 -26.901 -29.920 1.00 45.03 634 LYS A N 1
ATOM 5094 C CA . LYS A 1 634 ? 60.535 -25.729 -30.871 1.00 45.03 634 LYS A CA 1
ATOM 5095 C C . LYS A 1 634 ? 59.239 -25.210 -31.576 1.00 45.03 634 LYS A C 1
ATOM 5097 O O . LYS A 1 634 ? 59.232 -24.051 -31.970 1.00 45.03 634 LYS A O 1
ATOM 5102 N N . VAL A 1 635 ? 58.141 -25.971 -31.718 1.00 53.53 635 VAL A N 1
ATOM 5103 C CA . VAL A 1 635 ? 56.798 -25.361 -31.487 1.00 53.53 635 VAL A CA 1
ATOM 5104 C C . VAL A 1 635 ? 56.819 -24.938 -30.015 1.00 53.53 635 VAL A C 1
ATOM 5106 O O . VAL A 1 635 ? 57.735 -25.374 -29.318 1.00 53.53 635 VAL A O 1
ATOM 5109 N N . ASN A 1 636 ? 55.871 -24.188 -29.448 1.00 59.06 636 ASN A N 1
ATOM 5110 C CA . ASN A 1 636 ? 55.753 -24.298 -27.989 1.00 59.06 636 ASN A CA 1
ATOM 5111 C C . ASN A 1 636 ? 55.253 -25.719 -27.623 1.00 59.06 636 ASN A C 1
ATOM 5113 O O . ASN A 1 636 ? 54.147 -25.911 -27.131 1.00 59.06 636 ASN A O 1
ATOM 5117 N N . TRP A 1 637 ? 56.070 -26.746 -27.896 1.00 63.47 637 TRP A N 1
ATOM 5118 C CA . TRP A 1 637 ? 55.867 -28.144 -27.575 1.00 63.47 637 TRP A CA 1
ATOM 5119 C C . TRP A 1 637 ? 55.821 -28.304 -26.060 1.00 63.47 637 TRP A C 1
ATOM 5121 O O . TRP A 1 637 ? 55.281 -29.293 -25.589 1.00 63.47 637 TRP A O 1
ATOM 5131 N N . LYS A 1 638 ? 56.314 -27.323 -25.288 1.00 64.56 638 LYS A N 1
ATOM 5132 C CA . LYS A 1 638 ? 56.093 -27.252 -23.842 1.00 64.56 638 LYS A CA 1
ATOM 5133 C C . LYS A 1 638 ? 54.621 -27.015 -23.516 1.00 64.56 638 LYS A C 1
ATOM 5135 O O . LYS A 1 638 ? 54.056 -27.795 -22.752 1.00 64.56 638 LYS A O 1
ATOM 5140 N N . GLY A 1 639 ? 54.006 -26.029 -24.172 1.00 67.12 639 GLY A N 1
ATOM 5141 C CA . GLY A 1 639 ? 52.570 -25.745 -24.125 1.00 67.12 639 GLY A CA 1
ATOM 5142 C C . GLY A 1 639 ? 51.722 -26.890 -24.687 1.00 67.12 639 GLY A C 1
ATOM 5143 O O . GLY A 1 639 ? 50.797 -27.356 -24.030 1.00 67.12 639 GLY A O 1
ATOM 5144 N N . VAL A 1 640 ? 52.096 -27.460 -25.838 1.00 70.19 640 VAL A N 1
ATOM 5145 C CA . VAL A 1 640 ? 51.416 -28.652 -26.390 1.00 70.19 640 VAL A CA 1
ATOM 5146 C C . VAL A 1 640 ? 51.529 -29.847 -25.441 1.00 70.19 640 VAL A C 1
ATOM 5148 O O . VAL A 1 640 ? 50.562 -30.577 -25.232 1.00 70.19 640 VAL A O 1
ATOM 5151 N N . ALA A 1 641 ? 52.696 -30.060 -24.829 1.00 67.06 641 ALA A N 1
ATOM 5152 C CA . ALA A 1 641 ? 52.880 -31.124 -23.854 1.00 67.06 641 ALA A CA 1
ATOM 5153 C C . ALA A 1 641 ? 52.077 -30.864 -22.568 1.00 67.06 641 ALA A C 1
ATOM 5155 O O . ALA A 1 641 ? 51.630 -31.827 -21.944 1.00 67.06 641 ALA A O 1
ATOM 5156 N N . TYR A 1 642 ? 51.875 -29.599 -22.175 1.00 74.44 642 TYR A N 1
ATOM 5157 C CA . TYR A 1 642 ? 51.008 -29.223 -21.054 1.00 74.44 642 TYR A CA 1
ATOM 5158 C C . TYR A 1 642 ? 49.564 -29.649 -21.330 1.00 74.44 642 TYR A C 1
ATOM 5160 O O . TYR A 1 642 ? 49.036 -30.470 -20.576 1.00 74.44 642 TYR A O 1
ATOM 5168 N N . TYR A 1 643 ? 48.983 -29.230 -22.459 1.00 76.69 643 TYR A N 1
ATOM 5169 C CA . TYR A 1 643 ? 47.624 -29.635 -22.832 1.00 76.69 643 TYR A CA 1
ATOM 5170 C C . TYR A 1 643 ? 47.498 -31.150 -23.015 1.00 76.69 643 TYR A C 1
ATOM 5172 O O . TYR A 1 643 ? 46.535 -31.740 -22.539 1.00 76.69 643 TYR A O 1
ATOM 5180 N N . ASN A 1 644 ? 48.497 -31.820 -23.602 1.00 75.19 644 ASN A N 1
ATOM 5181 C CA . ASN A 1 644 ? 48.501 -33.283 -23.709 1.00 75.19 644 ASN A CA 1
ATOM 5182 C C . ASN A 1 644 ? 48.449 -33.981 -22.345 1.00 75.19 644 ASN A C 1
ATOM 5184 O O . ASN A 1 644 ? 47.708 -34.951 -22.185 1.00 75.19 644 ASN A O 1
ATOM 5188 N N . ARG A 1 645 ? 49.220 -33.508 -21.358 1.00 74.19 645 ARG A N 1
ATOM 5189 C CA . ARG A 1 645 ? 49.193 -34.064 -19.997 1.00 74.19 645 ARG A CA 1
ATOM 5190 C C . ARG A 1 645 ? 47.866 -33.788 -19.307 1.00 74.19 645 ARG A C 1
ATOM 5192 O O . ARG A 1 645 ? 47.334 -34.706 -18.694 1.00 74.19 645 ARG A O 1
ATOM 5199 N N . LEU A 1 646 ? 47.332 -32.575 -19.443 1.00 72.19 646 LEU A N 1
ATOM 5200 C CA . LEU A 1 646 ? 46.032 -32.212 -18.887 1.00 72.19 646 LEU A CA 1
ATOM 5201 C C . LEU A 1 646 ? 44.920 -33.092 -19.475 1.00 72.19 646 LEU A C 1
ATOM 5203 O O . LEU A 1 646 ? 44.201 -33.738 -18.722 1.00 72.19 646 LEU A O 1
ATOM 5207 N N . ILE A 1 647 ? 44.838 -33.203 -20.803 1.00 77.31 647 ILE A N 1
ATOM 5208 C CA . ILE A 1 647 ? 43.852 -34.038 -21.507 1.00 77.31 647 ILE A CA 1
ATOM 5209 C C . ILE A 1 647 ? 43.972 -35.504 -21.077 1.00 77.31 647 ILE A C 1
ATOM 5211 O O . ILE A 1 647 ? 42.975 -36.126 -20.715 1.00 77.31 647 ILE A O 1
ATOM 5215 N N . ASN A 1 648 ? 45.189 -36.055 -21.053 1.00 77.00 648 ASN A N 1
ATOM 5216 C CA . ASN A 1 648 ? 45.412 -37.437 -20.622 1.00 77.00 648 ASN A CA 1
ATOM 5217 C C . ASN A 1 648 ? 45.036 -37.650 -19.152 1.00 77.00 648 ASN A C 1
ATOM 5219 O O . ASN A 1 648 ? 44.501 -38.700 -18.799 1.00 77.00 648 ASN A O 1
ATOM 5223 N N . TYR A 1 649 ? 45.308 -36.667 -18.294 1.00 71.44 649 TYR A N 1
ATOM 5224 C CA . TYR A 1 649 ? 44.936 -36.720 -16.888 1.00 71.44 649 TYR A CA 1
ATOM 5225 C C . TYR A 1 649 ? 43.415 -36.705 -16.717 1.00 71.44 649 TYR A C 1
ATOM 5227 O O . TYR A 1 649 ? 42.890 -37.572 -16.023 1.00 71.44 649 TYR A O 1
ATOM 5235 N N . LEU A 1 650 ? 42.709 -35.794 -17.394 1.00 71.25 650 LEU A N 1
ATOM 5236 C CA . LEU A 1 650 ? 41.245 -35.718 -17.371 1.00 71.25 650 LEU A CA 1
ATOM 5237 C C . LEU A 1 650 ? 40.617 -37.043 -17.817 1.00 71.25 650 LEU A C 1
ATOM 5239 O O . LEU A 1 650 ? 39.815 -37.615 -17.081 1.00 71.25 650 LEU A O 1
ATOM 5243 N N . LEU A 1 651 ? 41.065 -37.591 -18.950 1.00 75.75 651 LEU A N 1
ATOM 5244 C CA . LEU A 1 651 ? 40.574 -38.873 -19.459 1.00 75.75 651 LEU A CA 1
ATOM 5245 C C . LEU A 1 651 ? 40.860 -40.032 -18.496 1.00 75.75 651 LEU A C 1
ATOM 5247 O O . LEU A 1 651 ? 39.992 -40.876 -18.282 1.00 75.75 651 LEU A O 1
ATOM 5251 N N . LYS A 1 652 ? 42.035 -40.053 -17.851 1.00 74.25 652 LYS A N 1
ATOM 5252 C CA . LYS A 1 652 ? 42.367 -41.051 -16.820 1.00 74.25 652 LYS A CA 1
ATOM 5253 C C . LYS A 1 652 ? 41.441 -40.965 -15.600 1.00 74.25 652 LYS A C 1
ATOM 5255 O O . LYS A 1 652 ? 41.192 -41.987 -14.968 1.00 74.25 652 LYS A O 1
ATOM 5260 N N . GLN A 1 653 ? 40.929 -39.778 -15.277 1.00 67.94 653 GLN A N 1
ATOM 5261 C CA . GLN A 1 653 ? 39.931 -39.571 -14.219 1.00 67.94 653 GLN A CA 1
ATOM 5262 C C . GLN A 1 653 ? 38.484 -39.807 -14.695 1.00 67.94 653 GLN A C 1
ATOM 5264 O O . GLN A 1 653 ? 37.547 -39.578 -13.934 1.00 67.94 653 GLN A O 1
ATOM 5269 N N . GLY A 1 654 ? 38.279 -40.242 -15.944 1.00 74.00 654 GLY A N 1
ATOM 5270 C CA . GLY A 1 654 ? 36.948 -40.414 -16.534 1.00 74.00 654 GLY A CA 1
ATOM 5271 C C . GLY A 1 654 ? 36.245 -39.097 -16.880 1.00 74.00 654 GLY A C 1
ATOM 5272 O O . GLY A 1 654 ? 35.032 -39.084 -17.076 1.00 74.00 654 GLY A O 1
ATOM 5273 N N . ILE A 1 655 ? 36.979 -37.983 -16.949 1.00 72.81 655 ILE A N 1
ATOM 5274 C CA . ILE A 1 655 ? 36.452 -36.659 -17.289 1.00 72.81 655 ILE A CA 1
ATOM 5275 C C . ILE A 1 655 ? 36.637 -36.426 -18.790 1.00 72.81 655 ILE A C 1
ATOM 5277 O O . ILE A 1 655 ? 37.753 -36.476 -19.309 1.00 72.81 655 ILE A O 1
ATOM 5281 N N . THR A 1 656 ? 35.537 -36.153 -19.493 1.00 80.50 656 THR A N 1
ATOM 5282 C CA . THR A 1 656 ? 35.558 -35.882 -20.938 1.00 80.50 656 THR A CA 1
ATOM 5283 C C . THR A 1 656 ? 35.951 -34.423 -21.199 1.00 80.50 656 THR A C 1
ATOM 5285 O O . THR A 1 656 ? 35.264 -33.530 -20.702 1.00 80.50 656 THR A O 1
ATOM 5288 N N . PRO A 1 657 ? 37.016 -34.145 -21.973 1.00 77.12 657 PRO A N 1
ATOM 5289 C CA . PRO A 1 657 ? 37.439 -32.780 -22.260 1.00 77.12 657 PRO A CA 1
ATOM 5290 C C . PRO A 1 657 ? 36.534 -32.100 -23.301 1.00 77.12 657 PRO A C 1
ATOM 5292 O O . PRO A 1 657 ? 36.225 -32.673 -24.350 1.00 77.12 657 PRO A O 1
ATOM 5295 N N . TYR A 1 658 ? 36.167 -30.852 -23.009 1.00 83.81 658 TYR A N 1
ATOM 5296 C CA . TYR A 1 658 ? 35.550 -29.896 -23.930 1.00 83.81 658 TYR A CA 1
ATOM 5297 C C . TYR A 1 658 ? 36.542 -28.750 -24.120 1.00 83.81 658 TYR A C 1
ATOM 5299 O O . TYR A 1 658 ? 36.896 -28.090 -23.146 1.00 83.81 658 TYR A O 1
ATOM 5307 N N . ALA A 1 659 ? 37.044 -28.553 -25.339 1.00 81.12 659 ALA A N 1
ATOM 5308 C CA . ALA A 1 659 ? 38.111 -27.587 -25.596 1.00 81.12 659 ALA A CA 1
ATOM 5309 C C . ALA A 1 659 ? 37.587 -26.364 -26.349 1.00 81.12 659 ALA A C 1
ATOM 5311 O O . ALA A 1 659 ? 36.978 -26.506 -27.410 1.00 81.12 659 ALA A O 1
ATOM 5312 N N . ASN A 1 660 ? 37.864 -25.173 -25.814 1.00 84.75 660 ASN A N 1
ATOM 5313 C CA . ASN A 1 660 ? 37.653 -23.912 -26.513 1.00 84.75 660 ASN A CA 1
ATOM 5314 C C . ASN A 1 660 ? 38.961 -23.480 -27.194 1.00 84.75 660 ASN A C 1
ATOM 5316 O O . ASN A 1 660 ? 40.011 -23.485 -26.553 1.00 84.75 660 ASN A O 1
ATOM 5320 N N . LEU A 1 661 ? 38.908 -23.160 -28.487 1.00 85.19 661 LEU A N 1
ATOM 5321 C CA . LEU A 1 661 ? 40.083 -22.776 -29.275 1.00 85.19 661 LEU A CA 1
ATOM 5322 C C . LEU A 1 661 ? 40.471 -21.306 -29.077 1.00 85.19 661 LEU A C 1
ATOM 5324 O O . LEU A 1 661 ? 41.638 -20.971 -29.247 1.00 85.19 661 LEU A O 1
ATOM 5328 N N . TYR A 1 662 ? 39.521 -20.431 -28.739 1.00 85.62 662 TYR A N 1
ATOM 5329 C CA . TYR A 1 662 ? 39.790 -19.007 -28.546 1.00 85.62 662 TYR A CA 1
ATOM 5330 C C . TYR A 1 662 ? 38.970 -18.429 -27.396 1.00 85.62 662 TYR A C 1
ATOM 5332 O O . TYR A 1 662 ? 37.734 -18.437 -27.437 1.00 85.62 662 TYR A O 1
ATOM 5340 N N . HIS A 1 663 ? 39.661 -17.859 -26.406 1.00 84.94 663 HIS A N 1
ATOM 5341 C CA . HIS A 1 663 ? 39.049 -17.207 -25.249 1.00 84.94 663 HIS A CA 1
ATOM 5342 C C . HIS A 1 663 ? 39.713 -15.839 -24.999 1.00 84.94 663 HIS A C 1
ATOM 5344 O O . HIS A 1 663 ? 40.377 -15.609 -23.992 1.00 84.94 663 HIS A O 1
ATOM 5350 N N . TYR A 1 664 ? 39.486 -14.919 -25.945 1.00 84.94 664 TYR A N 1
ATOM 5351 C CA . TYR A 1 664 ? 39.871 -13.491 -25.924 1.00 84.94 664 TYR A CA 1
ATOM 5352 C C . TYR A 1 664 ? 41.371 -13.200 -26.066 1.00 84.94 664 TYR A C 1
ATOM 5354 O O . TYR A 1 664 ? 41.783 -12.043 -26.109 1.00 84.94 664 TYR A O 1
ATOM 5362 N N . ASP A 1 665 ? 42.200 -14.225 -26.189 1.00 82.25 665 ASP A N 1
ATOM 5363 C CA . ASP A 1 665 ? 43.654 -14.188 -26.082 1.00 82.25 665 ASP A CA 1
ATOM 5364 C C . ASP A 1 665 ? 44.364 -14.182 -27.447 1.00 82.25 665 ASP A C 1
ATOM 5366 O O . ASP A 1 665 ? 45.295 -14.949 -27.698 1.00 82.25 665 ASP A O 1
ATOM 5370 N N . LEU A 1 666 ? 43.954 -13.273 -28.345 1.00 85.50 666 LEU A N 1
ATOM 5371 C CA . LEU A 1 666 ? 44.576 -13.133 -29.671 1.00 85.50 666 LEU A CA 1
ATOM 5372 C C . LEU A 1 666 ? 46.093 -12.876 -29.548 1.00 85.50 666 LEU A C 1
ATOM 5374 O O . LEU A 1 666 ? 46.491 -12.018 -28.754 1.00 85.50 666 LEU A O 1
ATOM 5378 N N . PRO A 1 667 ? 46.957 -13.543 -30.342 1.00 83.38 667 PRO A N 1
ATOM 5379 C CA . PRO A 1 667 ? 48.384 -13.248 -30.338 1.00 83.38 667 PRO A CA 1
ATOM 5380 C C . PRO A 1 667 ? 48.664 -11.808 -30.781 1.00 83.38 667 PRO A C 1
ATOM 5382 O O . PRO A 1 667 ? 48.274 -11.393 -31.874 1.00 83.38 667 PRO A O 1
ATOM 5385 N N . GLU A 1 668 ? 49.435 -11.073 -29.981 1.00 84.81 668 GLU A N 1
ATOM 5386 C CA . GLU A 1 668 ? 49.799 -9.673 -30.246 1.00 84.81 668 GLU A CA 1
ATOM 5387 C C . GLU A 1 668 ? 50.545 -9.510 -31.579 1.00 84.81 668 GLU A C 1
ATOM 5389 O O . GLU A 1 668 ? 50.479 -8.474 -32.236 1.00 84.81 668 GLU A O 1
ATOM 5394 N N . ALA A 1 669 ? 51.256 -10.552 -32.018 1.00 78.12 669 ALA A N 1
ATOM 5395 C CA . ALA A 1 669 ? 51.933 -10.552 -33.309 1.00 78.12 669 ALA A CA 1
ATOM 5396 C C . ALA A 1 669 ? 50.958 -10.366 -34.487 1.00 78.12 669 ALA A C 1
ATOM 5398 O O . ALA A 1 669 ? 51.328 -9.722 -35.465 1.00 78.12 669 ALA A O 1
ATOM 5399 N N . LEU A 1 670 ? 49.730 -10.891 -34.398 1.00 85.25 670 LEU A N 1
ATOM 5400 C CA . LEU A 1 670 ? 48.709 -10.732 -35.441 1.00 85.25 670 LEU A CA 1
ATOM 5401 C C . LEU A 1 670 ? 48.086 -9.330 -35.391 1.00 85.25 670 LEU A C 1
ATOM 5403 O O . LEU A 1 670 ? 47.896 -8.703 -36.434 1.00 85.25 670 LEU A O 1
ATOM 5407 N N . GLU A 1 671 ? 47.862 -8.802 -34.183 1.00 85.50 671 GLU A N 1
ATOM 5408 C CA . GLU A 1 671 ? 47.413 -7.418 -33.977 1.00 85.50 671 GLU A CA 1
ATOM 5409 C C . GLU A 1 671 ? 48.420 -6.421 -34.577 1.00 85.50 671 GLU A C 1
ATOM 5411 O O . GLU A 1 671 ? 48.049 -5.560 -35.371 1.00 85.50 671 GLU A O 1
ATOM 5416 N N . LYS A 1 672 ? 49.723 -6.599 -34.321 1.00 83.88 672 LYS A N 1
ATOM 5417 C CA . LYS A 1 672 ? 50.781 -5.738 -34.882 1.00 83.88 672 LYS A CA 1
ATOM 5418 C C . LYS A 1 672 ? 50.996 -5.905 -36.382 1.00 83.88 672 LYS A C 1
ATOM 5420 O O . LYS A 1 672 ? 51.342 -4.937 -37.053 1.00 83.88 672 LYS A O 1
ATOM 5425 N N . LYS A 1 673 ? 50.868 -7.128 -36.903 1.00 82.19 673 LYS A N 1
ATOM 5426 C CA . LYS A 1 673 ? 51.191 -7.430 -38.305 1.00 82.19 673 LYS A CA 1
ATOM 5427 C C . LYS A 1 673 ? 50.138 -6.888 -39.265 1.00 82.19 673 LYS A C 1
ATOM 5429 O O . LYS A 1 673 ? 50.503 -6.417 -40.338 1.00 82.19 673 LYS A O 1
ATOM 5434 N N . TYR A 1 674 ? 48.858 -6.986 -38.908 1.00 84.81 674 TYR A N 1
ATOM 5435 C CA . TYR A 1 674 ? 47.770 -6.609 -39.813 1.00 84.81 674 TYR A CA 1
ATOM 5436 C C . TYR A 1 674 ? 46.484 -6.143 -39.107 1.00 84.81 674 TYR A C 1
ATOM 5438 O O . TYR A 1 674 ? 45.438 -6.111 -39.743 1.00 84.81 674 TYR A O 1
ATOM 5446 N N . MET A 1 675 ? 46.535 -5.737 -37.832 1.00 87.56 675 MET A N 1
ATOM 5447 C CA . MET A 1 675 ? 45.367 -5.312 -37.028 1.00 87.56 675 MET A CA 1
ATOM 5448 C C . MET A 1 675 ? 44.399 -6.446 -36.650 1.00 87.56 675 MET A C 1
ATOM 5450 O O . MET A 1 675 ? 43.193 -6.226 -36.518 1.00 87.56 675 MET A O 1
ATOM 5454 N N . GLY A 1 676 ? 44.922 -7.666 -36.491 1.00 88.44 676 GLY A N 1
ATOM 5455 C CA . GLY A 1 676 ? 44.204 -8.770 -35.852 1.00 88.44 676 GLY A CA 1
ATOM 5456 C C . GLY A 1 676 ? 42.850 -9.070 -36.494 1.00 88.44 676 GLY A C 1
ATOM 5457 O O . GLY A 1 676 ? 42.787 -9.407 -37.675 1.00 88.44 676 GLY A O 1
ATOM 5458 N N . LEU A 1 677 ? 41.765 -8.950 -35.719 1.00 88.81 677 LEU A N 1
ATOM 5459 C CA . LEU A 1 677 ? 40.402 -9.270 -36.170 1.00 88.81 677 LEU A CA 1
ATOM 5460 C C . LEU A 1 677 ? 39.835 -8.295 -37.213 1.00 88.81 677 LEU A C 1
ATOM 5462 O O . LEU A 1 677 ? 38.784 -8.571 -37.786 1.00 88.81 677 LEU A O 1
ATOM 5466 N N . LEU A 1 678 ? 40.506 -7.178 -37.504 1.00 88.69 678 LEU A N 1
ATOM 5467 C CA . LEU A 1 678 ? 40.080 -6.244 -38.554 1.00 88.69 678 LEU A CA 1
ATOM 5468 C C . LEU A 1 678 ? 40.554 -6.644 -39.958 1.00 88.69 678 LEU A C 1
ATOM 5470 O O . LEU A 1 678 ? 40.169 -5.997 -40.929 1.00 88.69 678 LEU A O 1
ATOM 5474 N N . ASN A 1 679 ? 41.348 -7.710 -40.081 1.00 89.69 679 ASN A N 1
ATOM 5475 C CA . ASN A 1 679 ? 41.868 -8.210 -41.350 1.00 89.69 679 ASN A CA 1
ATOM 5476 C C . ASN A 1 679 ? 41.417 -9.653 -41.598 1.00 89.69 679 ASN A C 1
ATOM 5478 O O . ASN A 1 679 ? 41.479 -10.495 -40.703 1.00 89.69 679 ASN A O 1
ATOM 5482 N N . ASP A 1 680 ? 40.988 -9.945 -42.820 1.00 83.25 680 ASP A N 1
ATOM 5483 C CA . ASP A 1 680 ? 40.446 -11.243 -43.231 1.00 83.25 680 ASP A CA 1
ATOM 5484 C C . ASP A 1 680 ? 41.489 -12.374 -43.218 1.00 83.25 680 ASP A C 1
ATOM 5486 O O . ASP A 1 680 ? 41.124 -13.539 -43.052 1.00 83.25 680 ASP A O 1
ATOM 5490 N N . GLN A 1 681 ? 42.791 -12.063 -43.275 1.00 84.00 681 GLN A N 1
ATOM 5491 C CA . GLN A 1 681 ? 43.873 -13.045 -43.123 1.00 84.00 681 GLN A CA 1
ATOM 5492 C C . GLN A 1 681 ? 43.768 -13.832 -41.804 1.00 84.00 681 GLN A C 1
ATOM 5494 O O . GLN A 1 681 ? 44.162 -15.001 -41.750 1.00 84.00 681 GLN A O 1
ATOM 5499 N N . VAL A 1 682 ? 43.161 -13.243 -40.763 1.00 85.88 682 VAL A N 1
ATOM 5500 C CA . VAL A 1 682 ? 42.903 -13.924 -39.485 1.00 85.88 682 VAL A CA 1
ATOM 5501 C C . VAL A 1 682 ? 42.027 -15.171 -39.647 1.00 85.88 682 VAL A C 1
ATOM 5503 O O . VAL A 1 682 ? 42.194 -16.126 -38.893 1.00 85.88 682 VAL A O 1
ATOM 5506 N N . VAL A 1 683 ? 41.154 -15.208 -40.662 1.00 81.50 683 VAL A N 1
ATOM 5507 C CA . VAL A 1 683 ? 40.287 -16.355 -40.973 1.00 81.50 683 VAL A CA 1
ATOM 5508 C C . VAL A 1 683 ? 41.123 -17.574 -41.338 1.00 81.50 683 VAL A C 1
ATOM 5510 O O . VAL A 1 683 ? 40.885 -18.677 -40.839 1.00 81.50 683 VAL A O 1
ATOM 5513 N N . LYS A 1 684 ? 42.139 -17.379 -42.183 1.00 79.94 684 LYS A N 1
ATOM 5514 C CA . LYS A 1 684 ? 43.050 -18.449 -42.592 1.00 79.94 684 LYS A CA 1
ATOM 5515 C C . LYS A 1 684 ? 43.978 -18.851 -41.449 1.00 79.94 684 LYS A C 1
ATOM 5517 O O . LYS A 1 684 ? 44.123 -20.047 -41.198 1.00 79.94 684 LYS A O 1
ATOM 5522 N N . ASP A 1 685 ? 44.546 -17.876 -40.744 1.00 81.75 685 ASP A N 1
ATOM 5523 C CA . ASP A 1 685 ? 45.495 -18.124 -39.654 1.00 81.75 685 ASP A CA 1
ATOM 5524 C C . ASP A 1 685 ? 44.817 -18.867 -38.483 1.00 81.75 685 ASP A C 1
ATOM 5526 O O . ASP A 1 685 ? 45.378 -19.822 -37.940 1.00 81.75 685 ASP A O 1
ATOM 5530 N N . PHE A 1 686 ? 43.567 -18.517 -38.151 1.00 86.38 686 PHE A N 1
ATOM 5531 C CA . PHE A 1 686 ? 42.769 -19.250 -37.165 1.00 86.38 686 PHE A CA 1
ATOM 5532 C C . PHE A 1 686 ? 42.414 -20.663 -37.642 1.00 86.38 686 PHE A C 1
ATOM 5534 O O . PHE A 1 686 ? 42.493 -21.613 -36.865 1.00 86.38 686 PHE A O 1
ATOM 5541 N N . ALA A 1 687 ? 42.071 -20.842 -38.920 1.00 75.25 687 ALA A N 1
ATOM 5542 C CA . ALA A 1 687 ? 41.784 -22.165 -39.470 1.00 75.25 687 ALA A CA 1
ATOM 5543 C C . ALA A 1 687 ? 43.032 -23.076 -39.503 1.00 75.25 687 ALA A C 1
ATOM 5545 O O . ALA A 1 687 ? 42.914 -24.293 -39.319 1.00 75.25 687 ALA A O 1
ATOM 5546 N N . ASP A 1 688 ? 44.227 -22.516 -39.730 1.00 78.88 688 ASP A N 1
ATOM 5547 C CA . ASP A 1 688 ? 45.521 -23.214 -39.627 1.00 78.88 688 ASP A CA 1
ATOM 5548 C C . ASP A 1 688 ? 45.809 -23.635 -38.181 1.00 78.88 688 ASP A C 1
ATOM 5550 O O . ASP A 1 688 ? 46.153 -24.796 -37.932 1.00 78.88 688 ASP A O 1
ATOM 5554 N N . TYR A 1 689 ? 45.578 -22.737 -37.223 1.00 84.19 689 TYR A N 1
ATOM 5555 C CA . TYR A 1 689 ? 45.669 -23.040 -35.795 1.00 84.19 689 TYR A CA 1
ATOM 5556 C C . TYR A 1 689 ? 44.680 -24.140 -35.363 1.00 84.19 689 TYR A C 1
ATOM 5558 O O . TYR A 1 689 ? 45.077 -25.111 -34.715 1.00 84.19 689 TYR A O 1
ATOM 5566 N N . ALA A 1 690 ? 43.417 -24.048 -35.783 1.00 81.19 690 ALA A N 1
ATOM 5567 C CA . ALA A 1 690 ? 42.391 -25.039 -35.476 1.00 81.19 690 ALA A CA 1
ATOM 5568 C C . ALA A 1 690 ? 42.738 -26.427 -36.048 1.00 81.19 690 ALA A C 1
ATOM 5570 O O . ALA A 1 690 ? 42.685 -27.415 -35.319 1.00 81.19 690 ALA A O 1
ATOM 5571 N N . ASP A 1 691 ? 43.171 -26.520 -37.315 1.00 76.06 691 ASP A N 1
ATOM 5572 C CA . ASP A 1 691 ? 43.602 -27.794 -37.926 1.00 76.06 691 ASP A CA 1
ATOM 5573 C C . ASP A 1 691 ? 44.812 -28.400 -37.198 1.00 76.06 691 ASP A C 1
ATOM 5575 O O . ASP A 1 691 ? 44.871 -29.618 -37.008 1.00 76.06 691 ASP A O 1
ATOM 5579 N N . PHE A 1 692 ? 45.753 -27.575 -36.727 1.00 80.06 692 PHE A N 1
ATOM 5580 C CA . PHE A 1 692 ? 46.840 -28.049 -35.870 1.00 80.06 692 PHE A CA 1
ATOM 5581 C C . PHE A 1 692 ? 46.314 -28.642 -34.552 1.00 80.06 692 PHE A C 1
ATOM 5583 O O . PHE A 1 692 ? 46.705 -29.756 -34.190 1.00 80.06 692 PHE A O 1
ATOM 5590 N N . CYS A 1 693 ? 45.401 -27.954 -33.860 1.00 81.62 693 CYS A N 1
ATOM 5591 C CA . CYS A 1 693 ? 44.781 -28.450 -32.628 1.00 81.62 693 CYS A CA 1
ATOM 5592 C C . CYS A 1 693 ? 43.995 -29.751 -32.856 1.00 81.62 693 CYS A C 1
ATOM 5594 O O . CYS A 1 693 ? 44.165 -30.707 -32.097 1.00 81.62 693 CYS A O 1
ATOM 5596 N N . PHE A 1 694 ? 43.211 -29.839 -33.934 1.00 82.19 694 PHE A N 1
ATOM 5597 C CA . PHE A 1 694 ? 42.464 -31.047 -34.292 1.00 82.19 694 PHE A CA 1
ATOM 5598 C C . PHE A 1 694 ? 43.388 -32.234 -34.576 1.00 82.19 694 PHE A C 1
ATOM 5600 O O . PHE A 1 694 ? 43.131 -33.333 -34.093 1.00 82.19 694 PHE A O 1
ATOM 5607 N N . LYS A 1 695 ? 44.495 -32.033 -35.301 1.00 78.12 695 LYS A N 1
ATOM 5608 C CA . LYS A 1 695 ? 45.492 -33.095 -35.536 1.00 78.12 695 LYS A CA 1
ATOM 5609 C C . LYS A 1 695 ? 46.184 -33.546 -34.254 1.00 78.12 695 LYS A C 1
ATOM 5611 O O . LYS A 1 695 ? 46.487 -34.723 -34.104 1.00 78.12 695 LYS A O 1
ATOM 5616 N N . THR A 1 696 ? 46.477 -32.600 -33.367 1.00 80.12 696 THR A N 1
ATOM 5617 C CA . THR A 1 696 ? 47.335 -32.842 -32.201 1.00 80.12 696 THR A CA 1
ATOM 5618 C C . THR A 1 696 ? 46.564 -33.440 -31.025 1.00 80.12 696 THR A C 1
ATOM 5620 O O . THR A 1 696 ? 47.106 -34.267 -30.293 1.00 80.12 696 THR A O 1
ATOM 5623 N N . PHE A 1 697 ? 45.311 -33.024 -30.836 1.00 84.69 697 PHE A N 1
ATOM 5624 C CA . PHE A 1 697 ? 44.495 -33.395 -29.678 1.00 84.69 697 PHE A CA 1
ATOM 5625 C C . PHE A 1 697 ? 43.177 -34.086 -30.050 1.00 84.69 697 PHE A C 1
ATOM 5627 O O . PHE A 1 697 ? 42.508 -34.619 -29.169 1.00 84.69 697 PHE A O 1
ATOM 5634 N N . GLY A 1 698 ? 42.767 -34.072 -31.323 1.00 78.31 698 GLY A N 1
ATOM 5635 C CA . GLY A 1 698 ? 41.455 -34.560 -31.766 1.00 78.31 698 GLY A CA 1
ATOM 5636 C C . GLY A 1 698 ? 41.275 -36.077 -31.698 1.00 78.31 698 GLY A C 1
ATOM 5637 O O . GLY A 1 698 ? 40.151 -36.570 -31.801 1.00 78.31 698 GLY A O 1
ATOM 5638 N N . ASP A 1 699 ? 42.346 -36.841 -31.469 1.00 78.19 699 ASP A N 1
ATOM 5639 C CA . ASP A 1 699 ? 42.268 -38.258 -31.107 1.00 78.19 699 ASP A CA 1
ATOM 5640 C C . ASP A 1 699 ? 41.550 -38.450 -29.757 1.00 78.19 699 ASP A C 1
ATOM 5642 O O . ASP A 1 699 ? 40.747 -39.375 -29.619 1.00 78.19 699 ASP A O 1
ATOM 5646 N N . ARG A 1 700 ? 41.761 -37.517 -28.820 1.00 87.56 700 ARG A N 1
ATOM 5647 C CA . ARG A 1 700 ? 41.300 -37.549 -27.420 1.00 87.56 700 ARG A CA 1
ATOM 5648 C C . ARG A 1 700 ? 40.240 -36.500 -27.074 1.00 87.56 700 ARG A C 1
ATOM 5650 O O . ARG A 1 700 ? 39.446 -36.718 -26.164 1.00 87.56 700 ARG A O 1
ATOM 5657 N N . VAL A 1 701 ? 40.199 -35.385 -27.796 1.00 82.38 701 VAL A N 1
ATOM 5658 C CA . VAL A 1 701 ? 39.207 -34.315 -27.638 1.00 82.38 701 VAL A CA 1
ATOM 5659 C C . VAL A 1 701 ? 38.202 -34.402 -28.779 1.00 82.38 701 VAL A C 1
ATOM 5661 O O . VAL A 1 701 ? 38.542 -34.192 -29.944 1.00 82.38 701 VAL A O 1
ATOM 5664 N N . LYS A 1 702 ? 36.955 -34.736 -28.443 1.00 79.12 702 LYS A N 1
ATOM 5665 C CA . LYS A 1 702 ? 35.867 -34.897 -29.422 1.00 79.12 702 LYS A CA 1
ATOM 5666 C C . LYS A 1 702 ? 34.887 -33.726 -29.439 1.00 79.12 702 LYS A C 1
ATOM 5668 O O . LYS A 1 702 ? 34.206 -33.548 -30.438 1.00 79.12 702 LYS A O 1
ATOM 5673 N N . ASN A 1 703 ? 34.868 -32.908 -28.385 1.00 81.56 703 ASN A N 1
ATOM 5674 C CA . ASN A 1 703 ? 33.973 -31.762 -28.260 1.00 81.56 703 ASN A CA 1
ATOM 5675 C C . ASN A 1 703 ? 34.779 -30.462 -28.348 1.00 81.56 703 ASN A C 1
ATOM 5677 O O . ASN A 1 703 ? 35.603 -30.179 -27.473 1.00 81.56 703 ASN A O 1
ATOM 5681 N N . TRP A 1 704 ? 34.539 -29.688 -29.406 1.00 78.56 704 TRP A N 1
ATOM 5682 C CA . TRP A 1 704 ? 35.278 -28.467 -29.718 1.00 78.56 704 TRP A CA 1
ATOM 5683 C C . TRP A 1 704 ? 34.343 -27.261 -29.773 1.00 78.56 704 TRP A C 1
ATOM 5685 O O . TRP A 1 704 ? 33.285 -27.315 -30.393 1.00 78.56 704 TRP A O 1
ATOM 5695 N N . MET A 1 705 ? 34.767 -26.162 -29.158 1.00 83.00 705 MET A N 1
ATOM 5696 C CA . MET A 1 705 ? 34.166 -24.836 -29.277 1.00 83.00 705 MET A CA 1
ATOM 5697 C C . MET A 1 705 ? 35.197 -23.918 -29.936 1.00 83.00 705 MET A C 1
ATOM 5699 O O . MET A 1 705 ? 36.368 -23.934 -29.565 1.00 83.00 705 MET A O 1
ATOM 5703 N N . THR A 1 706 ? 34.809 -23.158 -30.959 1.00 82.56 706 THR A N 1
ATOM 5704 C CA . THR A 1 706 ? 35.777 -22.321 -31.688 1.00 82.56 706 THR A CA 1
ATOM 5705 C C . THR A 1 706 ? 36.057 -21.002 -30.972 1.00 82.56 706 THR A C 1
ATOM 5707 O O . THR A 1 706 ? 37.213 -20.620 -30.865 1.00 82.56 706 THR A O 1
ATOM 5710 N N . PHE A 1 707 ? 35.015 -20.314 -30.497 1.00 81.44 707 PHE A N 1
ATOM 5711 C CA . PHE A 1 707 ? 35.107 -19.000 -29.858 1.00 81.44 707 PHE A CA 1
ATOM 5712 C C . PHE A 1 707 ? 34.253 -18.968 -28.593 1.00 81.44 707 PHE A C 1
ATOM 5714 O O . PHE A 1 707 ? 33.092 -19.376 -28.648 1.00 81.44 707 PHE A O 1
ATOM 5721 N N . ASN A 1 708 ? 34.786 -18.426 -27.493 1.00 80.75 708 ASN A N 1
ATOM 5722 C CA . ASN A 1 708 ? 33.955 -17.937 -26.390 1.00 80.75 708 ASN A CA 1
ATOM 5723 C C . ASN A 1 708 ? 33.380 -16.553 -26.724 1.00 80.75 708 ASN A C 1
ATOM 5725 O O . ASN A 1 708 ? 34.089 -15.737 -27.307 1.00 80.75 708 ASN A O 1
ATOM 5729 N N . GLU A 1 709 ? 32.108 -16.314 -26.389 1.00 80.06 709 GLU A N 1
ATOM 5730 C CA . GLU A 1 709 ? 31.355 -15.047 -26.532 1.00 80.06 709 GLU A CA 1
ATOM 5731 C C . GLU A 1 709 ? 31.869 -14.061 -27.615 1.00 80.06 709 GLU A C 1
ATOM 5733 O O . GLU A 1 709 ? 32.266 -12.931 -27.314 1.00 80.06 709 GLU A O 1
ATOM 5738 N N . PRO A 1 710 ? 31.825 -14.411 -28.916 1.00 76.62 710 PRO A N 1
ATOM 5739 C CA . PRO A 1 710 ? 32.398 -13.574 -29.980 1.00 76.62 710 PRO A CA 1
ATOM 5740 C C . PRO A 1 710 ? 31.780 -12.165 -30.056 1.00 76.62 710 PRO A C 1
ATOM 5742 O O . PRO A 1 710 ? 32.433 -11.216 -30.492 1.00 76.62 710 PRO A O 1
ATOM 5745 N N . ARG A 1 711 ? 30.538 -11.994 -29.575 1.00 77.31 711 ARG A N 1
ATOM 5746 C CA . ARG A 1 711 ? 29.898 -10.678 -29.418 1.00 77.31 711 ARG A CA 1
ATOM 5747 C C . ARG A 1 711 ? 30.652 -9.787 -28.430 1.00 77.31 711 ARG A C 1
ATOM 5749 O O . ARG A 1 711 ? 30.779 -8.595 -28.690 1.00 77.31 711 ARG A O 1
ATOM 5756 N N . VAL A 1 712 ? 31.113 -10.336 -27.308 1.00 77.06 712 VAL A N 1
ATOM 5757 C CA . VAL A 1 712 ? 31.831 -9.584 -26.268 1.00 77.06 712 VAL A CA 1
ATOM 5758 C C . VAL A 1 712 ? 33.165 -9.090 -26.818 1.00 77.06 712 VAL A C 1
ATOM 5760 O O . VAL A 1 712 ? 33.484 -7.917 -26.651 1.00 77.06 712 VAL A O 1
ATOM 5763 N N . VAL A 1 713 ? 33.880 -9.931 -27.569 1.00 81.19 713 VAL A N 1
ATOM 5764 C CA . VAL A 1 713 ? 35.130 -9.561 -28.258 1.00 81.19 713 VAL A CA 1
ATOM 5765 C C . VAL A 1 713 ? 34.908 -8.398 -29.224 1.00 81.19 713 VAL A C 1
ATOM 5767 O O . VAL A 1 713 ? 35.620 -7.398 -29.169 1.00 81.19 713 VAL A O 1
ATOM 5770 N N . ALA A 1 714 ? 33.889 -8.495 -30.079 1.00 76.81 714 ALA A N 1
ATOM 5771 C CA . ALA A 1 714 ? 33.581 -7.458 -31.058 1.00 76.81 714 ALA A CA 1
ATOM 5772 C C . ALA A 1 714 ? 33.105 -6.147 -30.404 1.00 76.81 714 ALA A C 1
ATOM 5774 O O . ALA A 1 714 ? 33.613 -5.074 -30.723 1.00 76.81 714 ALA A O 1
ATOM 5775 N N . ALA A 1 715 ? 32.152 -6.220 -29.472 1.00 73.56 715 ALA A N 1
ATOM 5776 C CA . ALA A 1 715 ? 31.559 -5.041 -28.847 1.00 73.56 715 ALA A CA 1
ATOM 5777 C C . ALA A 1 715 ? 32.505 -4.399 -27.821 1.00 73.56 715 ALA A C 1
ATOM 5779 O O . ALA A 1 715 ? 32.827 -3.218 -27.905 1.00 73.56 715 ALA A O 1
ATOM 5780 N N . LEU A 1 716 ? 33.008 -5.156 -26.848 1.00 80.62 716 LEU A N 1
ATOM 5781 C CA . LEU A 1 716 ? 33.857 -4.566 -25.814 1.00 80.62 716 LEU A CA 1
ATOM 5782 C C . LEU A 1 716 ? 35.268 -4.255 -26.324 1.00 80.62 716 LEU A C 1
ATOM 5784 O O . LEU A 1 716 ? 35.882 -3.321 -25.817 1.00 80.62 716 LEU A O 1
ATOM 5788 N N . GLY A 1 717 ? 35.772 -4.981 -27.325 1.00 81.62 717 GLY A N 1
ATOM 5789 C CA . GLY A 1 717 ? 37.100 -4.748 -27.901 1.00 81.62 717 GLY A CA 1
ATOM 5790 C C . GLY A 1 717 ? 37.172 -3.600 -28.914 1.00 81.62 717 GLY A C 1
ATOM 5791 O O . GLY A 1 717 ? 38.189 -2.903 -28.943 1.00 81.62 717 GLY A O 1
ATOM 5792 N N . TYR A 1 718 ? 36.116 -3.398 -29.719 1.00 83.19 718 TYR A N 1
ATOM 5793 C CA . TYR A 1 718 ? 36.130 -2.487 -30.879 1.00 83.19 718 TYR A CA 1
ATOM 5794 C C . TYR A 1 718 ? 35.004 -1.426 -30.898 1.00 83.19 718 TYR A C 1
ATOM 5796 O O . TYR A 1 718 ? 35.057 -0.514 -31.726 1.00 83.19 718 TYR A O 1
ATOM 5804 N N . ASP A 1 719 ? 33.977 -1.525 -30.036 1.00 78.44 719 ASP A N 1
ATOM 5805 C CA . ASP A 1 719 ? 32.899 -0.517 -29.920 1.00 78.44 719 ASP A CA 1
ATOM 5806 C C . ASP A 1 719 ? 33.161 0.415 -28.735 1.00 78.44 719 ASP A C 1
ATOM 5808 O O . ASP A 1 719 ? 33.311 1.624 -28.907 1.00 78.44 719 ASP A O 1
ATOM 5812 N N . THR A 1 720 ? 33.287 -0.154 -27.532 1.00 77.69 720 THR A N 1
ATOM 5813 C CA . THR A 1 720 ? 33.500 0.611 -26.289 1.00 77.69 720 THR A CA 1
ATOM 5814 C C . THR A 1 720 ? 34.969 0.715 -25.882 1.00 77.69 720 THR A C 1
ATOM 5816 O O . THR A 1 720 ? 35.314 1.540 -25.036 1.00 77.69 720 THR A O 1
ATOM 5819 N N . GLY A 1 721 ? 35.838 -0.132 -26.447 1.00 77.75 721 GLY A N 1
ATOM 5820 C CA . GLY A 1 721 ? 37.248 -0.250 -26.059 1.00 77.75 721 GLY A CA 1
ATOM 5821 C C . GLY A 1 721 ? 37.449 -0.638 -24.589 1.00 77.75 721 GLY A C 1
ATOM 5822 O O . GLY A 1 721 ? 38.496 -0.367 -23.993 1.00 77.75 721 GLY A O 1
ATOM 5823 N N . PHE A 1 722 ? 36.426 -1.235 -23.974 1.00 79.25 722 PHE A N 1
ATOM 5824 C CA . PHE A 1 722 ? 36.468 -1.704 -22.598 1.00 79.25 722 PHE A CA 1
ATOM 5825 C C . PHE A 1 722 ? 37.399 -2.916 -22.441 1.00 79.25 722 PHE A C 1
ATOM 5827 O O . PHE A 1 722 ? 38.084 -3.019 -21.428 1.00 79.25 722 PHE A O 1
ATOM 5834 N N . PHE A 1 723 ? 37.473 -3.803 -23.436 1.00 81.75 723 PHE A N 1
ATOM 5835 C CA . PHE A 1 723 ? 38.367 -4.971 -23.475 1.00 81.75 723 PHE A CA 1
ATOM 5836 C C . PHE A 1 723 ? 39.474 -4.798 -24.520 1.00 81.75 723 PHE A C 1
ATOM 5838 O O . PHE A 1 723 ? 39.405 -3.902 -25.358 1.00 81.75 723 PHE A O 1
ATOM 5845 N N . ALA A 1 724 ? 40.499 -5.655 -24.473 1.00 81.75 724 ALA A N 1
ATOM 5846 C CA . ALA A 1 724 ? 41.548 -5.678 -25.490 1.00 81.75 724 ALA A CA 1
ATOM 5847 C C . ALA A 1 724 ? 40.942 -5.917 -26.897 1.00 81.75 724 ALA A C 1
ATOM 5849 O O . ALA A 1 724 ? 40.013 -6.719 -27.019 1.00 81.75 724 ALA A O 1
ATOM 5850 N N . PRO A 1 725 ? 41.433 -5.249 -27.960 1.00 85.88 725 PRO A N 1
ATOM 5851 C CA . PRO A 1 725 ? 42.605 -4.364 -27.997 1.00 85.88 725 PRO A CA 1
ATOM 5852 C C . PRO A 1 725 ? 42.342 -2.911 -27.552 1.00 85.88 725 PRO A C 1
ATOM 5854 O O . PRO A 1 725 ? 43.263 -2.097 -27.571 1.00 85.88 725 PRO A O 1
ATOM 5857 N N . GLY A 1 726 ? 41.123 -2.564 -27.131 1.00 84.25 726 GLY A N 1
ATOM 5858 C CA . GLY A 1 726 ? 40.807 -1.236 -26.598 1.00 84.25 726 GLY A CA 1
ATOM 5859 C C . GLY A 1 726 ? 40.555 -0.183 -27.668 1.00 84.25 726 GLY A C 1
ATOM 5860 O O . GLY A 1 726 ? 40.930 0.979 -27.493 1.00 84.25 726 GLY A O 1
ATOM 5861 N N . ARG A 1 727 ? 39.964 -0.584 -28.796 1.00 86.94 727 ARG A N 1
ATOM 5862 C CA . ARG A 1 727 ? 39.659 0.311 -29.912 1.00 86.94 727 ARG A CA 1
ATOM 5863 C C . ARG A 1 727 ? 38.239 0.840 -29.776 1.00 86.94 727 ARG A C 1
ATOM 5865 O O . ARG A 1 727 ? 37.305 0.081 -29.545 1.00 86.94 727 ARG A O 1
ATOM 5872 N N . CYS A 1 728 ? 38.078 2.149 -29.905 1.00 82.81 728 CYS A N 1
ATOM 5873 C CA . CYS A 1 728 ? 36.770 2.793 -29.940 1.00 82.81 728 CYS A CA 1
ATOM 5874 C C . CYS A 1 728 ? 36.872 4.196 -30.534 1.00 82.81 728 CYS A C 1
ATOM 5876 O O . CYS A 1 728 ? 37.942 4.810 -30.563 1.00 82.81 728 CYS A O 1
ATOM 5878 N N . SER A 1 729 ? 35.747 4.736 -30.993 1.00 80.38 729 SER A N 1
ATOM 5879 C CA . SER A 1 729 ? 35.648 6.159 -31.301 1.00 80.38 729 SER A CA 1
ATOM 5880 C C . SER A 1 729 ? 35.685 6.985 -30.013 1.00 80.38 729 SER A C 1
ATOM 5882 O O . SER A 1 729 ? 35.094 6.601 -29.005 1.00 80.38 729 SER A O 1
ATOM 5884 N N . LYS A 1 730 ? 36.304 8.174 -30.061 1.00 71.31 730 LYS A N 1
ATOM 5885 C CA . LYS A 1 730 ? 36.455 9.085 -28.902 1.00 71.31 730 LYS A CA 1
ATOM 5886 C C . LYS A 1 730 ? 35.147 9.400 -28.158 1.00 71.31 730 LYS A C 1
ATOM 5888 O O . LYS A 1 730 ? 35.186 9.771 -26.994 1.00 71.31 730 LYS A O 1
ATOM 5893 N N . ALA A 1 731 ? 34.000 9.280 -28.827 1.00 60.78 731 ALA A N 1
ATOM 5894 C CA . ALA A 1 731 ? 32.684 9.523 -28.240 1.00 60.78 731 ALA A CA 1
ATOM 5895 C C . ALA A 1 731 ? 32.241 8.451 -27.221 1.00 60.78 731 ALA A C 1
ATOM 5897 O O . ALA A 1 731 ? 31.368 8.733 -26.405 1.00 60.78 731 ALA A O 1
ATOM 5898 N N . TYR A 1 732 ? 32.821 7.245 -27.259 1.00 57.53 732 TYR A N 1
ATOM 5899 C CA . TYR A 1 732 ? 32.357 6.086 -26.481 1.00 57.53 732 TYR A CA 1
ATOM 5900 C C . TYR A 1 732 ? 33.362 5.592 -25.429 1.00 57.53 732 TYR A C 1
ATOM 5902 O O . TYR A 1 732 ? 33.014 4.749 -24.604 1.00 57.53 732 TYR A O 1
ATOM 5910 N N . GLY A 1 733 ? 34.582 6.139 -25.404 1.00 59.84 733 GLY A N 1
ATOM 5911 C CA . GLY A 1 733 ? 35.611 5.782 -24.429 1.00 59.84 733 GLY A CA 1
ATOM 5912 C C . GLY A 1 733 ? 36.903 6.583 -24.599 1.00 59.84 733 GLY A C 1
ATOM 5913 O O . GLY A 1 733 ? 37.060 7.359 -25.540 1.00 59.84 733 GLY A O 1
ATOM 5914 N N . ASN A 1 734 ? 37.857 6.377 -23.687 1.00 62.28 734 ASN A N 1
ATOM 5915 C CA . ASN A 1 734 ? 39.150 7.075 -23.669 1.00 62.28 734 ASN A CA 1
ATOM 5916 C C . ASN A 1 734 ? 40.185 6.407 -24.609 1.00 62.28 734 ASN A C 1
ATOM 5918 O O . ASN A 1 734 ? 41.349 6.236 -24.247 1.00 62.28 734 ASN A O 1
ATOM 5922 N N . CYS A 1 735 ? 39.743 5.953 -25.789 1.00 70.62 735 CYS A N 1
ATOM 5923 C CA . CYS A 1 735 ? 40.570 5.210 -26.743 1.00 70.62 735 CYS A CA 1
ATOM 5924 C C . CYS A 1 735 ? 41.402 6.144 -27.627 1.00 70.62 735 CYS A C 1
ATOM 5926 O O . CYS A 1 735 ? 40.976 7.242 -27.997 1.00 70.62 735 CYS A O 1
ATOM 5928 N N . THR A 1 736 ? 42.593 5.686 -28.013 1.00 63.41 736 THR A N 1
ATOM 5929 C CA . THR A 1 736 ? 43.533 6.445 -28.852 1.00 63.41 736 THR A CA 1
ATOM 5930 C C . THR A 1 736 ? 43.278 6.270 -30.353 1.00 63.41 736 THR A C 1
ATOM 5932 O O . THR A 1 736 ? 43.655 7.143 -31.134 1.00 63.41 736 THR A O 1
ATOM 5935 N N . ALA A 1 737 ? 42.608 5.185 -30.760 1.00 76.44 737 ALA A N 1
ATOM 5936 C CA . ALA A 1 737 ? 42.223 4.886 -32.139 1.00 76.44 737 ALA A CA 1
ATOM 5937 C C . ALA A 1 737 ? 41.013 3.927 -32.189 1.00 76.44 737 ALA A C 1
ATOM 5939 O O . ALA A 1 737 ? 40.771 3.184 -31.237 1.00 76.44 737 ALA A O 1
ATOM 5940 N N . GLY A 1 738 ? 40.283 3.920 -33.310 1.00 81.81 738 GLY A N 1
ATOM 5941 C CA . GLY A 1 738 ? 39.173 2.996 -33.571 1.00 81.81 738 GLY A CA 1
ATOM 5942 C C . GLY A 1 738 ? 37.933 3.663 -34.173 1.00 81.81 738 GLY A C 1
ATOM 5943 O O . GLY A 1 738 ? 37.730 4.876 -34.060 1.00 81.81 738 GLY A O 1
ATOM 5944 N N . ASN A 1 739 ? 37.084 2.859 -34.812 1.00 82.94 739 ASN A N 1
ATOM 5945 C CA . ASN A 1 739 ? 35.817 3.299 -35.397 1.00 82.94 739 ASN A CA 1
ATOM 5946 C C . ASN A 1 739 ? 34.656 2.410 -34.929 1.00 82.94 739 ASN A C 1
ATOM 5948 O O . ASN A 1 739 ? 34.365 1.383 -35.546 1.00 82.94 739 ASN A O 1
ATOM 5952 N N . SER A 1 740 ? 33.960 2.857 -33.881 1.00 78.00 740 SER A N 1
ATOM 5953 C CA . SER A 1 740 ? 32.824 2.164 -33.256 1.00 78.00 740 SER A CA 1
ATOM 5954 C C . SER A 1 740 ? 31.662 1.905 -34.224 1.00 78.00 740 SER A C 1
ATOM 5956 O O . SER A 1 740 ? 30.874 0.988 -34.018 1.00 78.00 740 SER A O 1
ATOM 5958 N N . ALA A 1 741 ? 31.553 2.666 -35.319 1.00 71.88 741 ALA A N 1
ATOM 5959 C CA . ALA A 1 741 ? 30.493 2.463 -36.305 1.00 71.88 741 ALA A CA 1
ATOM 5960 C C . ALA A 1 741 ? 30.746 1.262 -37.235 1.00 71.88 741 ALA A C 1
ATOM 5962 O O . ALA A 1 741 ? 29.798 0.754 -37.833 1.00 71.88 741 ALA A O 1
ATOM 5963 N N . THR A 1 742 ? 31.999 0.816 -37.393 1.00 75.62 742 THR A N 1
ATOM 5964 C CA . THR A 1 742 ? 32.368 -0.179 -38.418 1.00 75.62 742 THR A CA 1
ATOM 5965 C C . THR A 1 742 ? 33.232 -1.321 -37.898 1.00 75.62 742 THR A C 1
ATOM 5967 O O . THR A 1 742 ? 32.985 -2.473 -38.249 1.00 75.62 742 THR A O 1
ATOM 5970 N N . GLU A 1 743 ? 34.233 -1.036 -37.064 1.00 85.00 743 GLU A N 1
ATOM 5971 C CA . GLU A 1 743 ? 35.203 -2.027 -36.578 1.00 85.00 743 GLU A CA 1
ATOM 5972 C C . GLU A 1 743 ? 34.567 -3.191 -35.788 1.00 85.00 743 GLU A C 1
ATOM 5974 O O . GLU A 1 743 ? 34.951 -4.329 -36.065 1.00 85.00 743 GLU A O 1
ATOM 5979 N N . PRO A 1 744 ? 33.548 -2.993 -34.918 1.00 76.75 744 PRO A N 1
ATOM 5980 C CA . PRO A 1 744 ? 32.865 -4.105 -34.243 1.00 76.75 744 PRO A CA 1
ATOM 5981 C C . PRO A 1 744 ? 32.235 -5.096 -35.220 1.00 76.75 744 PRO A C 1
ATOM 5983 O O . PRO A 1 744 ? 32.303 -6.308 -35.030 1.00 76.75 744 PRO A O 1
ATOM 5986 N N . TYR A 1 745 ? 31.638 -4.587 -36.298 1.00 73.44 745 TYR A N 1
ATOM 5987 C CA . TYR A 1 745 ? 30.961 -5.411 -37.295 1.00 73.44 745 TYR A CA 1
ATOM 5988 C C . TYR A 1 745 ? 31.951 -6.149 -38.197 1.00 73.44 745 TYR A C 1
ATOM 5990 O O . TYR A 1 745 ? 31.685 -7.288 -38.572 1.00 73.44 745 TYR A O 1
ATOM 5998 N N . ILE A 1 746 ? 33.096 -5.535 -38.514 1.00 79.12 746 ILE A N 1
ATOM 5999 C CA . ILE A 1 746 ? 34.186 -6.186 -39.258 1.00 79.12 746 ILE A CA 1
ATOM 6000 C C . ILE A 1 746 ? 34.797 -7.309 -38.410 1.00 79.12 746 ILE A C 1
ATOM 6002 O O . ILE A 1 746 ? 34.898 -8.440 -38.882 1.00 79.12 746 ILE A O 1
ATOM 6006 N N . ALA A 1 747 ? 35.116 -7.032 -37.141 1.00 79.94 747 ALA A N 1
ATOM 6007 C CA . ALA A 1 747 ? 35.638 -8.034 -36.215 1.00 79.94 747 ALA A CA 1
ATOM 6008 C C . ALA A 1 747 ? 34.653 -9.202 -36.027 1.00 79.94 747 ALA A C 1
ATOM 6010 O O . ALA A 1 747 ? 35.041 -10.365 -36.135 1.00 79.94 747 ALA A O 1
ATOM 6011 N N . ALA A 1 748 ? 33.362 -8.911 -35.826 1.00 72.62 748 ALA A N 1
ATOM 6012 C CA . ALA A 1 748 ? 32.320 -9.934 -35.741 1.00 72.62 748 ALA A CA 1
ATOM 6013 C C . ALA A 1 748 ? 32.206 -10.763 -37.033 1.00 72.62 748 ALA A C 1
ATOM 6015 O O . ALA A 1 748 ? 32.051 -11.982 -36.971 1.00 72.62 748 ALA A O 1
ATOM 6016 N N . HIS A 1 749 ? 32.318 -10.126 -38.202 1.00 75.19 749 HIS A N 1
ATOM 6017 C CA . HIS A 1 749 ? 32.265 -10.809 -39.492 1.00 75.19 749 HIS A CA 1
ATOM 6018 C C . HIS A 1 749 ? 33.438 -11.782 -39.675 1.00 75.19 749 HIS A C 1
ATOM 6020 O O . HIS A 1 749 ? 33.215 -12.951 -39.992 1.00 75.19 749 HIS A O 1
ATOM 6026 N N . HIS A 1 750 ? 34.671 -11.358 -39.386 1.00 85.19 750 HIS A N 1
ATOM 6027 C CA . HIS A 1 750 ? 35.838 -12.242 -39.464 1.00 85.19 750 HIS A CA 1
ATOM 6028 C C . HIS A 1 750 ? 35.811 -13.359 -38.416 1.00 85.19 750 HIS A C 1
ATOM 6030 O O . HIS A 1 750 ? 36.236 -14.471 -38.726 1.00 85.19 750 HIS A O 1
ATOM 6036 N N . LEU A 1 751 ? 35.266 -13.131 -37.215 1.00 80.19 751 LEU A N 1
ATOM 6037 C CA . LEU A 1 751 ? 35.042 -14.200 -36.229 1.00 80.19 751 LEU A CA 1
ATOM 6038 C C . LEU A 1 751 ? 34.069 -15.267 -36.762 1.00 80.19 751 LEU A C 1
ATOM 6040 O O . LEU A 1 751 ? 34.346 -16.463 -36.655 1.00 80.19 751 LEU A O 1
ATOM 6044 N N . ILE A 1 752 ? 32.968 -14.859 -37.406 1.00 74.31 752 ILE A N 1
ATOM 6045 C CA . ILE A 1 752 ? 32.006 -15.792 -38.022 1.00 74.31 752 ILE A CA 1
ATOM 6046 C C . ILE A 1 752 ? 32.662 -16.595 -39.157 1.00 74.31 752 ILE A C 1
ATOM 6048 O O . ILE A 1 752 ? 32.513 -17.818 -39.214 1.00 74.31 752 ILE A O 1
ATOM 6052 N N . LEU A 1 753 ? 33.428 -15.939 -40.035 1.00 74.25 753 LEU A N 1
ATOM 6053 C CA . LEU A 1 753 ? 34.143 -16.617 -41.123 1.00 74.25 753 LEU A CA 1
ATOM 6054 C C . LEU A 1 753 ? 35.225 -17.570 -40.599 1.00 74.25 753 LEU A C 1
ATOM 6056 O O . LEU A 1 753 ? 35.353 -18.687 -41.098 1.00 74.25 753 LEU A O 1
ATOM 6060 N N . SER A 1 754 ? 35.958 -17.169 -39.557 1.00 83.88 754 SER A N 1
ATOM 6061 C CA . SER A 1 754 ? 36.974 -17.998 -38.894 1.00 83.88 754 SER A CA 1
ATOM 6062 C C . SER A 1 754 ? 36.366 -19.266 -38.288 1.00 83.88 754 SER A C 1
ATOM 6064 O O . SER A 1 754 ? 36.946 -20.347 -38.399 1.00 83.88 754 SER A O 1
ATOM 6066 N N . HIS A 1 755 ? 35.169 -19.160 -37.697 1.00 82.00 755 HIS A N 1
ATOM 6067 C CA . HIS A 1 755 ? 34.430 -20.298 -37.144 1.00 82.00 755 HIS A CA 1
ATOM 6068 C C . HIS A 1 755 ? 34.073 -21.283 -38.255 1.00 82.00 755 HIS A C 1
ATOM 6070 O O . HIS A 1 755 ? 34.400 -22.469 -38.176 1.00 82.00 755 HIS A O 1
ATOM 6076 N N . ALA A 1 756 ? 33.459 -20.773 -39.322 1.00 72.69 756 ALA A N 1
ATOM 6077 C CA . ALA A 1 756 ? 33.028 -21.583 -40.448 1.00 72.69 756 ALA A CA 1
ATOM 6078 C C . ALA A 1 756 ? 34.214 -22.263 -41.160 1.00 72.69 756 ALA A C 1
ATOM 6080 O O . ALA A 1 756 ? 34.141 -23.452 -41.471 1.00 72.69 756 ALA A O 1
ATOM 6081 N N . ALA A 1 757 ? 35.339 -21.560 -41.331 1.00 76.38 757 ALA A N 1
ATOM 6082 C CA . ALA A 1 757 ? 36.565 -22.114 -41.906 1.00 76.38 757 ALA A CA 1
ATOM 6083 C C . ALA A 1 757 ? 37.173 -23.234 -41.038 1.00 76.38 757 ALA A C 1
ATOM 6085 O O . ALA A 1 757 ? 37.579 -24.275 -41.563 1.00 76.38 757 ALA A O 1
ATOM 6086 N N . ALA A 1 758 ? 37.202 -23.067 -39.711 1.00 76.69 758 ALA A N 1
ATOM 6087 C CA . ALA A 1 758 ? 37.671 -24.103 -38.789 1.00 76.69 758 ALA A CA 1
ATOM 6088 C C . ALA A 1 758 ? 36.774 -25.356 -38.830 1.00 76.69 758 ALA A C 1
ATOM 6090 O O . ALA A 1 758 ? 37.275 -26.478 -38.947 1.00 76.69 758 ALA A O 1
ATOM 6091 N N . VAL A 1 759 ? 35.450 -25.174 -38.813 1.00 73.31 759 VAL A N 1
ATOM 6092 C CA . VAL A 1 759 ? 34.474 -26.275 -38.896 1.00 73.31 759 VAL A CA 1
ATOM 6093 C C . VAL A 1 759 ? 34.558 -26.995 -40.239 1.00 73.31 759 VAL A C 1
ATOM 6095 O O . VAL A 1 759 ? 34.518 -28.226 -40.287 1.00 73.31 759 VAL A O 1
ATOM 6098 N N . GLN A 1 760 ? 34.726 -26.258 -41.337 1.00 72.38 760 GLN A N 1
ATOM 6099 C CA . GLN A 1 760 ? 34.900 -26.846 -42.661 1.00 72.38 760 GLN A CA 1
ATOM 6100 C C . GLN A 1 760 ? 36.131 -27.758 -42.706 1.00 72.38 760 GLN A C 1
ATOM 6102 O O . GLN A 1 760 ? 36.029 -28.870 -43.221 1.00 72.38 760 GLN A O 1
ATOM 6107 N N . ARG A 1 761 ? 37.262 -27.345 -42.118 1.00 74.12 761 ARG A N 1
ATOM 6108 C CA . ARG A 1 761 ? 38.469 -28.186 -42.030 1.00 74.12 761 ARG A CA 1
ATOM 6109 C C . ARG A 1 761 ? 38.274 -29.422 -41.160 1.00 74.12 761 ARG A C 1
ATOM 6111 O O . ARG A 1 761 ? 38.767 -30.490 -41.518 1.00 74.12 761 ARG A O 1
ATOM 6118 N N . TYR A 1 762 ? 37.538 -29.293 -40.057 1.00 68.12 762 TYR A N 1
ATOM 6119 C CA . TYR A 1 762 ? 37.171 -30.431 -39.216 1.00 68.12 762 TYR A CA 1
ATOM 6120 C C . TYR A 1 762 ? 36.318 -31.444 -39.999 1.00 68.12 762 TYR A C 1
ATOM 6122 O O . TYR A 1 762 ? 36.655 -32.624 -40.074 1.00 68.12 762 TYR A O 1
ATOM 6130 N N . ARG A 1 763 ? 35.264 -30.979 -40.679 1.00 66.56 763 ARG A N 1
ATOM 6131 C CA . ARG A 1 763 ? 34.332 -31.838 -41.428 1.00 66.56 763 ARG A CA 1
ATOM 6132 C C . ARG A 1 763 ? 34.949 -32.439 -42.694 1.00 66.56 763 ARG A C 1
ATOM 6134 O O . ARG A 1 763 ? 34.922 -33.652 -42.854 1.00 66.56 763 ARG A O 1
ATOM 6141 N N . GLN A 1 764 ? 35.606 -31.645 -43.546 1.00 61.84 764 GLN A N 1
ATOM 6142 C CA . GLN A 1 764 ? 36.251 -32.125 -44.786 1.00 61.84 764 GLN A CA 1
ATOM 6143 C C . GLN A 1 764 ? 37.258 -33.259 -44.564 1.00 61.84 764 GLN A C 1
ATOM 6145 O O . GLN A 1 764 ? 37.518 -34.039 -45.478 1.00 61.84 764 GLN A O 1
ATOM 6150 N N . LYS A 1 765 ? 37.835 -33.341 -43.364 1.00 54.69 765 LYS A N 1
ATOM 6151 C CA . LYS A 1 765 ? 38.881 -34.300 -43.025 1.00 54.69 765 LYS A CA 1
ATOM 6152 C C . LYS A 1 765 ? 38.405 -35.436 -42.119 1.00 54.69 765 LYS A C 1
ATOM 6154 O O . LYS A 1 765 ? 39.054 -36.478 -42.105 1.00 54.69 765 LYS A O 1
ATOM 6159 N N . TYR A 1 766 ? 37.293 -35.255 -41.396 1.00 50.72 766 TYR A N 1
ATOM 6160 C CA . TYR A 1 766 ? 36.861 -36.194 -40.359 1.00 50.72 766 TYR A CA 1
ATOM 6161 C C . TYR A 1 766 ? 35.348 -36.546 -40.334 1.00 50.72 766 TYR A C 1
ATOM 6163 O O . TYR A 1 766 ? 35.026 -37.439 -39.557 1.00 50.72 766 TYR A O 1
ATOM 6171 N N . GLN A 1 767 ? 34.432 -35.962 -41.152 1.00 37.81 767 GLN A N 1
ATOM 6172 C CA . GLN A 1 767 ? 33.011 -36.419 -41.315 1.00 37.81 767 GLN A CA 1
ATOM 6173 C C . GLN A 1 767 ? 32.176 -35.734 -42.462 1.00 37.81 767 GLN A C 1
ATOM 6175 O O . GLN A 1 767 ? 32.320 -34.545 -42.728 1.00 37.81 767 GLN A O 1
ATOM 6180 N N . TYR A 1 768 ? 31.248 -36.478 -43.109 1.00 27.89 768 TYR A N 1
ATOM 6181 C CA . TYR A 1 768 ? 30.409 -36.139 -44.309 1.00 27.89 768 TYR A CA 1
ATOM 6182 C C . TYR A 1 768 ? 28.920 -35.734 -43.983 1.00 27.89 768 TYR A C 1
ATOM 6184 O O . TYR A 1 768 ? 28.539 -35.846 -42.824 1.00 27.89 768 TYR A O 1
ATOM 6192 N N . PRO A 1 769 ? 28.057 -35.237 -44.926 1.00 38.78 769 PRO A N 1
ATOM 6193 C CA . PRO A 1 769 ? 27.308 -33.961 -44.797 1.00 38.78 769 PRO A CA 1
ATOM 6194 C C . PRO A 1 769 ? 25.751 -34.031 -44.857 1.00 38.78 769 PRO A C 1
ATOM 6196 O O . PRO A 1 769 ? 25.215 -35.001 -45.381 1.00 38.78 769 PRO A O 1
ATOM 6199 N N . LYS A 1 770 ? 25.028 -32.940 -44.501 1.00 30.83 770 LYS A N 1
ATOM 6200 C CA . LYS A 1 770 ? 24.176 -32.110 -45.414 1.00 30.83 770 LYS A CA 1
ATOM 6201 C C . LYS A 1 770 ? 23.242 -31.083 -44.723 1.00 30.83 770 LYS A C 1
ATOM 6203 O O . LYS A 1 770 ? 22.470 -31.407 -43.835 1.00 30.83 770 LYS A O 1
ATOM 6208 N N . THR A 1 771 ? 23.255 -29.891 -45.337 1.00 29.11 771 THR A N 1
ATOM 6209 C CA . THR A 1 771 ? 22.175 -28.905 -45.581 1.00 29.11 771 THR A CA 1
ATOM 6210 C C . THR A 1 771 ? 21.506 -28.152 -44.433 1.00 29.11 771 THR A C 1
ATOM 6212 O O . THR A 1 771 ? 20.745 -28.722 -43.669 1.00 29.11 771 THR A O 1
ATOM 6215 N N . MET A 1 772 ? 21.601 -26.817 -44.498 1.00 26.14 772 MET A N 1
ATOM 6216 C CA . MET A 1 772 ? 20.439 -25.915 -44.458 1.00 26.14 772 MET A CA 1
ATOM 6217 C C . MET A 1 772 ? 20.808 -24.570 -45.111 1.00 26.14 772 MET A C 1
ATOM 6219 O O . MET A 1 772 ? 21.973 -24.197 -45.085 1.00 26.14 772 MET A O 1
ATOM 6223 N N . GLN A 1 773 ? 19.836 -23.839 -45.684 1.00 29.06 773 GLN A N 1
ATOM 6224 C CA . GLN A 1 773 ? 19.999 -22.640 -46.544 1.00 29.06 773 GLN A CA 1
ATOM 6225 C C . GLN A 1 773 ? 19.159 -21.421 -46.066 1.00 29.06 773 GLN A C 1
ATOM 6227 O O . GLN A 1 773 ? 18.006 -21.641 -45.713 1.00 29.06 773 GLN A O 1
ATOM 6232 N N . GLU A 1 774 ? 19.745 -20.205 -45.975 1.00 33.50 774 GLU A N 1
ATOM 6233 C CA . GLU A 1 774 ? 19.101 -18.849 -45.880 1.00 33.50 774 GLU A CA 1
ATOM 6234 C C . GLU A 1 774 ? 18.549 -18.369 -44.495 1.00 33.50 774 GLU A C 1
ATOM 6236 O O . GLU A 1 774 ? 18.314 -19.224 -43.646 1.00 33.50 774 GLU A O 1
ATOM 6241 N N . ILE A 1 775 ? 18.387 -17.081 -44.092 1.00 33.22 775 ILE A N 1
ATOM 6242 C CA . ILE A 1 775 ? 18.329 -15.699 -44.680 1.00 33.22 775 ILE A CA 1
ATOM 6243 C C . ILE A 1 775 ? 18.922 -14.691 -43.620 1.00 33.22 775 ILE A C 1
ATOM 6245 O O . ILE A 1 775 ? 18.988 -15.054 -42.452 1.00 33.22 775 ILE A O 1
ATOM 6249 N N . VAL A 1 776 ? 19.483 -13.496 -43.909 1.00 32.22 776 VAL A N 1
ATOM 6250 C CA . VAL A 1 776 ? 18.898 -12.116 -43.772 1.00 32.22 776 VAL A CA 1
ATOM 6251 C C . VAL A 1 776 ? 20.046 -11.079 -43.903 1.00 32.22 776 VAL A C 1
ATOM 6253 O O . VAL A 1 776 ? 21.191 -11.384 -43.575 1.00 32.22 776 VAL A O 1
ATOM 6256 N N . GLY A 1 777 ? 19.770 -9.857 -44.395 1.00 29.75 777 GLY A N 1
ATOM 6257 C CA . GLY A 1 777 ? 20.785 -8.839 -44.707 1.00 29.75 777 GLY A CA 1
ATOM 6258 C C . GLY A 1 777 ? 20.571 -7.399 -44.202 1.00 29.75 777 GLY A C 1
ATOM 6259 O O . GLY A 1 777 ? 19.670 -7.101 -43.431 1.00 29.75 777 GLY A O 1
ATOM 6260 N N . LYS A 1 778 ? 21.435 -6.527 -44.761 1.00 42.78 778 LYS A N 1
ATOM 6261 C CA . LYS A 1 778 ? 21.406 -5.048 -44.903 1.00 42.78 778 LYS A CA 1
ATOM 6262 C C . LYS A 1 778 ? 21.623 -4.156 -43.661 1.00 42.78 778 LYS A C 1
ATOM 6264 O O . LYS A 1 778 ? 20.810 -3.288 -43.375 1.00 42.78 778 LYS A O 1
ATOM 6269 N N . ARG A 1 779 ? 22.808 -4.273 -43.046 1.00 42.91 779 ARG A N 1
ATOM 6270 C CA . ARG A 1 779 ? 23.720 -3.176 -42.584 1.00 42.91 779 ARG A CA 1
ATOM 6271 C C . ARG A 1 779 ? 25.072 -3.728 -42.070 1.00 42.91 779 ARG A C 1
ATOM 6273 O O . ARG A 1 779 ? 25.785 -3.097 -41.305 1.00 42.91 779 ARG A O 1
ATOM 6280 N N . LEU A 1 780 ? 25.411 -4.924 -42.539 1.00 43.91 780 LEU A N 1
ATOM 6281 C CA . LEU A 1 780 ? 26.547 -5.763 -42.162 1.00 43.91 780 LEU A CA 1
ATOM 6282 C C . LEU A 1 780 ? 27.455 -5.910 -43.395 1.00 43.91 780 LEU A C 1
ATOM 6284 O O . LEU A 1 780 ? 26.940 -5.738 -44.511 1.00 43.91 780 LEU A O 1
ATOM 6288 N N . PRO A 1 781 ? 28.748 -6.265 -43.258 1.00 53.56 781 PRO A N 1
ATOM 6289 C CA . PRO A 1 781 ? 29.504 -6.799 -44.388 1.00 53.56 781 PRO A CA 1
ATOM 6290 C C . PRO A 1 781 ? 28.661 -7.904 -45.038 1.00 53.56 781 PRO A C 1
ATOM 6292 O O . PRO A 1 781 ? 28.166 -8.807 -44.358 1.00 53.56 781 PRO A O 1
ATOM 6295 N N . LYS A 1 782 ? 28.352 -7.755 -46.330 1.00 51.19 782 LYS A N 1
ATOM 6296 C CA . LYS A 1 782 ? 27.468 -8.698 -47.019 1.00 51.19 782 LYS A CA 1
ATOM 6297 C C . LYS A 1 782 ? 28.227 -10.006 -47.168 1.00 51.19 782 LYS A C 1
ATOM 6299 O O . LYS A 1 782 ? 29.196 -10.031 -47.916 1.00 51.19 782 LYS A O 1
ATOM 6304 N N . PHE A 1 783 ? 27.747 -11.073 -46.533 1.00 52.34 783 PHE A N 1
ATOM 6305 C CA . PHE A 1 783 ? 28.213 -12.407 -46.881 1.00 52.34 783 PHE A CA 1
ATOM 6306 C C . PHE A 1 783 ? 27.966 -12.644 -48.377 1.00 52.34 783 PHE A C 1
ATOM 6308 O O . PHE A 1 783 ? 26.847 -12.483 -48.881 1.00 52.34 783 PHE A O 1
ATOM 6315 N N . THR A 1 784 ? 29.020 -13.000 -49.094 1.00 60.41 784 THR A N 1
ATOM 6316 C CA . THR A 1 784 ? 28.954 -13.534 -50.449 1.00 60.41 784 THR A CA 1
ATOM 6317 C C . THR A 1 784 ? 28.168 -14.847 -50.447 1.00 60.41 784 THR A C 1
ATOM 6319 O O . THR A 1 784 ? 27.991 -15.497 -49.414 1.00 60.41 784 THR A O 1
ATOM 6322 N N . LYS A 1 785 ? 27.683 -15.278 -51.617 1.00 56.06 785 LYS A N 1
ATOM 6323 C CA . LYS A 1 785 ? 26.967 -16.561 -51.731 1.00 56.06 785 LYS A CA 1
ATOM 6324 C C . LYS A 1 785 ? 27.815 -17.743 -51.237 1.00 56.06 785 LYS A C 1
ATOM 6326 O O . LYS A 1 785 ? 27.266 -18.668 -50.640 1.00 56.06 785 LYS A O 1
ATOM 6331 N N . ASP A 1 786 ? 29.129 -17.684 -51.445 1.00 60.28 786 ASP A N 1
ATOM 6332 C CA . ASP A 1 786 ? 30.068 -18.713 -50.999 1.00 60.28 786 ASP A CA 1
ATOM 6333 C C . ASP A 1 786 ? 30.267 -18.691 -49.480 1.00 60.28 786 ASP A C 1
ATOM 6335 O O . ASP A 1 786 ? 30.265 -19.747 -48.849 1.00 60.28 786 ASP A O 1
ATOM 6339 N N . GLU A 1 787 ? 30.327 -17.512 -48.861 1.00 58.38 787 GLU A N 1
ATOM 6340 C CA . GLU A 1 787 ? 30.404 -17.400 -47.401 1.00 58.38 787 GLU A CA 1
ATOM 6341 C C . GLU A 1 787 ? 29.102 -17.829 -46.717 1.00 58.38 787 GLU A C 1
ATOM 6343 O O . GLU A 1 787 ? 29.150 -18.513 -45.699 1.00 58.38 787 GLU A O 1
ATOM 6348 N N . ILE A 1 788 ? 27.932 -17.524 -47.294 1.00 55.50 788 ILE A N 1
ATOM 6349 C CA . ILE A 1 788 ? 26.642 -18.035 -46.792 1.00 55.50 788 ILE A CA 1
ATOM 6350 C C . ILE A 1 788 ? 26.641 -19.566 -46.810 1.00 55.50 788 ILE A C 1
ATOM 6352 O O . ILE A 1 788 ? 26.212 -20.201 -45.845 1.00 55.50 788 ILE A O 1
ATOM 6356 N N . LYS A 1 789 ? 27.146 -20.168 -47.892 1.00 64.12 789 LYS A N 1
ATOM 6357 C CA . LYS A 1 789 ? 27.282 -21.624 -48.015 1.00 64.12 789 LYS A CA 1
ATOM 6358 C C . LYS A 1 789 ? 28.289 -22.198 -47.013 1.00 64.12 789 LYS A C 1
ATOM 6360 O O . LYS A 1 789 ? 28.092 -23.318 -46.552 1.00 64.12 789 LYS A O 1
ATOM 6365 N N . MET A 1 790 ? 29.344 -21.453 -46.689 1.00 64.81 790 MET A N 1
ATOM 6366 C CA . MET A 1 790 ? 30.370 -21.853 -45.723 1.00 64.81 790 MET A CA 1
ATOM 6367 C C . MET A 1 790 ? 29.861 -21.788 -44.275 1.00 64.81 790 MET A C 1
ATOM 6369 O O . MET A 1 790 ? 30.096 -22.713 -43.502 1.00 64.81 790 MET A O 1
ATOM 6373 N N . VAL A 1 791 ? 29.147 -20.720 -43.912 1.00 57.09 791 VAL A N 1
ATOM 6374 C CA . VAL A 1 791 ? 28.643 -20.473 -42.549 1.00 57.09 791 VAL A CA 1
ATOM 6375 C C . VAL A 1 791 ? 27.417 -21.326 -42.242 1.00 57.09 791 VAL A C 1
ATOM 6377 O O . VAL A 1 791 ? 27.222 -21.770 -41.109 1.00 57.09 791 VAL A O 1
ATOM 6380 N N . LYS A 1 792 ? 26.545 -21.571 -43.225 1.00 59.12 792 LYS A N 1
ATOM 6381 C CA . LYS A 1 792 ? 25.274 -22.195 -42.895 1.00 59.12 792 LYS A CA 1
ATOM 6382 C C . LYS A 1 792 ? 25.408 -23.684 -42.567 1.00 59.12 792 LYS A C 1
ATOM 6384 O O . LYS A 1 792 ? 25.883 -24.490 -43.361 1.00 59.12 792 LYS A O 1
ATOM 6389 N N . GLY A 1 793 ? 24.934 -24.036 -41.371 1.00 60.31 793 GLY A N 1
ATOM 6390 C CA . GLY A 1 793 ? 25.014 -25.386 -40.824 1.00 60.31 793 GLY A CA 1
ATOM 6391 C C . GLY A 1 793 ? 26.366 -25.717 -40.196 1.00 60.31 793 GLY A C 1
ATOM 6392 O O . GLY A 1 793 ? 26.595 -26.887 -39.912 1.00 60.31 793 GLY A O 1
ATOM 6393 N N . SER A 1 794 ? 27.261 -24.747 -39.966 1.00 65.12 794 SER A N 1
ATOM 6394 C CA . SER A 1 794 ? 28.597 -24.951 -39.375 1.00 65.12 794 SER A CA 1
ATOM 6395 C C . SER A 1 794 ? 28.599 -25.259 -37.867 1.00 65.12 794 SER A C 1
ATOM 6397 O O . SER A 1 794 ? 29.582 -24.993 -37.191 1.00 65.12 794 SER A O 1
ATOM 6399 N N . MET A 1 795 ? 27.527 -25.824 -37.315 1.00 69.56 795 MET A N 1
ATOM 6400 C CA . MET A 1 795 ? 27.427 -26.167 -35.894 1.00 69.56 795 MET A CA 1
ATOM 6401 C C . MET A 1 795 ? 26.776 -27.535 -35.709 1.00 69.56 795 MET A C 1
ATOM 6403 O O . MET A 1 795 ? 25.842 -27.871 -36.437 1.00 69.56 795 MET A O 1
ATOM 6407 N N . ASP A 1 796 ? 27.281 -28.300 -34.743 1.00 67.06 796 ASP A N 1
ATOM 6408 C CA . ASP A 1 796 ? 26.725 -29.598 -34.331 1.00 67.06 796 ASP A CA 1
ATOM 6409 C C . ASP A 1 796 ? 25.925 -29.478 -33.013 1.00 67.06 796 ASP A C 1
ATOM 6411 O O . ASP A 1 796 ? 25.041 -30.285 -32.734 1.00 67.06 796 ASP A O 1
ATOM 6415 N N . PHE A 1 797 ? 26.201 -28.435 -32.221 1.00 72.69 797 PHE A N 1
ATOM 6416 C CA . PHE A 1 797 ? 25.454 -28.001 -31.036 1.00 72.69 797 PHE A CA 1
ATOM 6417 C C . PHE A 1 797 ? 25.670 -26.493 -30.809 1.00 72.69 797 PHE A C 1
ATOM 6419 O O . PHE A 1 797 ? 26.586 -25.898 -31.382 1.00 72.69 797 PHE A O 1
ATOM 6426 N N . VAL A 1 798 ? 24.848 -25.876 -29.957 1.00 74.81 798 VAL A N 1
ATOM 6427 C CA . VAL A 1 798 ? 24.951 -24.462 -29.562 1.00 74.81 798 VAL A CA 1
ATOM 6428 C C . VAL A 1 798 ? 25.458 -24.364 -28.123 1.00 74.81 798 VAL A C 1
ATOM 6430 O O . VAL A 1 798 ? 24.822 -24.877 -27.204 1.00 74.81 798 VAL A O 1
ATOM 6433 N N . GLY A 1 799 ? 26.600 -23.702 -27.928 1.00 75.38 799 GLY A N 1
ATOM 6434 C CA . GLY A 1 799 ? 27.089 -23.301 -26.607 1.00 75.38 799 GLY A CA 1
ATOM 6435 C C . GLY A 1 799 ? 26.418 -22.003 -26.155 1.00 75.38 799 GLY A C 1
ATOM 6436 O O . GLY A 1 799 ? 26.435 -21.021 -26.897 1.00 75.38 799 GLY A O 1
ATOM 6437 N N . ILE A 1 800 ? 25.812 -21.996 -24.969 1.00 80.56 800 ILE A N 1
ATOM 6438 C CA . ILE A 1 800 ? 25.168 -20.815 -24.381 1.00 80.56 800 ILE A CA 1
ATOM 6439 C C . ILE A 1 800 ? 25.874 -20.441 -23.080 1.00 80.56 800 ILE A C 1
ATOM 6441 O O . ILE A 1 800 ? 25.930 -21.242 -22.145 1.00 80.56 800 ILE A O 1
ATOM 6445 N N . ASN A 1 801 ? 26.315 -19.187 -23.000 1.00 79.44 801 ASN A N 1
ATOM 6446 C CA . ASN A 1 801 ? 26.799 -18.569 -21.772 1.00 79.44 801 ASN A CA 1
ATOM 6447 C C . ASN A 1 801 ? 25.685 -17.663 -21.239 1.00 79.44 801 ASN A C 1
ATOM 6449 O O . ASN A 1 801 ? 25.274 -16.720 -21.918 1.00 79.44 801 ASN A O 1
ATOM 6453 N N . GLN A 1 802 ? 25.136 -17.980 -20.065 1.00 77.69 802 GLN A N 1
ATOM 6454 C CA . GLN A 1 802 ? 23.988 -17.262 -19.506 1.00 77.69 802 GLN A CA 1
ATOM 6455 C C . 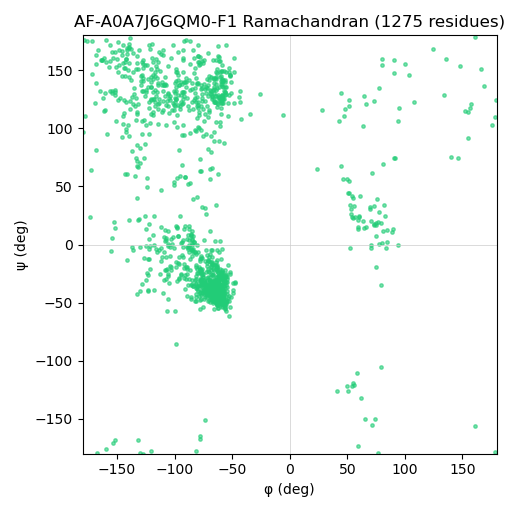GLN A 1 802 ? 24.245 -16.923 -18.045 1.00 77.69 802 GLN A C 1
ATOM 6457 O O . GLN A 1 802 ? 24.271 -17.804 -17.192 1.00 77.69 802 GLN A O 1
ATOM 6462 N N . TYR A 1 803 ? 24.360 -15.633 -17.742 1.00 68.44 803 TYR A N 1
ATOM 6463 C CA . TYR A 1 803 ? 24.675 -15.154 -16.394 1.00 68.44 803 TYR A CA 1
ATOM 6464 C C . TYR A 1 803 ? 23.483 -14.452 -15.729 1.00 68.44 803 TYR A C 1
ATOM 6466 O O . TYR A 1 803 ? 23.171 -14.686 -14.562 1.00 68.44 803 TYR A O 1
ATOM 6474 N N . THR A 1 804 ? 22.751 -13.628 -16.482 1.00 64.25 804 THR A N 1
ATOM 6475 C CA . THR A 1 804 ? 21.604 -12.849 -15.992 1.00 64.25 804 THR A CA 1
ATOM 6476 C C . THR A 1 804 ? 20.643 -12.491 -17.134 1.00 64.25 804 THR A C 1
ATOM 6478 O O . THR A 1 804 ? 20.950 -12.729 -18.301 1.00 64.25 804 THR A O 1
ATOM 6481 N N . ALA A 1 805 ? 19.475 -11.932 -16.809 1.00 52.03 805 ALA A N 1
ATOM 6482 C CA . ALA A 1 805 ? 18.568 -11.318 -17.775 1.00 52.03 805 ALA A CA 1
ATOM 6483 C C . ALA A 1 805 ? 18.565 -9.796 -17.574 1.00 52.03 805 ALA A C 1
ATOM 6485 O O . ALA A 1 805 ? 18.421 -9.314 -16.450 1.00 52.03 805 ALA A O 1
ATOM 6486 N N . TYR A 1 806 ? 18.710 -9.046 -18.667 1.00 48.34 806 TYR A N 1
ATOM 6487 C CA . TYR A 1 806 ? 18.697 -7.586 -18.643 1.00 48.34 806 TYR A CA 1
ATOM 6488 C C . TYR A 1 806 ? 17.310 -7.049 -18.984 1.00 48.34 806 TYR A C 1
ATOM 6490 O O . TYR A 1 806 ? 16.678 -7.496 -19.940 1.00 48.34 806 TYR A O 1
ATOM 6498 N N . TYR A 1 807 ? 16.868 -6.040 -18.238 1.00 47.75 807 TYR A N 1
ATOM 6499 C CA . TYR A 1 807 ? 15.756 -5.194 -18.655 1.00 47.75 807 TYR A CA 1
ATOM 6500 C C . TYR A 1 807 ? 16.294 -4.172 -19.659 1.00 47.75 807 TYR A C 1
ATOM 6502 O O . TYR A 1 807 ? 17.179 -3.382 -19.326 1.00 47.75 807 TYR A O 1
ATOM 6510 N N . ILE A 1 808 ? 15.803 -4.221 -20.897 1.00 40.75 808 ILE A N 1
ATOM 6511 C CA . ILE A 1 808 ? 16.139 -3.237 -21.927 1.00 40.75 808 ILE A CA 1
ATOM 6512 C C . ILE A 1 808 ? 15.129 -2.095 -21.801 1.00 40.75 808 ILE A C 1
ATOM 6514 O O . ILE A 1 808 ? 13.928 -2.322 -21.915 1.00 40.75 808 ILE A O 1
ATOM 6518 N N . TYR A 1 809 ? 15.624 -0.889 -21.529 1.00 42.50 809 TYR A N 1
ATOM 6519 C CA . TYR A 1 809 ? 14.822 0.334 -21.465 1.00 42.50 809 TYR A CA 1
ATOM 6520 C C . TYR A 1 809 ? 14.935 1.101 -22.783 1.00 42.50 809 TYR A C 1
ATOM 6522 O O . TYR A 1 809 ? 15.976 1.046 -23.443 1.00 42.50 809 TYR A O 1
ATOM 6530 N N . ASP A 1 810 ? 13.888 1.844 -23.133 1.00 39.28 810 ASP A N 1
ATOM 6531 C CA . ASP A 1 810 ? 13.926 2.803 -24.235 1.00 39.28 810 ASP A CA 1
ATOM 6532 C C . ASP A 1 810 ? 15.039 3.848 -23.978 1.00 39.28 810 ASP A C 1
ATOM 6534 O O . ASP A 1 810 ? 15.049 4.477 -22.912 1.00 39.28 810 ASP A O 1
ATOM 6538 N N . PRO A 1 811 ? 15.992 4.048 -24.911 1.00 37.12 811 PRO A N 1
ATOM 6539 C CA . PRO A 1 811 ? 17.069 5.030 -24.771 1.00 37.12 811 PRO A CA 1
ATOM 6540 C C . PRO A 1 811 ? 16.595 6.488 -24.615 1.00 37.12 811 PRO A C 1
ATOM 6542 O O . PRO A 1 811 ? 17.409 7.334 -24.240 1.00 37.12 811 PRO A O 1
ATOM 6545 N N . HIS A 1 812 ? 15.317 6.790 -24.865 1.00 41.69 812 HIS A N 1
ATOM 6546 C CA . HIS A 1 812 ? 14.712 8.107 -24.647 1.00 41.69 812 HIS A CA 1
ATOM 6547 C C . HIS A 1 812 ? 14.215 8.347 -23.208 1.00 41.69 812 HIS A C 1
ATOM 6549 O O . HIS A 1 812 ? 13.828 9.472 -22.886 1.00 41.69 812 HIS A O 1
ATOM 6555 N N . GLN A 1 813 ? 14.268 7.346 -22.319 1.00 36.41 813 GLN A N 1
ATOM 6556 C CA . GLN A 1 813 ? 13.927 7.499 -20.899 1.00 36.41 813 GLN A CA 1
ATOM 6557 C C . GLN A 1 813 ? 15.171 7.672 -20.002 1.00 36.41 813 GLN A C 1
ATOM 6559 O O . GLN A 1 813 ? 16.238 7.119 -20.287 1.00 36.41 813 GLN A O 1
ATOM 6564 N N . PRO A 1 814 ? 15.073 8.432 -18.890 1.00 32.56 814 PRO A N 1
ATOM 6565 C CA . PRO A 1 814 ? 16.184 8.604 -17.960 1.00 32.56 814 PRO A CA 1
ATOM 6566 C C . PRO A 1 814 ? 16.621 7.253 -17.378 1.00 32.56 814 PRO A C 1
ATOM 6568 O O . PRO A 1 814 ? 15.839 6.538 -16.754 1.00 32.56 814 PRO A O 1
ATOM 6571 N N . LYS A 1 815 ? 17.899 6.908 -17.578 1.00 31.36 815 LYS A N 1
ATOM 6572 C CA . LYS A 1 815 ? 18.485 5.645 -17.113 1.00 31.36 815 LYS A CA 1
ATOM 6573 C C . LYS A 1 815 ? 18.351 5.520 -15.584 1.00 31.36 815 LYS A C 1
ATOM 6575 O O . LYS A 1 815 ? 18.808 6.422 -14.874 1.00 31.36 815 LYS A O 1
ATOM 6580 N N . PRO A 1 816 ? 17.805 4.412 -15.049 1.00 31.03 816 PRO A N 1
ATOM 6581 C CA . PRO A 1 816 ? 17.857 4.155 -13.617 1.00 31.03 816 PRO A CA 1
ATOM 6582 C C . PRO A 1 816 ? 19.317 4.090 -13.140 1.00 31.03 816 PRO A C 1
ATOM 6584 O O . PRO A 1 816 ? 20.184 3.554 -13.834 1.00 31.03 816 PRO A O 1
ATOM 6587 N N . LYS A 1 817 ? 19.601 4.654 -11.955 1.00 31.09 817 LYS A N 1
ATOM 6588 C CA . LYS A 1 817 ? 20.934 4.596 -11.332 1.00 31.09 817 LYS A CA 1
ATOM 6589 C C . LYS A 1 817 ? 21.362 3.131 -11.177 1.00 31.09 817 LYS A C 1
ATOM 6591 O O . LYS A 1 817 ? 20.617 2.322 -10.633 1.00 31.09 817 LYS A O 1
ATOM 6596 N N . ALA A 1 818 ? 22.563 2.813 -11.657 1.00 28.66 818 ALA A N 1
ATOM 6597 C CA . ALA A 1 818 ? 23.152 1.482 -11.576 1.00 28.66 818 ALA A CA 1
ATOM 6598 C C . ALA A 1 818 ? 23.271 1.021 -10.112 1.00 28.66 818 ALA A C 1
ATOM 6600 O O . ALA A 1 818 ? 23.913 1.682 -9.295 1.00 28.66 818 ALA A O 1
ATOM 6601 N N . TYR A 1 819 ? 22.651 -0.116 -9.790 1.00 32.06 819 TYR A N 1
ATOM 6602 C CA . TYR A 1 819 ? 22.862 -0.833 -8.535 1.00 32.06 819 TYR A CA 1
ATOM 6603 C C . TYR A 1 819 ? 24.141 -1.679 -8.643 1.00 32.06 819 TYR A C 1
ATOM 6605 O O . TYR A 1 819 ? 24.469 -2.198 -9.707 1.00 32.06 819 TYR A O 1
ATOM 6613 N N . SER A 1 820 ? 24.896 -1.775 -7.550 1.00 34.16 820 SER A N 1
ATOM 6614 C CA . SER A 1 820 ? 26.325 -2.123 -7.505 1.00 34.16 820 SER A CA 1
ATOM 6615 C C . SER A 1 820 ? 26.693 -3.607 -7.706 1.00 34.16 820 SER A C 1
ATOM 6617 O O . SER A 1 820 ? 27.679 -4.061 -7.133 1.00 34.16 820 SER A O 1
ATOM 6619 N N . SER A 1 821 ? 25.948 -4.374 -8.502 1.00 40.53 821 SER A N 1
ATOM 6620 C CA . SER A 1 821 ? 26.346 -5.731 -8.911 1.00 40.53 821 SER A CA 1
ATOM 6621 C C . SER A 1 821 ? 25.908 -5.994 -10.352 1.00 40.53 821 SER A C 1
ATOM 6623 O O . SER A 1 821 ? 24.726 -5.872 -10.668 1.00 40.53 821 SER A O 1
ATOM 6625 N N . TRP A 1 822 ? 26.850 -6.361 -11.224 1.00 44.12 822 TRP A N 1
ATOM 6626 C CA . TRP A 1 822 ? 26.651 -6.519 -12.674 1.00 44.12 822 TRP A CA 1
ATOM 6627 C C . TRP A 1 822 ? 25.736 -7.699 -13.076 1.00 44.12 822 TRP A C 1
ATOM 6629 O O . TRP A 1 822 ? 25.402 -7.834 -14.254 1.00 44.12 822 TRP A O 1
ATOM 6639 N N . LEU A 1 823 ? 25.286 -8.521 -12.118 1.00 54.19 823 LEU A N 1
ATOM 6640 C CA . LEU A 1 823 ? 24.484 -9.728 -12.335 1.00 54.19 823 LEU A CA 1
ATOM 6641 C C . LEU A 1 823 ? 23.210 -9.730 -11.468 1.00 54.19 823 LEU A C 1
ATOM 6643 O O . LEU A 1 823 ? 23.255 -9.984 -10.266 1.00 54.19 823 LEU A O 1
ATOM 6647 N N . TYR A 1 824 ? 22.043 -9.494 -12.076 1.00 56.44 824 TYR A N 1
ATOM 6648 C CA . TYR A 1 824 ? 20.750 -9.703 -11.410 1.00 56.44 824 TYR A CA 1
ATOM 6649 C C . TYR A 1 824 ? 20.442 -11.208 -11.307 1.00 56.44 824 TYR A C 1
ATOM 6651 O O . TYR A 1 824 ? 20.610 -11.950 -12.275 1.00 56.44 824 TYR A O 1
ATOM 6659 N N . GLN A 1 825 ? 19.925 -11.686 -10.172 1.00 63.12 825 GLN A N 1
ATOM 6660 C CA . GLN A 1 825 ? 19.422 -13.064 -10.089 1.00 63.12 825 GLN A CA 1
ATOM 6661 C C . GLN A 1 825 ? 18.036 -13.141 -10.730 1.00 63.12 825 GLN A C 1
ATOM 6663 O O . GLN A 1 825 ? 17.036 -12.801 -10.099 1.00 63.12 825 GLN A O 1
ATOM 6668 N N . VAL A 1 826 ? 17.973 -13.615 -11.975 1.00 65.56 826 VAL A N 1
ATOM 6669 C CA . VAL A 1 826 ? 16.719 -13.785 -12.723 1.00 65.56 826 VAL A CA 1
ATOM 6670 C C . VAL A 1 826 ? 16.631 -15.227 -13.235 1.00 65.56 826 VAL A C 1
ATOM 6672 O O . VAL A 1 826 ? 16.844 -15.477 -14.422 1.00 65.56 826 VAL A O 1
ATOM 6675 N N . PRO A 1 827 ? 16.342 -16.209 -12.355 1.00 65.69 827 PRO A N 1
ATOM 6676 C CA . PRO A 1 827 ? 16.442 -17.627 -12.704 1.00 65.69 827 PRO A CA 1
ATOM 6677 C C . PRO A 1 827 ? 15.557 -18.030 -13.888 1.00 65.69 827 PRO A C 1
ATOM 6679 O O . PRO A 1 827 ? 15.993 -18.777 -14.760 1.00 65.69 827 PRO A O 1
ATOM 6682 N N . TRP A 1 828 ? 14.332 -17.500 -13.960 1.00 67.19 828 TRP A N 1
ATOM 6683 C CA . TRP A 1 828 ? 13.398 -17.773 -15.059 1.00 67.19 828 TRP A CA 1
ATOM 6684 C C . TRP A 1 828 ? 13.904 -17.269 -16.418 1.00 67.19 828 TRP A C 1
ATOM 6686 O O . TRP A 1 828 ? 13.445 -17.739 -17.457 1.00 67.19 828 TRP A O 1
ATOM 6696 N N . GLY A 1 829 ? 14.871 -16.344 -16.441 1.00 68.38 829 GLY A N 1
ATOM 6697 C CA . GLY A 1 829 ? 15.499 -15.878 -17.675 1.00 68.38 829 GLY A CA 1
ATOM 6698 C C . GLY A 1 829 ? 16.228 -16.999 -18.417 1.00 68.38 829 GLY A C 1
ATOM 6699 O O . GLY A 1 829 ? 16.225 -17.011 -19.645 1.00 68.38 829 GLY A O 1
ATOM 6700 N N . LEU A 1 830 ? 16.796 -17.974 -17.691 1.00 80.75 830 LEU A N 1
ATOM 6701 C CA . LEU A 1 830 ? 17.408 -19.158 -18.300 1.00 80.75 830 LEU A CA 1
ATOM 6702 C C . LEU A 1 830 ? 16.358 -20.036 -18.994 1.00 80.75 830 LEU A C 1
ATOM 6704 O O . LEU A 1 830 ? 16.545 -20.409 -20.148 1.00 80.75 830 LEU A O 1
ATOM 6708 N N . TYR A 1 831 ? 15.238 -20.308 -18.322 1.00 81.88 831 TYR A N 1
ATOM 6709 C CA . TYR A 1 831 ? 14.126 -21.071 -18.893 1.00 81.88 831 TYR A CA 1
ATOM 6710 C C . TYR A 1 831 ? 13.580 -20.411 -20.171 1.00 81.88 831 TYR A C 1
ATOM 6712 O O . TYR A 1 831 ? 13.460 -21.073 -21.202 1.00 81.88 831 TYR A O 1
ATOM 6720 N N . LYS A 1 832 ? 13.343 -19.091 -20.147 1.00 75.75 832 LYS A N 1
ATOM 6721 C CA . LYS A 1 832 ? 12.869 -18.349 -21.329 1.00 75.75 832 LYS A CA 1
ATOM 6722 C C . LYS A 1 832 ? 13.877 -18.361 -22.479 1.00 75.75 832 LYS A C 1
ATOM 6724 O O . LYS A 1 832 ? 13.478 -18.539 -23.621 1.00 75.75 832 LYS A O 1
ATOM 6729 N N . CYS A 1 833 ? 15.170 -18.212 -22.186 1.00 76.44 833 CYS A N 1
ATOM 6730 C CA . CYS A 1 833 ? 16.228 -18.278 -23.197 1.00 76.44 833 CYS A CA 1
ATOM 6731 C C . CYS A 1 833 ? 16.245 -19.641 -23.913 1.00 76.44 833 CYS A C 1
ATOM 6733 O O . CYS A 1 833 ? 16.252 -19.701 -25.140 1.00 76.44 833 CYS A O 1
ATOM 6735 N N . LEU A 1 834 ? 16.187 -20.738 -23.152 1.00 82.62 834 LEU A N 1
ATOM 6736 C CA . LEU A 1 834 ? 16.194 -22.097 -23.702 1.00 82.62 834 LEU A CA 1
ATOM 6737 C C . LEU A 1 834 ? 14.927 -22.411 -24.507 1.00 82.62 834 LEU A C 1
ATOM 6739 O O . LEU A 1 834 ? 15.012 -23.015 -25.573 1.00 82.62 834 LEU A O 1
ATOM 6743 N N . THR A 1 835 ? 13.773 -21.955 -24.024 1.00 76.81 835 THR A N 1
ATOM 6744 C CA . THR A 1 835 ? 12.475 -22.108 -24.701 1.00 76.81 835 THR A CA 1
ATOM 6745 C C . THR A 1 835 ? 12.455 -21.336 -26.025 1.00 76.81 835 THR A C 1
ATOM 6747 O O . THR A 1 835 ? 12.176 -21.914 -27.072 1.00 76.81 835 THR A O 1
ATOM 6750 N N . TYR A 1 836 ? 12.939 -20.090 -26.021 1.00 69.31 836 TYR A N 1
ATOM 6751 C CA . TYR A 1 836 ? 13.114 -19.292 -27.236 1.00 69.31 836 TYR A CA 1
ATOM 6752 C C . TYR A 1 836 ? 14.035 -19.980 -28.257 1.00 69.31 836 TYR A C 1
ATOM 6754 O O . TYR A 1 836 ? 13.753 -19.996 -29.454 1.00 69.31 836 TYR A O 1
ATOM 6762 N N . ILE A 1 837 ? 15.137 -20.589 -27.804 1.00 68.88 837 ILE A N 1
ATOM 6763 C CA . ILE A 1 837 ? 16.053 -21.311 -28.698 1.00 68.88 837 ILE A CA 1
ATOM 6764 C C . ILE A 1 837 ? 15.391 -22.548 -29.301 1.00 68.88 837 ILE A C 1
ATOM 6766 O O . ILE A 1 837 ? 15.525 -22.794 -30.504 1.00 68.88 837 ILE A O 1
ATOM 6770 N N . LYS A 1 838 ? 14.646 -23.295 -28.483 1.00 80.81 838 LYS A N 1
ATOM 6771 C CA . LYS A 1 838 ? 13.839 -24.429 -28.933 1.00 80.81 838 LYS A CA 1
ATOM 6772 C C . LYS A 1 838 ? 12.888 -24.015 -30.056 1.00 80.81 838 LYS A C 1
ATOM 6774 O O . LYS A 1 838 ? 12.853 -24.670 -31.097 1.00 80.81 838 LYS A O 1
ATOM 6779 N N . GLU A 1 839 ? 12.166 -22.922 -29.863 1.00 71.62 839 GLU A N 1
ATOM 6780 C CA . GLU A 1 839 ? 11.056 -22.518 -30.727 1.00 71.62 839 GLU A CA 1
ATOM 6781 C C . GLU A 1 839 ? 11.512 -21.803 -32.003 1.00 71.62 839 GLU A C 1
ATOM 6783 O O . GLU A 1 839 ? 10.967 -22.045 -33.078 1.00 71.62 839 GLU A O 1
ATOM 6788 N N . HIS A 1 840 ? 12.551 -20.969 -31.919 1.00 63.66 840 HIS A N 1
ATOM 6789 C CA . HIS A 1 840 ? 12.988 -20.132 -33.040 1.00 63.66 840 HIS A CA 1
ATOM 6790 C C . HIS A 1 840 ? 14.145 -20.713 -33.859 1.00 63.66 840 HIS A C 1
ATOM 6792 O O . HIS A 1 840 ? 14.373 -20.265 -34.983 1.00 63.66 840 HIS A O 1
ATOM 6798 N N . TYR A 1 841 ? 14.868 -21.710 -33.336 1.00 66.69 841 TYR A N 1
ATOM 6799 C CA . TYR A 1 841 ? 16.034 -22.295 -34.014 1.00 66.69 841 TYR A CA 1
ATOM 6800 C C . TYR A 1 841 ? 15.910 -23.806 -34.257 1.00 66.69 841 TYR A C 1
ATOM 6802 O O . TYR A 1 841 ? 16.907 -24.464 -34.552 1.00 66.69 841 TYR A O 1
ATOM 6810 N N . GLY A 1 842 ? 14.692 -24.355 -34.183 1.00 69.69 842 GLY A N 1
ATOM 6811 C CA . GLY A 1 842 ? 14.412 -25.755 -34.520 1.00 69.69 842 GLY A CA 1
ATOM 6812 C C . GLY A 1 842 ? 14.924 -26.759 -33.484 1.00 69.69 842 GLY A C 1
ATOM 6813 O O . GLY A 1 842 ? 15.338 -27.853 -33.857 1.00 69.69 842 GLY A O 1
ATOM 6814 N N . ASN A 1 843 ? 14.915 -26.379 -32.202 1.00 79.88 843 ASN A N 1
ATOM 6815 C CA . ASN A 1 843 ? 15.353 -27.191 -31.061 1.00 79.88 843 ASN A CA 1
ATOM 6816 C C . ASN A 1 843 ? 16.736 -27.844 -31.221 1.00 79.88 843 ASN A C 1
ATOM 6818 O O . ASN A 1 843 ? 16.867 -29.070 -31.119 1.00 79.88 843 ASN A O 1
ATOM 6822 N N . PRO A 1 844 ? 17.782 -27.036 -31.479 1.00 78.69 844 PRO A N 1
ATOM 6823 C CA . PRO A 1 844 ? 19.127 -27.559 -31.654 1.00 78.69 844 PRO A CA 1
ATOM 6824 C C . PRO A 1 844 ? 19.624 -28.201 -30.355 1.00 78.69 844 PRO A C 1
ATOM 6826 O O . PRO A 1 844 ? 19.165 -27.871 -29.264 1.00 78.69 844 PRO A O 1
ATOM 6829 N N . THR A 1 845 ? 20.610 -29.089 -30.461 1.00 82.00 845 THR A N 1
ATOM 6830 C CA . THR A 1 845 ? 21.343 -29.572 -29.286 1.00 82.00 845 THR A CA 1
ATOM 6831 C C . THR A 1 845 ? 22.038 -28.395 -28.604 1.00 82.00 845 THR A C 1
ATOM 6833 O O . THR A 1 845 ? 22.820 -27.687 -29.238 1.00 82.00 845 THR A O 1
ATOM 6836 N N . VAL A 1 846 ? 21.769 -28.184 -27.318 1.00 83.50 846 VAL A N 1
ATOM 6837 C CA . VAL A 1 846 ? 22.297 -27.074 -26.517 1.00 83.50 846 VAL A CA 1
ATOM 6838 C C . VAL A 1 846 ? 23.217 -27.592 -25.417 1.00 83.50 846 VAL A C 1
ATOM 6840 O O . VAL A 1 846 ? 22.909 -28.561 -24.722 1.00 83.50 846 VAL A O 1
ATOM 6843 N N . ILE A 1 847 ? 24.326 -26.892 -25.205 1.00 81.50 847 ILE A N 1
ATOM 6844 C CA . ILE A 1 847 ? 25.170 -27.025 -24.018 1.00 81.50 847 ILE A CA 1
ATOM 6845 C C . ILE A 1 847 ? 25.213 -25.664 -23.328 1.00 81.50 847 ILE A C 1
ATOM 6847 O O . ILE A 1 847 ? 25.595 -24.671 -23.942 1.00 81.50 847 ILE A O 1
ATOM 6851 N N . LEU A 1 848 ? 24.850 -25.608 -22.046 1.00 84.56 848 LEU A N 1
ATOM 6852 C CA . LEU A 1 848 ? 25.125 -24.429 -21.224 1.00 84.56 848 LEU A CA 1
ATOM 6853 C C . LEU A 1 848 ? 26.608 -24.439 -20.863 1.00 84.56 848 LEU A C 1
ATOM 6855 O O . LEU A 1 848 ? 27.002 -25.120 -19.918 1.00 84.56 848 LEU A O 1
ATOM 6859 N N . SER A 1 849 ? 27.419 -23.754 -21.665 1.00 78.62 849 SER A N 1
ATOM 6860 C CA . SER A 1 849 ? 28.882 -23.764 -21.590 1.00 78.62 849 SER A CA 1
ATOM 6861 C C . SER A 1 849 ? 29.434 -22.904 -20.456 1.00 78.62 849 SER A C 1
ATOM 6863 O O . SER A 1 849 ? 30.507 -23.227 -19.949 1.00 78.62 849 SER A O 1
ATOM 6865 N N . GLU A 1 850 ? 28.699 -21.877 -20.015 1.00 78.12 850 GLU A N 1
ATOM 6866 C CA . GLU A 1 850 ? 29.040 -21.075 -18.832 1.00 78.12 850 GLU A CA 1
ATOM 6867 C C . GLU A 1 850 ? 27.769 -20.570 -18.113 1.00 78.12 850 GLU A C 1
ATOM 6869 O O . GLU A 1 850 ? 26.888 -19.945 -18.711 1.00 78.12 850 GLU A O 1
ATOM 6874 N N . ASN A 1 851 ? 27.654 -20.834 -16.809 1.00 82.25 851 ASN A N 1
ATOM 6875 C CA . ASN A 1 851 ? 26.627 -20.263 -15.930 1.00 82.25 851 ASN A CA 1
ATOM 6876 C C . ASN A 1 851 ? 27.202 -20.130 -14.513 1.00 82.25 851 ASN A C 1
ATOM 6878 O O . ASN A 1 851 ? 27.679 -21.116 -13.955 1.00 82.25 851 ASN A O 1
ATOM 6882 N N . GLY A 1 852 ? 27.172 -18.930 -13.933 1.00 71.69 852 GLY A N 1
ATOM 6883 C CA . GLY A 1 852 ? 27.800 -18.653 -12.638 1.00 71.69 852 GLY A CA 1
ATOM 6884 C C . GLY A 1 852 ? 27.558 -17.230 -1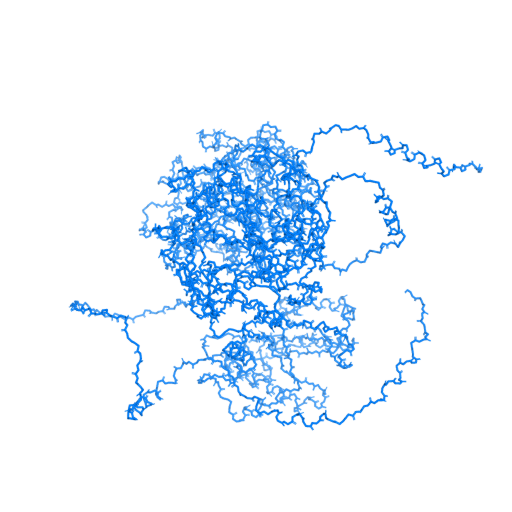2.133 1.00 71.69 852 GLY A C 1
ATOM 6885 O O . GLY A 1 852 ? 26.954 -16.416 -12.829 1.00 71.69 852 GLY A O 1
ATOM 6886 N N . MET A 1 853 ? 28.012 -16.941 -10.911 1.00 70.31 853 MET A N 1
ATOM 6887 C CA . MET A 1 853 ? 27.889 -15.634 -10.248 1.00 70.31 853 MET A CA 1
ATOM 6888 C C . MET A 1 853 ? 29.115 -15.352 -9.359 1.00 70.31 853 MET A C 1
ATOM 6890 O O . MET A 1 853 ? 29.661 -16.276 -8.749 1.00 70.31 853 MET A O 1
ATOM 6894 N N . ASP A 1 854 ? 29.529 -14.085 -9.284 1.00 61.69 854 ASP A N 1
ATOM 6895 C CA . ASP A 1 854 ? 30.605 -13.571 -8.427 1.00 61.69 854 ASP A CA 1
ATOM 6896 C C . ASP A 1 854 ? 30.170 -13.391 -6.954 1.00 61.69 854 ASP A C 1
ATOM 6898 O O . ASP A 1 854 ? 28.978 -13.345 -6.649 1.00 61.69 854 ASP A O 1
ATOM 6902 N N . ASP A 1 855 ? 31.139 -13.303 -6.033 1.00 57.03 855 ASP A N 1
ATOM 6903 C CA . ASP A 1 855 ? 30.916 -12.999 -4.604 1.00 57.03 855 ASP A CA 1
ATOM 6904 C C . ASP A 1 855 ? 31.430 -11.567 -4.305 1.00 57.03 855 ASP A C 1
ATOM 6906 O O . ASP A 1 855 ? 32.432 -11.150 -4.898 1.00 57.03 855 ASP A O 1
ATOM 6910 N N . PRO A 1 856 ? 30.794 -10.757 -3.428 1.00 50.53 856 PRO A N 1
ATOM 6911 C CA . PRO A 1 856 ? 31.236 -9.389 -3.166 1.00 50.53 856 PRO A CA 1
ATOM 6912 C C . PRO A 1 856 ? 32.626 -9.394 -2.518 1.00 50.53 856 PRO A C 1
ATOM 6914 O O . PRO A 1 856 ? 32.791 -9.959 -1.442 1.00 50.53 856 PRO A O 1
ATOM 6917 N N . GLY A 1 857 ? 33.606 -8.719 -3.131 1.00 42.50 857 GLY A N 1
ATOM 6918 C CA . GLY A 1 857 ? 35.049 -8.791 -2.823 1.00 42.50 857 GLY A CA 1
ATOM 6919 C C . GLY A 1 857 ? 35.551 -8.310 -1.446 1.00 42.50 857 GLY A C 1
ATOM 6920 O O . GLY A 1 857 ? 36.647 -7.773 -1.366 1.00 42.50 857 GLY A O 1
ATOM 6921 N N . ASN A 1 858 ? 34.783 -8.477 -0.364 1.00 44.84 858 ASN A N 1
ATOM 6922 C CA . ASN A 1 858 ? 35.141 -8.144 1.024 1.00 44.84 858 ASN A CA 1
ATOM 6923 C C . ASN A 1 858 ? 34.804 -9.296 1.999 1.00 44.84 858 ASN A C 1
ATOM 6925 O O . ASN A 1 858 ? 34.308 -9.073 3.107 1.00 44.84 858 ASN A O 1
ATOM 6929 N N . VAL A 1 859 ? 35.041 -10.545 1.593 1.00 44.59 859 VAL A N 1
ATOM 6930 C CA . VAL A 1 859 ? 34.843 -11.731 2.444 1.00 44.59 859 VAL A CA 1
ATOM 6931 C C . VAL A 1 859 ? 36.167 -12.194 3.058 1.00 44.59 859 VAL A C 1
ATOM 6933 O O . VAL A 1 859 ? 37.215 -12.156 2.428 1.00 44.59 859 VAL A O 1
ATOM 6936 N N . THR A 1 860 ? 36.148 -12.620 4.321 1.00 42.47 860 THR A N 1
ATOM 6937 C CA . THR A 1 860 ? 37.323 -13.225 4.979 1.00 42.47 860 THR A CA 1
ATOM 6938 C C . THR A 1 860 ? 37.570 -14.652 4.471 1.00 42.47 860 THR A C 1
ATOM 6940 O O . THR A 1 860 ? 36.630 -15.320 4.046 1.00 42.47 860 THR A O 1
ATOM 6943 N N . MET A 1 861 ? 38.796 -15.180 4.613 1.00 37.78 861 MET A N 1
ATOM 6944 C CA . MET A 1 861 ? 39.166 -16.559 4.227 1.00 37.78 861 MET A CA 1
ATOM 6945 C C . MET A 1 861 ? 38.195 -17.644 4.749 1.00 37.78 861 MET A C 1
ATOM 6947 O O . MET A 1 861 ? 37.923 -18.639 4.084 1.00 37.78 861 MET A O 1
ATOM 6951 N N . ALA A 1 862 ? 37.609 -17.434 5.933 1.00 38.50 862 ALA A N 1
ATOM 6952 C CA . ALA A 1 862 ? 36.613 -18.334 6.521 1.00 38.50 862 ALA A CA 1
ATOM 6953 C C . ALA A 1 862 ? 35.183 -18.156 5.964 1.00 38.50 862 ALA A C 1
ATOM 6955 O O . ALA A 1 862 ? 34.359 -19.055 6.109 1.00 38.50 862 ALA A O 1
ATOM 6956 N N . GLN A 1 863 ? 34.858 -17.003 5.376 1.00 39.44 863 GLN A N 1
ATOM 6957 C CA . GLN A 1 863 ? 33.568 -16.731 4.730 1.00 39.44 863 GLN A CA 1
ATOM 6958 C C . GLN A 1 863 ? 33.574 -17.147 3.254 1.00 39.44 863 GLN A C 1
ATOM 6960 O O . GLN A 1 863 ? 32.573 -17.666 2.775 1.00 39.44 863 GLN A O 1
ATOM 6965 N N . GLY A 1 864 ? 34.712 -16.997 2.580 1.00 39.03 864 GLY A N 1
ATOM 6966 C CA . GLY A 1 864 ? 34.893 -17.366 1.183 1.00 39.03 864 GLY A CA 1
ATOM 6967 C C . GLY A 1 864 ? 34.757 -18.864 0.878 1.00 39.03 864 GLY A C 1
ATOM 6968 O O . GLY A 1 864 ? 34.255 -19.245 -0.167 1.00 39.03 864 GLY A O 1
ATOM 6969 N N . LEU A 1 865 ? 35.133 -19.743 1.815 1.00 41.75 865 LEU A N 1
ATOM 6970 C CA . LEU A 1 865 ? 34.922 -21.197 1.691 1.00 41.75 865 LEU A CA 1
ATOM 6971 C C . LEU A 1 865 ? 33.433 -21.609 1.764 1.00 41.75 865 LEU A C 1
ATOM 6973 O O . LEU A 1 865 ? 33.104 -22.790 1.628 1.00 41.75 865 LEU A O 1
ATOM 6977 N N . HIS A 1 866 ? 32.525 -20.662 2.025 1.00 52.34 866 HIS A N 1
ATOM 6978 C CA . HIS A 1 866 ? 31.110 -20.900 2.305 1.00 52.34 866 HIS A CA 1
ATOM 6979 C C . HIS A 1 866 ? 30.204 -19.940 1.512 1.00 52.34 866 HIS A C 1
ATOM 6981 O O . HIS A 1 866 ? 29.393 -19.209 2.088 1.00 52.34 866 HIS A O 1
ATOM 6987 N N . ASP A 1 867 ? 30.326 -19.988 0.183 1.00 57.12 867 ASP A N 1
ATOM 6988 C CA . ASP A 1 867 ? 29.617 -19.148 -0.793 1.00 57.12 867 ASP A CA 1
ATOM 6989 C C . ASP A 1 867 ? 28.113 -19.489 -0.923 1.00 57.12 867 ASP A C 1
ATOM 6991 O O . ASP A 1 867 ? 27.636 -20.229 -1.791 1.00 57.12 867 ASP A O 1
ATOM 6995 N N . THR A 1 868 ? 27.326 -18.948 0.007 1.00 54.44 868 THR A N 1
ATOM 6996 C CA . THR A 1 868 ? 25.869 -19.159 0.080 1.00 54.44 868 THR A CA 1
ATOM 6997 C C . THR A 1 868 ? 25.087 -18.510 -1.066 1.00 54.44 868 THR A C 1
ATOM 6999 O O . THR A 1 868 ? 23.993 -18.975 -1.406 1.00 54.44 868 THR A O 1
ATOM 7002 N N . THR A 1 869 ? 25.636 -17.458 -1.674 1.00 58.16 869 THR A N 1
ATOM 7003 C CA . THR A 1 869 ? 24.992 -16.711 -2.760 1.00 58.16 869 THR A CA 1
ATOM 7004 C C . THR A 1 869 ? 25.053 -17.516 -4.052 1.00 58.16 869 THR A C 1
ATOM 7006 O O . THR A 1 869 ? 24.016 -17.730 -4.690 1.00 58.16 869 THR A O 1
ATOM 7009 N N . ARG A 1 870 ? 26.229 -18.064 -4.376 1.00 63.94 870 ARG A N 1
ATOM 7010 C CA . ARG A 1 870 ? 26.453 -18.922 -5.544 1.00 63.94 870 ARG A CA 1
ATOM 7011 C C . ARG A 1 870 ? 25.721 -20.262 -5.424 1.00 63.94 870 ARG A C 1
ATOM 7013 O O . ARG A 1 870 ? 25.122 -20.718 -6.396 1.00 63.94 870 ARG A O 1
ATOM 7020 N N . ILE A 1 871 ? 25.617 -20.840 -4.219 1.00 60.03 871 ILE A N 1
ATOM 7021 C CA . ILE A 1 871 ? 24.767 -22.029 -3.973 1.00 60.03 871 ILE A CA 1
ATOM 7022 C C . ILE A 1 871 ? 23.295 -21.744 -4.304 1.00 60.03 871 ILE A C 1
ATOM 7024 O O . ILE A 1 871 ? 22.628 -22.557 -4.951 1.00 60.03 871 ILE A O 1
ATOM 7028 N N . LYS A 1 872 ? 22.761 -20.602 -3.854 1.00 63.16 872 LYS A N 1
ATOM 7029 C CA . LYS A 1 872 ? 21.370 -20.215 -4.129 1.00 63.16 872 LYS A CA 1
ATOM 7030 C C . LYS A 1 872 ? 21.147 -19.953 -5.621 1.00 63.16 872 LYS A C 1
ATOM 7032 O O . LYS A 1 872 ? 20.118 -20.370 -6.153 1.00 63.16 872 LYS A O 1
ATOM 7037 N N . PHE A 1 873 ? 22.112 -19.318 -6.287 1.00 70.06 873 PHE A N 1
ATOM 7038 C CA . PHE A 1 873 ? 22.110 -19.124 -7.736 1.00 70.06 873 PHE A CA 1
ATOM 7039 C C . PHE A 1 873 ? 22.001 -20.470 -8.465 1.00 70.06 873 PHE A C 1
ATOM 7041 O O . PHE A 1 873 ? 21.033 -20.686 -9.194 1.00 70.06 873 PHE A O 1
ATOM 7048 N N . TYR A 1 874 ? 22.906 -21.413 -8.182 1.00 72.19 874 TYR A N 1
ATOM 7049 C CA . TYR A 1 874 ? 22.909 -22.721 -8.837 1.00 72.19 874 TYR A CA 1
ATOM 7050 C C . TYR A 1 874 ? 21.630 -23.516 -8.594 1.00 72.19 874 TYR A C 1
ATOM 7052 O O . TYR A 1 874 ? 21.073 -24.063 -9.542 1.00 72.19 874 TYR A O 1
ATOM 7060 N N . LYS A 1 875 ? 21.105 -23.534 -7.362 1.00 68.75 875 LYS A N 1
ATOM 7061 C CA . LYS A 1 875 ? 19.826 -24.206 -7.071 1.00 68.75 875 LYS A CA 1
ATOM 7062 C C . LYS A 1 875 ? 18.692 -23.653 -7.930 1.00 68.75 875 LYS A C 1
ATOM 7064 O O . LYS A 1 875 ? 17.955 -24.421 -8.549 1.00 68.75 875 LYS A O 1
ATOM 7069 N N . ASN A 1 876 ? 18.570 -22.331 -7.998 1.00 69.25 876 ASN A N 1
ATOM 7070 C CA . ASN A 1 876 ? 17.480 -21.697 -8.725 1.00 69.25 876 ASN A CA 1
ATOM 7071 C C . ASN A 1 876 ? 17.617 -21.882 -10.245 1.00 69.25 876 ASN A C 1
ATOM 7073 O O . ASN A 1 876 ? 16.634 -22.217 -10.899 1.00 69.25 876 ASN A O 1
ATOM 7077 N N . TYR A 1 877 ? 18.815 -21.709 -10.808 1.00 80.75 877 TYR A N 1
ATOM 7078 C CA . TYR A 1 877 ? 19.045 -21.833 -12.252 1.00 80.75 877 TYR A CA 1
ATOM 7079 C C . TYR A 1 877 ? 18.982 -23.290 -12.727 1.00 80.75 877 TYR A C 1
ATOM 7081 O O . TYR A 1 877 ? 18.366 -23.555 -13.756 1.00 80.75 877 TYR A O 1
ATOM 7089 N N . LEU A 1 878 ? 19.502 -24.255 -11.959 1.00 80.94 878 LEU A N 1
ATOM 7090 C CA . LEU A 1 878 ? 19.371 -25.679 -12.297 1.00 80.94 878 LEU A CA 1
ATOM 7091 C C . LEU A 1 878 ? 17.914 -26.161 -12.245 1.00 80.94 878 LEU A C 1
ATOM 7093 O O . LEU A 1 878 ? 17.532 -27.013 -13.042 1.00 80.94 878 LEU A O 1
ATOM 7097 N N . THR A 1 879 ? 17.085 -25.586 -11.368 1.00 76.94 879 THR A N 1
ATOM 7098 C CA . THR A 1 879 ? 15.638 -25.867 -11.341 1.00 76.94 879 THR A CA 1
ATOM 7099 C C . THR A 1 879 ? 14.955 -25.379 -12.621 1.00 76.94 879 THR A C 1
ATOM 7101 O O . THR A 1 879 ? 14.124 -26.075 -13.195 1.00 76.94 879 THR A O 1
ATOM 7104 N N . GLN A 1 880 ? 15.334 -24.198 -13.111 1.00 81.81 880 GLN A N 1
ATOM 7105 C CA . GLN A 1 880 ? 14.774 -23.623 -14.341 1.00 81.81 880 GLN A CA 1
ATOM 7106 C C . GLN A 1 880 ? 15.278 -24.343 -15.598 1.00 81.81 880 GLN A C 1
ATOM 7108 O O . GLN A 1 880 ? 14.511 -24.564 -16.531 1.00 81.81 880 GLN A O 1
ATOM 7113 N N . LEU A 1 881 ? 16.541 -24.772 -15.597 1.00 86.25 881 LEU A N 1
ATOM 7114 C CA . LEU A 1 881 ? 17.095 -25.650 -16.624 1.00 86.25 881 LEU A CA 1
ATOM 7115 C C . LEU A 1 881 ? 16.344 -26.981 -16.680 1.00 86.25 881 LEU A C 1
ATOM 7117 O O . LEU A 1 881 ? 15.951 -27.414 -17.757 1.00 86.25 881 LEU A O 1
ATOM 7121 N N . LYS A 1 882 ? 16.124 -27.613 -15.523 1.00 84.81 882 LYS A N 1
ATOM 7122 C CA . LYS A 1 882 ? 15.371 -28.864 -15.433 1.00 84.81 882 LYS A CA 1
ATOM 7123 C C . LYS A 1 882 ? 13.974 -28.714 -16.024 1.00 84.81 882 LYS A C 1
ATOM 7125 O O . LYS A 1 882 ? 13.593 -29.526 -16.856 1.00 84.81 882 LYS A O 1
ATOM 7130 N N . LYS A 1 883 ? 13.273 -27.633 -15.666 1.00 81.75 883 LYS A N 1
ATOM 7131 C CA . LYS A 1 883 ? 11.970 -27.299 -16.248 1.00 81.75 883 LYS A CA 1
ATOM 7132 C C . LYS A 1 883 ? 12.035 -27.212 -17.779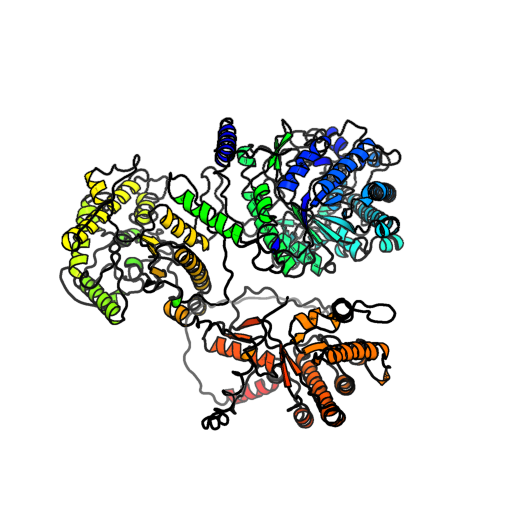 1.00 81.75 883 LYS A C 1
ATOM 7134 O O . LYS A 1 883 ? 11.244 -27.854 -18.454 1.00 81.75 883 LYS A O 1
ATOM 7139 N N . ALA A 1 884 ? 13.004 -26.480 -18.334 1.00 82.19 884 ALA A N 1
ATOM 7140 C CA . ALA A 1 884 ? 13.153 -26.364 -19.788 1.00 82.19 884 ALA A CA 1
ATOM 7141 C C . ALA A 1 884 ? 13.411 -27.725 -20.465 1.00 82.19 884 ALA A C 1
ATOM 7143 O O . ALA A 1 884 ? 12.859 -27.995 -21.528 1.00 82.19 884 ALA A O 1
ATOM 7144 N N . VAL A 1 885 ? 14.229 -28.586 -19.846 1.00 85.88 885 VAL A N 1
ATOM 7145 C CA . VAL A 1 885 ? 14.511 -29.945 -20.343 1.00 85.88 885 VAL A CA 1
ATOM 7146 C C . VAL A 1 885 ? 13.261 -30.826 -20.309 1.00 85.88 885 VAL A C 1
ATOM 7148 O O . VAL A 1 885 ? 12.992 -31.525 -21.283 1.00 85.88 885 VAL A O 1
ATOM 7151 N N . ASP A 1 886 ? 12.474 -30.762 -19.234 1.00 82.62 886 ASP A N 1
ATOM 7152 C CA . ASP A 1 886 ? 11.219 -31.518 -19.104 1.00 82.62 886 ASP A CA 1
ATOM 7153 C C . ASP A 1 886 ? 10.176 -31.096 -20.136 1.00 82.62 886 ASP A C 1
ATOM 7155 O O . ASP A 1 886 ? 9.422 -31.923 -20.642 1.00 82.62 886 ASP A O 1
ATOM 7159 N N . GLU A 1 887 ? 10.190 -29.821 -20.510 1.00 83.88 887 GLU A N 1
ATOM 7160 C CA . GLU A 1 887 ? 9.334 -29.252 -21.550 1.00 83.88 887 GLU A CA 1
ATOM 7161 C C . GLU A 1 887 ? 9.943 -29.375 -22.960 1.00 83.88 887 GLU A C 1
ATOM 7163 O O . GLU A 1 887 ? 9.473 -28.765 -23.925 1.00 83.88 887 GLU A O 1
ATOM 7168 N N . GLY A 1 888 ? 10.983 -30.197 -23.113 1.00 84.56 888 GLY A N 1
ATOM 7169 C CA . GLY A 1 888 ? 11.500 -30.633 -24.406 1.00 84.56 888 GLY A CA 1
ATOM 7170 C C . GLY A 1 888 ? 12.587 -29.751 -25.019 1.00 84.56 888 GLY A C 1
ATOM 7171 O O . GLY A 1 888 ? 12.884 -29.923 -26.203 1.00 84.56 888 GLY A O 1
ATOM 7172 N N . ALA A 1 889 ? 13.199 -28.824 -24.274 1.00 86.81 889 ALA A N 1
ATOM 7173 C CA . ALA A 1 889 ? 14.425 -28.166 -24.728 1.00 86.81 889 ALA A CA 1
ATOM 7174 C C . ALA A 1 889 ? 15.576 -29.187 -24.773 1.00 86.81 889 ALA A C 1
ATOM 7176 O O . ALA A 1 889 ? 15.883 -29.837 -23.771 1.00 86.81 889 ALA A O 1
ATOM 7177 N N . ASN A 1 890 ? 16.236 -29.321 -25.927 1.00 86.88 890 ASN A N 1
ATOM 7178 C CA . ASN A 1 890 ? 17.295 -30.310 -26.151 1.00 86.88 890 ASN A CA 1
ATOM 7179 C C . ASN A 1 890 ? 18.641 -29.879 -25.530 1.00 86.88 890 ASN A C 1
ATOM 7181 O O . ASN A 1 890 ? 19.627 -29.640 -26.229 1.00 86.88 890 ASN A O 1
ATOM 7185 N N . VAL A 1 891 ? 18.685 -29.745 -24.201 1.00 88.38 891 VAL A N 1
ATOM 7186 C CA . VAL A 1 891 ? 19.910 -29.418 -23.459 1.00 88.38 891 VAL A CA 1
ATOM 7187 C C . VAL A 1 891 ? 20.600 -30.698 -23.006 1.00 88.38 891 VAL A C 1
ATOM 7189 O O . VAL A 1 891 ? 20.024 -31.494 -22.267 1.00 88.38 891 VAL A O 1
ATOM 7192 N N . VAL A 1 892 ? 21.854 -30.882 -23.417 1.00 85.62 892 VAL A N 1
ATOM 7193 C CA . VAL A 1 892 ? 22.627 -32.110 -23.158 1.00 85.62 892 VAL A CA 1
ATOM 7194 C C . VAL A 1 892 ? 23.756 -31.916 -22.148 1.00 85.62 892 VAL A C 1
ATOM 7196 O O . VAL A 1 892 ? 24.385 -32.893 -21.741 1.00 85.62 892 VAL A O 1
ATOM 7199 N N . GLY A 1 893 ? 24.018 -30.681 -21.708 1.00 80.94 893 GLY A N 1
ATOM 7200 C CA . GLY A 1 893 ? 25.034 -30.423 -20.693 1.00 80.94 893 GLY A CA 1
ATOM 7201 C C . GLY A 1 893 ? 24.972 -29.053 -20.022 1.00 80.94 893 GLY A C 1
ATOM 7202 O O . GLY A 1 893 ? 24.407 -28.100 -20.560 1.00 80.94 893 GLY A O 1
ATOM 7203 N N . TYR A 1 894 ? 25.585 -28.978 -18.840 1.00 85.50 894 TYR A N 1
ATOM 7204 C CA . TYR A 1 894 ? 25.682 -27.805 -17.976 1.00 85.50 894 TYR A CA 1
ATOM 7205 C C . TYR A 1 894 ? 27.092 -27.663 -17.394 1.00 85.50 894 TYR A C 1
ATOM 7207 O O . TYR A 1 894 ? 27.593 -28.592 -16.755 1.00 85.50 894 TYR A O 1
ATOM 7215 N N . PHE A 1 895 ? 27.701 -26.492 -17.571 1.00 79.19 895 PHE A N 1
ATOM 7216 C CA . PHE A 1 895 ? 29.041 -26.158 -17.099 1.00 79.19 895 PHE A CA 1
ATOM 7217 C C . PHE A 1 895 ? 28.987 -24.987 -16.110 1.00 79.19 895 PHE A C 1
ATOM 7219 O O . PHE A 1 895 ? 28.644 -23.859 -16.464 1.00 79.19 895 PHE A O 1
ATOM 7226 N N . ALA A 1 896 ? 29.337 -25.264 -14.851 1.00 74.38 896 ALA A N 1
ATOM 7227 C CA . ALA A 1 896 ? 29.414 -24.251 -13.800 1.00 74.38 896 ALA A CA 1
ATOM 7228 C C . ALA A 1 896 ? 30.642 -23.341 -13.993 1.00 74.38 896 ALA A C 1
ATOM 7230 O O . ALA A 1 896 ? 31.763 -23.847 -14.157 1.00 74.38 896 ALA A O 1
ATOM 7231 N N . TRP A 1 897 ? 30.426 -22.022 -13.936 1.00 68.44 897 TRP A N 1
ATOM 7232 C CA . TRP A 1 897 ? 31.468 -21.002 -14.056 1.00 68.44 897 TRP A CA 1
ATOM 7233 C C . TRP A 1 897 ? 31.803 -20.359 -12.694 1.00 68.44 897 TRP A C 1
ATOM 7235 O O . TRP A 1 897 ? 30.910 -19.858 -12.014 1.00 68.44 897 TRP A O 1
ATOM 7245 N N . SER A 1 898 ? 33.056 -20.321 -12.243 1.00 58.53 898 SER A N 1
ATOM 7246 C CA . SER A 1 898 ? 34.261 -20.975 -12.778 1.00 58.53 898 SER A CA 1
ATOM 7247 C C . SER A 1 898 ? 34.785 -22.037 -11.801 1.00 58.53 898 SER A C 1
ATOM 7249 O O . SER A 1 898 ? 34.360 -22.111 -10.647 1.00 58.53 898 SER A O 1
ATOM 7251 N N . LEU A 1 899 ? 35.684 -22.909 -12.272 1.00 59.12 899 LEU A N 1
ATOM 7252 C CA . LEU A 1 899 ? 36.287 -23.964 -11.441 1.00 59.12 899 LEU A CA 1
ATOM 7253 C C . LEU A 1 899 ? 37.131 -23.401 -10.286 1.00 59.12 899 LEU A C 1
ATOM 7255 O O . LEU A 1 899 ? 37.184 -23.991 -9.207 1.00 59.12 899 LEU A O 1
ATOM 7259 N N . LEU A 1 900 ? 37.835 -22.298 -10.544 1.00 58.41 900 LEU A N 1
ATOM 7260 C CA . LEU A 1 900 ? 38.784 -21.659 -9.636 1.00 58.41 900 LEU A CA 1
ATOM 7261 C C . LEU A 1 900 ? 38.621 -20.146 -9.733 1.00 58.41 900 LEU A C 1
ATOM 7263 O O . LEU A 1 900 ? 38.457 -19.616 -10.835 1.00 58.41 900 LEU A O 1
ATOM 7267 N N . ASP A 1 901 ? 38.774 -19.461 -8.607 1.00 59.19 901 ASP A N 1
ATOM 7268 C CA . ASP A 1 901 ? 38.889 -18.003 -8.585 1.00 59.19 901 ASP A CA 1
ATOM 7269 C C . ASP A 1 901 ? 40.161 -17.584 -9.309 1.00 59.19 901 ASP A C 1
ATOM 7271 O O . ASP A 1 901 ? 41.171 -18.289 -9.272 1.00 59.19 901 ASP A O 1
ATOM 7275 N N . ASN A 1 902 ? 40.095 -16.481 -10.044 1.00 58.56 902 ASN A N 1
ATOM 7276 C CA . ASN A 1 902 ? 41.065 -16.211 -11.092 1.00 58.56 902 ASN A CA 1
ATOM 7277 C C . ASN A 1 902 ? 41.106 -14.712 -11.459 1.00 58.56 902 ASN A C 1
ATOM 7279 O O . ASN A 1 902 ? 40.459 -13.878 -10.821 1.00 58.56 902 ASN A O 1
ATOM 7283 N N . PHE A 1 903 ? 41.904 -14.358 -12.470 1.00 60.56 903 PHE A N 1
ATOM 7284 C CA . PHE A 1 903 ? 41.932 -13.007 -13.035 1.00 60.56 903 PHE A CA 1
ATOM 7285 C C . PHE A 1 903 ? 40.645 -12.718 -13.838 1.00 60.56 903 PHE A C 1
ATOM 7287 O O . PHE A 1 903 ? 40.478 -13.241 -14.934 1.00 60.56 903 PHE A O 1
ATOM 7294 N N . GLU A 1 904 ? 39.765 -11.842 -13.340 1.00 69.69 904 GLU A N 1
ATOM 7295 C CA . GLU A 1 904 ? 38.464 -11.514 -13.963 1.00 69.69 904 GLU A CA 1
ATOM 7296 C C . GLU A 1 904 ? 38.515 -10.215 -14.806 1.00 69.69 904 GLU A C 1
ATOM 7298 O O . GLU A 1 904 ? 37.762 -9.253 -14.616 1.00 69.69 904 GLU A O 1
ATOM 7303 N N . TRP A 1 905 ? 39.422 -10.186 -15.787 1.00 74.75 905 TRP A N 1
ATOM 7304 C CA . TRP A 1 905 ? 39.519 -9.144 -16.822 1.00 74.75 905 TRP A CA 1
ATOM 7305 C C . TRP A 1 905 ? 39.733 -7.713 -16.277 1.00 74.75 905 TRP A C 1
ATOM 7307 O O . TRP A 1 905 ? 40.821 -7.386 -15.810 1.00 74.75 905 TRP A O 1
ATOM 7317 N N . ARG A 1 906 ? 38.743 -6.810 -16.382 1.00 65.38 906 ARG A N 1
ATOM 7318 C CA . ARG A 1 906 ? 38.829 -5.428 -15.851 1.00 65.38 906 ARG A CA 1
ATOM 7319 C C . ARG A 1 906 ? 38.393 -5.300 -14.383 1.00 65.38 906 ARG A C 1
ATOM 7321 O O . ARG A 1 906 ? 38.528 -4.215 -13.812 1.00 65.38 906 ARG A O 1
ATOM 7328 N N . LEU A 1 907 ? 37.869 -6.367 -13.778 1.00 54.72 907 LEU A N 1
ATOM 7329 C CA . LEU A 1 907 ? 37.423 -6.409 -12.383 1.00 54.72 907 LEU A CA 1
ATOM 7330 C C . LEU A 1 907 ? 38.574 -6.919 -11.484 1.00 54.72 907 LEU A C 1
ATOM 7332 O O . LEU A 1 907 ? 39.439 -7.662 -11.940 1.00 54.72 907 LEU A O 1
ATOM 7336 N N . VAL A 1 908 ? 38.646 -6.453 -10.227 1.00 45.81 908 VAL A N 1
ATOM 7337 C CA . VAL A 1 908 ? 39.713 -6.823 -9.263 1.00 45.81 908 VAL A CA 1
ATOM 7338 C C . VAL A 1 908 ? 39.762 -8.347 -9.063 1.00 45.81 908 VAL A C 1
ATOM 7340 O O . VAL A 1 908 ? 38.718 -8.990 -9.096 1.00 45.81 908 VAL A O 1
ATOM 7343 N N . TYR A 1 909 ? 40.960 -8.890 -8.786 1.00 43.56 909 TYR A N 1
ATOM 7344 C CA . TYR A 1 909 ? 41.180 -10.209 -8.173 1.00 43.56 909 TYR A CA 1
ATOM 7345 C C . TYR A 1 909 ? 40.078 -10.544 -7.156 1.00 43.56 909 TYR A C 1
ATOM 7347 O O . TYR A 1 909 ? 39.994 -9.920 -6.096 1.00 43.56 909 TYR A O 1
ATOM 7355 N N . GLY A 1 910 ? 39.254 -11.543 -7.459 1.00 37.62 910 GLY A N 1
ATOM 7356 C CA . GLY A 1 910 ? 38.421 -12.166 -6.445 1.00 37.62 910 GLY A CA 1
ATOM 7357 C C . GLY A 1 910 ? 39.314 -13.018 -5.554 1.00 37.62 910 GLY A C 1
ATOM 7358 O O . GLY A 1 910 ? 39.598 -14.165 -5.888 1.00 37.62 910 GLY A O 1
ATOM 7359 N N . GLU A 1 911 ? 39.780 -12.495 -4.419 1.00 32.16 911 GLU A N 1
ATOM 7360 C CA . GLU A 1 911 ? 40.075 -13.405 -3.314 1.00 32.16 911 GLU A CA 1
ATOM 7361 C C . GLU A 1 911 ? 38.732 -14.030 -2.913 1.00 32.16 911 GLU A C 1
ATOM 7363 O O . GLU A 1 911 ? 37.898 -13.319 -2.348 1.00 32.16 911 GLU A O 1
ATOM 7368 N N . ASN A 1 912 ? 38.496 -15.309 -3.266 1.00 38.06 912 ASN A N 1
ATOM 7369 C CA . ASN A 1 912 ? 38.042 -16.374 -2.351 1.00 38.06 912 ASN A CA 1
ATOM 7370 C C . ASN A 1 912 ? 37.214 -17.547 -2.965 1.00 38.06 912 ASN A C 1
ATOM 7372 O O . ASN A 1 912 ? 36.047 -17.392 -3.300 1.00 38.06 912 ASN A O 1
ATOM 7376 N N . TYR A 1 913 ? 37.845 -18.727 -2.884 1.00 40.84 913 TYR A N 1
ATOM 7377 C CA . TYR A 1 913 ? 37.489 -20.169 -2.905 1.00 40.84 913 TYR A CA 1
ATOM 7378 C C . TYR A 1 913 ? 36.486 -20.830 -3.895 1.00 40.84 913 TYR A C 1
ATOM 7380 O O . TYR A 1 913 ? 35.294 -20.545 -3.977 1.00 40.84 913 TYR A O 1
ATOM 7388 N N . SER A 1 914 ? 36.991 -21.931 -4.482 1.00 34.22 914 SER A N 1
ATOM 7389 C CA . SER A 1 914 ? 36.387 -22.876 -5.440 1.00 34.22 914 SER A CA 1
ATOM 7390 C C . SER A 1 914 ? 35.103 -23.603 -4.993 1.00 34.22 914 SER A C 1
ATOM 7392 O O . SER A 1 914 ? 35.034 -24.137 -3.882 1.00 34.22 914 SER A O 1
ATOM 7394 N N . PHE A 1 915 ? 34.151 -23.766 -5.922 1.00 36.56 915 PHE A N 1
ATOM 7395 C CA . PHE A 1 915 ? 32.900 -24.525 -5.767 1.00 36.56 915 PHE A CA 1
ATOM 7396 C C . PHE A 1 915 ? 32.977 -25.921 -6.429 1.00 36.56 915 PHE A C 1
ATOM 7398 O O . PHE A 1 915 ? 33.163 -26.024 -7.639 1.00 36.56 915 PHE A O 1
ATOM 7405 N N . ASP A 1 916 ? 32.775 -27.008 -5.666 1.00 42.38 916 ASP A N 1
ATOM 7406 C CA . ASP A 1 916 ? 32.656 -28.379 -6.205 1.00 42.38 916 ASP A CA 1
ATOM 7407 C C . ASP A 1 916 ? 31.178 -28.799 -6.353 1.00 42.38 916 ASP A C 1
ATOM 7409 O O . ASP A 1 916 ? 30.504 -29.198 -5.392 1.00 42.38 916 ASP A O 1
ATOM 7413 N N . LEU A 1 917 ? 30.679 -28.733 -7.593 1.00 35.16 917 LEU A N 1
ATOM 7414 C CA . LEU A 1 917 ? 29.318 -29.122 -7.987 1.00 35.16 917 LEU A CA 1
ATOM 7415 C C . LEU A 1 917 ? 29.026 -30.619 -7.721 1.00 35.16 917 LEU A C 1
ATOM 7417 O O . LEU A 1 917 ? 27.881 -30.987 -7.441 1.00 35.16 917 LEU A O 1
ATOM 7421 N N . ASN A 1 918 ? 30.036 -31.499 -7.765 1.00 39.91 918 ASN A N 1
ATOM 7422 C CA . ASN A 1 918 ? 29.848 -32.947 -7.611 1.00 39.91 918 ASN A CA 1
ATOM 7423 C C . ASN A 1 918 ? 29.614 -33.373 -6.157 1.00 39.91 918 ASN A C 1
ATOM 7425 O O . ASN A 1 918 ? 28.892 -34.345 -5.931 1.00 39.91 918 ASN A O 1
ATOM 7429 N N . VAL A 1 919 ? 30.179 -32.661 -5.178 1.00 41.34 919 VAL A N 1
ATOM 7430 C CA . VAL A 1 919 ? 29.965 -32.935 -3.743 1.00 41.34 919 VAL A CA 1
ATOM 7431 C C . VAL A 1 919 ? 28.540 -32.561 -3.325 1.00 41.34 919 VAL A C 1
ATOM 7433 O O . VAL A 1 919 ? 27.869 -33.338 -2.651 1.00 41.34 919 VAL A O 1
ATOM 7436 N N . HIS A 1 920 ? 28.019 -31.430 -3.808 1.00 38.97 920 HIS A N 1
ATOM 7437 C CA . HIS A 1 920 ? 26.668 -30.970 -3.465 1.00 38.97 920 HIS A CA 1
ATOM 7438 C C . HIS A 1 920 ? 25.558 -31.787 -4.140 1.00 38.97 920 HIS A C 1
ATOM 7440 O O . HIS A 1 920 ? 24.526 -32.035 -3.521 1.00 38.97 920 HIS A O 1
ATOM 7446 N N . LEU A 1 921 ? 25.773 -32.261 -5.373 1.00 37.97 921 LEU A N 1
ATOM 7447 C CA . LEU A 1 921 ? 24.828 -33.157 -6.051 1.00 37.97 921 LEU A CA 1
ATOM 7448 C C . LEU A 1 921 ? 24.916 -34.617 -5.568 1.00 37.97 921 LEU A C 1
ATOM 7450 O O . LEU A 1 921 ? 23.951 -35.358 -5.744 1.00 37.97 921 LEU A O 1
ATOM 7454 N N . LYS A 1 922 ? 26.037 -35.042 -4.961 1.00 38.56 922 LYS A N 1
ATOM 7455 C CA . LYS A 1 922 ? 26.146 -36.335 -4.252 1.00 38.56 922 LYS A CA 1
ATOM 7456 C C . LYS A 1 922 ? 25.471 -36.309 -2.877 1.00 38.56 922 LYS A C 1
ATOM 7458 O O . LYS A 1 922 ? 24.907 -37.325 -2.485 1.00 38.56 922 LYS A O 1
ATOM 7463 N N . ASN A 1 923 ? 25.511 -35.167 -2.184 1.00 34.03 923 ASN A N 1
ATOM 7464 C CA . ASN A 1 923 ? 24.890 -34.969 -0.868 1.00 34.03 923 ASN A CA 1
ATOM 7465 C C . ASN A 1 923 ? 23.429 -34.493 -0.929 1.00 34.03 923 ASN A C 1
ATOM 7467 O O . ASN A 1 923 ? 22.785 -34.374 0.111 1.00 34.03 923 ASN A O 1
ATOM 7471 N N . ALA A 1 924 ? 22.873 -34.271 -2.124 1.00 35.22 924 ALA A N 1
ATOM 7472 C CA . ALA A 1 924 ? 21.432 -34.344 -2.331 1.00 35.22 924 ALA A CA 1
ATOM 7473 C C . ALA A 1 924 ? 21.033 -35.815 -2.170 1.00 35.22 924 ALA A C 1
ATOM 7475 O O . ALA A 1 924 ? 20.920 -36.564 -3.143 1.00 35.22 924 ALA A O 1
ATOM 7476 N N . SER A 1 925 ? 20.921 -36.253 -0.915 1.00 32.03 925 SER A N 1
ATOM 7477 C CA . SER A 1 925 ? 20.325 -37.529 -0.557 1.00 32.03 925 SER A CA 1
ATOM 7478 C C . SER A 1 925 ? 19.057 -37.679 -1.382 1.00 32.03 925 SER A C 1
ATOM 7480 O O . SER A 1 925 ? 18.219 -36.775 -1.412 1.00 32.03 925 SER A O 1
ATOM 7482 N N . LYS A 1 926 ? 18.951 -38.807 -2.096 1.00 30.69 926 LYS A N 1
ATOM 7483 C CA . LYS A 1 926 ? 17.689 -39.230 -2.696 1.00 30.69 926 LYS A CA 1
ATOM 7484 C C . LYS A 1 926 ? 16.613 -38.991 -1.630 1.00 30.69 926 LYS A C 1
ATOM 7486 O O . LYS A 1 926 ? 16.766 -39.552 -0.541 1.00 30.69 926 LYS A O 1
ATOM 7491 N N . PRO A 1 927 ? 15.559 -38.198 -1.876 1.00 34.44 927 PRO A N 1
ATOM 7492 C CA . PRO A 1 927 ? 14.332 -38.489 -1.173 1.00 34.44 927 PRO A CA 1
ATOM 7493 C C . PRO A 1 927 ? 14.001 -39.907 -1.637 1.00 34.44 927 PRO A C 1
ATOM 7495 O O . PRO A 1 927 ? 13.624 -40.132 -2.785 1.00 34.44 927 PRO A O 1
ATOM 7498 N N . GLU A 1 928 ? 14.274 -40.906 -0.800 1.00 35.72 928 GLU A N 1
ATOM 7499 C CA . GLU A 1 928 ? 13.455 -42.099 -0.877 1.00 35.72 928 GLU A CA 1
ATOM 7500 C C . GLU A 1 928 ? 12.038 -41.555 -0.741 1.00 35.72 928 GLU A C 1
ATOM 7502 O O . GLU A 1 928 ? 11.685 -41.001 0.304 1.00 35.72 928 GLU A O 1
ATOM 7507 N N . GLU A 1 929 ? 11.259 -41.605 -1.820 1.00 36.16 929 GLU A N 1
ATOM 7508 C CA . GLU A 1 929 ? 9.812 -41.582 -1.698 1.00 36.16 929 GLU A CA 1
ATOM 7509 C C . GLU A 1 929 ? 9.464 -42.768 -0.804 1.00 36.16 929 GLU A C 1
ATOM 7511 O O . GLU A 1 929 ? 9.260 -43.900 -1.244 1.00 36.16 929 GLU A O 1
ATOM 7516 N N . LEU A 1 930 ? 9.480 -42.517 0.500 1.00 36.84 930 LEU A N 1
ATOM 7517 C CA . LEU A 1 930 ? 8.885 -43.373 1.490 1.00 36.84 930 LEU A CA 1
ATOM 7518 C C . LEU A 1 930 ? 7.391 -43.298 1.194 1.00 36.84 930 LEU A C 1
ATOM 7520 O O . LEU A 1 930 ? 6.674 -42.429 1.685 1.00 36.84 930 LEU A O 1
ATOM 7524 N N . MET A 1 931 ? 6.942 -44.198 0.324 1.00 41.62 931 MET A N 1
ATOM 7525 C CA . MET A 1 931 ? 5.539 -44.475 0.051 1.00 41.62 931 MET A CA 1
ATOM 7526 C C . MET A 1 931 ? 4.937 -45.154 1.285 1.00 41.62 931 MET A C 1
ATOM 7528 O O . MET A 1 931 ? 4.586 -46.331 1.239 1.00 41.62 931 MET A O 1
ATOM 7532 N N . ILE A 1 932 ? 4.876 -44.422 2.405 1.00 47.00 932 ILE A N 1
ATOM 7533 C CA . ILE A 1 932 ? 4.389 -44.933 3.684 1.00 47.00 932 ILE A CA 1
ATOM 7534 C C . ILE A 1 932 ? 2.872 -45.069 3.600 1.00 47.00 932 ILE A C 1
ATOM 7536 O O . ILE A 1 932 ? 2.129 -44.087 3.541 1.00 47.00 932 ILE A O 1
ATOM 7540 N N . LYS A 1 933 ? 2.397 -46.306 3.616 1.00 59.78 933 LYS A N 1
ATOM 7541 C CA . LYS A 1 933 ? 0.985 -46.666 3.697 1.00 59.78 933 LYS A CA 1
ATOM 7542 C C . LYS A 1 933 ? 0.596 -46.870 5.156 1.00 59.78 933 LYS A C 1
ATOM 7544 O O . LYS A 1 933 ? 1.415 -47.191 6.009 1.00 59.78 933 LYS A O 1
ATOM 7549 N N . LYS A 1 934 ? -0.701 -46.768 5.460 1.00 57.19 934 LYS A N 1
ATOM 7550 C CA . LYS A 1 934 ? -1.238 -47.055 6.806 1.00 57.19 934 LYS A CA 1
ATOM 7551 C C . LYS A 1 934 ? -0.856 -48.458 7.316 1.00 57.19 934 LYS A C 1
ATOM 7553 O O . LYS A 1 934 ? -0.744 -48.644 8.520 1.00 57.19 934 LYS A O 1
ATOM 7558 N N . SER A 1 935 ? -0.649 -49.413 6.405 1.00 67.56 935 SER A N 1
ATOM 7559 C CA . SER A 1 935 ? -0.180 -50.780 6.679 1.00 67.56 935 SER A CA 1
ATOM 7560 C C . SER A 1 935 ? 1.265 -50.872 7.163 1.00 67.56 935 SER A C 1
ATOM 7562 O O . SER A 1 935 ? 1.638 -51.894 7.727 1.00 67.56 935 SER A O 1
ATOM 7564 N N . ASP A 1 936 ? 2.072 -49.840 6.926 1.00 77.31 936 ASP A N 1
ATOM 7565 C CA . ASP A 1 936 ? 3.495 -49.835 7.283 1.00 77.31 936 ASP A CA 1
ATOM 7566 C C . ASP A 1 936 ? 3.693 -49.496 8.767 1.00 77.31 936 ASP A C 1
ATOM 7568 O O . ASP A 1 936 ? 4.789 -49.615 9.313 1.00 77.31 936 ASP A O 1
ATOM 7572 N N . PHE A 1 937 ? 2.608 -49.104 9.434 1.00 74.38 937 PHE A N 1
ATOM 7573 C CA . PHE A 1 937 ? 2.540 -48.906 10.867 1.00 74.38 937 PHE A CA 1
ATOM 7574 C C . PHE A 1 937 ? 1.929 -50.140 11.551 1.00 74.38 937 PHE A C 1
ATOM 7576 O O . PHE A 1 937 ? 1.055 -50.792 10.973 1.00 74.38 937 PHE A O 1
ATOM 7583 N N . PRO A 1 938 ? 2.334 -50.453 12.797 1.00 74.88 938 PRO A N 1
ATOM 7584 C CA . PRO A 1 938 ? 1.695 -51.490 13.605 1.00 74.88 938 PRO A CA 1
ATOM 7585 C C . PRO A 1 938 ? 0.165 -51.357 13.630 1.00 74.88 938 PRO A C 1
ATOM 7587 O O . PRO A 1 938 ? -0.378 -50.256 13.574 1.00 74.88 938 PRO A O 1
ATOM 7590 N N . SER A 1 939 ? -0.561 -52.470 13.736 1.00 70.44 939 SER A N 1
ATOM 7591 C CA . SER A 1 939 ? -2.035 -52.452 13.733 1.00 70.44 939 SER A CA 1
ATOM 7592 C C . SER A 1 939 ? -2.646 -51.669 14.902 1.00 70.44 939 SER A C 1
ATOM 7594 O O . SER A 1 939 ? -3.786 -51.208 14.821 1.00 70.44 939 SER A O 1
ATOM 7596 N N . ASP A 1 940 ? -1.889 -51.535 15.988 1.00 70.25 940 ASP A N 1
ATOM 7597 C CA . ASP A 1 940 ? -2.182 -50.735 17.174 1.00 70.25 940 ASP A CA 1
ATOM 7598 C C . ASP A 1 940 ? -1.597 -49.311 17.102 1.00 70.25 940 ASP A C 1
ATOM 7600 O O . ASP A 1 940 ? -1.752 -48.537 18.048 1.00 70.25 940 ASP A O 1
ATOM 7604 N N . PHE A 1 941 ? -0.973 -48.926 15.982 1.00 74.00 941 PHE A N 1
ATOM 7605 C CA . PHE A 1 941 ? -0.455 -47.580 15.778 1.00 74.00 941 PHE A CA 1
ATOM 7606 C C . PHE A 1 941 ? -1.587 -46.557 15.769 1.00 74.00 941 PHE A C 1
ATOM 7608 O O . PHE A 1 941 ? -2.589 -46.651 15.050 1.00 74.00 941 PHE A O 1
ATOM 7615 N N . VAL A 1 942 ? -1.407 -45.546 16.604 1.00 69.12 942 VAL A N 1
ATOM 7616 C CA . VAL A 1 942 ? -2.452 -44.599 16.942 1.00 69.12 942 VAL A CA 1
ATOM 7617 C C . VAL A 1 942 ? -2.379 -43.393 16.006 1.00 69.12 942 VAL A C 1
ATOM 7619 O O . VAL A 1 942 ? -1.564 -42.495 16.192 1.00 69.12 942 VAL A O 1
ATOM 7622 N N . PHE A 1 943 ? -3.274 -43.347 15.018 1.00 70.94 943 PHE A N 1
ATOM 7623 C CA . PHE A 1 943 ? -3.517 -42.146 14.213 1.00 70.94 943 PHE A CA 1
ATOM 7624 C C . PHE A 1 943 ? -4.518 -41.241 14.927 1.00 70.94 943 PHE A C 1
ATOM 7626 O O . PHE A 1 943 ? -5.638 -41.675 15.219 1.00 70.94 943 PHE A O 1
ATOM 7633 N N . GLY A 1 944 ? -4.123 -39.997 15.186 1.00 66.94 944 GLY A N 1
ATOM 7634 C CA . GLY A 1 944 ? -4.918 -39.048 15.956 1.00 66.94 944 GLY A CA 1
ATOM 7635 C C . GLY A 1 944 ? -4.772 -37.610 15.496 1.00 66.94 944 GLY A C 1
ATOM 7636 O O . GLY A 1 944 ? -3.845 -37.264 14.767 1.00 66.94 944 GLY A O 1
ATOM 7637 N N . VAL A 1 945 ? -5.684 -36.771 15.973 1.00 62.44 945 VAL A N 1
ATOM 7638 C CA . VAL A 1 945 ? -5.629 -35.307 15.845 1.00 62.44 945 VAL A CA 1
ATOM 7639 C C . VAL A 1 945 ? -5.466 -34.675 17.227 1.00 62.44 945 VAL A C 1
ATOM 7641 O O . VAL A 1 945 ? -5.795 -35.301 18.238 1.00 62.44 945 VAL A O 1
ATOM 7644 N N . ALA A 1 946 ? -4.936 -33.453 17.285 1.00 62.16 946 ALA A N 1
ATOM 7645 C CA . ALA A 1 946 ? -4.680 -32.748 18.538 1.00 62.16 946 ALA A CA 1
ATOM 7646 C C . ALA A 1 946 ? -5.284 -31.335 18.544 1.00 62.16 946 ALA A C 1
ATOM 7648 O O . ALA A 1 946 ? -5.279 -30.659 17.520 1.00 62.16 946 ALA A O 1
ATOM 7649 N N . THR A 1 947 ? -5.748 -30.889 19.711 1.00 59.00 947 THR A N 1
ATOM 7650 C CA . THR A 1 947 ? -6.248 -29.532 19.993 1.00 59.00 947 THR A CA 1
ATOM 7651 C C . THR A 1 947 ? -5.768 -29.054 21.374 1.00 59.00 947 THR A C 1
ATOM 7653 O O . THR A 1 947 ? -5.243 -29.843 22.166 1.00 59.00 947 THR A O 1
ATOM 7656 N N . ALA A 1 948 ? -5.945 -27.770 21.678 1.00 56.75 948 ALA A N 1
ATOM 7657 C CA . ALA A 1 948 ? -5.568 -27.130 22.941 1.00 56.75 948 ALA A CA 1
ATOM 7658 C C . ALA A 1 948 ? -6.791 -26.604 23.720 1.00 56.75 948 ALA A C 1
ATOM 7660 O O . ALA A 1 948 ? -7.786 -26.222 23.118 1.00 56.75 948 ALA A O 1
ATOM 7661 N N . ALA A 1 949 ? -6.693 -26.496 25.051 1.00 53.56 949 ALA A N 1
ATOM 7662 C CA . ALA A 1 949 ? -7.742 -25.996 25.960 1.00 53.56 949 ALA A CA 1
ATOM 7663 C C . ALA A 1 949 ? -8.306 -24.635 25.510 1.00 53.56 949 ALA A C 1
ATOM 7665 O O . ALA A 1 949 ? -9.513 -24.451 25.413 1.00 53.56 949 ALA A O 1
ATOM 7666 N N . ALA A 1 950 ? -7.432 -23.699 25.124 1.00 47.28 950 ALA A N 1
ATOM 7667 C CA . ALA A 1 950 ? -7.842 -22.390 24.606 1.00 47.28 950 ALA A CA 1
ATOM 7668 C C . ALA A 1 950 ? -8.658 -22.463 23.296 1.00 47.28 950 ALA A C 1
ATOM 7670 O O . ALA A 1 950 ? -9.387 -21.530 22.977 1.00 47.28 950 ALA A O 1
ATOM 7671 N N . GLN A 1 951 ? -8.540 -23.559 22.540 1.00 45.09 951 GLN A N 1
ATOM 7672 C CA . GLN A 1 951 ? -9.279 -23.805 21.300 1.00 45.09 951 GLN A CA 1
ATOM 7673 C C . GLN A 1 951 ? -10.592 -24.569 21.539 1.00 45.09 951 GLN A C 1
ATOM 7675 O O . GLN A 1 951 ? -11.476 -24.501 20.685 1.00 45.09 951 GLN A O 1
ATOM 7680 N N . ILE A 1 952 ? -10.726 -25.260 22.680 1.00 49.56 952 ILE A N 1
ATOM 7681 C CA . ILE A 1 952 ? -11.920 -26.035 23.054 1.00 49.56 952 ILE A CA 1
ATOM 7682 C C . ILE A 1 952 ? -12.807 -25.363 24.111 1.00 49.56 952 ILE A C 1
ATOM 7684 O O . ILE A 1 952 ? -13.920 -25.813 24.289 1.00 49.56 952 ILE A O 1
ATOM 7688 N N . GLU A 1 953 ? -12.403 -24.276 24.778 1.00 50.38 953 GLU A N 1
ATOM 7689 C CA . GLU A 1 953 ? -13.199 -23.701 25.887 1.00 50.38 953 GLU A CA 1
ATOM 7690 C C . GLU A 1 953 ? -13.914 -22.361 25.597 1.00 50.38 953 GLU A C 1
ATOM 7692 O O . GLU A 1 953 ? -14.370 -21.701 26.527 1.00 50.38 953 GLU A O 1
ATOM 7697 N N . GLY A 1 954 ? -14.008 -21.922 24.338 1.00 48.38 954 GLY A N 1
ATOM 7698 C CA . GLY A 1 954 ? -14.798 -20.738 23.964 1.00 48.38 954 GLY A CA 1
ATOM 7699 C C . GLY A 1 954 ? -14.366 -19.432 24.661 1.00 48.38 954 GLY A C 1
ATOM 7700 O O . GLY A 1 954 ? -13.333 -19.354 25.328 1.00 48.38 954 GLY A O 1
ATOM 7701 N N . SER A 1 955 ? -15.131 -18.353 24.472 1.00 41.81 955 SER A N 1
ATOM 7702 C CA . SER A 1 955 ? -14.888 -17.055 25.124 1.00 41.81 955 SER A CA 1
ATOM 7703 C C . SER A 1 955 ? -15.461 -17.003 26.550 1.00 41.81 955 SER A C 1
ATOM 7705 O O . SER A 1 955 ? -16.437 -17.680 26.877 1.00 41.81 955 SER A O 1
ATOM 7707 N N . VAL A 1 956 ? -14.852 -16.185 27.415 1.00 43.12 956 VAL A N 1
ATOM 7708 C CA . VAL A 1 956 ? -15.238 -16.014 28.829 1.00 43.12 956 VAL A CA 1
ATOM 7709 C C . VAL A 1 956 ? -16.638 -15.388 28.939 1.00 43.12 956 VAL A C 1
ATOM 7711 O O . VAL A 1 956 ? -16.876 -14.333 28.359 1.00 43.12 956 VAL A O 1
ATOM 7714 N N . ASN A 1 957 ? -17.549 -16.002 29.702 1.00 47.06 957 ASN A N 1
ATOM 7715 C CA . ASN A 1 957 ? -18.827 -15.407 30.120 1.00 47.06 957 ASN A CA 1
ATOM 7716 C C . ASN A 1 957 ? -18.903 -15.318 31.664 1.00 47.06 957 ASN A C 1
ATOM 7718 O O . ASN A 1 957 ? -18.024 -15.830 32.361 1.00 47.06 957 ASN A O 1
ATOM 7722 N N . ALA A 1 958 ? -19.938 -14.657 32.194 1.00 36.72 958 ALA A N 1
ATOM 7723 C CA . ALA A 1 958 ? -20.092 -14.344 33.623 1.00 36.72 958 ALA A CA 1
ATOM 7724 C C . ALA A 1 958 ? -20.218 -15.574 34.556 1.00 36.72 958 ALA A C 1
ATOM 7726 O O . ALA A 1 958 ? -20.040 -15.441 35.762 1.00 36.72 958 ALA A O 1
ATOM 7727 N N . GLU A 1 959 ? -20.456 -16.769 34.006 1.00 44.03 959 GLU A N 1
ATOM 7728 C CA . GLU A 1 959 ? -20.554 -18.052 34.729 1.00 44.03 959 GLU A CA 1
ATOM 7729 C C . GLU A 1 959 ? -19.338 -18.976 34.440 1.00 44.03 959 GLU A C 1
ATOM 7731 O O . GLU A 1 959 ? -19.256 -20.129 34.876 1.00 44.03 959 GLU A O 1
ATOM 7736 N N . GLY A 1 960 ? -18.341 -18.446 33.721 1.00 51.81 960 GLY A N 1
ATOM 7737 C CA . GLY A 1 960 ? -17.115 -19.102 33.271 1.00 51.81 960 GLY A CA 1
ATOM 7738 C C . GLY A 1 960 ? -17.223 -19.778 31.890 1.00 51.81 960 GLY A C 1
ATOM 7739 O O . GLY A 1 960 ? -18.256 -20.323 31.538 1.00 51.81 960 GLY A O 1
ATOM 7740 N N . LYS A 1 961 ? -16.101 -19.788 31.147 1.00 48.81 961 LYS A N 1
ATOM 7741 C CA . LYS A 1 961 ? -15.850 -20.342 29.786 1.00 48.81 961 LYS A CA 1
ATOM 7742 C C . LYS A 1 961 ? -16.995 -21.153 29.116 1.00 48.81 961 LYS A C 1
ATOM 7744 O O . LYS A 1 961 ? -17.303 -22.261 29.559 1.00 48.81 961 LYS A O 1
ATOM 7749 N N . GLY A 1 962 ? -17.593 -20.605 28.048 1.00 46.72 962 GLY A N 1
ATOM 7750 C CA . GLY A 1 962 ? -18.685 -21.224 27.265 1.00 46.72 962 GLY A CA 1
ATOM 7751 C C . GLY A 1 962 ? -18.232 -22.265 26.222 1.00 46.72 962 GLY A C 1
ATOM 7752 O O . GLY A 1 962 ? -17.051 -22.555 26.109 1.00 46.72 962 GLY A O 1
ATOM 7753 N N . GLU A 1 963 ? -19.165 -22.839 25.448 1.00 44.47 963 GLU A N 1
ATOM 7754 C CA . GLU A 1 963 ? -18.838 -23.812 24.382 1.00 44.47 963 GLU A CA 1
ATOM 7755 C C . GLU A 1 963 ? -17.948 -23.203 23.285 1.00 44.47 963 GLU A C 1
ATOM 7757 O O . GLU A 1 963 ? -18.199 -22.094 22.804 1.00 44.47 963 GLU A O 1
ATOM 7762 N N . SER A 1 964 ? -16.920 -23.935 22.851 1.00 47.25 964 SER A N 1
ATOM 7763 C CA . SER A 1 964 ? -16.072 -23.525 21.726 1.00 47.25 964 SER A CA 1
ATOM 7764 C C . SER A 1 964 ? -16.639 -23.891 20.356 1.00 47.25 964 SER A C 1
ATOM 7766 O O . SER A 1 964 ? -17.518 -24.737 20.212 1.00 47.25 964 SER A O 1
ATOM 7768 N N . ILE A 1 965 ? -16.039 -23.312 19.309 1.00 42.97 965 ILE A N 1
ATOM 7769 C CA . ILE A 1 965 ? -16.266 -23.704 17.910 1.00 42.97 965 ILE A CA 1
ATOM 7770 C C . ILE A 1 965 ? -15.991 -25.204 17.709 1.00 42.97 965 ILE A C 1
ATOM 7772 O O . ILE A 1 965 ? -16.699 -25.849 16.942 1.00 42.97 965 ILE A O 1
ATOM 7776 N N . TRP A 1 966 ? -15.008 -25.775 18.413 1.00 46.84 966 TRP A N 1
ATOM 7777 C CA . TRP A 1 966 ? -14.706 -27.206 18.346 1.00 46.84 966 TRP A CA 1
ATOM 7778 C C . TRP A 1 966 ? -15.713 -28.066 19.116 1.00 46.84 966 TRP A C 1
ATOM 7780 O O . TRP A 1 966 ? -16.079 -29.123 18.610 1.00 46.84 966 TRP A O 1
ATOM 7790 N N . ASP A 1 967 ? -16.226 -27.619 20.264 1.00 48.66 967 ASP A N 1
ATOM 7791 C CA . ASP A 1 967 ? -17.312 -28.313 20.976 1.00 48.66 967 ASP A CA 1
ATOM 7792 C C . ASP A 1 967 ? -18.578 -28.325 20.136 1.00 48.66 967 ASP A C 1
ATOM 7794 O O . ASP A 1 967 ? -19.232 -29.358 19.991 1.00 48.66 967 ASP A O 1
ATOM 7798 N N . ASN A 1 968 ? -18.886 -27.181 19.526 1.00 51.44 968 ASN A N 1
ATOM 7799 C CA . ASN A 1 968 ? -20.006 -27.048 18.621 1.00 51.44 968 ASN A CA 1
ATOM 7800 C C . ASN A 1 968 ? -19.781 -27.926 17.380 1.00 51.44 968 ASN A C 1
ATOM 7802 O O . ASN A 1 968 ? -20.693 -28.628 16.972 1.00 51.44 968 ASN A O 1
ATOM 7806 N N . PHE A 1 969 ? -18.563 -28.009 16.832 1.00 50.16 969 PHE A N 1
ATOM 7807 C CA . PHE A 1 969 ? -18.220 -28.903 15.715 1.00 50.16 969 PHE A CA 1
ATOM 7808 C C . PHE A 1 969 ? -18.330 -30.398 16.070 1.00 50.16 969 PHE A C 1
ATOM 7810 O O . PHE A 1 969 ? -18.869 -31.170 15.283 1.00 50.16 969 PHE A O 1
ATOM 7817 N N . VAL A 1 970 ? -17.882 -30.821 17.256 1.00 51.28 970 VAL A N 1
ATOM 7818 C CA . VAL A 1 970 ? -18.016 -32.210 17.740 1.00 51.28 970 VAL A CA 1
ATOM 7819 C C . VAL A 1 970 ? -19.487 -32.564 17.992 1.00 51.28 970 VAL A C 1
ATOM 7821 O O . VAL A 1 970 ? -19.909 -33.679 17.678 1.00 51.28 970 VAL A O 1
ATOM 7824 N N . LYS A 1 971 ? -20.281 -31.616 18.511 1.00 50.25 971 LYS A N 1
ATOM 7825 C CA . LYS A 1 971 ? -21.721 -31.785 18.771 1.00 50.25 971 LYS A CA 1
ATOM 7826 C C . LYS A 1 971 ? -22.578 -31.746 17.503 1.00 50.25 971 LYS A C 1
ATOM 7828 O O . LYS A 1 971 ? -23.519 -32.527 17.396 1.00 50.25 971 LYS A O 1
ATOM 7833 N N . THR A 1 972 ? -22.262 -30.868 16.550 1.00 46.09 972 THR A N 1
ATOM 7834 C CA . THR A 1 972 ? -23.056 -30.638 15.324 1.00 46.09 972 THR A CA 1
ATOM 7835 C C . THR A 1 972 ? -22.613 -31.488 14.139 1.00 46.09 972 THR A C 1
ATOM 7837 O O . THR A 1 972 ? -23.454 -31.858 13.326 1.00 46.09 972 THR A O 1
ATOM 7840 N N . ASN A 1 973 ? -21.331 -31.862 14.058 1.00 47.28 973 ASN A N 1
ATOM 7841 C CA . ASN A 1 973 ? -20.778 -32.737 13.018 1.00 47.28 973 ASN A CA 1
ATOM 7842 C C . ASN A 1 973 ? -20.058 -33.978 13.586 1.00 47.28 973 ASN A C 1
ATOM 7844 O O . ASN A 1 973 ? -18.899 -34.249 13.253 1.00 47.28 973 ASN A O 1
ATOM 7848 N N . PRO A 1 974 ? -20.746 -34.807 14.389 1.00 47.44 974 PRO A N 1
ATOM 7849 C CA . PRO A 1 974 ? -20.165 -35.995 15.008 1.00 47.44 974 PRO A CA 1
ATOM 7850 C C . PRO A 1 974 ? -19.604 -37.035 14.018 1.00 47.44 974 PRO A C 1
ATOM 7852 O O . PRO A 1 974 ? -18.737 -37.839 14.368 1.00 47.44 974 PRO A O 1
ATOM 7855 N N . GLU A 1 975 ? -20.085 -37.036 12.772 1.00 47.41 975 GLU A N 1
ATOM 7856 C CA . GLU A 1 975 ? -19.570 -37.890 11.696 1.00 47.41 975 GLU A CA 1
ATOM 7857 C C . GLU A 1 975 ? -18.238 -37.405 11.103 1.00 47.41 975 GLU A C 1
ATOM 7859 O O . GLU A 1 975 ? -17.520 -38.203 10.503 1.00 47.41 975 GLU A O 1
ATOM 7864 N N . ALA A 1 976 ? -17.875 -36.126 11.249 1.00 49.25 976 ALA A N 1
ATOM 7865 C CA . ALA A 1 976 ? -16.682 -35.563 10.612 1.00 49.25 976 ALA A CA 1
ATOM 7866 C C . ALA A 1 976 ? -15.377 -36.139 11.189 1.00 49.25 976 ALA A C 1
ATOM 7868 O O . ALA A 1 976 ? -14.440 -36.393 10.439 1.00 49.25 976 ALA A O 1
ATOM 7869 N N . ILE A 1 977 ? -15.329 -36.435 12.495 1.00 51.25 977 ILE A N 1
ATOM 7870 C CA . ILE A 1 977 ? -14.164 -37.090 13.120 1.00 51.25 977 ILE A CA 1
ATOM 7871 C C . ILE A 1 977 ? -14.069 -38.566 12.702 1.00 51.25 977 ILE A C 1
ATOM 7873 O O . ILE A 1 977 ? -12.978 -39.061 12.427 1.00 51.25 977 ILE A O 1
ATOM 7877 N N . SER A 1 978 ? -15.214 -39.244 12.571 1.00 50.41 978 SER A N 1
ATOM 7878 C CA . SER A 1 978 ? -15.307 -40.607 12.022 1.00 50.41 978 SER A CA 1
ATOM 7879 C C . SER A 1 978 ? -14.777 -40.675 10.577 1.00 50.41 978 SER A C 1
ATOM 7881 O O . SER A 1 978 ? -13.995 -41.566 10.238 1.00 50.41 978 SER A O 1
ATOM 7883 N N . LYS A 1 979 ? -15.101 -39.670 9.750 1.00 51.22 979 LYS A N 1
ATOM 7884 C CA . LYS A 1 979 ? -14.658 -39.552 8.348 1.00 51.22 979 LYS A CA 1
ATOM 7885 C C . LYS A 1 979 ? -13.154 -39.274 8.180 1.00 51.22 979 LYS A C 1
ATOM 7887 O O . LYS A 1 979 ? -12.620 -39.565 7.115 1.00 51.22 979 LYS A O 1
ATOM 7892 N N . LEU A 1 980 ? -12.449 -38.790 9.212 1.00 50.50 980 LEU A N 1
ATOM 7893 C CA . LEU A 1 980 ? -10.985 -38.602 9.195 1.00 50.50 980 LEU A CA 1
ATOM 7894 C C . LEU A 1 980 ? -10.196 -39.914 9.384 1.00 50.50 980 LEU A C 1
ATOM 7896 O O . LEU A 1 980 ? -8.975 -39.928 9.228 1.00 50.50 980 LEU A O 1
ATOM 7900 N N . GLY A 1 981 ? -10.857 -41.022 9.744 1.00 59.22 981 GLY A N 1
ATOM 7901 C CA . GLY A 1 981 ? -10.211 -42.330 9.911 1.00 59.22 981 GLY A CA 1
ATOM 7902 C C . GLY A 1 981 ? -9.212 -42.418 11.078 1.00 59.22 981 GLY A C 1
ATOM 7903 O O . GLY A 1 981 ? -8.410 -43.364 11.125 1.00 59.22 981 GLY A O 1
ATOM 7904 N N . VAL A 1 982 ? -9.255 -41.448 12.001 1.00 62.16 982 VAL A N 1
ATOM 7905 C CA . VAL A 1 982 ? -8.433 -41.372 13.217 1.00 62.16 982 VAL A CA 1
ATOM 7906 C C . VAL A 1 982 ? -9.095 -42.121 14.375 1.00 62.16 982 VAL A C 1
ATOM 7908 O O . VAL A 1 982 ? -10.312 -42.096 14.531 1.00 62.16 982 VAL A O 1
ATOM 7911 N N . LYS A 1 983 ? -8.292 -42.810 15.192 1.00 70.06 983 LYS A N 1
ATOM 7912 C CA . LYS A 1 983 ? -8.758 -43.617 16.338 1.00 70.06 983 LYS A CA 1
ATOM 7913 C C . LYS A 1 983 ? -8.425 -42.987 17.689 1.00 70.06 983 LYS A C 1
ATOM 7915 O O . LYS A 1 983 ? -8.695 -43.584 18.730 1.00 70.06 983 LYS A O 1
ATOM 7920 N N . SER A 1 984 ? -7.836 -41.796 17.696 1.00 75.19 984 SER A N 1
ATOM 7921 C CA . SER A 1 984 ? -7.519 -41.068 18.920 1.00 75.19 984 SER A CA 1
ATOM 7922 C C . SER A 1 984 ? -7.665 -39.559 18.772 1.00 75.19 984 SER A C 1
ATOM 7924 O O . SER A 1 984 ? -7.594 -39.001 17.676 1.00 75.19 984 SER A O 1
ATOM 7926 N N . TYR A 1 985 ? -7.873 -38.900 19.908 1.00 71.94 985 TYR A N 1
ATOM 7927 C CA . TYR A 1 985 ? -8.064 -37.458 19.989 1.00 71.94 985 TYR A CA 1
ATOM 7928 C C . TYR A 1 985 ? -7.307 -36.905 21.192 1.00 71.94 985 TYR A C 1
ATOM 7930 O O . TYR A 1 985 ? -7.594 -37.272 22.334 1.00 71.94 985 TYR A O 1
ATOM 7938 N N . ARG A 1 986 ? -6.318 -36.043 20.949 1.00 79.81 986 ARG A N 1
ATOM 7939 C CA . ARG A 1 986 ? -5.546 -35.386 22.005 1.00 79.81 986 ARG A CA 1
ATOM 7940 C C . ARG A 1 986 ? -6.099 -33.991 22.275 1.00 79.81 986 ARG A C 1
ATOM 7942 O O . ARG A 1 986 ? -6.185 -33.180 21.364 1.00 79.81 986 ARG A O 1
ATOM 7949 N N . PHE A 1 987 ? -6.386 -33.676 23.529 1.00 71.75 987 PHE A N 1
ATOM 7950 C CA . PHE A 1 987 ? -6.797 -32.335 23.952 1.00 71.75 987 PHE A CA 1
ATOM 7951 C C . PHE A 1 987 ? -6.165 -31.989 25.298 1.00 71.75 987 PHE A C 1
ATOM 7953 O O . PHE A 1 987 ? -5.571 -32.864 25.931 1.00 71.75 987 PHE A O 1
ATOM 7960 N N . SER A 1 988 ? -6.241 -30.735 25.740 1.00 74.38 988 SER A N 1
ATOM 7961 C CA . SER A 1 988 ? -5.807 -30.351 27.088 1.00 74.38 988 SER A CA 1
ATOM 7962 C C . SER A 1 988 ? -6.971 -29.866 27.934 1.00 74.38 988 SER A C 1
ATOM 7964 O O . SER A 1 988 ? -7.925 -29.323 27.390 1.00 74.38 988 SER A O 1
ATOM 7966 N N . ILE A 1 989 ? -6.878 -30.041 29.250 1.00 73.56 989 ILE A N 1
ATOM 7967 C CA . ILE A 1 989 ? -7.841 -29.475 30.198 1.00 73.56 989 ILE A CA 1
ATOM 7968 C C . ILE A 1 989 ? -7.277 -28.191 30.795 1.00 73.56 989 ILE A C 1
ATOM 7970 O O . ILE A 1 989 ? -6.108 -28.144 31.177 1.00 73.56 989 ILE A O 1
ATOM 7974 N N . ALA A 1 990 ? -8.093 -27.146 30.887 1.00 73.00 990 ALA A N 1
ATOM 7975 C CA . ALA A 1 990 ? -7.688 -25.944 31.585 1.00 73.00 990 ALA A CA 1
ATOM 7976 C C . ALA A 1 990 ? -7.896 -26.109 33.069 1.00 73.00 990 ALA A C 1
ATOM 7978 O O . ALA A 1 990 ? -8.948 -26.517 33.563 1.00 73.00 990 ALA A O 1
ATOM 7979 N N . TRP A 1 991 ? -6.900 -25.706 33.820 1.00 73.12 991 TRP A N 1
ATOM 7980 C CA . TRP A 1 991 ? -7.029 -25.801 35.253 1.00 73.12 991 TRP A CA 1
ATOM 7981 C C . TRP A 1 991 ? -7.819 -24.711 35.903 1.00 73.12 991 TRP A C 1
ATOM 7983 O O . TRP A 1 991 ? -8.575 -24.960 36.829 1.00 73.12 991 TRP A O 1
ATOM 7993 N N . THR A 1 992 ? -7.632 -23.490 35.429 1.00 67.06 992 THR A N 1
ATOM 7994 C CA . THR A 1 992 ? -8.395 -22.342 35.892 1.00 67.06 992 THR A CA 1
ATOM 7995 C C . THR A 1 992 ? -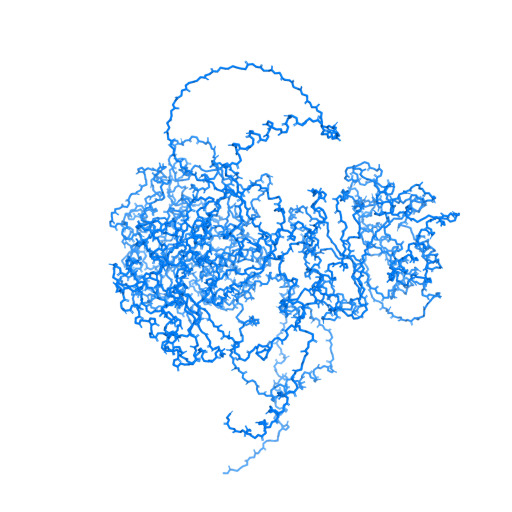9.886 -22.645 35.820 1.00 67.06 992 THR A C 1
ATOM 7997 O O . THR A 1 992 ? -10.664 -22.116 36.604 1.00 67.06 992 THR A O 1
ATOM 8000 N N . ARG A 1 993 ? -10.279 -23.566 34.930 1.00 74.06 993 ARG A N 1
ATOM 8001 C CA . ARG A 1 993 ? -11.614 -24.132 34.872 1.00 74.06 993 ARG A CA 1
ATOM 8002 C C . ARG A 1 993 ? -11.919 -25.131 35.987 1.00 74.06 993 ARG A C 1
ATOM 8004 O O . ARG A 1 993 ? -13.007 -25.022 36.521 1.00 74.06 993 ARG A O 1
ATOM 8011 N N . ILE A 1 994 ? -11.035 -26.072 36.328 1.00 75.62 994 ILE A N 1
ATOM 8012 C CA . ILE A 1 994 ? -11.262 -27.112 37.357 1.00 75.62 994 ILE A CA 1
ATOM 8013 C C . ILE A 1 994 ? -11.103 -26.582 38.790 1.00 75.62 994 ILE A C 1
ATOM 8015 O O . ILE A 1 994 ? -11.961 -26.837 39.632 1.00 75.62 994 ILE A O 1
ATOM 8019 N N . LEU A 1 995 ? -10.025 -25.841 39.070 1.00 77.31 995 LEU A N 1
ATOM 8020 C CA . LEU A 1 995 ? -9.753 -25.194 40.359 1.00 77.31 995 LEU A CA 1
ATOM 8021 C C . LEU A 1 995 ? -9.512 -23.699 40.094 1.00 77.31 995 LEU A C 1
ATOM 8023 O O . LEU A 1 995 ? -8.366 -23.279 39.911 1.00 77.31 995 LEU A O 1
ATOM 8027 N N . PRO A 1 996 ? -10.569 -22.872 40.049 1.00 70.19 996 PRO A N 1
ATOM 8028 C CA . PRO A 1 996 ? -10.442 -21.447 39.730 1.00 70.19 996 PRO A CA 1
ATOM 8029 C C . PRO A 1 996 ? -9.561 -20.690 40.730 1.00 70.19 996 PRO A C 1
ATOM 8031 O O . PRO A 1 996 ? -8.790 -19.816 40.344 1.00 70.19 996 PRO A O 1
ATOM 8034 N N . ASN A 1 997 ? -9.577 -21.116 41.996 1.00 72.62 997 ASN A N 1
ATOM 8035 C CA . ASN A 1 997 ? -8.723 -20.585 43.063 1.00 72.62 997 ASN A CA 1
ATOM 8036 C C . ASN A 1 997 ? -7.392 -21.353 43.198 1.00 72.62 997 ASN A C 1
ATOM 8038 O O . ASN A 1 997 ? -6.709 -21.288 44.223 1.00 72.62 997 ASN A O 1
ATOM 8042 N N . GLY A 1 998 ? -7.046 -22.134 42.173 1.00 67.38 998 GLY A N 1
ATOM 8043 C CA . GLY A 1 998 ? -5.781 -22.838 41.998 1.00 67.38 998 GLY A CA 1
ATOM 8044 C C . GLY A 1 998 ? -5.566 -24.078 42.865 1.00 67.38 998 GLY A C 1
ATOM 8045 O O . GLY A 1 998 ? -4.754 -24.916 42.514 1.00 67.38 998 GLY A O 1
ATOM 8046 N N . SER A 1 999 ? -6.284 -24.269 43.967 1.00 74.62 999 SER A N 1
ATOM 8047 C CA . SER A 1 999 ? -6.082 -25.424 44.855 1.00 74.62 999 SER A CA 1
ATOM 8048 C C . SER A 1 999 ? -7.403 -26.086 45.215 1.00 74.62 999 SER A C 1
ATOM 8050 O O . SER A 1 999 ? -8.436 -25.423 45.235 1.00 74.62 999 SER A O 1
ATOM 8052 N N . LEU A 1 1000 ? -7.363 -27.368 45.586 1.00 76.38 1000 LEU A N 1
ATOM 8053 C CA . LEU A 1 1000 ? -8.539 -28.081 46.104 1.00 76.38 1000 LEU A CA 1
ATOM 8054 C C . LEU A 1 1000 ? -9.139 -27.384 47.336 1.00 76.38 1000 LEU A C 1
ATOM 8056 O O . LEU A 1 1000 ? -10.355 -27.315 47.474 1.00 76.38 1000 LEU A O 1
ATOM 8060 N N . SER A 1 1001 ? -8.298 -26.800 48.200 1.00 74.38 1001 SER A N 1
ATOM 8061 C CA . SER A 1 1001 ? -8.745 -25.990 49.344 1.00 74.38 1001 SER A CA 1
ATOM 8062 C C . SER A 1 1001 ? -9.450 -24.691 48.947 1.00 74.38 1001 SER A C 1
ATOM 8064 O O . SER A 1 1001 ? -10.188 -24.135 49.751 1.00 74.38 1001 SER A O 1
ATOM 8066 N N . GLY A 1 1002 ? -9.211 -24.198 47.730 1.00 67.00 1002 GLY A N 1
ATOM 8067 C CA . GLY A 1 1002 ? -9.864 -23.015 47.177 1.00 67.00 1002 GLY A CA 1
ATOM 8068 C C . GLY A 1 1002 ? -11.218 -23.304 46.520 1.00 67.00 1002 GLY A C 1
ATOM 8069 O O . GLY A 1 1002 ? -11.844 -22.369 46.034 1.00 67.00 1002 GLY A O 1
ATOM 8070 N N . GLY A 1 1003 ? -11.674 -24.560 46.497 1.00 75.88 1003 GLY A N 1
ATOM 8071 C CA . GLY A 1 1003 ? -12.930 -24.970 45.867 1.00 75.88 1003 GLY A CA 1
ATOM 8072 C C . GLY A 1 1003 ? -12.750 -25.590 44.478 1.00 75.88 1003 GLY A C 1
ATOM 8073 O O . GLY A 1 1003 ? -11.768 -25.339 43.776 1.00 75.88 1003 GLY A O 1
ATOM 8074 N N . VAL A 1 1004 ? -13.721 -26.423 44.098 1.00 80.81 1004 VAL A N 1
ATOM 8075 C CA . VAL A 1 1004 ? -13.755 -27.198 42.850 1.00 80.81 1004 VAL A CA 1
ATOM 8076 C C . VAL A 1 1004 ? -14.914 -26.713 41.984 1.00 80.81 1004 VAL A C 1
ATOM 8078 O O . VAL A 1 1004 ? -16.014 -26.489 42.483 1.00 80.81 1004 VAL A O 1
ATOM 8081 N N . ASN A 1 1005 ? -14.679 -26.562 40.682 1.00 77.56 1005 ASN A N 1
ATOM 8082 C CA . ASN A 1 1005 ? -15.730 -26.247 39.719 1.00 77.56 1005 ASN A CA 1
ATOM 8083 C C . ASN A 1 1005 ? -16.292 -27.530 39.084 1.00 77.56 1005 ASN A C 1
ATOM 8085 O O . ASN A 1 1005 ? -15.785 -28.025 38.071 1.00 77.56 1005 ASN A O 1
ATOM 8089 N N . GLU A 1 1006 ? -17.378 -28.037 39.662 1.00 82.81 1006 GLU A N 1
ATOM 8090 C CA . GLU A 1 1006 ? -18.062 -29.258 39.211 1.00 82.81 1006 GLU A CA 1
ATOM 8091 C C . GLU A 1 1006 ? -18.609 -29.160 37.776 1.00 82.81 1006 GLU A C 1
ATOM 8093 O O . GLU A 1 1006 ? -18.633 -30.152 37.041 1.00 82.81 1006 GLU A O 1
ATOM 8098 N N . ALA A 1 1007 ? -18.990 -27.960 37.322 1.00 71.75 1007 ALA A N 1
ATOM 8099 C CA . ALA A 1 1007 ? -19.457 -27.748 35.951 1.00 71.75 1007 ALA A CA 1
ATOM 8100 C C . ALA A 1 1007 ? -18.316 -27.918 34.930 1.00 71.75 1007 ALA A C 1
ATOM 8102 O O . ALA A 1 1007 ? -18.505 -28.527 33.875 1.00 71.75 1007 ALA A O 1
ATOM 8103 N N . GLY A 1 1008 ? -17.110 -27.450 35.271 1.00 69.50 1008 GLY A N 1
ATOM 8104 C CA . GLY A 1 1008 ? -15.901 -27.669 34.473 1.00 69.50 1008 GLY A CA 1
ATOM 8105 C C . GLY A 1 1008 ? -15.531 -29.150 34.366 1.00 69.50 1008 GLY A C 1
ATOM 8106 O O . GLY A 1 1008 ? -15.242 -29.639 33.275 1.00 69.50 1008 GLY A O 1
ATOM 8107 N N . ILE A 1 1009 ? -15.609 -29.887 35.479 1.00 78.50 1009 ILE A N 1
ATOM 8108 C CA . ILE A 1 1009 ? -15.390 -31.344 35.507 1.00 78.50 1009 ILE A CA 1
ATOM 8109 C C . ILE A 1 1009 ? -16.421 -32.064 34.627 1.00 78.50 1009 ILE A C 1
ATOM 8111 O O . ILE A 1 1009 ? -16.061 -32.915 33.811 1.00 78.50 1009 ILE A O 1
ATOM 8115 N N . SER A 1 1010 ? -17.695 -31.692 34.754 1.00 76.19 1010 SER A N 1
ATOM 8116 C CA . SER A 1 1010 ? -18.793 -32.283 33.983 1.00 76.19 1010 SER A CA 1
ATOM 8117 C C . SER A 1 1010 ? -18.621 -32.073 32.478 1.00 76.19 1010 SER A C 1
ATOM 8119 O O . SER A 1 1010 ? -18.835 -33.001 31.701 1.00 76.19 1010 SER A O 1
ATOM 8121 N N . HIS A 1 1011 ? -18.167 -30.891 32.057 1.00 74.50 1011 HIS A N 1
ATOM 8122 C CA . HIS A 1 1011 ? -17.877 -30.598 30.653 1.00 74.50 1011 HIS A CA 1
ATOM 8123 C C . HIS A 1 1011 ? -16.822 -31.553 30.068 1.00 74.50 1011 HIS A C 1
ATOM 8125 O O . HIS A 1 1011 ? -17.073 -32.206 29.052 1.00 74.50 1011 HIS A O 1
ATOM 8131 N N . TYR A 1 1012 ? -15.674 -31.706 30.736 1.00 76.81 1012 TYR A N 1
ATOM 8132 C CA . TYR A 1 1012 ? -14.615 -32.596 30.253 1.00 76.81 1012 TYR A CA 1
ATOM 8133 C C . TYR A 1 1012 ? -15.011 -34.070 30.291 1.00 76.81 1012 TYR A C 1
ATOM 8135 O O . TYR A 1 1012 ? -14.692 -34.809 29.359 1.00 76.81 1012 TYR A O 1
ATOM 8143 N N . ASN A 1 1013 ? -15.753 -34.495 31.315 1.00 82.50 1013 ASN A N 1
ATOM 8144 C CA . ASN A 1 1013 ? -16.289 -35.852 31.375 1.00 82.50 1013 ASN A CA 1
ATOM 8145 C C . ASN A 1 1013 ? -17.264 -36.124 30.222 1.00 82.50 1013 ASN A C 1
ATOM 8147 O O . ASN A 1 1013 ? -17.193 -37.191 29.618 1.00 82.50 1013 ASN A O 1
ATOM 8151 N N . ASN A 1 1014 ? -18.120 -35.165 29.860 1.00 76.81 1014 ASN A N 1
ATOM 8152 C CA . ASN A 1 1014 ? -19.035 -35.308 28.726 1.00 76.81 1014 ASN A CA 1
ATOM 8153 C C . ASN A 1 1014 ? -18.281 -35.465 27.399 1.00 76.81 1014 ASN A C 1
ATOM 8155 O O . ASN A 1 1014 ? -18.614 -36.354 26.615 1.00 76.81 1014 ASN A O 1
ATOM 8159 N N . LEU A 1 1015 ? -17.231 -34.669 27.170 1.00 72.38 1015 LEU A N 1
ATOM 8160 C CA . LEU A 1 1015 ? -16.379 -34.805 25.985 1.00 72.38 1015 LEU A CA 1
ATOM 8161 C C . LEU A 1 1015 ? -15.671 -36.170 25.945 1.00 72.38 1015 LEU A C 1
ATOM 8163 O O . LEU A 1 1015 ? -15.690 -36.848 24.919 1.00 72.38 1015 LEU A O 1
ATOM 8167 N N . ILE A 1 1016 ? -15.077 -36.600 27.064 1.00 81.00 1016 ILE A N 1
ATOM 8168 C CA . ILE A 1 1016 ? -14.405 -37.905 27.179 1.00 81.00 1016 ILE A CA 1
ATOM 8169 C C . ILE A 1 1016 ? -15.387 -39.043 26.897 1.00 81.00 1016 ILE A C 1
ATOM 8171 O O . ILE A 1 1016 ? -15.082 -39.929 26.098 1.00 81.00 1016 ILE A O 1
ATOM 8175 N N . ASN A 1 1017 ? -16.567 -39.006 27.514 1.00 83.50 1017 ASN A N 1
ATOM 8176 C CA . ASN A 1 1017 ? -17.597 -40.024 27.337 1.00 83.50 1017 ASN A CA 1
ATOM 8177 C C . ASN A 1 1017 ? -18.063 -40.102 25.881 1.00 83.50 1017 ASN A C 1
ATOM 8179 O O . ASN A 1 1017 ? -18.223 -41.202 25.353 1.00 83.50 1017 ASN A O 1
ATOM 8183 N N . GLU A 1 1018 ? -18.223 -38.962 25.209 1.00 75.00 1018 GLU A N 1
ATOM 8184 C CA . GLU A 1 1018 ? -18.637 -38.924 23.806 1.00 75.00 1018 GLU A CA 1
ATOM 8185 C C . GLU A 1 1018 ? -17.553 -39.467 22.861 1.00 75.00 1018 GLU A C 1
ATOM 8187 O O . GLU A 1 1018 ? -17.860 -40.215 21.930 1.00 75.00 1018 GLU A O 1
ATOM 8192 N N . LEU A 1 1019 ? -16.275 -39.171 23.125 1.00 74.88 1019 LEU A N 1
ATOM 8193 C CA . LEU A 1 1019 ? -15.148 -39.749 22.382 1.00 74.88 1019 LEU A CA 1
ATOM 8194 C C . LEU A 1 1019 ? -15.077 -41.275 22.568 1.00 74.88 1019 LEU A C 1
ATOM 8196 O O . LEU A 1 1019 ? -14.986 -42.016 21.585 1.00 74.88 1019 LEU A O 1
ATOM 8200 N N . VAL A 1 1020 ? -15.195 -41.753 23.812 1.00 82.62 1020 VAL A N 1
ATOM 8201 C CA . VAL A 1 1020 ? -15.173 -43.188 24.146 1.00 82.62 1020 VAL A CA 1
ATOM 8202 C C . VAL A 1 1020 ? -16.354 -43.923 23.513 1.00 82.62 1020 VAL A C 1
ATOM 8204 O O . VAL A 1 1020 ? -16.156 -44.972 22.899 1.00 82.62 1020 VAL A O 1
ATOM 8207 N N . LYS A 1 1021 ? -17.565 -43.352 23.575 1.00 80.94 1021 LYS A N 1
ATOM 8208 C CA . LYS A 1 1021 ? -18.778 -43.901 22.942 1.00 80.94 1021 LYS A CA 1
ATOM 8209 C C . LYS A 1 1021 ? -18.604 -44.121 21.436 1.00 80.94 1021 LYS A C 1
ATOM 8211 O O . LYS A 1 1021 ? -19.230 -45.010 20.866 1.00 80.94 1021 LYS A O 1
ATOM 8216 N N . ARG A 1 1022 ? -17.736 -43.336 20.795 1.00 73.56 1022 ARG A N 1
ATOM 8217 C CA . ARG A 1 1022 ? -17.443 -43.384 19.355 1.00 73.56 1022 ARG A CA 1
ATOM 8218 C C . ARG A 1 1022 ? -16.202 -44.206 19.004 1.00 73.56 1022 ARG A C 1
ATOM 8220 O O . ARG A 1 1022 ? -15.783 -44.204 17.850 1.00 73.56 1022 ARG A O 1
ATOM 8227 N N . GLY A 1 1023 ? -15.605 -44.899 19.974 1.00 75.75 1023 GLY A N 1
ATOM 8228 C CA . GLY A 1 1023 ? -14.401 -45.704 19.762 1.00 75.75 1023 GLY A CA 1
ATOM 8229 C C . GLY A 1 1023 ? -13.136 -44.877 19.504 1.00 75.75 1023 GLY A C 1
ATOM 8230 O O . GLY A 1 1023 ? -12.172 -45.400 18.945 1.00 75.75 1023 GLY A O 1
ATOM 8231 N N . ILE A 1 1024 ? -13.126 -43.598 19.895 1.00 77.69 1024 ILE A N 1
ATOM 8232 C CA . ILE A 1 1024 ? -11.976 -42.698 19.767 1.00 77.69 1024 ILE A CA 1
ATOM 8233 C C . ILE A 1 1024 ? -11.277 -42.616 21.126 1.00 77.69 1024 ILE A C 1
ATOM 8235 O O . ILE A 1 1024 ? -11.864 -42.179 22.113 1.00 77.69 1024 ILE A O 1
ATOM 8239 N N . LYS A 1 1025 ? -10.005 -43.016 21.189 1.00 81.94 1025 LYS A N 1
ATOM 8240 C CA . LYS A 1 1025 ? -9.211 -43.009 22.426 1.00 81.94 1025 LYS A CA 1
ATOM 8241 C C . LYS A 1 1025 ? -8.782 -41.574 22.798 1.00 81.94 1025 LYS A C 1
ATOM 8243 O O . LYS A 1 1025 ? -8.017 -40.971 22.037 1.00 81.94 1025 LYS A O 1
ATOM 8248 N N . PRO A 1 1026 ? -9.214 -41.013 23.944 1.00 81.50 1026 PRO A N 1
ATOM 8249 C CA . PRO A 1 1026 ? -8.800 -39.678 24.363 1.00 81.50 1026 PRO A CA 1
ATOM 8250 C C . PRO A 1 1026 ? -7.374 -39.676 24.938 1.00 81.50 1026 PRO A C 1
ATOM 8252 O O . PRO A 1 1026 ? -7.014 -40.532 25.745 1.00 81.50 1026 PRO A O 1
ATOM 8255 N N . TYR A 1 1027 ? -6.575 -38.678 24.559 1.00 81.56 1027 TYR A N 1
ATOM 8256 C CA . TYR A 1 1027 ? -5.273 -38.364 25.156 1.00 81.56 1027 TYR A CA 1
ATOM 8257 C C . TYR A 1 1027 ? -5.357 -36.997 25.835 1.00 81.56 1027 TYR A C 1
ATOM 8259 O O . TYR A 1 1027 ? -5.342 -35.958 25.176 1.00 81.56 1027 TYR A O 1
ATOM 8267 N N . VAL A 1 1028 ? -5.454 -36.992 27.162 1.00 81.50 1028 VAL A N 1
ATOM 8268 C CA . VAL A 1 1028 ? -5.705 -35.768 27.929 1.00 81.50 1028 VAL A CA 1
ATOM 8269 C C . VAL A 1 1028 ? -4.390 -35.170 28.417 1.00 81.50 1028 VAL A C 1
ATOM 8271 O O . VAL A 1 1028 ? -3.653 -35.770 29.197 1.00 81.50 1028 VAL A O 1
ATOM 8274 N N . THR A 1 1029 ? -4.085 -33.968 27.949 1.00 80.94 1029 THR A N 1
ATOM 8275 C CA . THR A 1 1029 ? -2.958 -33.168 28.420 1.00 80.94 1029 THR A CA 1
ATOM 8276 C C . THR A 1 1029 ? -3.405 -32.420 29.666 1.00 80.94 1029 THR A C 1
ATOM 8278 O O . THR A 1 1029 ? -4.309 -31.593 29.593 1.00 80.94 1029 THR A O 1
ATOM 8281 N N . LEU A 1 1030 ? -2.771 -32.715 30.802 1.00 77.44 1030 LEU A N 1
ATOM 8282 C CA . LEU A 1 1030 ? -3.105 -32.043 32.051 1.00 77.44 1030 LEU A CA 1
ATOM 8283 C C . LEU A 1 1030 ? -2.745 -30.563 31.951 1.00 77.44 1030 LEU A C 1
ATOM 8285 O O . LEU A 1 1030 ? -3.672 -29.794 32.058 1.00 77.44 1030 LEU A O 1
ATOM 8289 N N . LEU A 1 1031 ? -1.488 -30.186 31.632 1.00 71.44 1031 LEU A N 1
ATOM 8290 C CA . LEU A 1 1031 ? -1.015 -28.787 31.525 1.00 71.44 1031 LEU A CA 1
ATOM 8291 C C . LEU A 1 1031 ? -0.793 -28.273 30.105 1.00 71.44 1031 LEU A C 1
ATOM 8293 O O . LEU A 1 1031 ? -0.014 -28.890 29.372 1.00 71.44 1031 LEU A O 1
ATOM 8297 N N . HIS A 1 1032 ? -1.333 -27.096 29.756 1.00 66.25 1032 HIS A N 1
ATOM 8298 C CA . HIS A 1 1032 ? -1.049 -26.473 28.463 1.00 66.25 1032 HIS A CA 1
ATOM 8299 C C . HIS A 1 1032 ? -0.991 -24.933 28.459 1.00 66.25 1032 HIS A C 1
ATOM 8301 O O . HIS A 1 1032 ? -1.987 -24.272 28.213 1.00 66.25 1032 HIS A O 1
ATOM 8307 N N . PHE A 1 1033 ? 0.201 -24.349 28.648 1.00 56.47 1033 PHE A N 1
ATOM 8308 C CA . PHE A 1 1033 ? 0.481 -22.892 28.662 1.00 56.47 1033 PHE A CA 1
ATOM 8309 C C . PHE A 1 1033 ? -0.396 -22.028 29.601 1.00 56.47 1033 PHE A C 1
ATOM 8311 O O . PHE A 1 1033 ? -0.127 -20.839 29.748 1.00 56.47 1033 PHE A O 1
ATOM 8318 N N . ASP A 1 1034 ? -1.384 -22.602 30.286 1.00 57.72 1034 ASP A N 1
ATOM 8319 C CA . ASP A 1 1034 ? -2.409 -21.915 31.052 1.00 57.72 1034 ASP A CA 1
ATOM 8320 C C . ASP A 1 1034 ? -2.274 -22.208 32.549 1.00 57.72 1034 ASP A C 1
ATOM 8322 O O . ASP A 1 1034 ? -2.181 -23.338 33.024 1.00 57.72 1034 ASP A O 1
ATOM 8326 N N . SER A 1 1035 ? -2.189 -21.137 33.319 1.00 58.06 1035 SER A N 1
ATOM 8327 C CA . SER A 1 1035 ? -1.724 -21.163 34.696 1.00 58.06 1035 SER A CA 1
ATOM 8328 C C . SER A 1 1035 ? -2.734 -20.466 35.595 1.00 58.06 1035 SER A C 1
ATOM 8330 O O . SER A 1 1035 ? -3.159 -19.371 35.229 1.00 58.06 1035 SER A O 1
ATOM 8332 N N . PRO A 1 1036 ? -3.149 -21.032 36.747 1.00 63.72 1036 PRO A N 1
ATOM 8333 C CA . PRO A 1 1036 ? -4.030 -20.310 37.654 1.00 63.72 1036 PRO A CA 1
ATOM 8334 C C . PRO A 1 1036 ? -3.408 -19.008 38.145 1.00 63.72 1036 PRO A C 1
ATOM 8336 O O . PRO A 1 1036 ? -2.405 -19.024 38.859 1.00 63.72 1036 PRO A O 1
ATOM 8339 N N . GLN A 1 1037 ? -4.049 -17.891 37.799 1.00 64.00 1037 GLN A N 1
ATOM 8340 C CA . GLN A 1 1037 ? -3.650 -16.547 38.212 1.00 64.00 1037 GLN A CA 1
ATOM 8341 C C . GLN A 1 1037 ? -3.527 -16.446 39.742 1.00 64.00 1037 GLN A C 1
ATOM 8343 O O . GLN A 1 1037 ? -2.535 -15.932 40.246 1.00 64.00 1037 GLN A O 1
ATOM 8348 N N . ALA A 1 1038 ? -4.446 -17.077 40.482 1.00 64.75 1038 ALA A N 1
ATOM 8349 C CA . ALA A 1 1038 ? -4.410 -17.143 41.943 1.00 64.75 1038 ALA A CA 1
ATOM 8350 C C . ALA A 1 1038 ? -3.103 -17.743 42.507 1.00 64.75 1038 ALA A C 1
ATOM 8352 O O . ALA A 1 1038 ? -2.694 -17.406 43.614 1.00 64.75 1038 ALA A O 1
ATOM 8353 N N . LEU A 1 1039 ? -2.418 -18.624 41.770 1.00 63.84 1039 LEU A N 1
ATOM 8354 C CA . LEU A 1 1039 ? -1.151 -19.230 42.203 1.00 63.84 1039 LEU A CA 1
ATOM 8355 C C . LEU A 1 1039 ? 0.078 -18.489 41.681 1.00 63.84 1039 LEU A C 1
ATOM 8357 O O . LEU A 1 1039 ? 1.116 -18.482 42.351 1.00 63.84 1039 LEU A O 1
ATOM 8361 N N . GLN A 1 1040 ? -0.062 -17.796 40.550 1.00 62.16 1040 GLN A N 1
ATOM 8362 C CA . GLN A 1 1040 ? 0.890 -16.766 40.146 1.00 62.16 1040 GLN A CA 1
ATOM 8363 C C . GLN A 1 1040 ? 0.966 -15.661 41.211 1.00 62.16 1040 GLN A C 1
ATOM 8365 O O . GLN A 1 1040 ? 2.058 -15.309 41.643 1.00 62.16 1040 GLN A O 1
ATOM 8370 N N . GLU A 1 1041 ? -0.175 -15.183 41.704 1.00 67.69 1041 GLU A N 1
ATOM 8371 C CA . GLU A 1 1041 ? -0.263 -14.116 42.711 1.00 67.69 1041 GLU A CA 1
ATOM 8372 C C . GLU A 1 1041 ? 0.167 -14.577 44.106 1.00 67.69 1041 GLU A C 1
ATOM 8374 O O . GLU A 1 1041 ? 0.891 -13.870 44.804 1.00 67.69 1041 GLU A O 1
ATOM 8379 N N . LYS A 1 1042 ? -0.233 -15.786 44.517 1.00 65.81 1042 LYS A N 1
ATOM 8380 C CA . LYS A 1 1042 ? 0.057 -16.297 45.864 1.00 65.81 1042 LYS A CA 1
ATOM 8381 C C . LYS A 1 1042 ? 1.519 -16.703 46.064 1.00 65.81 1042 LYS A C 1
ATOM 8383 O O . LYS A 1 1042 ? 2.026 -16.606 47.181 1.00 65.81 1042 LYS A O 1
ATOM 8388 N N . TYR A 1 1043 ? 2.188 -17.201 45.020 1.00 62.78 1043 TYR A N 1
ATOM 8389 C CA . TYR A 1 1043 ? 3.520 -17.804 45.146 1.00 62.78 1043 TYR A CA 1
ATOM 8390 C C . TYR A 1 1043 ? 4.524 -17.406 44.052 1.00 62.78 1043 TYR A C 1
ATOM 8392 O O . TYR A 1 1043 ? 5.663 -17.855 44.125 1.00 62.78 1043 TYR A O 1
ATOM 8400 N N . GLY A 1 1044 ? 4.160 -16.607 43.046 1.00 60.00 1044 GLY A N 1
ATOM 8401 C CA . GLY A 1 1044 ? 5.033 -16.314 41.899 1.00 60.00 1044 GLY A CA 1
ATOM 8402 C C . GLY A 1 1044 ? 5.114 -17.451 40.869 1.00 60.00 1044 GLY A C 1
ATOM 8403 O O . GLY A 1 1044 ? 6.077 -17.519 40.106 1.00 60.00 1044 GLY A O 1
ATOM 8404 N N . GLY A 1 1045 ? 4.151 -18.381 40.858 1.00 66.31 1045 GLY A N 1
ATOM 8405 C CA . GLY A 1 1045 ? 4.096 -19.447 39.852 1.00 66.31 1045 GLY A CA 1
ATOM 8406 C C . GLY A 1 1045 ? 5.130 -20.569 40.020 1.00 66.31 1045 GLY A C 1
ATOM 8407 O O . GLY A 1 1045 ? 5.572 -20.856 41.134 1.00 66.31 1045 GLY A O 1
ATOM 8408 N N . PHE A 1 1046 ? 5.570 -21.201 38.918 1.00 62.22 1046 PHE A N 1
ATOM 8409 C CA . PHE A 1 1046 ? 6.642 -22.225 38.904 1.00 62.22 1046 PHE A CA 1
ATOM 8410 C C . PHE A 1 1046 ? 7.997 -21.703 39.400 1.00 62.22 1046 PHE A C 1
ATOM 8412 O O . PHE A 1 1046 ? 8.916 -22.507 39.571 1.00 62.22 1046 PHE A O 1
ATOM 8419 N N . LEU A 1 1047 ? 8.158 -20.405 39.668 1.00 61.81 1047 LEU A N 1
ATOM 8420 C CA . LEU A 1 1047 ? 9.338 -19.902 40.373 1.00 61.81 1047 LEU A CA 1
ATOM 8421 C C . LEU A 1 1047 ? 9.376 -20.381 41.834 1.00 61.81 1047 LEU A C 1
ATOM 8423 O O . LEU A 1 1047 ? 10.458 -20.571 42.393 1.00 61.81 1047 LEU A O 1
ATOM 8427 N N . SER A 1 1048 ? 8.221 -20.672 42.440 1.00 69.88 1048 SER A N 1
ATOM 8428 C CA . SER A 1 1048 ? 8.124 -21.151 43.820 1.00 69.88 1048 SER A CA 1
ATOM 8429 C C . SER A 1 1048 ? 8.003 -22.668 43.941 1.00 69.88 1048 SER A C 1
ATOM 8431 O O . SER A 1 1048 ? 7.278 -23.342 43.213 1.00 69.88 1048 SER A O 1
ATOM 8433 N N . ARG A 1 1049 ? 8.672 -23.231 44.957 1.00 59.38 1049 ARG A N 1
ATOM 8434 C CA . ARG A 1 1049 ? 8.559 -24.656 45.316 1.00 59.38 1049 ARG A CA 1
ATOM 8435 C C . ARG A 1 1049 ? 7.217 -25.031 45.934 1.00 59.38 1049 ARG A C 1
ATOM 8437 O O . ARG A 1 1049 ? 6.875 -26.214 45.906 1.00 59.38 1049 ARG A O 1
ATOM 8444 N N . SER A 1 1050 ? 6.484 -24.078 46.514 1.00 65.00 1050 SER A N 1
ATOM 8445 C CA . SER A 1 1050 ? 5.143 -24.333 47.072 1.00 65.00 1050 SER A CA 1
ATOM 8446 C C . SER A 1 1050 ? 4.222 -24.908 46.000 1.00 65.00 1050 SER A C 1
ATOM 8448 O O . SER A 1 1050 ? 3.470 -25.846 46.254 1.00 65.00 1050 SER A O 1
ATOM 8450 N N . MET A 1 1051 ? 4.453 -24.470 44.767 1.00 64.06 1051 MET A N 1
ATOM 8451 C CA . MET A 1 1051 ? 3.775 -24.930 43.578 1.00 64.06 1051 MET A CA 1
ATOM 8452 C C . MET A 1 1051 ? 3.966 -26.419 43.261 1.00 64.06 1051 MET A C 1
ATOM 8454 O O . MET A 1 1051 ? 3.076 -27.039 42.711 1.00 64.06 1051 MET A O 1
ATOM 8458 N N . VAL A 1 1052 ? 5.075 -27.061 43.654 1.00 58.22 1052 VAL A N 1
ATOM 8459 C CA . VAL A 1 1052 ? 5.283 -28.513 43.439 1.00 58.22 1052 VAL A CA 1
ATOM 8460 C C . VAL A 1 1052 ? 4.341 -29.355 44.309 1.00 58.22 1052 VAL A C 1
ATOM 8462 O O . VAL A 1 1052 ? 3.949 -30.458 43.920 1.00 58.22 1052 VAL A O 1
ATOM 8465 N N . LYS A 1 1053 ? 3.979 -28.855 45.500 1.00 60.84 1053 LYS A N 1
ATOM 8466 C CA . LYS A 1 1053 ? 3.004 -29.517 46.383 1.00 60.84 1053 LYS A CA 1
ATOM 8467 C C . LYS A 1 1053 ? 1.596 -29.369 45.833 1.00 60.84 1053 LYS A C 1
ATOM 8469 O O . LYS A 1 1053 ? 0.864 -30.357 45.845 1.00 60.84 1053 LYS A O 1
ATOM 8474 N N . ASP A 1 1054 ? 1.298 -28.180 45.323 1.00 58.88 1054 ASP A N 1
ATOM 8475 C CA . ASP A 1 1054 ? 0.062 -27.892 44.618 1.00 58.88 1054 ASP A CA 1
ATOM 8476 C C . ASP A 1 1054 ? 0.052 -28.563 43.237 1.00 58.88 1054 ASP A C 1
ATOM 8478 O O . ASP A 1 1054 ? -1.028 -28.845 42.787 1.00 58.88 1054 ASP A O 1
ATOM 8482 N N . PHE A 1 1055 ? 1.187 -28.988 42.644 1.00 47.75 1055 PHE A N 1
ATOM 8483 C CA . PHE A 1 1055 ? 1.250 -29.762 41.383 1.00 47.75 1055 PHE A CA 1
ATOM 8484 C C . PHE A 1 1055 ? 0.823 -31.209 41.448 1.00 47.75 1055 PHE A C 1
ATOM 8486 O O . PHE A 1 1055 ? 0.308 -31.738 40.462 1.00 47.75 1055 PHE A O 1
ATOM 8493 N N . LYS A 1 1056 ? 0.878 -31.859 42.608 1.00 50.94 1056 LYS A N 1
ATOM 8494 C CA . LYS A 1 1056 ? 0.099 -33.103 42.742 1.00 50.94 1056 LYS A CA 1
ATOM 8495 C C . LYS A 1 1056 ? -1.411 -32.818 42.535 1.00 50.94 1056 LYS A C 1
ATOM 8497 O O . LYS A 1 1056 ? -2.127 -33.693 42.069 1.00 50.94 1056 LYS A O 1
ATOM 8502 N N . ASP A 1 1057 ? -1.790 -31.591 42.896 1.00 52.50 1057 ASP A N 1
ATOM 8503 C CA . ASP A 1 1057 ? -3.005 -30.802 42.700 1.00 52.50 1057 ASP A CA 1
ATOM 8504 C C . ASP A 1 1057 ? -3.086 -30.009 41.352 1.00 52.50 1057 ASP A C 1
ATOM 8506 O O . ASP A 1 1057 ? -4.019 -29.223 41.205 1.00 52.50 1057 ASP A O 1
ATOM 8510 N N . TYR A 1 1058 ? -2.093 -30.188 40.432 1.00 36.31 1058 TYR A N 1
ATOM 8511 C CA . TYR A 1 1058 ? -1.761 -29.495 39.139 1.00 36.31 1058 TYR A CA 1
ATOM 8512 C C . TYR A 1 1058 ? -0.752 -28.217 39.221 1.00 36.31 1058 TYR A C 1
ATOM 8514 O O . TYR A 1 1058 ? -0.637 -27.662 40.307 1.00 36.31 1058 TYR A O 1
ATOM 8522 N N . SER A 1 1059 ? -0.020 -27.732 38.130 1.00 33.12 1059 SER A N 1
ATOM 8523 C CA . SER A 1 1059 ? 0.515 -26.335 37.570 1.00 33.12 1059 SER A CA 1
ATOM 8524 C C . SER A 1 1059 ? 1.724 -25.564 38.125 1.00 33.12 1059 SER A C 1
ATOM 8526 O O . SER A 1 1059 ? 2.240 -26.010 39.139 1.00 33.12 1059 SER A O 1
ATOM 8528 N N . PRO A 1 1060 ? 2.156 -24.348 37.615 1.00 48.12 1060 PRO A N 1
ATOM 8529 C CA . PRO A 1 1060 ? 2.060 -23.584 36.322 1.00 48.12 1060 PRO A CA 1
ATOM 8530 C C . PRO A 1 1060 ? 3.291 -22.695 36.039 1.00 48.12 1060 PRO A C 1
ATOM 8532 O O . PRO A 1 1060 ? 4.002 -22.405 36.983 1.00 48.12 1060 PRO A O 1
ATOM 8535 N N . CYS A 1 1061 ? 3.495 -22.133 34.830 1.00 32.16 1061 CYS A N 1
ATOM 8536 C CA . CYS A 1 1061 ? 3.831 -20.692 34.642 1.00 32.16 1061 CYS A CA 1
ATOM 8537 C C . CYS A 1 1061 ? 4.736 -20.268 33.481 1.00 32.16 1061 CYS A C 1
ATOM 8539 O O . CYS A 1 1061 ? 5.629 -20.975 33.012 1.00 32.16 1061 CYS A O 1
ATOM 8541 N N . THR A 1 1062 ? 4.458 -19.005 33.148 1.00 29.83 1062 THR A N 1
ATOM 8542 C CA . THR A 1 1062 ? 5.102 -17.971 32.342 1.00 29.83 1062 THR A CA 1
ATOM 8543 C C . THR A 1 1062 ? 6.271 -17.242 33.022 1.00 29.83 1062 THR A C 1
ATOM 8545 O O . THR A 1 1062 ? 6.329 -17.119 34.242 1.00 29.83 1062 THR A O 1
ATOM 8548 N N . GLU A 1 1063 ? 7.138 -16.745 32.136 1.00 32.53 1063 GLU A N 1
ATOM 8549 C CA . GLU A 1 1063 ? 7.990 -15.543 32.124 1.00 32.53 1063 GLU A CA 1
ATOM 8550 C C . GLU A 1 1063 ? 8.498 -14.934 33.435 1.00 32.53 1063 GLU A C 1
ATOM 8552 O O . GLU A 1 1063 ? 7.766 -14.350 34.230 1.00 32.53 1063 GLU A O 1
ATOM 8557 N N . GLY A 1 1064 ? 9.824 -14.985 33.555 1.00 30.73 1064 GLY A N 1
ATOM 8558 C CA . GLY A 1 1064 ? 10.610 -14.306 34.559 1.00 30.73 1064 GLY A CA 1
ATOM 8559 C C . GLY A 1 1064 ? 11.915 -13.756 33.959 1.00 30.73 1064 GLY A C 1
ATOM 8560 O O . GLY A 1 1064 ? 12.450 -14.277 32.974 1.00 30.73 1064 GLY A O 1
ATOM 8561 N N . ASN A 1 1065 ? 12.374 -12.657 34.546 1.00 38.91 1065 ASN A N 1
ATOM 8562 C CA . ASN A 1 1065 ? 13.441 -11.775 34.111 1.00 38.91 1065 ASN A CA 1
ATOM 8563 C C . ASN A 1 1065 ? 14.789 -12.169 34.757 1.00 38.91 1065 ASN A C 1
ATOM 8565 O O . ASN A 1 1065 ? 15.323 -11.433 35.581 1.00 38.91 1065 ASN A O 1
ATOM 8569 N N . SER A 1 1066 ? 15.368 -13.324 34.396 1.00 38.53 1066 SER A N 1
ATOM 8570 C CA . SER A 1 1066 ? 16.796 -13.602 34.641 1.00 38.53 1066 SER A CA 1
ATOM 8571 C C . SER A 1 1066 ? 17.338 -14.765 33.803 1.00 38.53 1066 SER A C 1
ATOM 8573 O O . SER A 1 1066 ? 16.615 -15.673 33.395 1.00 38.53 1066 SER A O 1
ATOM 8575 N N . THR A 1 1067 ? 18.661 -14.809 33.613 1.00 49.00 1067 THR A N 1
ATOM 8576 C CA . THR A 1 1067 ? 19.368 -15.921 32.943 1.00 49.00 1067 THR A CA 1
ATOM 8577 C C . THR A 1 1067 ? 19.294 -17.269 33.696 1.00 49.00 1067 THR A C 1
ATOM 8579 O O . THR A 1 1067 ? 19.894 -18.246 33.241 1.00 49.00 1067 THR A O 1
ATOM 8582 N N . THR A 1 1068 ? 18.564 -17.354 34.823 1.00 52.50 1068 THR A N 1
ATOM 8583 C CA . THR A 1 1068 ? 18.437 -18.556 35.677 1.00 52.50 1068 THR A CA 1
ATOM 8584 C C . THR A 1 1068 ? 16.998 -19.036 35.921 1.00 52.50 1068 THR A C 1
ATOM 8586 O O . THR A 1 1068 ? 16.771 -20.227 36.153 1.00 52.50 1068 THR A O 1
ATOM 8589 N N . GLU A 1 1069 ? 16.013 -18.146 35.819 1.00 58.66 1069 GLU A N 1
ATOM 8590 C CA . GLU A 1 1069 ? 14.596 -18.415 36.099 1.00 58.66 1069 GLU A CA 1
ATOM 8591 C C . GLU A 1 1069 ? 13.962 -19.500 35.217 1.00 58.66 1069 GLU A C 1
ATOM 8593 O O . GLU A 1 1069 ? 13.299 -20.383 35.773 1.00 58.66 1069 GLU A O 1
ATOM 8598 N N . PRO A 1 1070 ? 14.235 -19.561 33.894 1.00 56.16 1070 PRO A N 1
ATOM 8599 C CA . PRO A 1 1070 ? 13.739 -20.653 33.054 1.00 56.16 1070 PRO A CA 1
ATOM 8600 C C . PRO A 1 1070 ? 14.160 -22.044 33.556 1.00 56.16 1070 PRO A C 1
ATOM 8602 O O . PRO A 1 1070 ? 13.403 -23.007 33.427 1.00 56.16 1070 PRO A O 1
ATOM 8605 N N . TYR A 1 1071 ? 15.337 -22.167 34.181 1.00 62.09 1071 TYR A N 1
ATOM 8606 C CA . TYR A 1 1071 ? 15.835 -23.431 34.729 1.00 62.09 1071 TYR A CA 1
ATOM 8607 C C . TYR A 1 1071 ? 15.177 -23.804 36.061 1.00 62.09 1071 TYR A C 1
ATOM 8609 O O . TYR A 1 1071 ? 14.952 -24.988 36.314 1.00 62.09 1071 TYR A O 1
ATOM 8617 N N . ILE A 1 1072 ? 14.852 -22.819 36.904 1.00 66.88 1072 ILE A N 1
ATOM 8618 C CA . ILE A 1 1072 ? 14.101 -23.023 38.156 1.00 66.88 1072 ILE A CA 1
ATOM 8619 C C . ILE A 1 1072 ? 12.678 -23.479 37.838 1.00 66.88 1072 ILE A C 1
ATOM 8621 O O . ILE A 1 1072 ? 12.229 -24.493 38.379 1.00 66.88 1072 ILE A O 1
ATOM 8625 N N . VAL A 1 1073 ? 12.021 -22.794 36.899 1.00 67.88 1073 VAL A N 1
ATOM 8626 C CA . VAL A 1 1073 ? 10.693 -23.158 36.394 1.00 67.88 1073 VAL A CA 1
ATOM 8627 C C . VAL A 1 1073 ? 10.706 -24.580 35.844 1.00 67.88 1073 VAL A C 1
ATOM 8629 O O . VAL A 1 1073 ? 9.941 -25.433 36.289 1.00 67.88 1073 VAL A O 1
ATOM 8632 N N . THR A 1 1074 ? 11.658 -24.880 34.961 1.00 68.94 1074 THR A N 1
ATOM 8633 C CA . THR A 1 1074 ? 11.818 -26.208 34.359 1.00 68.94 1074 THR A CA 1
ATOM 8634 C C . THR A 1 1074 ? 12.096 -27.299 35.405 1.00 68.94 1074 THR A C 1
ATOM 8636 O O . THR A 1 1074 ? 11.538 -28.396 35.334 1.00 68.94 1074 THR A O 1
ATOM 8639 N N . HIS A 1 1075 ? 12.924 -27.017 36.415 1.00 73.44 1075 HIS A N 1
ATOM 8640 C CA . HIS A 1 1075 ? 13.190 -27.942 37.519 1.00 73.44 1075 HIS A CA 1
ATOM 8641 C C . HIS A 1 1075 ? 11.920 -28.237 38.324 1.00 73.44 1075 HIS A C 1
ATOM 8643 O O . HIS A 1 1075 ? 11.620 -29.402 38.599 1.00 73.44 1075 HIS A O 1
ATOM 8649 N N . ASN A 1 1076 ? 11.151 -27.203 38.671 1.00 75.69 1076 ASN A N 1
ATOM 8650 C CA . ASN A 1 1076 ? 9.900 -27.358 39.406 1.00 75.69 1076 ASN A CA 1
ATOM 8651 C C . ASN A 1 1076 ? 8.846 -28.096 38.571 1.00 75.69 1076 ASN A C 1
ATOM 8653 O O . ASN A 1 1076 ? 8.216 -28.996 39.119 1.00 75.69 1076 ASN A O 1
ATOM 8657 N N . MET A 1 1077 ? 8.745 -27.839 37.259 1.00 76.06 1077 MET A N 1
ATOM 8658 C CA . MET A 1 1077 ? 7.894 -28.580 36.310 1.00 76.06 1077 MET A CA 1
ATOM 8659 C C . MET A 1 1077 ? 8.212 -30.079 36.251 1.00 76.06 1077 MET A C 1
ATOM 8661 O O . MET A 1 1077 ? 7.303 -30.909 36.197 1.00 76.06 1077 MET A O 1
ATOM 8665 N N . LEU A 1 1078 ? 9.493 -30.452 36.297 1.00 74.94 1078 LEU A N 1
ATOM 8666 C CA . LEU A 1 1078 ? 9.897 -31.860 36.317 1.00 74.94 1078 LEU A CA 1
ATOM 8667 C C . LEU A 1 1078 ? 9.534 -32.552 37.634 1.00 74.94 1078 LEU A C 1
ATOM 8669 O O . LEU A 1 1078 ? 9.081 -33.695 37.625 1.00 74.94 1078 LEU A O 1
ATOM 8673 N N . LEU A 1 1079 ? 9.702 -31.872 38.772 1.00 78.75 1079 LEU A N 1
ATOM 8674 C CA . LEU A 1 1079 ? 9.280 -32.401 40.076 1.00 78.75 1079 LEU A CA 1
ATOM 8675 C C . LEU A 1 1079 ? 7.765 -32.564 40.158 1.00 78.75 1079 LEU A C 1
ATOM 8677 O O . LEU A 1 1079 ? 7.274 -33.561 40.689 1.00 78.75 1079 LEU A O 1
ATOM 8681 N N . ALA A 1 1080 ? 7.054 -31.579 39.628 1.00 77.75 1080 ALA A N 1
ATOM 8682 C CA . ALA A 1 1080 ? 5.623 -31.552 39.422 1.00 77.75 1080 ALA A CA 1
ATOM 8683 C C . ALA A 1 1080 ? 5.150 -32.791 38.641 1.00 77.75 1080 ALA A C 1
ATOM 8685 O O . ALA A 1 1080 ? 4.437 -33.638 39.189 1.00 77.75 1080 ALA A O 1
ATOM 8686 N N . HIS A 1 1081 ? 5.632 -32.959 37.406 1.00 82.69 1081 HIS A N 1
ATOM 8687 C CA . HIS A 1 1081 ? 5.335 -34.113 36.557 1.00 82.69 1081 HIS A CA 1
ATOM 8688 C C . HIS A 1 1081 ? 5.629 -35.439 37.269 1.00 82.69 1081 HIS A C 1
ATOM 8690 O O . HIS A 1 1081 ? 4.770 -36.318 37.350 1.00 82.69 1081 HIS A O 1
ATOM 8696 N N . ALA A 1 1082 ? 6.809 -35.557 37.877 1.00 79.19 1082 ALA A N 1
ATOM 8697 C CA . ALA A 1 1082 ? 7.223 -36.772 38.559 1.00 79.19 1082 ALA A CA 1
ATOM 8698 C C . ALA A 1 1082 ? 6.369 -37.113 39.787 1.00 79.19 1082 ALA A C 1
ATOM 8700 O O . ALA A 1 1082 ? 6.117 -38.284 40.088 1.00 79.19 1082 ALA A O 1
ATOM 8701 N N . THR A 1 1083 ? 5.893 -36.089 40.493 1.00 84.88 1083 THR A N 1
ATOM 8702 C CA . THR A 1 1083 ? 4.963 -36.247 41.613 1.00 84.88 1083 THR A CA 1
ATOM 8703 C C . THR A 1 1083 ? 3.599 -36.726 41.121 1.00 84.88 1083 THR A C 1
ATOM 8705 O O . THR A 1 1083 ? 3.050 -37.657 41.716 1.00 84.88 1083 THR A O 1
ATOM 8708 N N . ALA A 1 1084 ? 3.094 -36.168 40.017 1.00 79.81 1084 ALA A N 1
ATOM 8709 C CA . ALA A 1 1084 ? 1.845 -36.597 39.389 1.00 79.81 1084 ALA A CA 1
ATOM 8710 C C . ALA A 1 1084 ? 1.928 -38.050 38.889 1.00 79.81 1084 ALA A C 1
ATOM 8712 O O . ALA A 1 1084 ? 1.047 -38.853 39.189 1.00 79.81 1084 ALA A O 1
ATOM 8713 N N . VAL A 1 1085 ? 3.030 -38.441 38.241 1.00 82.19 1085 VAL A N 1
ATOM 8714 C CA . VAL A 1 1085 ? 3.245 -39.830 37.798 1.00 82.19 1085 VAL A CA 1
ATOM 8715 C C . VAL A 1 1085 ? 3.327 -40.780 38.986 1.00 82.19 1085 VAL A C 1
ATOM 8717 O O . VAL A 1 1085 ? 2.659 -41.812 39.005 1.00 82.19 1085 VAL A O 1
ATOM 8720 N N . LYS A 1 1086 ? 4.085 -40.433 40.033 1.00 86.06 1086 LYS A N 1
ATOM 8721 C CA . LYS A 1 1086 ? 4.153 -41.252 41.252 1.00 86.06 1086 LYS A CA 1
ATOM 8722 C C . LYS A 1 1086 ? 2.781 -41.405 41.916 1.00 86.06 1086 LYS A C 1
ATOM 8724 O O . LYS A 1 1086 ? 2.478 -42.479 42.439 1.00 86.06 1086 LYS A O 1
ATOM 8729 N N . LEU A 1 1087 ? 1.965 -40.351 41.919 1.00 86.00 1087 LEU A N 1
ATOM 8730 C CA . LEU A 1 1087 ? 0.596 -40.389 42.428 1.00 86.00 1087 LEU A CA 1
ATOM 8731 C C . LEU A 1 1087 ? -0.278 -41.318 41.578 1.00 86.00 1087 LEU A C 1
ATOM 8733 O O . LEU A 1 1087 ? -0.916 -42.207 42.146 1.00 86.00 1087 LEU A O 1
ATOM 8737 N N . TYR A 1 1088 ? -0.244 -41.155 40.254 1.00 84.94 1088 TYR A N 1
ATOM 8738 C CA . TYR A 1 1088 ? -0.975 -41.976 39.293 1.00 84.94 1088 TYR A CA 1
ATOM 8739 C C . TYR A 1 1088 ? -0.634 -43.459 39.441 1.00 84.94 1088 TYR A C 1
ATOM 8741 O O . TYR A 1 1088 ? -1.513 -44.264 39.741 1.00 84.94 1088 TYR A O 1
ATOM 8749 N N . ARG A 1 1089 ? 0.654 -43.813 39.383 1.00 87.50 1089 ARG A N 1
ATOM 8750 C CA . ARG A 1 1089 ? 1.135 -45.195 39.547 1.00 87.50 1089 ARG A CA 1
ATOM 8751 C C . ARG A 1 1089 ? 0.714 -45.814 40.878 1.00 87.50 1089 ARG A C 1
ATOM 8753 O O . ARG A 1 1089 ? 0.312 -46.973 40.934 1.00 87.50 1089 ARG A O 1
ATOM 8760 N N . ARG A 1 1090 ? 0.789 -45.041 41.968 1.00 88.31 1090 ARG A N 1
ATOM 8761 C CA . ARG A 1 1090 ? 0.470 -45.538 43.314 1.00 88.31 1090 ARG A CA 1
ATOM 8762 C C . ARG A 1 1090 ? -1.028 -45.728 43.542 1.00 88.31 1090 ARG A C 1
ATOM 8764 O O . ARG A 1 1090 ? -1.396 -46.673 44.231 1.00 88.31 1090 ARG A O 1
ATOM 8771 N N . LYS A 1 1091 ? -1.865 -44.802 43.066 1.00 87.62 1091 LYS A N 1
ATOM 8772 C CA . LYS A 1 1091 ? -3.289 -44.746 43.438 1.00 87.62 1091 LYS A CA 1
ATOM 8773 C C . LYS A 1 1091 ? -4.255 -45.172 42.334 1.00 87.62 1091 LYS A C 1
ATOM 8775 O O . LYS A 1 1091 ? -5.325 -45.663 42.664 1.00 87.62 1091 LYS A O 1
ATOM 8780 N N . PHE A 1 1092 ? -3.902 -44.970 41.068 1.00 84.62 1092 PHE A N 1
ATOM 8781 C CA . PHE A 1 1092 ? -4.862 -44.999 39.962 1.00 84.62 1092 PHE A CA 1
ATOM 8782 C C . PHE A 1 1092 ? -4.487 -45.984 38.852 1.00 84.62 1092 PHE A C 1
ATOM 8784 O O . PHE A 1 1092 ? -5.371 -46.580 38.254 1.00 84.62 1092 PHE A O 1
ATOM 8791 N N . GLN A 1 1093 ? -3.201 -46.241 38.604 1.00 87.06 1093 GLN A N 1
ATOM 8792 C CA . GLN A 1 1093 ? -2.777 -47.080 37.478 1.00 87.06 1093 GLN A CA 1
ATOM 8793 C C . GLN A 1 1093 ? -3.285 -48.525 37.582 1.00 87.06 1093 GLN A C 1
ATOM 8795 O O . GLN A 1 1093 ? -3.729 -49.086 36.588 1.00 87.06 1093 GLN A O 1
ATOM 8800 N N . LYS A 1 1094 ? -3.290 -49.116 38.787 1.00 83.81 1094 LYS A N 1
ATOM 8801 C CA . LYS A 1 1094 ? -3.812 -50.480 38.992 1.00 83.81 1094 LYS A CA 1
ATOM 8802 C C . LYS A 1 1094 ? -5.316 -50.602 38.727 1.00 83.81 1094 LYS A C 1
ATOM 8804 O O . LYS A 1 1094 ? -5.759 -51.677 38.348 1.00 83.81 1094 LYS A O 1
ATOM 8809 N N . THR A 1 1095 ? -6.088 -49.542 38.966 1.00 85.62 1095 THR A N 1
ATOM 8810 C CA . THR A 1 1095 ? -7.554 -49.553 38.835 1.00 85.62 1095 THR A CA 1
ATOM 8811 C C . THR A 1 1095 ? -8.036 -49.015 37.489 1.00 85.62 1095 THR A C 1
ATOM 8813 O O . THR A 1 1095 ? -9.088 -49.432 37.023 1.00 85.62 1095 THR A O 1
ATOM 8816 N N . GLN A 1 1096 ? -7.280 -48.113 36.856 1.00 85.75 1096 GLN A N 1
ATOM 8817 C CA . GLN A 1 1096 ? -7.648 -47.457 35.595 1.00 85.75 1096 GLN A CA 1
ATOM 8818 C C . GLN A 1 1096 ? -6.914 -48.024 34.372 1.00 85.75 1096 GLN A C 1
ATOM 8820 O O . GLN A 1 1096 ? -7.363 -47.809 33.252 1.00 85.75 1096 GLN A O 1
ATOM 8825 N N . GLY A 1 1097 ? -5.782 -48.715 34.557 1.00 80.06 1097 GLY A N 1
ATOM 8826 C CA . GLY A 1 1097 ? -5.028 -49.355 33.470 1.00 80.06 1097 GLY A CA 1
ATOM 8827 C C . GLY A 1 1097 ? -4.428 -48.401 32.426 1.00 80.06 1097 GLY A C 1
ATOM 8828 O O . GLY A 1 1097 ? -4.054 -48.853 31.349 1.00 80.06 1097 GLY A O 1
ATOM 8829 N N . GLY A 1 1098 ? -4.364 -47.095 32.705 1.00 81.56 1098 GLY A N 1
ATOM 8830 C CA . GLY A 1 1098 ? -3.853 -46.091 31.772 1.00 81.56 1098 GLY A CA 1
ATOM 8831 C C . GLY A 1 1098 ? -2.349 -45.833 31.887 1.00 81.56 1098 GLY A C 1
ATOM 8832 O O . GLY A 1 1098 ? -1.653 -46.352 32.764 1.00 81.56 1098 GLY A O 1
ATOM 8833 N N . GLU A 1 1099 ? -1.862 -44.983 30.987 1.00 85.00 1099 GLU A N 1
ATOM 8834 C CA . GLU A 1 1099 ? -0.459 -44.583 30.868 1.00 85.00 1099 GLU A CA 1
ATOM 8835 C C . GLU A 1 1099 ? -0.338 -43.066 31.046 1.00 85.00 1099 GLU A C 1
ATOM 8837 O O . GLU A 1 1099 ? -1.199 -42.308 30.589 1.00 85.00 1099 GLU A O 1
ATOM 8842 N N . ILE A 1 1100 ? 0.742 -42.605 31.676 1.00 83.44 1100 ILE A N 1
ATOM 8843 C CA . ILE A 1 1100 ? 1.031 -41.178 31.854 1.00 83.44 1100 ILE A CA 1
ATOM 8844 C C . ILE A 1 1100 ? 2.417 -40.833 31.309 1.00 83.44 1100 ILE A C 1
ATOM 8846 O O . ILE A 1 1100 ? 3.412 -41.484 31.612 1.00 83.44 1100 ILE A O 1
ATOM 8850 N N . GLY A 1 1101 ? 2.493 -39.778 30.503 1.00 79.88 1101 GLY A N 1
ATOM 8851 C CA . GLY A 1 1101 ? 3.718 -39.363 29.827 1.00 79.88 1101 GLY A CA 1
ATOM 8852 C C . GLY A 1 1101 ? 3.914 -37.854 29.826 1.00 79.88 1101 GLY A C 1
ATOM 8853 O O . GLY A 1 1101 ? 3.076 -37.093 30.315 1.00 79.88 1101 GLY A O 1
ATOM 8854 N N . ILE A 1 1102 ? 5.036 -37.417 29.260 1.00 77.25 1102 ILE A N 1
ATOM 8855 C CA . ILE A 1 1102 ? 5.345 -36.004 29.011 1.00 77.25 1102 ILE A CA 1
ATOM 8856 C C . ILE A 1 1102 ? 5.487 -35.772 27.509 1.00 77.25 1102 ILE A C 1
ATOM 8858 O O . ILE A 1 1102 ? 5.969 -36.639 26.783 1.00 77.25 1102 ILE A O 1
ATOM 8862 N N . THR A 1 1103 ? 5.067 -34.601 27.030 1.00 71.69 1103 THR A N 1
ATOM 8863 C CA . THR A 1 1103 ? 5.294 -34.186 25.640 1.00 71.69 1103 THR A CA 1
ATOM 8864 C C . THR A 1 1103 ? 6.383 -33.125 25.582 1.00 71.69 1103 THR A C 1
ATOM 8866 O O . THR A 1 1103 ? 6.300 -32.126 26.293 1.00 71.69 1103 THR A O 1
ATOM 8869 N N . LEU A 1 1104 ? 7.377 -33.320 24.717 1.00 68.25 1104 LEU A N 1
ATOM 8870 C CA . LEU A 1 1104 ? 8.501 -32.407 24.518 1.00 68.25 1104 LEU A CA 1
ATOM 8871 C C . LEU A 1 1104 ? 8.432 -31.763 23.131 1.00 68.25 1104 LEU A C 1
ATOM 8873 O O . LEU A 1 1104 ? 7.951 -32.369 22.173 1.00 68.25 1104 LEU A O 1
ATOM 8877 N N . VAL A 1 1105 ? 8.932 -30.534 22.998 1.00 62.97 1105 VAL A N 1
ATOM 8878 C CA . VAL A 1 1105 ? 9.126 -29.921 21.676 1.00 62.97 1105 VAL A CA 1
ATOM 8879 C C . VAL A 1 1105 ? 10.288 -30.627 20.982 1.00 62.97 1105 VAL A C 1
ATOM 8881 O O . VAL A 1 1105 ? 11.375 -30.754 21.538 1.00 62.97 1105 VAL A O 1
ATOM 8884 N N . GLY A 1 1106 ? 10.049 -31.082 19.758 1.00 56.16 1106 GLY A N 1
ATOM 8885 C CA . GLY A 1 1106 ? 10.928 -31.961 18.999 1.00 56.16 1106 GLY A CA 1
ATOM 8886 C C . GLY A 1 1106 ? 11.455 -31.379 17.697 1.00 56.16 1106 GLY A C 1
ATOM 8887 O O . GLY A 1 1106 ? 11.767 -32.170 16.823 1.00 56.16 1106 GLY A O 1
ATOM 8888 N N . LYS A 1 1107 ? 11.539 -30.046 17.532 1.00 62.06 1107 LYS A N 1
ATOM 8889 C CA . LYS A 1 1107 ? 12.256 -29.417 16.404 1.00 62.06 1107 LYS A CA 1
ATOM 8890 C C . LYS A 1 1107 ? 13.592 -30.121 16.167 1.00 62.06 1107 LYS A C 1
ATOM 8892 O O . LYS A 1 1107 ? 14.347 -30.362 17.107 1.00 62.06 1107 LYS A O 1
ATOM 8897 N N . TYR A 1 1108 ? 13.853 -30.441 14.915 1.00 67.19 1108 TYR A N 1
ATOM 8898 C CA . TYR A 1 1108 ? 15.109 -31.036 14.512 1.00 67.19 1108 TYR A CA 1
ATOM 8899 C C . TYR A 1 1108 ? 16.034 -29.923 14.015 1.00 67.19 1108 TYR A C 1
ATOM 8901 O O . TYR A 1 1108 ? 15.593 -29.000 13.325 1.00 67.19 1108 TYR A O 1
ATOM 8909 N N . PHE A 1 1109 ? 17.302 -29.976 14.407 1.00 64.06 1109 PHE A N 1
ATOM 8910 C CA . PHE A 1 1109 ? 18.328 -29.123 13.836 1.00 64.06 1109 PHE A CA 1
ATOM 8911 C C . PHE A 1 1109 ? 19.168 -29.966 12.882 1.00 64.06 1109 PHE A C 1
ATOM 8913 O O . PHE A 1 1109 ? 19.703 -30.991 13.290 1.00 64.06 1109 PHE A O 1
ATOM 8920 N N . GLU A 1 1110 ? 19.275 -29.532 11.633 1.00 62.88 1110 GLU A N 1
ATOM 8921 C CA . GLU A 1 1110 ? 20.234 -30.063 10.667 1.00 62.88 1110 GLU A CA 1
ATOM 8922 C C . GLU A 1 1110 ? 21.504 -29.203 10.760 1.00 62.88 1110 GLU A C 1
ATOM 8924 O O . GLU A 1 1110 ? 21.395 -27.978 10.899 1.00 62.88 1110 GLU A O 1
ATOM 8929 N N . PRO A 1 1111 ? 22.713 -29.771 10.702 1.00 50.22 1111 PRO A N 1
ATOM 8930 C CA . PRO A 1 1111 ? 23.908 -28.958 10.548 1.00 50.22 1111 PRO A CA 1
ATOM 8931 C C . PRO A 1 1111 ? 23.807 -28.085 9.299 1.00 50.22 1111 PRO A C 1
ATOM 8933 O O . PRO A 1 1111 ? 23.460 -28.545 8.216 1.00 50.22 1111 PRO A O 1
ATOM 8936 N N . TYR A 1 1112 ? 24.100 -26.794 9.456 1.00 45.66 1112 TYR A N 1
ATOM 8937 C CA . TYR A 1 1112 ? 24.134 -25.852 8.336 1.00 45.66 1112 TYR A CA 1
ATOM 8938 C C . TYR A 1 1112 ? 25.182 -26.263 7.287 1.00 45.66 1112 TYR A C 1
ATOM 8940 O O . TYR A 1 1112 ? 25.017 -25.987 6.101 1.00 45.66 1112 TYR A O 1
ATOM 8948 N N . SER A 1 1113 ? 26.240 -26.947 7.730 1.00 46.12 1113 SER A N 1
ATOM 8949 C CA . SER A 1 1113 ? 27.268 -27.583 6.907 1.00 46.12 1113 SER A CA 1
ATOM 8950 C C . SER A 1 1113 ? 27.836 -28.816 7.621 1.00 46.12 1113 SER A C 1
ATOM 8952 O O . SER A 1 1113 ? 27.788 -28.894 8.845 1.00 46.12 1113 SER A O 1
ATOM 8954 N N . GLU A 1 1114 ? 28.469 -29.746 6.902 1.00 52.47 1114 GLU A N 1
ATOM 8955 C CA . GLU A 1 1114 ? 29.132 -30.925 7.502 1.00 52.47 1114 GLU A CA 1
ATOM 8956 C C . GLU A 1 1114 ? 30.406 -30.593 8.308 1.00 52.47 1114 GLU A C 1
ATOM 8958 O O . GLU A 1 1114 ? 31.178 -31.475 8.690 1.00 52.47 1114 GLU A O 1
ATOM 8963 N N . THR A 1 1115 ? 30.659 -29.314 8.593 1.00 50.38 1115 THR A N 1
ATOM 8964 C CA . THR A 1 1115 ? 31.791 -28.922 9.425 1.00 50.38 1115 THR A CA 1
ATOM 8965 C C . THR A 1 1115 ? 31.629 -29.471 10.837 1.00 50.38 1115 THR A C 1
ATOM 8967 O O . THR A 1 1115 ? 30.540 -29.515 11.417 1.00 50.38 1115 THR A O 1
ATOM 8970 N N . ARG A 1 1116 ? 32.757 -29.852 11.439 1.00 60.62 1116 ARG A N 1
ATOM 8971 C CA . ARG A 1 1116 ? 32.795 -30.371 12.811 1.00 60.62 1116 ARG A CA 1
ATOM 8972 C C . ARG A 1 1116 ? 32.140 -29.410 13.810 1.00 60.62 1116 ARG A C 1
ATOM 8974 O O . ARG A 1 1116 ? 31.523 -29.864 14.772 1.00 60.62 1116 ARG A O 1
ATOM 8981 N N . ASP A 1 1117 ? 32.240 -28.107 13.560 1.00 60.22 1117 ASP A N 1
ATOM 8982 C CA . ASP A 1 1117 ? 31.694 -27.069 14.425 1.00 60.22 1117 ASP A CA 1
ATOM 8983 C C . ASP A 1 1117 ? 30.178 -26.901 14.263 1.00 60.22 1117 ASP A C 1
ATOM 8985 O O . ASP A 1 1117 ? 29.491 -26.763 15.279 1.00 60.22 1117 ASP A O 1
ATOM 8989 N N . ASP A 1 1118 ? 29.634 -26.946 13.041 1.00 53.28 1118 ASP A N 1
ATOM 8990 C CA . ASP A 1 1118 ? 28.185 -26.867 12.791 1.00 53.28 1118 ASP A CA 1
ATOM 8991 C C . ASP A 1 1118 ? 27.478 -28.157 13.218 1.00 53.28 1118 ASP A C 1
ATOM 8993 O O . ASP A 1 1118 ? 26.414 -28.100 13.835 1.00 53.28 1118 ASP A O 1
ATOM 8997 N N . ILE A 1 1119 ? 28.110 -29.319 13.031 1.00 64.44 1119 ILE A N 1
ATOM 8998 C CA . ILE A 1 1119 ? 27.660 -30.589 13.623 1.00 64.44 1119 ILE A CA 1
ATOM 8999 C C . ILE A 1 1119 ? 27.674 -30.492 15.155 1.00 64.44 1119 ILE A C 1
ATOM 9001 O O . ILE A 1 1119 ? 26.714 -30.887 15.822 1.00 64.44 1119 ILE A O 1
ATOM 9005 N N . ALA A 1 1120 ? 28.723 -29.909 15.746 1.00 62.62 1120 ALA A N 1
ATOM 9006 C CA . ALA A 1 1120 ? 28.773 -29.683 17.188 1.00 62.62 1120 ALA A CA 1
ATOM 9007 C C . ALA A 1 1120 ? 27.718 -28.665 17.660 1.00 62.62 1120 ALA A C 1
ATOM 9009 O O . ALA A 1 1120 ? 27.156 -28.839 18.739 1.00 62.62 1120 ALA A O 1
ATOM 9010 N N . ALA A 1 1121 ? 27.415 -27.630 16.873 1.00 60.50 1121 ALA A N 1
ATOM 9011 C CA . ALA A 1 1121 ? 26.368 -26.647 17.155 1.00 60.50 1121 ALA A CA 1
ATOM 9012 C C . ALA A 1 1121 ? 24.972 -27.266 17.071 1.00 60.50 1121 ALA A C 1
ATOM 9014 O O . ALA A 1 1121 ? 24.147 -27.042 17.954 1.00 60.50 1121 ALA A O 1
ATOM 9015 N N . THR A 1 1122 ? 24.748 -28.111 16.069 1.00 68.50 1122 THR A N 1
ATOM 9016 C CA . THR A 1 1122 ? 23.540 -28.924 15.908 1.00 68.50 1122 THR A CA 1
ATOM 9017 C C . THR A 1 1122 ? 23.322 -29.789 17.125 1.00 68.50 1122 THR A C 1
ATOM 9019 O O . THR A 1 1122 ? 22.270 -29.728 17.755 1.00 68.50 1122 THR A O 1
ATOM 9022 N N . LYS A 1 1123 ? 24.358 -30.529 17.527 1.00 65.56 1123 LYS A N 1
ATOM 9023 C CA . LYS A 1 1123 ? 24.310 -31.369 18.718 1.00 65.56 1123 LYS A CA 1
ATOM 9024 C C . LYS A 1 1123 ? 24.038 -30.539 19.975 1.00 65.56 1123 LYS A C 1
ATOM 9026 O O . LYS A 1 1123 ? 23.198 -30.926 20.778 1.00 65.56 1123 LYS A O 1
ATOM 9031 N N . ARG A 1 1124 ? 24.662 -29.361 20.113 1.00 64.75 1124 ARG A N 1
ATOM 9032 C CA . ARG A 1 1124 ? 24.404 -28.434 21.226 1.00 64.75 1124 ARG A CA 1
ATOM 9033 C C . ARG A 1 1124 ? 22.988 -27.856 21.236 1.00 64.75 1124 ARG A C 1
ATOM 9035 O O . ARG A 1 1124 ? 22.495 -27.554 22.314 1.00 64.75 1124 ARG A O 1
ATOM 9042 N N . LEU A 1 1125 ? 22.340 -27.665 20.093 1.00 61.81 1125 LEU A N 1
ATOM 9043 C CA . LEU A 1 1125 ? 20.964 -27.163 20.026 1.00 61.81 1125 LEU A CA 1
ATOM 9044 C C . LEU A 1 1125 ? 19.947 -28.287 20.260 1.00 61.81 1125 LEU A C 1
ATOM 9046 O O . LEU A 1 1125 ? 19.029 -28.116 21.063 1.00 61.81 1125 LEU A O 1
ATOM 9050 N N . MET A 1 1126 ? 20.172 -29.460 19.659 1.00 63.25 1126 MET A N 1
ATOM 9051 C CA . MET A 1 1126 ? 19.382 -30.675 19.893 1.00 63.25 1126 MET A CA 1
ATOM 9052 C C . MET A 1 1126 ? 19.405 -31.076 21.370 1.00 63.25 1126 MET A C 1
ATOM 9054 O O . MET A 1 1126 ? 18.359 -31.318 21.972 1.00 63.25 1126 MET A O 1
ATOM 9058 N N . ASP A 1 1127 ? 20.578 -31.042 22.003 1.00 57.47 1127 ASP A N 1
ATOM 9059 C CA . ASP A 1 1127 ? 20.700 -31.326 23.427 1.00 57.47 1127 ASP A CA 1
ATOM 9060 C C . ASP A 1 1127 ? 20.038 -30.237 24.299 1.00 57.47 1127 ASP A C 1
ATOM 9062 O O . ASP A 1 1127 ? 19.737 -30.502 25.452 1.00 57.47 1127 ASP A O 1
ATOM 9066 N N . PHE A 1 1128 ? 19.823 -29.000 23.827 1.00 57.41 1128 PHE A N 1
ATOM 9067 C CA . PHE A 1 1128 ? 19.304 -27.907 24.674 1.00 57.41 1128 PHE A CA 1
ATOM 9068 C C . PHE A 1 1128 ? 17.791 -27.993 24.702 1.00 57.41 1128 PHE A C 1
ATOM 9070 O O . PHE A 1 1128 ? 17.146 -27.772 25.720 1.00 57.41 1128 PHE A O 1
ATOM 9077 N N . GLN A 1 1129 ? 17.233 -28.413 23.580 1.00 55.56 1129 GLN A N 1
ATOM 9078 C CA . GLN A 1 1129 ? 15.828 -28.693 23.440 1.00 55.56 1129 GLN A CA 1
ATOM 9079 C C . GLN A 1 1129 ? 15.399 -29.971 24.176 1.00 55.56 1129 GLN A C 1
ATOM 9081 O O . GLN A 1 1129 ? 14.312 -30.002 24.747 1.00 55.56 1129 GLN A O 1
ATOM 9086 N N . VAL A 1 1130 ? 16.251 -31.005 24.195 1.00 49.47 1130 VAL A N 1
ATOM 9087 C CA . VAL A 1 1130 ? 15.964 -32.290 24.864 1.00 49.47 1130 VAL A CA 1
ATOM 9088 C C . VAL A 1 1130 ? 16.455 -32.317 26.323 1.00 49.47 1130 VAL A C 1
ATOM 9090 O O . VAL A 1 1130 ? 15.771 -32.849 27.195 1.00 49.47 1130 VAL A O 1
ATOM 9093 N N . TYR A 1 1131 ? 17.615 -31.715 26.611 1.00 44.53 1131 TYR A N 1
ATOM 9094 C CA . TYR A 1 1131 ? 18.320 -31.739 27.906 1.00 44.53 1131 TYR A CA 1
ATOM 9095 C C . TYR A 1 1131 ? 18.642 -30.350 28.488 1.00 44.53 1131 TYR A C 1
ATOM 9097 O O . TYR A 1 1131 ? 19.400 -30.270 29.458 1.00 44.53 1131 TYR A O 1
ATOM 9105 N N . GLY A 1 1132 ? 18.070 -29.247 27.985 1.00 47.09 1132 GLY A N 1
ATOM 9106 C CA . GLY A 1 1132 ? 18.152 -27.911 28.619 1.00 47.09 1132 GLY A CA 1
ATOM 9107 C C . GLY A 1 1132 ? 17.594 -27.866 30.050 1.00 47.09 1132 GLY A C 1
ATOM 9108 O O . GLY A 1 1132 ? 17.723 -26.871 30.753 1.00 47.09 1132 GLY A O 1
ATOM 9109 N N . THR A 1 1133 ? 17.042 -28.987 30.507 1.00 44.03 1133 THR A N 1
ATOM 9110 C CA . THR A 1 1133 ? 16.697 -29.315 31.886 1.00 44.03 1133 THR A CA 1
ATOM 9111 C C . THR A 1 1133 ? 17.900 -29.735 32.763 1.00 44.03 1133 THR A C 1
ATOM 9113 O O . THR A 1 1133 ? 17.725 -29.806 33.979 1.00 44.03 1133 THR A O 1
ATOM 9116 N N . ILE A 1 1134 ? 19.099 -30.055 32.224 1.00 41.38 1134 ILE A N 1
ATOM 9117 C CA . ILE A 1 1134 ? 20.192 -30.697 33.006 1.00 41.38 1134 ILE A CA 1
ATOM 9118 C C . ILE A 1 1134 ? 21.646 -30.237 32.716 1.00 41.38 1134 ILE A C 1
ATOM 9120 O O . ILE A 1 1134 ? 22.501 -30.506 33.556 1.00 41.38 1134 ILE A O 1
ATOM 9124 N N . SER A 1 1135 ? 22.012 -29.507 31.653 1.00 37.78 1135 SER A N 1
ATOM 9125 C CA . SER A 1 1135 ? 23.449 -29.178 31.454 1.00 37.78 1135 SER A CA 1
ATOM 9126 C C . SER A 1 1135 ? 23.735 -27.771 30.945 1.00 37.78 1135 SER A C 1
ATOM 9128 O O . SER A 1 1135 ? 23.608 -27.496 29.756 1.00 37.78 1135 SER A O 1
ATOM 9130 N N . VAL A 1 1136 ? 24.177 -26.918 31.874 1.00 37.72 1136 VAL A N 1
ATOM 9131 C CA . VAL A 1 1136 ? 24.953 -25.691 31.693 1.00 37.72 1136 VAL A CA 1
ATOM 9132 C C . VAL A 1 1136 ? 25.732 -25.426 32.987 1.00 37.72 1136 VAL A C 1
ATOM 9134 O O . VAL A 1 1136 ? 25.164 -25.485 34.081 1.00 37.72 1136 VAL A O 1
ATOM 9137 N N . LYS A 1 1137 ? 27.039 -25.168 32.897 1.00 43.00 1137 LYS A N 1
ATOM 9138 C CA . LYS A 1 1137 ? 27.893 -24.959 34.075 1.00 43.00 1137 LYS A CA 1
ATOM 9139 C C . LYS A 1 1137 ? 27.392 -23.762 34.908 1.00 43.00 1137 LYS A C 1
ATOM 9141 O O . LYS A 1 1137 ? 27.283 -22.653 34.410 1.00 43.00 1137 LYS A O 1
ATOM 9146 N N . ASN A 1 1138 ? 27.112 -24.043 36.184 1.00 45.75 1138 ASN A N 1
ATOM 9147 C CA . ASN A 1 1138 ? 26.920 -23.135 37.328 1.00 45.75 1138 ASN A CA 1
ATOM 9148 C C . ASN A 1 1138 ? 25.597 -22.359 37.515 1.00 45.75 1138 ASN A C 1
ATOM 9150 O O . ASN A 1 1138 ? 25.467 -21.709 38.548 1.00 45.75 1138 ASN A O 1
ATOM 9154 N N . ARG A 1 1139 ? 24.585 -22.493 36.642 1.00 50.38 1139 ARG A N 1
ATOM 9155 C CA . ARG A 1 1139 ? 23.287 -21.779 36.780 1.00 50.38 1139 ARG A CA 1
ATOM 9156 C C . ARG A 1 1139 ? 22.019 -22.662 36.868 1.00 50.38 1139 ARG A C 1
ATOM 9158 O O . ARG A 1 1139 ? 20.925 -22.135 37.034 1.00 50.38 1139 ARG A O 1
ATOM 9165 N N . LEU A 1 1140 ? 22.139 -23.995 36.792 1.00 54.62 1140 LEU A N 1
ATOM 9166 C CA . LEU A 1 1140 ? 21.007 -24.938 36.912 1.00 54.62 1140 LEU A CA 1
ATOM 9167 C C . LEU A 1 1140 ? 20.749 -25.382 38.366 1.00 54.62 1140 LEU A C 1
ATOM 9169 O O . LEU A 1 1140 ? 21.703 -25.734 39.071 1.00 54.62 1140 LEU A O 1
ATOM 9173 N N . PRO A 1 1141 ? 19.482 -25.495 38.807 1.00 60.41 1141 PRO A N 1
ATOM 9174 C CA . PRO A 1 1141 ? 19.154 -26.089 40.099 1.00 60.41 1141 PRO A CA 1
ATOM 9175 C C . PRO A 1 1141 ? 19.566 -27.568 40.134 1.00 60.41 1141 PRO A C 1
ATOM 9177 O O . PRO A 1 1141 ? 19.061 -28.397 39.372 1.00 60.41 1141 PRO A O 1
ATOM 9180 N N . LYS A 1 1142 ? 20.482 -27.930 41.040 1.00 65.44 1142 LYS A N 1
ATOM 9181 C CA . LYS A 1 1142 ? 20.899 -29.328 41.224 1.00 65.44 1142 LYS A CA 1
ATOM 9182 C C . LYS A 1 1142 ? 19.751 -30.145 41.816 1.00 65.44 1142 LYS A C 1
ATOM 9184 O O . LYS A 1 1142 ? 19.210 -29.799 42.865 1.00 65.44 1142 LYS A O 1
ATOM 9189 N N . PHE A 1 1143 ? 19.429 -31.280 41.199 1.00 69.06 1143 PHE A N 1
ATOM 9190 C CA . PHE A 1 1143 ? 18.580 -32.280 41.839 1.00 69.06 1143 PHE A CA 1
ATOM 9191 C C . PHE A 1 1143 ? 19.296 -32.876 43.052 1.00 69.06 1143 PHE A C 1
ATOM 9193 O O . PHE A 1 1143 ? 20.379 -33.450 42.939 1.00 69.06 1143 PHE A O 1
ATOM 9200 N N . THR A 1 1144 ? 18.659 -32.804 44.217 1.00 79.12 1144 THR A N 1
ATOM 9201 C CA . THR A 1 1144 ? 19.032 -33.648 45.356 1.00 79.12 1144 THR A CA 1
ATOM 9202 C C . THR A 1 1144 ? 18.850 -35.122 44.986 1.00 79.12 1144 THR A C 1
ATOM 9204 O O . THR A 1 1144 ? 18.040 -35.465 44.121 1.00 79.12 1144 THR A O 1
ATOM 9207 N N . LEU A 1 1145 ? 19.543 -36.028 45.680 1.00 73.50 1145 LEU A N 1
ATOM 9208 C CA . LEU A 1 1145 ? 19.421 -37.471 45.439 1.00 73.50 1145 LEU A CA 1
ATOM 9209 C C . LEU A 1 1145 ? 17.959 -37.956 45.518 1.00 73.50 1145 LEU A C 1
ATOM 9211 O O . LEU A 1 1145 ? 17.531 -38.796 44.728 1.00 73.50 1145 LEU A O 1
ATOM 9215 N N . LYS A 1 1146 ? 17.171 -37.377 46.435 1.00 79.25 1146 LYS A N 1
ATOM 9216 C CA . LYS A 1 1146 ? 15.738 -37.657 46.596 1.00 79.25 1146 LYS A CA 1
ATOM 9217 C C . LYS A 1 1146 ? 14.919 -37.210 45.384 1.00 79.25 1146 LYS A C 1
ATOM 9219 O O . LYS A 1 1146 ? 14.050 -37.950 44.935 1.00 79.25 1146 LYS A O 1
ATOM 9224 N N . GLN A 1 1147 ? 15.197 -36.025 44.849 1.00 78.19 1147 GLN A N 1
ATOM 9225 C CA . GLN A 1 1147 ? 14.505 -35.507 43.672 1.00 78.19 1147 GLN A CA 1
ATOM 9226 C C . GLN A 1 1147 ? 14.914 -36.239 42.390 1.00 78.19 1147 GLN A C 1
ATOM 9228 O O . GLN A 1 1147 ? 14.059 -36.553 41.570 1.00 78.19 1147 GLN A O 1
ATOM 9233 N N . LYS A 1 1148 ? 16.196 -36.595 42.244 1.00 76.12 1148 LYS A N 1
ATOM 9234 C CA . LYS A 1 1148 ? 16.675 -37.407 41.119 1.00 76.12 1148 LYS A CA 1
ATOM 9235 C C . LYS A 1 1148 ? 15.957 -38.757 41.071 1.00 76.12 1148 LYS A C 1
ATOM 9237 O O . LYS A 1 1148 ? 15.450 -39.132 40.022 1.00 76.12 1148 LYS A O 1
ATOM 9242 N N . LYS A 1 1149 ? 15.832 -39.434 42.222 1.00 80.06 1149 LYS A N 1
ATOM 9243 C CA . LYS A 1 1149 ? 15.053 -40.680 42.358 1.00 80.06 1149 LYS A CA 1
ATOM 9244 C C . LYS A 1 1149 ? 13.561 -40.505 42.063 1.00 80.06 1149 LYS A C 1
ATOM 9246 O O . LYS A 1 1149 ? 12.911 -41.476 41.704 1.00 80.06 1149 LYS A O 1
ATOM 9251 N N . LEU A 1 1150 ? 13.012 -39.307 42.264 1.00 80.62 1150 LEU A N 1
ATOM 9252 C CA . LEU A 1 1150 ? 11.612 -39.013 41.970 1.00 80.62 1150 LEU A CA 1
ATOM 9253 C C . LEU A 1 1150 ? 11.383 -38.825 40.463 1.00 80.62 1150 LEU A C 1
ATOM 9255 O O . LEU A 1 1150 ? 10.449 -39.406 39.928 1.00 80.62 1150 LEU A O 1
ATOM 9259 N N . VAL A 1 1151 ? 12.231 -38.036 39.795 1.00 76.62 1151 VAL A N 1
ATOM 9260 C CA . VAL A 1 1151 ? 12.079 -37.661 38.374 1.00 76.62 1151 VAL A CA 1
ATOM 9261 C C . VAL A 1 1151 ? 12.522 -38.769 37.419 1.00 76.62 1151 VAL A C 1
ATOM 9263 O O . VAL A 1 1151 ? 11.928 -38.952 36.355 1.00 76.62 1151 VAL A O 1
ATOM 9266 N N . GLN A 1 1152 ? 13.556 -39.526 37.776 1.00 75.31 1152 GLN A N 1
ATOM 9267 C CA . GLN A 1 1152 ? 14.090 -40.579 36.919 1.00 75.31 1152 GLN A CA 1
ATOM 9268 C C . GLN A 1 1152 ? 13.039 -41.674 36.664 1.00 75.31 1152 GLN A C 1
ATOM 9270 O O . GLN A 1 1152 ? 12.551 -42.303 37.598 1.00 75.31 1152 GLN A O 1
ATOM 9275 N N . GLY A 1 1153 ? 12.709 -41.904 35.389 1.00 74.56 1153 GLY A N 1
ATOM 9276 C CA . GLY A 1 1153 ? 11.727 -42.916 34.973 1.00 74.56 1153 GLY A CA 1
ATOM 9277 C C . GLY A 1 1153 ? 10.267 -42.534 35.238 1.00 74.56 1153 GLY A C 1
ATOM 9278 O O . GLY A 1 1153 ? 9.404 -43.410 35.279 1.00 74.56 1153 GLY A O 1
ATOM 9279 N N . SER A 1 1154 ? 9.973 -41.250 35.451 1.00 81.56 1154 SER A N 1
ATOM 9280 C CA . SER A 1 1154 ? 8.620 -40.758 35.737 1.00 81.56 1154 SER A CA 1
ATOM 9281 C C . SER A 1 1154 ? 7.725 -40.592 34.500 1.00 81.56 1154 SER A C 1
ATOM 9283 O O . SER A 1 1154 ? 6.972 -39.643 34.422 1.00 81.56 1154 SER A O 1
ATOM 9285 N N . PHE A 1 1155 ? 7.756 -41.520 33.549 1.00 82.88 1155 PHE A N 1
ATOM 9286 C CA . PHE A 1 1155 ? 6.851 -41.548 32.395 1.00 82.88 1155 PHE A CA 1
ATOM 9287 C C . PHE A 1 1155 ? 6.644 -42.996 31.934 1.00 82.88 1155 PHE A C 1
ATOM 9289 O O . PHE A 1 1155 ? 7.521 -43.836 32.148 1.00 82.88 1155 PHE A O 1
ATOM 9296 N N . ASP A 1 1156 ? 5.501 -43.277 31.319 1.00 83.38 1156 ASP A N 1
ATOM 9297 C CA . ASP A 1 1156 ? 5.184 -44.538 30.638 1.00 83.38 1156 ASP A CA 1
ATOM 9298 C C . ASP A 1 1156 ? 5.414 -44.403 29.115 1.00 83.38 1156 ASP A C 1
ATOM 9300 O O . ASP A 1 1156 ? 5.870 -45.341 28.470 1.00 83.38 1156 ASP A O 1
ATOM 9304 N N . PHE A 1 1157 ? 5.212 -43.199 28.557 1.00 79.31 1157 PHE A N 1
ATOM 9305 C CA . PHE A 1 1157 ? 5.516 -42.839 27.164 1.00 79.31 1157 PHE A CA 1
ATOM 9306 C C . PHE A 1 1157 ? 6.082 -41.409 27.046 1.00 79.31 1157 PHE A C 1
ATOM 9308 O O . PHE A 1 1157 ? 5.934 -40.589 27.956 1.00 79.31 1157 PHE A O 1
ATOM 9315 N N . ILE A 1 1158 ? 6.705 -41.086 25.905 1.00 74.56 1158 ILE A N 1
ATOM 9316 C CA . ILE A 1 1158 ? 7.180 -39.731 25.570 1.00 74.56 1158 ILE A CA 1
ATOM 9317 C C . ILE A 1 1158 ? 6.502 -39.269 24.279 1.00 74.56 1158 ILE A C 1
ATOM 9319 O O . ILE A 1 1158 ? 6.599 -39.936 23.253 1.00 74.56 1158 ILE A O 1
ATOM 9323 N N . GLY A 1 1159 ? 5.844 -38.111 24.319 1.00 71.44 1159 GLY A N 1
ATOM 9324 C CA . GLY A 1 1159 ? 5.337 -37.431 23.126 1.00 71.44 1159 GLY A CA 1
ATOM 9325 C C . GLY A 1 1159 ? 6.371 -36.461 22.548 1.00 71.44 1159 GLY A C 1
ATOM 9326 O O . GLY A 1 1159 ? 7.061 -35.774 23.302 1.00 71.44 1159 GLY A O 1
ATOM 9327 N N . ILE A 1 1160 ? 6.451 -36.354 21.220 1.00 70.12 1160 ILE A N 1
ATOM 9328 C CA . ILE A 1 1160 ? 7.340 -35.416 20.519 1.00 70.12 1160 ILE A CA 1
ATOM 9329 C C . ILE A 1 1160 ? 6.498 -34.505 19.618 1.00 70.12 1160 ILE A C 1
ATOM 9331 O O . ILE A 1 1160 ? 5.861 -34.973 18.681 1.00 70.12 1160 ILE A O 1
ATOM 9335 N N . ASN A 1 1161 ? 6.516 -33.195 19.878 1.00 65.38 1161 ASN A N 1
ATOM 9336 C CA . ASN A 1 1161 ? 5.884 -32.186 19.026 1.00 65.38 1161 ASN A CA 1
ATOM 9337 C C . ASN A 1 1161 ? 6.904 -31.665 17.994 1.00 65.38 1161 ASN A C 1
ATOM 9339 O O . ASN A 1 1161 ? 7.675 -30.746 18.295 1.00 65.38 1161 ASN A O 1
ATOM 9343 N N . TYR A 1 1162 ? 6.929 -32.248 16.795 1.00 60.97 1162 TYR A N 1
ATOM 9344 C CA . TYR A 1 1162 ? 7.757 -31.792 15.671 1.00 60.97 1162 TYR A CA 1
ATOM 9345 C C . TYR A 1 1162 ? 6.931 -30.937 14.699 1.00 60.97 1162 TYR A C 1
ATOM 9347 O O . TYR A 1 1162 ? 5.839 -31.333 14.310 1.00 60.97 1162 TYR A O 1
ATOM 9355 N N . TYR A 1 1163 ? 7.460 -29.773 14.312 1.00 55.34 1163 TYR A N 1
ATOM 9356 C CA . TYR A 1 1163 ? 6.780 -28.828 13.409 1.00 55.34 1163 TYR A CA 1
ATOM 9357 C C . TYR A 1 1163 ? 7.607 -28.501 12.164 1.00 55.34 1163 TYR A C 1
ATOM 9359 O O . TYR A 1 1163 ? 7.068 -28.332 11.079 1.00 55.34 1163 TYR A O 1
ATOM 9367 N N . THR A 1 1164 ? 8.923 -28.352 12.324 1.00 48.03 1164 THR A N 1
ATOM 9368 C CA . THR A 1 1164 ? 9.844 -27.958 11.255 1.00 48.03 1164 THR A CA 1
ATOM 9369 C C . THR A 1 1164 ? 11.282 -28.294 11.653 1.00 48.03 1164 THR A C 1
ATOM 9371 O O . THR A 1 1164 ? 11.587 -28.412 12.849 1.00 48.03 1164 THR A O 1
ATOM 9374 N N . SER A 1 1165 ? 12.158 -28.402 10.655 1.00 58.75 1165 SER A N 1
ATOM 9375 C CA . SER A 1 1165 ? 13.607 -28.490 10.829 1.00 58.75 1165 SER A CA 1
ATOM 9376 C C . SER A 1 1165 ? 14.265 -27.119 10.658 1.00 58.75 1165 SER A C 1
ATOM 9378 O O . SER A 1 1165 ? 13.811 -26.294 9.866 1.00 58.75 1165 SER A O 1
ATOM 9380 N N . ARG A 1 1166 ? 15.338 -26.847 11.403 1.00 52.50 1166 ARG A N 1
ATOM 9381 C CA . ARG A 1 1166 ? 16.137 -25.614 11.282 1.00 52.50 1166 ARG A CA 1
ATOM 9382 C C . ARG A 1 1166 ? 17.604 -25.944 11.067 1.00 52.50 1166 ARG A C 1
ATOM 9384 O O . ARG A 1 1166 ? 18.063 -26.978 11.520 1.00 52.50 1166 ARG A O 1
ATOM 9391 N N . PHE A 1 1167 ? 18.359 -25.049 10.441 1.00 56.31 1167 PHE A N 1
ATOM 9392 C CA . PHE A 1 1167 ? 19.797 -25.253 10.290 1.00 56.31 1167 PHE A CA 1
ATOM 9393 C C . PHE A 1 1167 ? 20.580 -24.661 11.466 1.00 56.31 1167 PHE A C 1
ATOM 9395 O O . PHE A 1 1167 ? 20.307 -23.541 11.904 1.00 56.31 1167 PHE A O 1
ATOM 9402 N N . ALA A 1 1168 ? 21.556 -25.406 11.975 1.00 50.59 1168 ALA A N 1
ATOM 9403 C CA . ALA A 1 1168 ? 22.406 -25.025 13.093 1.00 50.59 1168 ALA A CA 1
ATOM 9404 C C . ALA A 1 1168 ? 23.819 -24.671 12.616 1.00 50.59 1168 ALA A C 1
ATOM 9406 O O . ALA A 1 1168 ? 24.499 -25.479 11.988 1.00 50.59 1168 ALA A O 1
ATOM 9407 N N . LYS A 1 1169 ? 24.262 -23.455 12.951 1.00 58.19 1169 LYS A N 1
ATOM 9408 C CA . LYS A 1 1169 ? 25.577 -22.913 12.595 1.00 58.19 1169 LYS A CA 1
ATOM 9409 C C . LYS A 1 1169 ? 26.366 -22.556 13.854 1.00 58.19 1169 LYS A C 1
ATOM 9411 O O . LYS A 1 1169 ? 25.813 -22.039 14.823 1.00 58.19 1169 LYS A O 1
ATOM 9416 N N . SER A 1 1170 ? 27.657 -22.839 13.842 1.00 51.44 1170 SER A N 1
ATOM 9417 C CA . SER A 1 1170 ? 28.594 -22.682 14.958 1.00 51.44 1170 SER A CA 1
ATOM 9418 C C . SER A 1 1170 ? 28.976 -21.244 15.270 1.00 51.44 1170 SER A C 1
ATOM 9420 O O . SER A 1 1170 ? 29.189 -20.915 16.438 1.00 51.44 1170 SER A O 1
ATOM 9422 N N . LYS A 1 1171 ? 29.025 -20.387 14.247 1.00 50.50 1171 LYS A N 1
ATOM 9423 C CA . LYS A 1 1171 ? 29.200 -18.941 14.377 1.00 50.50 1171 LYS A CA 1
ATOM 9424 C C . LYS A 1 1171 ? 28.066 -18.234 13.635 1.00 50.50 1171 LYS A C 1
ATOM 9426 O O . LYS A 1 1171 ? 27.831 -18.550 12.463 1.00 50.50 1171 LYS A O 1
ATOM 9431 N N . PRO A 1 1172 ? 27.349 -17.299 14.281 1.00 37.53 1172 PRO A N 1
ATOM 9432 C CA . PRO A 1 1172 ? 26.367 -16.495 13.574 1.00 37.53 1172 PRO A CA 1
ATOM 9433 C C . PRO A 1 1172 ? 27.072 -15.720 12.447 1.00 37.53 1172 PRO A C 1
ATOM 9435 O O . PRO A 1 1172 ? 28.250 -15.379 12.590 1.00 37.53 1172 PRO A O 1
ATOM 9438 N N . PRO A 1 1173 ? 26.387 -15.430 11.327 1.00 30.02 1173 PRO A N 1
ATOM 9439 C CA . PRO A 1 1173 ? 26.877 -14.435 10.381 1.00 30.02 1173 PRO A CA 1
ATOM 9440 C C . PRO A 1 1173 ? 27.208 -13.161 11.160 1.00 30.02 1173 PRO A C 1
ATOM 9442 O O . PRO A 1 1173 ? 26.468 -12.801 12.079 1.00 30.02 1173 PRO A O 1
ATOM 9445 N N . SER A 1 1174 ? 28.303 -12.483 10.826 1.00 29.14 1174 SER A N 1
ATOM 9446 C CA . SER A 1 1174 ? 28.576 -11.144 11.340 1.00 29.14 1174 SER A CA 1
ATOM 9447 C C . SER A 1 1174 ? 27.462 -10.206 10.873 1.00 29.14 1174 SER A C 1
ATOM 9449 O O . SER A 1 1174 ? 27.532 -9.615 9.799 1.00 29.14 1174 SER A O 1
ATOM 9451 N N . PHE A 1 1175 ? 26.403 -10.105 11.670 1.00 24.12 1175 PHE A N 1
ATOM 9452 C CA . PHE A 1 1175 ? 25.424 -9.043 11.559 1.00 24.12 1175 PHE A CA 1
ATOM 9453 C C . PHE A 1 1175 ? 26.107 -7.745 12.006 1.00 24.12 1175 PHE A C 1
ATOM 9455 O O . PHE A 1 1175 ? 26.746 -7.741 13.063 1.00 24.12 1175 PHE A O 1
ATOM 9462 N N . PRO A 1 1176 ? 25.978 -6.627 11.269 1.00 23.70 1176 PRO A N 1
ATOM 9463 C CA . PRO A 1 1176 ? 26.307 -5.327 11.830 1.00 23.70 1176 PRO A CA 1
ATOM 9464 C C . PRO A 1 1176 ? 25.404 -5.125 13.049 1.00 23.70 1176 PRO A C 1
ATOM 9466 O O . PRO A 1 1176 ? 24.184 -5.030 12.908 1.00 23.70 1176 PRO A O 1
ATOM 9469 N N . SER A 1 1177 ? 26.006 -5.115 14.238 1.00 26.92 1177 SER A N 1
ATOM 9470 C CA . SER A 1 1177 ? 25.338 -5.051 15.539 1.00 26.92 1177 SER A CA 1
ATOM 9471 C C . SER A 1 1177 ? 24.182 -4.046 15.538 1.00 26.92 1177 SER A C 1
ATOM 9473 O O . SER A 1 1177 ? 24.364 -2.831 15.478 1.00 26.92 1177 SER A O 1
ATOM 9475 N N . ARG A 1 1178 ? 22.950 -4.548 15.557 1.00 25.55 1178 ARG A N 1
ATOM 9476 C CA . ARG A 1 1178 ? 21.736 -3.789 15.862 1.00 25.55 1178 ARG A CA 1
ATOM 9477 C C . ARG A 1 1178 ? 20.762 -4.802 16.458 1.00 25.55 1178 ARG A C 1
ATOM 9479 O O . ARG A 1 1178 ? 20.553 -5.843 15.846 1.00 25.55 1178 ARG A O 1
ATOM 9486 N N . PHE A 1 1179 ? 20.210 -4.457 17.620 1.00 24.30 1179 PHE A N 1
ATOM 9487 C CA . PHE A 1 1179 ? 19.239 -5.202 18.436 1.00 24.30 1179 PHE A CA 1
ATOM 9488 C C . PHE A 1 1179 ? 19.812 -6.147 19.509 1.00 24.30 1179 PHE A C 1
ATOM 9490 O O . PHE A 1 1179 ? 19.700 -7.363 19.424 1.00 24.30 1179 PHE A O 1
ATOM 9497 N N . THR A 1 1180 ? 20.311 -5.552 20.595 1.00 24.34 1180 THR A N 1
ATOM 9498 C CA . THR A 1 1180 ? 19.824 -5.907 21.938 1.00 24.34 1180 THR A CA 1
ATOM 9499 C C . THR A 1 1180 ? 19.183 -4.655 22.531 1.00 24.34 1180 THR A C 1
ATOM 9501 O O . THR A 1 1180 ? 19.811 -3.601 22.616 1.00 24.34 1180 THR A O 1
ATOM 9504 N N . THR A 1 1181 ? 17.896 -4.753 22.833 1.00 25.42 1181 THR A N 1
ATOM 9505 C CA . THR A 1 1181 ? 17.127 -3.797 23.629 1.00 25.42 1181 THR A CA 1
ATOM 9506 C C . THR A 1 1181 ? 17.472 -3.993 25.099 1.00 25.42 1181 THR A C 1
ATOM 9508 O O . THR A 1 1181 ? 17.303 -5.106 25.580 1.00 25.42 1181 THR A O 1
ATOM 9511 N N . ASP A 1 1182 ? 17.877 -2.933 25.796 1.00 25.20 1182 ASP A N 1
ATOM 9512 C CA . ASP A 1 1182 ? 17.699 -2.829 27.245 1.00 25.20 1182 ASP A CA 1
ATOM 9513 C C . ASP A 1 1182 ? 17.046 -1.486 27.573 1.00 25.20 1182 ASP A C 1
ATOM 9515 O O . ASP A 1 1182 ? 17.328 -0.451 26.960 1.00 25.20 1182 ASP A O 1
ATOM 9519 N N . ALA A 1 1183 ? 16.085 -1.579 28.484 1.00 26.16 1183 ALA A N 1
ATOM 9520 C CA . ALA A 1 1183 ? 15.092 -0.587 28.832 1.00 26.16 1183 ALA A CA 1
ATOM 9521 C C . ALA A 1 1183 ? 15.627 0.516 29.756 1.00 26.16 1183 ALA A C 1
ATOM 9523 O O . ALA A 1 1183 ? 16.625 0.372 30.456 1.00 26.16 1183 ALA A O 1
ATOM 9524 N N . LEU A 1 1184 ? 14.873 1.614 29.787 1.00 23.33 1184 LEU A N 1
ATOM 9525 C CA . LEU A 1 1184 ? 14.851 2.563 30.891 1.00 23.33 1184 LEU A CA 1
ATOM 9526 C C . LEU A 1 1184 ? 14.455 1.835 32.187 1.00 23.33 1184 LEU A C 1
ATOM 9528 O O . LEU A 1 1184 ? 13.351 1.306 32.278 1.00 23.33 1184 LEU A O 1
ATOM 9532 N N . ALA A 1 1185 ? 15.317 1.896 33.197 1.00 24.83 1185 ALA A N 1
ATOM 9533 C CA . ALA A 1 1185 ? 14.917 1.927 34.597 1.00 24.83 1185 ALA A CA 1
ATOM 9534 C C . ALA A 1 1185 ? 15.737 3.032 35.274 1.00 24.83 1185 ALA A C 1
ATOM 9536 O O . ALA A 1 1185 ? 16.966 3.055 35.222 1.00 24.83 1185 ALA A O 1
ATOM 9537 N N . THR A 1 1186 ? 15.010 4.008 35.795 1.00 25.47 1186 THR A N 1
ATOM 9538 C CA . THR A 1 1186 ? 15.452 5.130 36.620 1.00 25.47 1186 THR A CA 1
ATOM 9539 C C . THR A 1 1186 ? 16.093 4.659 37.920 1.00 25.47 1186 THR A C 1
ATOM 9541 O O . THR A 1 1186 ? 15.548 3.758 38.543 1.00 25.47 1186 THR A O 1
ATOM 9544 N N . GLU A 1 1187 ? 17.127 5.359 38.390 1.00 23.25 1187 GLU A N 1
ATOM 9545 C CA . GLU A 1 1187 ? 17.136 5.890 39.760 1.00 23.25 1187 GLU A CA 1
ATOM 9546 C C . GLU A 1 1187 ? 18.194 6.991 39.921 1.00 23.25 1187 GLU A C 1
ATOM 9548 O O . GLU A 1 1187 ? 19.368 6.838 39.579 1.00 23.25 1187 GLU A O 1
ATOM 9553 N N . GLU A 1 1188 ? 17.737 8.141 40.414 1.00 23.81 1188 GLU A N 1
ATOM 9554 C CA . GLU A 1 1188 ? 18.569 9.205 40.956 1.00 23.81 1188 GLU A CA 1
ATOM 9555 C C . GLU A 1 1188 ? 19.295 8.712 42.214 1.00 23.81 1188 GLU A C 1
ATOM 9557 O O . GLU A 1 1188 ? 18.687 8.114 43.097 1.00 23.81 1188 GLU A O 1
ATOM 9562 N N . SER A 1 1189 ? 20.576 9.056 42.358 1.00 23.42 1189 SER A N 1
ATOM 9563 C CA . SER A 1 1189 ? 21.076 9.898 43.459 1.00 23.42 1189 SER A CA 1
ATOM 9564 C C . SER A 1 1189 ? 22.575 9.669 43.709 1.00 23.42 1189 SER A C 1
ATOM 9566 O O . SER A 1 1189 ? 23.004 8.590 44.095 1.00 23.42 1189 SER A O 1
ATOM 9568 N N . HIS A 1 1190 ? 23.366 10.725 43.512 1.00 26.39 1190 HIS A N 1
ATOM 9569 C CA . HIS A 1 1190 ? 24.349 11.289 44.454 1.00 26.39 1190 HIS A CA 1
ATOM 9570 C C . HIS A 1 1190 ? 25.448 12.050 43.698 1.00 26.39 1190 HIS A C 1
ATOM 9572 O O . HIS A 1 1190 ? 26.238 11.507 42.931 1.00 26.39 1190 HIS A O 1
ATOM 9578 N N . LYS A 1 1191 ? 25.446 13.364 43.944 1.00 25.14 1191 LYS A N 1
ATOM 9579 C CA . LYS A 1 1191 ? 26.479 14.349 43.614 1.00 25.14 1191 LYS A CA 1
ATOM 9580 C C . LYS A 1 1191 ? 27.847 13.906 44.151 1.00 25.14 1191 LYS A C 1
ATOM 9582 O O . LYS A 1 1191 ? 27.893 13.371 45.251 1.00 25.14 1191 LYS A O 1
ATOM 9587 N N . ILE A 1 1192 ? 28.930 14.276 43.461 1.00 24.81 1192 ILE A N 1
ATOM 9588 C CA . ILE A 1 1192 ? 30.053 15.073 44.002 1.00 24.81 1192 ILE A CA 1
ATOM 9589 C C . ILE A 1 1192 ? 30.969 15.536 42.846 1.00 24.81 1192 ILE A C 1
ATOM 9591 O O . ILE A 1 1192 ? 31.224 14.813 41.889 1.00 24.81 1192 ILE A O 1
ATOM 9595 N N . ASN A 1 1193 ? 31.393 16.796 42.974 1.00 24.75 1193 ASN A N 1
ATOM 9596 C CA . ASN A 1 1193 ? 32.290 17.612 42.153 1.00 24.75 1193 ASN A CA 1
ATOM 9597 C C . ASN A 1 1193 ? 33.624 16.968 41.735 1.00 24.75 1193 ASN A C 1
ATOM 9599 O O . ASN A 1 1193 ? 34.177 16.156 42.469 1.00 24.75 1193 ASN A O 1
ATOM 9603 N N . GLY A 1 1194 ? 34.246 17.532 40.688 1.00 24.44 1194 GLY A N 1
ATOM 9604 C CA . GLY A 1 1194 ? 35.711 17.629 40.644 1.00 24.44 1194 GLY A CA 1
ATOM 9605 C C . GLY A 1 1194 ? 36.343 17.714 39.258 1.00 24.44 1194 GLY A C 1
ATOM 9606 O O . GLY A 1 1194 ? 36.699 16.706 38.667 1.00 24.44 1194 GLY A O 1
ATOM 9607 N N . SER A 1 1195 ? 36.540 18.937 38.776 1.00 23.12 1195 SER A N 1
ATOM 9608 C CA . SER A 1 1195 ? 37.478 19.326 37.715 1.00 23.12 1195 SER A CA 1
ATOM 9609 C C . SER A 1 1195 ? 38.925 18.862 37.964 1.00 23.12 1195 SER A C 1
ATOM 9611 O O . SER A 1 1195 ? 39.341 18.868 39.119 1.00 23.12 1195 SER A O 1
ATOM 9613 N N . LEU A 1 1196 ? 39.713 18.626 36.898 1.00 24.39 1196 LEU A N 1
ATOM 9614 C CA . LEU A 1 1196 ? 40.993 19.312 36.569 1.00 24.39 1196 LEU A CA 1
ATOM 9615 C C . LEU A 1 1196 ? 41.907 18.473 35.627 1.00 24.39 1196 LEU A C 1
ATOM 9617 O O . LEU A 1 1196 ? 42.342 17.388 35.982 1.00 24.39 1196 LEU A O 1
ATOM 9621 N N . ILE A 1 1197 ? 42.218 19.069 34.461 1.00 24.77 1197 ILE A N 1
ATOM 9622 C CA . ILE A 1 1197 ? 43.546 19.230 33.808 1.00 24.77 1197 ILE A CA 1
ATOM 9623 C C . ILE A 1 1197 ? 44.338 17.976 33.328 1.00 24.77 1197 ILE A C 1
ATOM 9625 O O . ILE A 1 1197 ? 44.620 17.055 34.079 1.00 24.77 1197 ILE A O 1
ATOM 9629 N N . GLY A 1 1198 ? 44.762 18.000 32.044 1.00 21.64 1198 GLY A N 1
ATOM 9630 C CA . GLY A 1 1198 ? 45.724 17.067 31.398 1.00 21.64 1198 GLY A CA 1
ATOM 9631 C C . GLY A 1 1198 ? 47.201 17.289 31.818 1.00 21.64 1198 GLY A C 1
ATOM 9632 O O . GLY A 1 1198 ? 47.398 17.808 32.909 1.00 21.64 1198 GLY A O 1
ATOM 9633 N N . PRO A 1 1199 ? 48.263 17.003 31.009 1.00 33.72 1199 PRO A N 1
ATOM 9634 C CA . PRO A 1 1199 ? 48.304 16.629 29.582 1.00 33.72 1199 PRO A CA 1
ATOM 9635 C C . PRO A 1 1199 ? 49.320 15.507 29.159 1.00 33.72 1199 PRO A C 1
ATOM 9637 O O . PRO A 1 1199 ? 50.244 15.167 29.879 1.00 33.72 1199 PRO A O 1
ATOM 9640 N N . LYS A 1 1200 ? 49.177 15.042 27.898 1.00 24.25 1200 LYS A N 1
ATOM 9641 C CA . LYS A 1 1200 ? 50.192 14.570 26.902 1.00 24.25 1200 LYS A CA 1
ATOM 9642 C C . LYS A 1 1200 ? 51.261 13.494 27.242 1.00 24.25 1200 LYS A C 1
ATOM 9644 O O . LYS A 1 1200 ? 52.193 13.772 27.978 1.00 24.25 1200 LYS A O 1
ATOM 9649 N N . ALA A 1 1201 ? 51.289 12.415 26.432 1.00 23.06 1201 ALA A N 1
ATOM 9650 C CA . ALA A 1 1201 ? 52.422 11.965 25.570 1.00 23.06 1201 ALA A CA 1
ATOM 9651 C C . ALA A 1 1201 ? 52.012 10.708 24.746 1.00 23.06 1201 ALA A C 1
ATOM 9653 O O . ALA A 1 1201 ? 51.572 9.721 25.316 1.00 23.06 1201 ALA A O 1
ATOM 9654 N N . LYS A 1 1202 ? 51.853 10.799 23.413 1.00 23.70 1202 LYS A N 1
ATOM 9655 C CA . LYS A 1 1202 ? 52.785 10.396 22.323 1.00 23.70 1202 LYS A CA 1
ATOM 9656 C C . LYS A 1 1202 ? 53.122 8.887 22.203 1.00 23.70 1202 LYS A C 1
ATOM 9658 O O . LYS A 1 1202 ? 54.033 8.417 22.859 1.00 23.70 1202 LYS A O 1
ATOM 9663 N N . GLY A 1 1203 ? 52.463 8.237 21.229 1.00 24.12 1203 GLY A N 1
ATOM 9664 C CA . GLY A 1 1203 ? 53.057 7.456 20.124 1.00 24.12 1203 GLY A CA 1
ATOM 9665 C C . GLY A 1 1203 ? 53.682 6.079 20.397 1.00 24.12 1203 GLY A C 1
ATOM 9666 O O . GLY A 1 1203 ? 54.654 5.993 21.127 1.00 24.12 1203 GLY A O 1
ATOM 9667 N N . ILE A 1 1204 ? 53.191 5.046 19.693 1.00 25.31 1204 ILE A N 1
ATOM 9668 C CA . ILE A 1 1204 ? 53.948 4.167 18.769 1.00 25.31 1204 ILE A CA 1
ATOM 9669 C C . ILE A 1 1204 ? 52.932 3.302 17.994 1.00 25.31 1204 ILE A C 1
ATOM 9671 O O . ILE A 1 1204 ? 52.132 2.578 18.580 1.00 25.31 1204 ILE A O 1
ATOM 9675 N N . ASN A 1 1205 ? 52.976 3.425 16.665 1.00 26.50 1205 ASN A N 1
ATOM 9676 C CA . ASN A 1 1205 ? 52.469 2.455 15.696 1.00 26.50 1205 ASN A CA 1
ATOM 9677 C C . ASN A 1 1205 ? 53.585 1.434 15.438 1.00 26.50 1205 ASN A C 1
ATOM 9679 O O . ASN A 1 1205 ? 54.689 1.871 15.128 1.00 26.50 1205 ASN A O 1
ATOM 9683 N N . ASP A 1 1206 ? 53.287 0.135 15.460 1.00 28.31 1206 ASP A N 1
ATOM 9684 C CA . ASP A 1 1206 ? 53.782 -0.800 14.435 1.00 28.31 1206 ASP A CA 1
ATOM 9685 C C . ASP A 1 1206 ? 52.936 -2.094 14.432 1.00 28.31 1206 ASP A C 1
ATOM 9687 O O . ASP A 1 1206 ? 52.922 -2.827 15.428 1.00 28.31 1206 ASP A O 1
ATOM 9691 N N . PRO A 1 1207 ? 52.200 -2.382 13.345 1.00 31.38 1207 PRO A N 1
ATOM 9692 C CA . PRO A 1 1207 ? 51.476 -3.619 13.141 1.00 31.38 1207 PRO A CA 1
ATOM 9693 C C . PRO A 1 1207 ? 52.323 -4.577 12.293 1.00 31.38 1207 PRO A C 1
ATOM 9695 O O . PRO A 1 1207 ? 52.103 -4.646 11.094 1.00 31.38 1207 PRO A O 1
ATOM 9698 N N . ASN A 1 1208 ? 53.278 -5.303 12.885 1.00 26.58 1208 ASN A N 1
ATOM 9699 C CA . ASN A 1 1208 ? 53.814 -6.568 12.348 1.00 26.58 1208 ASN A CA 1
ATOM 9700 C C . ASN A 1 1208 ? 54.899 -7.162 13.264 1.00 26.58 1208 ASN A C 1
ATOM 9702 O O . ASN A 1 1208 ? 56.080 -6.853 13.122 1.00 26.58 1208 ASN A O 1
ATOM 9706 N N . LYS A 1 1209 ? 54.523 -8.109 14.137 1.00 25.17 1209 LYS A N 1
ATOM 9707 C CA . LYS A 1 1209 ? 55.310 -9.342 14.335 1.00 25.17 1209 LYS A CA 1
ATOM 9708 C C . LYS A 1 1209 ? 54.514 -10.429 15.084 1.00 25.17 1209 LYS A C 1
ATOM 9710 O O . LYS A 1 1209 ? 53.896 -10.114 16.101 1.00 25.17 1209 LYS A O 1
ATOM 9715 N N . PRO A 1 1210 ? 54.509 -11.685 14.593 1.00 28.11 1210 PRO A N 1
ATOM 9716 C CA . PRO A 1 1210 ? 53.734 -12.783 15.160 1.00 28.11 1210 PRO A CA 1
ATOM 9717 C C . PRO A 1 1210 ? 54.500 -13.625 16.196 1.00 28.11 1210 PRO A C 1
ATOM 9719 O O . PRO A 1 1210 ? 55.726 -13.626 16.253 1.00 28.11 1210 PRO A O 1
ATOM 9722 N N . LEU A 1 1211 ? 53.690 -14.332 16.989 1.00 25.08 1211 LEU A N 1
ATOM 9723 C CA . LEU A 1 1211 ? 53.950 -15.397 17.966 1.00 25.08 1211 LEU A CA 1
ATOM 9724 C C . LEU A 1 1211 ? 55.222 -16.244 17.754 1.00 25.08 1211 LEU A C 1
ATOM 9726 O O . LEU A 1 1211 ? 55.339 -16.915 16.735 1.00 25.08 1211 LEU A O 1
ATOM 9730 N N . GLU A 1 1212 ? 56.028 -16.387 18.812 1.00 25.66 1212 GLU A N 1
ATOM 9731 C CA . GLU A 1 1212 ? 56.601 -17.681 19.206 1.00 25.66 1212 GLU A CA 1
ATOM 9732 C C . GLU A 1 1212 ? 57.051 -17.684 20.682 1.00 25.66 1212 GLU A C 1
ATOM 9734 O O . GLU A 1 1212 ? 57.352 -16.645 21.262 1.00 25.66 1212 GLU A O 1
ATOM 9739 N N . VAL A 1 1213 ? 57.126 -18.893 21.244 1.00 25.03 1213 VAL A N 1
ATOM 9740 C CA . VAL A 1 1213 ? 57.597 -19.302 22.581 1.00 25.03 1213 VAL A CA 1
ATOM 9741 C C . VAL A 1 1213 ? 56.537 -19.439 23.682 1.00 25.03 1213 VAL A C 1
ATOM 9743 O O . VAL A 1 1213 ? 56.003 -18.502 24.274 1.00 25.03 1213 VAL A O 1
ATOM 9746 N N . ALA A 1 1214 ? 56.299 -20.717 23.957 1.00 25.69 1214 ALA A N 1
ATOM 9747 C CA . ALA A 1 1214 ? 55.515 -21.291 25.021 1.00 25.69 1214 ALA A CA 1
ATOM 9748 C C . ALA A 1 1214 ? 56.249 -21.288 26.378 1.00 25.69 1214 ALA A C 1
ATOM 9750 O O . ALA A 1 1214 ? 57.472 -21.336 26.436 1.00 25.69 1214 ALA A O 1
ATOM 9751 N N . LEU A 1 1215 ? 55.438 -21.317 27.444 1.00 28.81 1215 LEU A N 1
ATOM 9752 C CA . LEU A 1 1215 ? 55.559 -22.185 28.627 1.00 28.81 1215 LEU A CA 1
ATOM 9753 C C . LEU A 1 1215 ? 56.964 -22.375 29.225 1.00 28.81 1215 LEU A C 1
ATOM 9755 O O . LEU A 1 1215 ? 57.720 -23.187 28.713 1.00 28.81 1215 LEU A O 1
ATOM 9759 N N . ASN A 1 1216 ? 57.238 -21.746 30.380 1.00 31.06 1216 ASN A N 1
ATOM 9760 C CA . ASN A 1 1216 ? 58.024 -22.346 31.477 1.00 31.06 1216 ASN A CA 1
ATOM 9761 C C . ASN A 1 1216 ? 58.033 -21.477 32.754 1.00 31.06 1216 ASN A C 1
ATOM 9763 O O . ASN A 1 1216 ? 59.076 -21.020 33.207 1.00 31.06 1216 ASN A O 1
ATOM 9767 N N . ASP A 1 1217 ? 56.870 -21.276 33.382 1.00 33.06 1217 ASP A N 1
ATOM 9768 C CA . ASP A 1 1217 ? 56.841 -20.867 34.797 1.00 33.06 1217 ASP A CA 1
ATOM 9769 C C . ASP A 1 1217 ? 55.679 -21.549 35.554 1.00 33.06 1217 ASP A C 1
ATOM 9771 O O . ASP A 1 1217 ? 54.525 -21.105 35.472 1.00 33.06 1217 ASP A O 1
ATOM 9775 N N . PRO A 1 1218 ? 55.955 -22.639 36.297 1.00 34.12 1218 PRO A N 1
ATOM 9776 C CA . PRO A 1 1218 ? 54.960 -23.365 37.086 1.00 34.12 1218 PRO A CA 1
ATOM 9777 C C . PRO A 1 1218 ? 54.416 -22.578 38.291 1.00 34.12 1218 PRO A C 1
ATOM 9779 O O . PRO A 1 1218 ? 53.364 -22.935 38.826 1.00 34.12 1218 PRO A O 1
ATOM 9782 N N . HIS A 1 1219 ? 55.068 -21.489 38.716 1.00 34.53 1219 HIS A N 1
ATOM 9783 C CA . HIS A 1 1219 ? 54.639 -20.707 39.880 1.00 34.53 1219 HIS A CA 1
ATOM 9784 C C . HIS A 1 1219 ? 53.660 -19.576 39.540 1.00 34.53 1219 HIS A C 1
ATOM 9786 O O . HIS A 1 1219 ? 52.866 -19.176 40.400 1.00 34.53 1219 HIS A O 1
ATOM 9792 N N . ARG A 1 1220 ? 53.589 -19.138 38.277 1.00 35.34 1220 ARG A N 1
ATOM 9793 C CA . ARG A 1 1220 ? 52.527 -18.224 37.811 1.00 35.34 1220 ARG A CA 1
ATOM 9794 C C . ARG A 1 1220 ? 51.182 -18.931 37.605 1.00 35.34 1220 ARG A C 1
ATOM 9796 O O . ARG A 1 1220 ? 50.130 -18.327 37.797 1.00 35.34 1220 ARG A O 1
ATOM 9803 N N . ILE A 1 1221 ? 51.204 -20.235 37.331 1.00 36.81 1221 ILE A N 1
ATOM 9804 C CA . ILE A 1 1221 ? 50.002 -21.063 37.148 1.00 36.81 1221 ILE A CA 1
ATOM 9805 C C . ILE A 1 1221 ? 49.231 -21.244 38.467 1.00 36.81 1221 ILE A C 1
ATOM 9807 O O . ILE A 1 1221 ? 48.004 -21.177 38.473 1.00 36.81 1221 ILE A O 1
ATOM 9811 N N . ILE A 1 1222 ? 49.906 -21.369 39.613 1.00 37.31 1222 ILE A N 1
ATOM 9812 C CA . ILE A 1 1222 ? 49.226 -21.619 40.898 1.00 37.31 1222 ILE A CA 1
ATOM 9813 C C . ILE A 1 1222 ? 48.583 -20.345 41.485 1.00 37.31 1222 ILE A C 1
ATOM 9815 O O . ILE A 1 1222 ? 47.508 -20.423 42.084 1.00 37.31 1222 ILE A O 1
ATOM 9819 N N . ASN A 1 1223 ? 49.154 -19.157 41.250 1.00 35.78 1223 ASN A N 1
ATOM 9820 C CA . ASN A 1 1223 ? 48.565 -17.895 41.722 1.00 35.78 1223 ASN A CA 1
ATOM 9821 C C . ASN A 1 1223 ? 47.462 -17.349 40.798 1.00 35.78 1223 ASN A C 1
ATOM 9823 O O . ASN A 1 1223 ? 46.475 -16.805 41.298 1.00 35.78 1223 ASN A O 1
ATOM 9827 N N . THR A 1 1224 ? 47.533 -17.593 39.485 1.00 35.50 1224 THR A N 1
ATOM 9828 C CA . THR A 1 1224 ? 46.408 -17.315 38.574 1.00 35.50 1224 THR A CA 1
ATOM 9829 C C . THR A 1 1224 ? 45.235 -18.270 38.828 1.00 35.50 1224 THR A C 1
ATOM 9831 O O . THR A 1 1224 ? 44.083 -17.837 38.820 1.00 35.50 1224 THR A O 1
ATOM 9834 N N . LEU A 1 1225 ? 45.498 -19.536 39.179 1.00 33.50 1225 LEU A N 1
ATOM 9835 C CA . LEU A 1 1225 ? 44.449 -20.492 39.549 1.00 33.50 1225 LEU A CA 1
ATOM 9836 C C . LEU A 1 1225 ? 43.774 -20.164 40.884 1.00 33.50 1225 LEU A C 1
ATOM 9838 O O . LEU A 1 1225 ? 42.581 -20.413 41.011 1.00 33.50 1225 LEU A O 1
ATOM 9842 N N . ARG A 1 1226 ? 44.462 -19.545 41.852 1.00 33.03 1226 ARG A N 1
ATOM 9843 C CA . ARG A 1 1226 ? 43.857 -19.176 43.146 1.00 33.03 1226 ARG A CA 1
ATOM 9844 C C . ARG A 1 1226 ? 43.032 -17.877 43.083 1.00 33.03 1226 ARG A C 1
ATOM 9846 O O . ARG A 1 1226 ? 42.098 -17.727 43.867 1.00 33.03 1226 ARG A O 1
ATOM 9853 N N . HIS A 1 1227 ? 43.314 -16.980 42.131 1.00 34.28 1227 HIS A N 1
ATOM 9854 C CA . HIS A 1 1227 ? 42.494 -15.785 41.860 1.00 34.28 1227 HIS A CA 1
ATOM 9855 C C . HIS A 1 1227 ? 41.350 -16.033 40.863 1.00 34.28 1227 HIS A C 1
ATOM 9857 O O . HIS A 1 1227 ? 40.272 -15.464 41.031 1.00 34.28 1227 HIS A O 1
ATOM 9863 N N . LEU A 1 1228 ? 41.497 -16.965 39.913 1.00 31.11 1228 LEU A N 1
ATOM 9864 C CA . LEU A 1 1228 ? 40.366 -17.429 39.098 1.00 31.11 1228 LEU A CA 1
ATOM 9865 C C 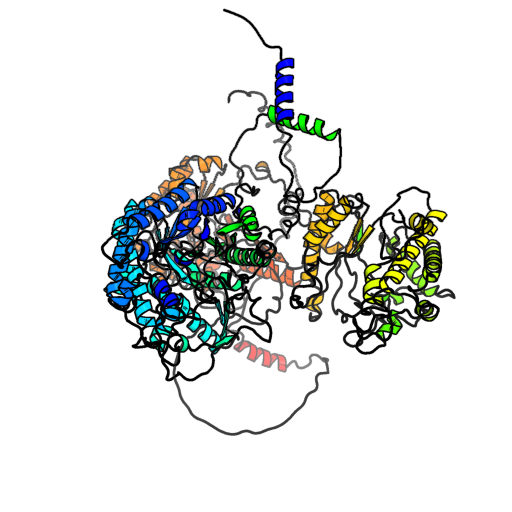. LEU A 1 1228 ? 39.385 -18.290 39.914 1.00 31.11 1228 LEU A C 1
ATOM 9867 O O . LEU A 1 1228 ? 38.188 -18.220 39.669 1.00 31.11 1228 LEU A O 1
ATOM 9871 N N . TYR A 1 1229 ? 39.825 -18.993 40.966 1.00 31.47 1229 TYR A N 1
ATOM 9872 C CA . TYR A 1 1229 ? 38.938 -19.783 41.842 1.00 31.47 1229 TYR A CA 1
ATOM 9873 C C . TYR A 1 1229 ? 37.912 -18.958 42.648 1.00 31.47 1229 TYR A C 1
ATOM 9875 O O . TYR A 1 1229 ? 36.938 -19.521 43.143 1.00 31.47 1229 TYR A O 1
ATOM 9883 N N . LYS A 1 1230 ? 38.099 -17.636 42.789 1.00 29.94 1230 LYS A N 1
ATOM 9884 C CA . LYS A 1 1230 ? 37.180 -16.747 43.530 1.00 29.94 1230 LYS A CA 1
ATOM 9885 C C . LYS A 1 1230 ? 36.337 -15.823 42.643 1.00 29.94 1230 LYS A C 1
ATOM 9887 O O . LYS A 1 1230 ? 35.382 -15.243 43.142 1.00 29.94 1230 LYS A O 1
ATOM 9892 N N . ALA A 1 1231 ? 36.639 -15.738 41.345 1.00 30.91 1231 ALA A N 1
ATOM 9893 C CA . ALA A 1 1231 ? 35.908 -14.900 40.388 1.00 30.91 1231 ALA A CA 1
ATOM 9894 C C . ALA A 1 1231 ? 35.088 -15.703 39.352 1.00 30.91 1231 ALA A C 1
ATOM 9896 O O . ALA A 1 1231 ? 34.248 -15.137 38.664 1.00 30.91 1231 ALA A O 1
ATOM 9897 N N . PHE A 1 1232 ? 35.264 -17.030 39.261 1.00 26.08 1232 PHE A N 1
ATOM 9898 C CA . PHE A 1 1232 ? 34.597 -17.893 38.265 1.00 26.08 1232 PHE A CA 1
ATOM 9899 C C . PHE A 1 1232 ? 33.212 -18.438 38.685 1.00 26.08 1232 PHE A C 1
ATOM 9901 O O . PHE A 1 1232 ? 32.713 -19.396 38.089 1.00 26.08 1232 PHE A O 1
ATOM 9908 N N . PHE A 1 1233 ? 32.585 -17.859 39.717 1.00 30.81 1233 PHE A N 1
ATOM 9909 C CA . PHE A 1 1233 ? 31.263 -18.274 40.218 1.00 30.81 1233 PHE A CA 1
ATOM 9910 C C . PHE A 1 1233 ? 30.223 -17.155 40.290 1.00 30.81 1233 PHE A C 1
ATOM 9912 O O . PHE A 1 1233 ? 29.235 -17.276 41.010 1.00 30.81 1233 PHE A O 1
ATOM 9919 N N . GLN A 1 1234 ? 30.386 -16.113 39.481 1.00 27.86 1234 GLN A N 1
ATOM 9920 C CA . GLN A 1 1234 ? 29.259 -15.290 39.074 1.00 27.86 1234 GLN A CA 1
ATOM 9921 C C . GLN A 1 1234 ? 29.215 -15.254 37.549 1.00 27.86 1234 GLN A C 1
ATOM 9923 O O . GLN A 1 1234 ? 29.962 -14.555 36.878 1.00 27.86 1234 GLN A O 1
ATOM 9928 N N . ASP A 1 1235 ? 28.278 -16.054 37.044 1.00 29.83 1235 ASP A N 1
ATOM 9929 C CA . ASP A 1 1235 ? 27.428 -15.644 35.941 1.00 29.83 1235 ASP A CA 1
ATOM 9930 C C . ASP A 1 1235 ? 27.958 -15.722 34.491 1.00 29.83 1235 ASP A C 1
ATOM 9932 O O . ASP A 1 1235 ? 28.056 -14.735 33.777 1.00 29.83 1235 ASP A O 1
ATOM 9936 N N . LEU A 1 1236 ? 28.140 -16.956 34.000 1.00 25.36 1236 LEU A N 1
ATOM 9937 C CA . LEU A 1 1236 ? 28.122 -17.369 32.580 1.00 25.36 1236 LEU A CA 1
ATOM 9938 C C . LEU A 1 1236 ? 27.667 -18.844 32.553 1.00 25.36 1236 LEU A C 1
ATOM 9940 O O . LEU A 1 1236 ? 28.121 -19.640 33.365 1.00 25.36 1236 LEU A O 1
ATOM 9944 N N . GLY A 1 1237 ? 26.708 -19.276 31.738 1.00 23.33 1237 GLY A N 1
ATOM 9945 C CA . GLY A 1 1237 ? 26.788 -19.378 30.280 1.00 23.33 1237 GLY A CA 1
ATOM 9946 C C . GLY A 1 1237 ? 25.701 -20.341 29.776 1.00 23.33 1237 GLY A C 1
ATOM 9947 O O . GLY A 1 1237 ? 24.716 -20.526 30.479 1.00 23.33 1237 GLY A O 1
ATOM 9948 N N . CYS A 1 1238 ? 25.881 -20.939 28.594 1.00 23.06 1238 CYS A N 1
ATOM 9949 C CA . CYS A 1 1238 ? 24.901 -21.691 27.790 1.00 23.06 1238 CYS A CA 1
ATOM 9950 C C . CYS A 1 1238 ? 25.151 -23.222 27.704 1.00 23.06 1238 CYS A C 1
ATOM 9952 O O . CYS A 1 1238 ? 26.267 -23.685 27.916 1.00 23.06 1238 CYS A O 1
ATOM 9954 N N . THR A 1 1239 ? 24.111 -23.964 27.289 1.00 28.62 1239 THR A N 1
ATOM 9955 C CA . THR A 1 1239 ? 24.096 -25.179 26.425 1.00 28.62 1239 THR A CA 1
ATOM 9956 C C . THR A 1 1239 ? 25.073 -26.373 26.660 1.00 28.62 1239 THR A C 1
ATOM 9958 O O . THR A 1 1239 ? 26.235 -26.304 26.275 1.00 28.62 1239 THR A O 1
ATOM 9961 N N . THR A 1 1240 ? 24.507 -27.512 27.114 1.00 36.53 1240 THR A N 1
ATOM 9962 C CA . THR A 1 1240 ? 24.477 -28.891 26.527 1.00 36.53 1240 THR A CA 1
ATOM 9963 C C . THR A 1 1240 ? 25.609 -29.933 26.597 1.00 36.53 1240 THR A C 1
ATOM 9965 O O . THR A 1 1240 ? 26.769 -29.594 26.779 1.00 36.53 1240 THR A O 1
ATOM 9968 N N . LEU A 1 1241 ? 25.211 -31.217 26.381 1.00 25.91 1241 LEU A N 1
ATOM 9969 C CA . LEU A 1 1241 ? 25.963 -32.449 26.008 1.00 25.91 1241 LEU A CA 1
ATOM 9970 C C . LEU A 1 1241 ? 26.282 -33.529 27.085 1.00 25.91 1241 LEU A C 1
ATOM 9972 O O . LEU A 1 1241 ? 26.639 -33.194 28.209 1.00 25.91 1241 LEU A O 1
ATOM 9976 N N . ILE A 1 1242 ? 26.285 -34.812 26.631 1.00 24.02 1242 ILE A N 1
ATOM 9977 C CA . ILE A 1 1242 ? 26.990 -36.039 27.141 1.00 24.02 1242 ILE A CA 1
ATOM 9978 C C . ILE A 1 1242 ? 26.157 -36.939 28.103 1.00 24.02 1242 ILE A C 1
ATOM 9980 O O . ILE A 1 1242 ? 25.775 -36.511 29.179 1.00 24.02 1242 ILE A O 1
ATOM 9984 N N . THR A 1 1243 ? 25.818 -38.218 27.842 1.00 24.05 1243 THR A N 1
ATOM 9985 C CA . THR A 1 1243 ? 26.447 -39.259 26.999 1.00 24.05 1243 THR A CA 1
ATOM 9986 C C . THR A 1 1243 ? 25.463 -40.386 26.645 1.00 24.05 1243 THR A C 1
ATOM 9988 O O . THR A 1 1243 ? 24.909 -41.039 27.527 1.00 24.05 1243 THR A O 1
ATOM 9991 N N . ARG A 1 1244 ? 25.390 -40.732 25.356 1.00 25.73 1244 ARG A N 1
ATOM 9992 C CA . ARG A 1 1244 ? 25.120 -42.093 24.868 1.00 25.73 1244 ARG A CA 1
ATOM 9993 C C . ARG A 1 1244 ? 26.418 -42.901 25.006 1.00 25.73 1244 ARG A C 1
ATOM 9995 O O . ARG A 1 1244 ? 27.125 -43.144 24.038 1.00 25.73 1244 ARG A O 1
ATOM 10002 N N . ALA A 1 1245 ? 26.753 -43.260 26.243 1.00 24.86 1245 ALA A N 1
ATOM 10003 C CA . ALA A 1 1245 ? 27.817 -44.219 26.544 1.00 24.86 1245 ALA A CA 1
ATOM 10004 C C . ALA A 1 1245 ? 27.301 -45.669 26.590 1.00 24.86 1245 ALA A C 1
ATOM 10006 O O . ALA A 1 1245 ? 28.051 -46.569 26.938 1.00 24.86 1245 ALA A O 1
ATOM 10007 N N . ILE A 1 1246 ? 26.029 -45.936 26.271 1.00 27.17 1246 ILE A N 1
ATOM 10008 C CA . ILE A 1 1246 ? 25.462 -47.281 26.440 1.00 27.17 1246 ILE A CA 1
ATOM 10009 C C . ILE A 1 1246 ? 24.606 -47.649 25.228 1.00 27.17 1246 ILE A C 1
ATOM 10011 O O . ILE A 1 1246 ? 23.384 -47.540 25.231 1.00 27.17 1246 ILE A O 1
ATOM 10015 N N . SER A 1 1247 ? 25.259 -48.082 24.153 1.00 26.14 1247 SER A N 1
ATOM 10016 C CA . SER A 1 1247 ? 24.644 -48.957 23.138 1.00 26.14 1247 SER A CA 1
ATOM 10017 C C . SER A 1 1247 ? 25.604 -50.045 22.641 1.00 26.14 1247 SER A C 1
ATOM 10019 O O . SER A 1 1247 ? 25.339 -50.695 21.640 1.00 26.14 1247 SER A O 1
ATOM 10021 N N . ILE A 1 1248 ? 26.639 -50.360 23.432 1.00 30.44 1248 ILE A N 1
ATOM 10022 C CA . ILE A 1 1248 ? 27.419 -51.606 23.311 1.00 30.44 1248 ILE A CA 1
ATOM 10023 C C . ILE A 1 1248 ? 26.549 -52.864 23.579 1.00 30.44 1248 ILE A C 1
ATOM 10025 O O . ILE A 1 1248 ? 27.000 -53.983 23.378 1.00 30.44 1248 ILE A O 1
ATOM 10029 N N . VAL A 1 1249 ? 25.272 -52.724 23.964 1.00 29.44 1249 VAL A N 1
ATOM 10030 C CA . VAL A 1 1249 ? 24.436 -53.860 24.398 1.00 29.44 1249 VAL A CA 1
ATOM 10031 C C . VAL A 1 1249 ? 23.338 -54.270 23.401 1.00 29.44 1249 VAL A C 1
ATOM 10033 O O . VAL A 1 1249 ? 22.932 -55.425 23.417 1.00 29.44 1249 VAL A O 1
ATOM 10036 N N . PHE A 1 1250 ? 22.883 -53.414 22.476 1.00 27.62 1250 PHE A N 1
ATOM 10037 C CA . PHE A 1 1250 ? 21.688 -53.747 21.669 1.00 27.62 1250 PHE A CA 1
ATOM 10038 C C . PHE A 1 1250 ? 21.968 -54.426 20.315 1.00 27.62 1250 PHE A C 1
ATOM 10040 O O . PHE A 1 1250 ? 21.058 -54.956 19.687 1.00 27.62 1250 PHE A O 1
ATOM 10047 N N . LEU A 1 1251 ? 23.233 -54.498 19.887 1.00 33.53 1251 LEU A N 1
ATOM 10048 C CA . LEU A 1 1251 ? 23.637 -55.111 18.611 1.00 33.53 1251 LEU A CA 1
ATOM 10049 C C . LEU A 1 1251 ? 23.920 -56.625 18.699 1.00 33.53 1251 LEU A C 1
ATOM 10051 O O . LEU A 1 1251 ? 24.389 -57.217 17.734 1.00 33.53 1251 LEU A O 1
ATOM 10055 N N . LYS A 1 1252 ? 23.617 -57.274 19.833 1.00 31.14 1252 LYS A N 1
ATOM 10056 C CA . LYS A 1 1252 ? 23.862 -58.714 20.039 1.00 31.14 1252 LYS A CA 1
ATOM 10057 C C . LYS A 1 1252 ? 22.613 -59.610 19.997 1.00 31.14 1252 LYS A C 1
ATOM 10059 O O . LYS A 1 1252 ? 22.761 -60.808 20.187 1.00 31.14 1252 LYS A O 1
ATOM 10064 N N . SER A 1 1253 ? 21.399 -59.082 19.783 1.00 32.06 1253 SER A N 1
ATOM 10065 C CA . SER A 1 1253 ? 20.151 -59.864 19.968 1.00 32.06 1253 SER A CA 1
ATOM 10066 C C . SER A 1 1253 ? 19.202 -59.993 18.768 1.00 32.06 1253 SER A C 1
ATOM 10068 O O . SER A 1 1253 ? 18.162 -60.617 18.920 1.00 32.06 1253 SER A O 1
ATOM 10070 N N . LEU A 1 1254 ? 19.527 -59.507 17.566 1.00 30.12 1254 LEU A N 1
ATOM 10071 C CA . LEU A 1 1254 ? 18.662 -59.705 16.383 1.00 30.12 1254 LEU A CA 1
ATOM 10072 C C . LEU A 1 1254 ? 19.412 -60.369 15.220 1.00 30.12 1254 LEU A C 1
ATOM 10074 O O . LEU A 1 1254 ? 19.379 -59.917 14.083 1.00 30.12 1254 LEU A O 1
ATOM 10078 N N . LEU A 1 1255 ? 20.092 -61.469 15.558 1.00 32.84 1255 LEU A N 1
ATOM 10079 C CA . LEU A 1 1255 ? 20.722 -62.422 14.639 1.00 32.84 1255 LEU A CA 1
ATOM 10080 C C . LEU A 1 1255 ? 19.980 -63.778 14.551 1.00 32.84 1255 LEU A C 1
ATOM 10082 O O . LEU A 1 1255 ? 20.461 -64.660 13.858 1.00 32.84 1255 LEU A O 1
ATOM 10086 N N . ASN A 1 1256 ? 18.811 -63.972 15.183 1.00 29.73 1256 ASN A N 1
ATOM 10087 C CA . ASN A 1 1256 ? 18.149 -65.293 15.259 1.00 29.73 1256 ASN A CA 1
ATOM 10088 C C . ASN A 1 1256 ? 16.659 -65.246 14.851 1.00 29.73 1256 ASN A C 1
ATOM 10090 O O . ASN A 1 1256 ? 15.790 -65.118 15.705 1.00 29.73 1256 ASN A O 1
ATOM 10094 N N . GLY A 1 1257 ? 16.367 -65.309 13.546 1.00 27.97 1257 GLY A N 1
ATOM 10095 C CA . GLY A 1 1257 ? 15.045 -65.027 12.963 1.00 27.97 1257 GLY A CA 1
ATOM 10096 C C . GLY A 1 1257 ? 13.934 -66.092 13.049 1.00 27.97 1257 GLY A C 1
ATOM 10097 O O . GLY A 1 1257 ? 14.046 -67.096 13.748 1.00 27.97 1257 GLY A O 1
ATOM 10098 N N . SER A 1 1258 ? 12.908 -65.849 12.212 1.00 29.98 1258 SER A N 1
ATOM 10099 C CA . SER A 1 1258 ? 11.763 -66.692 11.778 1.00 29.98 1258 SER A CA 1
ATOM 10100 C C . SER A 1 1258 ? 10.393 -66.304 12.350 1.00 29.98 1258 SER A C 1
ATOM 10102 O O . SER A 1 1258 ? 10.214 -66.345 13.556 1.00 29.98 1258 SER A O 1
ATOM 10104 N N . ILE A 1 1259 ? 9.413 -66.028 11.469 1.00 30.50 1259 ILE A N 1
ATOM 10105 C CA . ILE A 1 1259 ? 7.999 -66.465 11.564 1.00 30.50 1259 ILE A CA 1
ATOM 10106 C C . ILE A 1 1259 ? 7.395 -66.410 10.148 1.00 30.50 1259 ILE A C 1
ATOM 10108 O O . ILE A 1 1259 ? 6.937 -65.384 9.652 1.00 30.50 1259 ILE A O 1
ATOM 10112 N N . GLY A 1 1260 ? 7.426 -67.560 9.478 1.00 36.31 1260 GLY A N 1
ATOM 10113 C CA . GLY A 1 1260 ? 6.695 -67.844 8.246 1.00 36.31 1260 GLY A CA 1
ATOM 10114 C C . GLY A 1 1260 ? 5.300 -68.399 8.530 1.00 36.31 1260 GLY A C 1
ATOM 10115 O O . GLY A 1 1260 ? 4.970 -69.456 8.013 1.00 36.31 1260 GLY A O 1
ATOM 10116 N N . TYR A 1 1261 ? 4.490 -67.734 9.366 1.00 33.44 1261 TYR A N 1
ATOM 10117 C CA . TYR A 1 1261 ? 3.194 -68.299 9.790 1.00 33.44 1261 TYR A CA 1
ATOM 10118 C C . TYR A 1 1261 ? 1.963 -67.385 9.657 1.00 33.44 1261 TYR A C 1
ATOM 10120 O O . TYR A 1 1261 ? 0.850 -67.845 9.873 1.00 33.44 1261 TYR A O 1
ATOM 10128 N N . CYS A 1 1262 ? 2.099 -66.129 9.216 1.00 28.14 1262 CYS A N 1
ATOM 10129 C CA . CYS A 1 1262 ? 0.927 -65.255 8.996 1.00 28.14 1262 CYS A CA 1
ATOM 10130 C C . CYS A 1 1262 ? 0.543 -65.078 7.513 1.00 28.14 1262 CYS A C 1
ATOM 10132 O O . CYS A 1 1262 ? -0.478 -64.470 7.201 1.00 28.14 1262 CYS A O 1
ATOM 10134 N N . LEU A 1 1263 ? 1.316 -65.681 6.601 1.00 34.62 1263 LEU A N 1
ATOM 10135 C CA . LEU A 1 1263 ? 1.129 -65.661 5.142 1.00 34.62 1263 LEU A CA 1
ATOM 10136 C C . LEU A 1 1263 ? -0.031 -66.549 4.634 1.00 34.62 1263 LEU A C 1
ATOM 10138 O O . LEU A 1 1263 ? -0.239 -66.627 3.429 1.00 34.62 1263 LEU A O 1
ATOM 10142 N N . GLN A 1 1264 ? -0.811 -67.197 5.509 1.00 32.28 1264 GLN A N 1
ATOM 10143 C CA . GLN A 1 1264 ? -1.792 -68.215 5.092 1.00 32.28 1264 GLN A CA 1
ATOM 10144 C C . GLN A 1 1264 ? -3.270 -67.920 5.399 1.00 32.28 1264 GLN A C 1
ATOM 10146 O O . GLN A 1 1264 ? -4.120 -68.704 4.992 1.00 32.28 1264 GLN A O 1
ATOM 10151 N N . MET A 1 1265 ? -3.627 -66.792 6.028 1.00 33.59 1265 MET A N 1
ATOM 10152 C CA . MET A 1 1265 ? -5.043 -66.503 6.343 1.00 33.59 1265 MET A CA 1
ATOM 10153 C C . MET A 1 1265 ? -5.676 -65.334 5.580 1.00 33.59 1265 MET A C 1
ATOM 10155 O O . MET A 1 1265 ? -6.899 -65.231 5.544 1.00 33.59 1265 MET A O 1
ATOM 10159 N N . PHE A 1 1266 ? -4.896 -64.481 4.911 1.00 29.62 1266 PHE A N 1
ATOM 10160 C CA . PHE A 1 1266 ? -5.456 -63.276 4.283 1.00 29.62 1266 PHE A CA 1
ATOM 10161 C C . PHE A 1 1266 ? -6.002 -63.495 2.855 1.00 29.62 1266 PHE A C 1
ATOM 10163 O O . PHE A 1 1266 ? -6.741 -62.660 2.342 1.00 29.62 1266 PHE A O 1
ATOM 10170 N N . PHE A 1 1267 ? -5.714 -64.638 2.219 1.00 33.16 1267 PHE A N 1
ATOM 10171 C CA . PHE A 1 1267 ? -6.112 -64.910 0.828 1.00 33.16 1267 PHE A CA 1
ATOM 10172 C C . PHE A 1 1267 ? -7.514 -65.522 0.630 1.00 33.16 1267 PHE A C 1
ATOM 10174 O O . PHE A 1 1267 ? -7.934 -65.693 -0.512 1.00 33.16 1267 PHE A O 1
ATOM 10181 N N . ALA A 1 1268 ? -8.284 -65.813 1.685 1.00 31.12 1268 ALA A N 1
ATOM 10182 C CA . ALA A 1 1268 ? -9.537 -66.574 1.546 1.00 31.12 1268 ALA A CA 1
ATOM 10183 C C . ALA A 1 1268 ? -10.849 -65.769 1.670 1.00 31.12 1268 ALA A C 1
ATOM 10185 O O . ALA A 1 1268 ? -11.918 -66.350 1.496 1.00 31.12 1268 ALA A O 1
ATOM 10186 N N . HIS A 1 1269 ? -10.823 -64.453 1.923 1.00 29.84 1269 HIS A N 1
ATOM 10187 C CA . HIS A 1 1269 ? -12.065 -63.680 2.132 1.00 29.84 1269 HIS A CA 1
ATOM 10188 C C . HIS A 1 1269 ? -12.320 -62.543 1.130 1.00 29.84 1269 HIS A C 1
ATOM 10190 O O . HIS A 1 1269 ? -13.289 -61.804 1.266 1.00 29.84 1269 HIS A O 1
ATOM 10196 N N . PHE A 1 1270 ? -11.510 -62.439 0.070 1.00 32.62 1270 PHE A N 1
ATOM 10197 C CA . PHE A 1 1270 ? -11.636 -61.394 -0.959 1.00 32.62 1270 PHE A CA 1
ATOM 10198 C C . PHE A 1 1270 ? -12.440 -61.818 -2.203 1.00 32.62 1270 PHE A C 1
ATOM 10200 O O . PHE A 1 1270 ? -12.254 -61.280 -3.293 1.00 32.62 1270 PHE A O 1
ATOM 10207 N N . LYS A 1 1271 ? -13.338 -62.807 -2.087 1.00 32.25 1271 LYS A N 1
ATOM 10208 C CA . LYS A 1 1271 ? -14.078 -63.324 -3.251 1.00 32.25 1271 LYS A CA 1
ATOM 10209 C C . LYS A 1 1271 ? -15.539 -63.661 -2.954 1.00 32.25 1271 LYS A C 1
ATOM 10211 O O . LYS A 1 1271 ? -15.946 -64.802 -3.129 1.00 32.25 1271 LYS A O 1
ATOM 10216 N N . LYS A 1 1272 ? -16.331 -62.669 -2.533 1.00 27.08 1272 LYS A N 1
ATOM 10217 C CA . LYS A 1 1272 ? -17.781 -62.572 -2.811 1.00 27.08 1272 LYS A CA 1
ATOM 10218 C C . LYS A 1 1272 ? -18.364 -61.326 -2.145 1.00 27.08 1272 LYS A C 1
ATOM 10220 O O . LYS A 1 1272 ? -18.477 -61.295 -0.931 1.00 27.08 1272 LYS A O 1
ATOM 10225 N N . HIS A 1 1273 ? -18.724 -60.356 -2.983 1.00 28.44 1273 HIS A N 1
ATOM 10226 C CA . HIS A 1 1273 ? -19.779 -59.338 -2.841 1.00 28.44 1273 HIS A CA 1
ATOM 10227 C C . HIS A 1 1273 ? -19.330 -57.976 -3.374 1.00 28.44 1273 HIS A C 1
ATOM 10229 O O . HIS A 1 1273 ? -19.037 -57.031 -2.655 1.00 28.44 1273 HIS A O 1
ATOM 10235 N N . ILE A 1 1274 ? -19.317 -57.928 -4.707 1.00 27.16 1274 ILE A N 1
ATOM 10236 C CA . ILE A 1 1274 ? -19.834 -56.795 -5.471 1.00 27.16 1274 ILE A CA 1
ATOM 10237 C C . ILE A 1 1274 ? -21.357 -56.742 -5.217 1.00 27.16 1274 ILE A C 1
ATOM 10239 O O . ILE A 1 1274 ? -21.997 -57.798 -5.127 1.00 27.16 1274 ILE A O 1
ATOM 10243 N N . THR A 1 1275 ? -21.894 -55.521 -5.117 1.00 26.17 1275 THR A N 1
ATOM 10244 C CA . THR A 1 1275 ? -23.101 -54.993 -5.803 1.00 26.17 1275 THR A CA 1
ATOM 10245 C C . THR A 1 1275 ? -24.053 -54.229 -4.860 1.00 26.17 1275 THR A C 1
ATOM 10247 O O . THR A 1 1275 ? -24.504 -54.788 -3.867 1.00 26.17 1275 THR A O 1
ATOM 10250 N N . LEU A 1 1276 ? -24.412 -53.001 -5.284 1.00 26.27 1276 LEU A N 1
ATOM 10251 C CA . LEU A 1 1276 ? -25.434 -52.045 -4.792 1.00 26.27 1276 LEU A CA 1
ATOM 10252 C C . LEU A 1 1276 ? -25.027 -50.998 -3.727 1.00 26.27 1276 LEU A C 1
ATOM 10254 O O . LEU A 1 1276 ? -25.461 -51.082 -2.582 1.00 26.27 1276 LEU A O 1
ATOM 10258 N N . PHE A 1 1277 ? -24.273 -49.962 -4.125 1.00 27.31 1277 PHE A N 1
ATOM 10259 C CA . PHE A 1 1277 ? -24.781 -48.601 -4.423 1.00 27.31 1277 PHE A CA 1
ATOM 10260 C C . PHE A 1 1277 ? -23.684 -47.730 -5.053 1.00 27.31 1277 PHE A C 1
ATOM 10262 O O . PHE A 1 1277 ? -22.510 -47.887 -4.644 1.00 27.31 1277 PHE A O 1
#

Radius of gyration: 39.48 Å; Cα contacts (8 Å, |Δi|>4): 1969; chains: 1; bounding box: 112×104×101 Å

Solvent-accessible surface area (backbone atoms only — not comparable to full-atom values): 72990 Å² total; per-residue (Å²): 136,88,88,85,86,79,64,71,70,61,57,51,53,53,54,52,52,56,60,64,72,73,74,77,90,79,85,88,88,62,82,84,67,67,80,76,68,85,66,85,78,69,92,84,66,47,55,84,80,48,63,90,84,54,41,44,27,31,25,59,47,34,68,24,30,26,24,60,44,90,46,76,62,29,28,56,21,31,52,58,51,48,55,73,76,35,86,76,66,23,44,93,62,50,73,43,51,48,43,53,34,34,74,80,39,47,66,60,57,49,52,50,42,50,73,31,46,40,46,28,40,35,40,36,49,51,47,7,29,38,15,27,64,47,54,89,63,71,26,63,61,34,50,49,48,52,50,55,50,55,54,51,33,53,75,62,66,24,44,56,29,44,26,53,35,65,82,44,51,19,30,49,37,39,73,73,59,50,32,53,66,27,73,67,46,28,57,51,48,23,52,52,45,50,51,48,47,74,74,44,22,89,77,39,42,37,40,29,44,37,51,30,54,59,55,49,15,49,28,9,22,17,40,27,78,35,53,78,29,19,3,28,78,92,59,28,91,40,95,47,59,42,13,56,38,39,22,42,41,19,40,50,35,51,51,49,23,40,14,45,29,40,50,49,41,58,75,76,37,31,85,82,48,68,41,47,44,24,41,31,38,50,46,68,26,56,41,40,64,55,90,47,72,56,11,46,48,20,15,48,37,49,42,36,75,48,44,26,58,58,54,34,23,32,67,72,39,42,67,39,65,72,53,52,71,67,55,39,91,48,47,76,77,78,51,75,69,50,26,66,44,26,34,62,44,52,69,34,40,26,39,30,43,60,25,46,43,30,17,28,48,68,83,66,76,87,68,89,71,64,28,60,89,52,65,57,53,62,34,85,35,70,48,58,96,92,40,58,76,39,59,67,48,60,49,94,84,41,24,58,31,38,70,27,55,28,51,44,51,50,47,46,28,74,76,62,77,43,53,45,32,29,39,56,31,35,56,62,39,42,58,36,85,54,49,72,73,60,54,32,62,37,61,67,57,39,51,49,51,56,47,36,53,51,27,48,48,52,34,43,76,73,66,35,45,64,50,33,42,19,42,33,24,48,52,31,37,40,48,68,61,42,10,57,54,38,31,39,26,34,19,43,49,43,86,89,79,56,50,78,43,74,14,50,39,33,56,50,44,24,61,34,38,43,84,81,67,78,62,95,84,74,86,86,78,93,77,88,78,63,75,68,59,57,56,53,52,55,55,53,57,65,62,65,74,77,72,89,83,96,73,90,88,90,83,76,85,85,73,78,76,77,70,86,66,94,51,65,77,39,72,84,79,49,63,92,84,54,41,83,51,62,32,84,51,66,65,24,33,30,27,51,52,80,46,81,74,47,71,54,27,33,50,71,58,46,53,70,44,86,78,63,19,50,93,61,56,72,44,52,48,50,64,45,55,53,78,80,44,85,52,79,61,92,60,52,33,21,58,53,41,26,53,52,50,51,52,52,50,36,48,74,72,73,42,83,59,72,46,71,74,37,71,84,62,52,51,33,66,45,38,73,72,60,50,30,55,73,30,67,66,46,25,58,55,47,23,52,51,43,52,50,49,46,72,75,43,39,91,77,39,83,43,79,41,63,64,55,65,58,66,54,52,16,41,30,10,20,27,39,25,77,34,56,78,27,21,5,26,69,92,58,34,98,30,93,50,54,43,41,92,50,46,20,58,44,24,40,48,34,52,50,51,21,44,19,44,30,42,46,57,50,32,82,74,74,56,89,92,86,87,58,84,90,89,90,88,89,91,62,86,76,73,47,77,67,50,49,63,47,45,42,68,55,63,88,57,45,76,40,74,54,64,55,58,82,88,85,72,66,88,89,52,88,76,77,82,83,68,99,61,101,62,52,94,42,42,65,46,55,25,52,52,46,47,49,43,28,71,75,60,75,42,52,44,28,30,37,56,32,37,49,66,88,76,78,83,82,54,51,82,82,50,22,75,58,59,63,66,48,53,53,50,51,55,47,36,53,52,24,48,50,50,32,42,75,75,66,29,42,66,48,31,42,17,41,39,52,50,56,63,36,45,55,78,59,48,57,72,47,74,55,60,61,66,65,70,66,61,59,41,63,67,32,58,74,63,72,80,74,82,78,49,82,81,78,45,61,96,82,57,82,46,59,53,76,56,47,32,84,59,46,33,38,64,82,51,100,89,54,57,40,82,8,74,51,48,48,42,53,72,74,40,60,61,58,58,62,72,67,75,44,47,27,41,32,37,32,50,57,48,48,51,38,21,55,52,39,32,79,92,57,39,72,34,65,67,45,50,50,53,54,50,50,53,51,50,54,35,51,77,69,66,24,48,76,42,79,34,70,81,67,103,63,48,30,61,53,37,36,74,73,52,58,21,23,74,26,72,70,31,39,66,39,13,64,66,48,68,35,76,81,91,67,97,50,103,40,44,68,37,44,27,48,51,38,52,45,52,15,49,13,44,37,37,53,47,39,60,73,73,40,30,86,81,67,72,67,82,55,60,53,75,43,72,43,59,44,52,43,46,64,42,96,45,75,52,13,43,49,31,13,51,33,50,45,28,32,64,75,37,55,83,77,39,39,67,92,59,60,76,78,71,50,74,70,51,46,66,45,41,60,81,43,49,74,49,78,45,70,54,64,86,56,73,44,73,19,61,62,66,77,78,90,64,83,88,77,87,84,89,79,80,93,77,87,81,92,88,83,89,80,90,81,89,82,83,87,83,91,86,85,89,84,90,83,96,84,84,82,91,82,88,79,90,90,62,80,70,61,55,56,56,52,52,61,55,46,71,75,61,76,81,72,90,66,77,71,65,37,79,90,78,93,82,78,66,92,70,70,86,78,74,86,84,78,86,88,82,95,74,74,90,77,70,78,84,80,77,86,81,85,82,86,86,91,133

Secondary structure (DSSP, 8-state):
----PPPHHHHHHHHHHHHHTTSS------TTTTTT--PPPPSS--GGGSPTT-EEEEE--HHHH----SSTTPPPBHHHHHHHHSTTSSGGG--SSSTT-HHHHHHHHHHHHHHTT--EEEEE--HHHH-TTSSSS--HHHHHHHHHHHHHHHHTT-EEEEEEESS--BHHHHHHH-GGGSTHHHHHHHHHHHHHHHHHTTT--EEEEEE-HHHHHHHHHTB-SSTT--B-TTT---SS--TTTHHHHHHHHHHHHHHHHHHHHHHHTHHHH--EEEEEEE--EEEESSS-HHHHHHHHHHHIIIIIHHHHHHHHSS--HHHHHHHGGGS----HHHHHHHTT--SEEEEE---EEEEE---PPPPSS--HHHHT--EEESEETTEESS-B-SSTT-B--HHHHHHHHHHHHHHTT---EEEEEE---EETT--HHHHH--HHHHHHHHHHHHHHHHHHHTT--EEEEEEE-SB----GGGTTSEE--SEEE-TTT--EEE-HHHHHHHHHT-S----TT---------HHHHHHHHHHHHHHTSS-------SSGGG------S----GGGSPTT-EEEEE--HHHH---TTSTTPPPBHHHHHTTSTTSSGGG--TTTTT-GGGGS----SSSHHHHHHHHHHHHHHHHTTPPPEEES-SS--BHHHHHHH-GGGSTHHHHHHHHHHHHHHHHHTTT--EEES-S-HHHHHHHHHTB--STT--B-TTTSS-SS--TTTHHHHHHHHHHHHHHHHHHHHHHHH-----------SSSPPPPHHHHHHHTT--SSEEEE----PPPPPTTSPPPPPPS-S----HHHHHHHHHHHHHHTTS--EEEEEE-----S---HHHHT--HHHHHHHHHHHHHHHHHHHTT--EEEEEEE-SS----TTS---------HHHHHHSS---------GGGS-TT---EEE--HHHHS-S--TTS----HHHHHHHH-HHHHHHTT--EEEEE--HHHH-TTSSGGG---HHHHHHHHHHHHHHHHTTPEEEEES--S---HHHHHHH-GGGSTHHHHHHTT-------SSSSHHHHHHHHHHHHHHHHHHHHHHHTHHHH----EEEEE--EEEESSSSHHHHHHHHHHHHHHHHTTT-STTTSPPPPHHHHHHHTT--SEEEEE---EEEE-SS-----S----------------------------------------HHHHHHHHHHHHHHTTS-------------SSGGGSSS------STTSTTSSSSS-----

Organism: Cannabis sativa (NCBI:txid3483)

InterPro domains:
  IPR001360 Glycoside hydrolase family 1 [PF00232] (48-516)
  IPR001360 Glycoside hydrolase family 1 [PF00232] (571-630)
  IPR001360 Glycoside hydrolase family 1 [PF00232] (631-766)
  IPR001360 Glycoside hydrolase family 1 [PF00232] (767-915)
  IPR001360 Glycoside hydrolase family 1 [PF00232] (934-973)
  IPR001360 Glycoside hydrolase family 1 [PF00232] (976-1059)
  IPR001360 Glycoside hydrolase family 1 [PF00232] (1065-1186)
  IPR001360 Glycoside hydrolase family 1 [PR00131] (345-359)
  IPR001360 Glycoside hydrolase family 1 [PR00131] (421-429)
  IPR001360 Glycoside hydrolase family 1 [PR00131] (442-453)
  IPR001360 Glycoside hydrolase family 1 [PR00131] (463-480)
  IPR001360 Glycoside hydrolase family 1 [PR00131] (487-499)
  IPR001360 Glycoside hydrolase family 1 [PTHR10353] (55-517)
  IPR017853 Glycoside hydrolase superfamily [SSF51445] (44-514)
  IPR017853 Glycoside hydrolase superfamily [SSF51445] (569-913)
  IPR017853 Glycoside hydrolase superfamily [SSF51445] (930-1228)

Sequence (1277 aa):
MRVRKIPFPLLIFFFVALLISYGGGAVDLSEDAATVLSGPESNGLNRAQFPMGFVFGTATSAYQVEGMALKDGRGPSIWDVFINNTPGLIANNGTADVAVDQYHRYREDINIMKKLNFDAYRFSISWSRIFPDGTGKVNWKGVAYYNRLIDYLLKSGITPYANLYHYDLPETLEEKYLGWINKQVIEDFADYAEFCFKTFGDRVKNWMTFNEPRVVAALGYDNGLHAPGRCSKPFGNCTAGNSATEPYIAAHNLILSHAAAVQRYRQKFQAEQKGRIGILLDFSWYEPLTRSKADNYAAQRARDFHVGWFIHPIVYGEYPRTMEEIVGKRLPKFTEEEIKMVKGSMDFVGINQYTAYYIYDPHQPKSKDLGYQQDWNVGYAFEKNGVPIGPRANSYWLYQVPWGLYKCLTYIKHHYGNPTVILSENGMDDPGNVTLPDGLHDSTRINYYKSYIAELKKAVDEGVNVVGYFAWSLLDNFEWRLGYTSRFGIVYVDFHNLKRYPKMSAYWFQKFLDKNYYSPYLENSSMKIPPWLILLLLSIAQFMISYGAGAVELSEEASTFSGPENGGLSRAQFPMGFVFGTATSAYQVEGMAHKDGRGPSIWDVFIKNPGIVANNGTGEVSVDQYHRYKGTGKVNWKGVAYYNRLINYLLKQGITPYANLYHYDLPEALEKKYMGLLNDQVVKDFADYADFCFKTFGDRVKNWMTFNEPRVVAALGYDTGFFAPGRCSKAYGNCTAGNSATEPYIAAHHLILSHAAAVQRYRQKYQYPKTMQEIVGKRLPKFTKDEIKMVKGSMDFVGINQYTAYYIYDPHQPKPKAYSSWLYQVPWGLYKCLTYIKEHYGNPTVILSENGMDDPGNVTMAQGLHDTTRIKFYKNYLTQLKKAVDEGANVVGYFAWSLLDNFEWRLVYGENYSFDLNVHLKNASKPEELMIKKSDFPSDFVFGVATAAAQIEGSVNAEGKGESIWDNFVKTNPEAISKLGVKSYRFSIAWTRILPNGSLSGGVNEAGISHYNNLINELVKRGIKPYVTLLHFDSPQALQEKYGGFLSRSMVKDFKDYSPCTEGNSTTEPYIVTHNMLLAHATAVKLYRRKFQKTQGGEIGITLVGKYFEPYSETRDDIAATKRLMDFQVYGTISVKNRLPKFTLKQKKLVQGSFDFIGINYYTSRFAKSKPPSFPSRFTTDALATEESHKINGSLIGPKAKGINDPNKPLEVALNDPHRIINTLRHLYKAFFQDLGCTTLITRAISIVFLKSLLNGSIGYCLQMFFAHFKKHITLF

Foldseek 3Di:
DDDDDDDPVVVVVVVVVVVVVVPDDDDDDPPVPPVLLPDDDFPPFFPVLFDPLFFEAAEDECLWAAACCPDLQQAAFLLQCQLVVDPPQFVVSFHSNCWLNCLPVLLVLLVLCLLLQGQAYEYEQAQSLQPVLLDDDGRVSSLVSVVVNLVSCVVSNYAYAYEHDEQGRRVNCCVVPNALLDLVNLVSLLVSLLVCCVSCLLRHQHYAHYAALLCCLACDAAQLSAPPRAHDPPSYDGPHHYQQARSQSSLLSSLSSLLSNLVSCVPPPCVPSVHFYEYEHEDAQEAALDPDPQSVLLNVLVRLLGVQQRLVCQAPVFRPPLCCVQSPPSRDDDDPVSSVSRHVSGQEYEYAYFYYWHKGQPPDDQDPRHHSVRRSRIDTDQAHPPHGCADAAPDPPGHLHLLRLLVVLVCCCVPRVLHAYEHAEYFGKHFLPDDPVRQQAPVVGLVSCSSNVVSVSVSVVVPRNYRYYYYPHQEQTQDRSNGSGIGGHCWYADPVVSDTHHHSSSVSSSVSSDPPPDDVPDDDDDDDDDPVVVVVVVVVVVVVVPDDDDDDDDDPDQPDDPDPPVFADFPVLFDDLFAEAADDDCLWAAAQCPPLPRAAFLQNVQLVDPPLAVVSDHSNPKNNPLVVFADDDDPSVRVLRSVVVVLVVCVVVVHADADELDELGHGVCCCVPPNALLDLVNLVVLLVSLLVCCVSCVVRHVHYHHYDPLLCCLCCDADQLSAPPRHHDPVRYPGPHHHNLARSLSSSVSSLSSLLSNLCSCCVVPHDDDDDADDDDDDGDDQDPVSRVSNPPSDQEDEDADEADDDDDDPPDDDDDDDPAPGDLDLLVLLVVLVCCVVVVVLHAYADAEYFGDDPQPDDAVVQQPPPPRVVSCSSNVVSVSSSVVVPRNYRYYYYPHQDQTDPGNYDRRPGDGDDPVVVSVPSPGPPPPVDDPVNDPPPDFFEDEDEQVQQFDDADPVGTDGHPVNCCCVVPVCVRVVVVGQEYEYEQAVCQQQVLLAVVSPGNVVSVVVVVVVCVSCVVVNRHYHYHHDDQHFRPNCCVVAVFLLGLVVLVCLCVNYDDDDDPDPQSVQSSLLSVLSSLLSVLVCCVVPPCVPPVDWFEEEFEAAQEDQPDPDPQSVVQRQFVRFCRVPVNPDDPQRHDDDDPVSCVSRPPSGPDYHYHYDYYHHGDRDDPPDVDDDDDDDDDDDDDDDDDDDDDDDDDDDDDDPDDDDDDDDDDPVVVVVVVVVCVVVVNPDDDDTDDDDPPDPPPPVPPPPDDDDPDPVPPPPPPPDDDDDDD

pLDDT: mean 70.84, std 24.84, range [21.64, 98.94]

Nearest PDB structures (foldseek):
  2zox-assembly1_A  TM=9.300E-01  e=3.571E-48  Homo sapiens
  2e9m-assembly1_A  TM=9.295E-01  e=3.213E-48  Homo sapiens
  5wka-assembly1_A  TM=9.240E-01  e=1.727E-41  metagenome
  4ze5-assembly1_D  TM=9.205E-01  e=2.324E-39  Geobacillus stearothermophilus
  6m4e-assembly1_A  TM=8.363E-01  e=2.410E-40  Hamamotoa singularis